Protein AF-0000000084925649 (afdb_homodimer)

Structure (mmCIF, N/CA/C/O backbone):
data_AF-0000000084925649-model_v1
#
loop_
_entity.id
_entity.type
_entity.pdbx_description
1 polymer 'Acyl-CoA--carboxylate coenzyme A transferase'
#
loop_
_atom_site.group_PDB
_atom_site.id
_atom_site.type_symbol
_atom_site.label_atom_id
_atom_site.label_alt_id
_atom_site.label_comp_id
_atom_site.label_asym_id
_atom_site.label_entity_id
_atom_site.label_seq_id
_atom_site.pdbx_PDB_ins_code
_atom_site.Cartn_x
_atom_site.Cartn_y
_atom_site.Cartn_z
_atom_site.occupancy
_atom_site.B_iso_or_equiv
_atom_site.auth_seq_id
_atom_site.auth_comp_id
_atom_site.auth_asym_id
_atom_site.auth_atom_id
_atom_site.pdbx_PDB_model_num
ATOM 1 N N . MET A 1 1 ? -32.688 14.906 29.156 1 37.97 1 MET A N 1
ATOM 2 C CA . MET A 1 1 ? -32.031 13.609 29.312 1 37.97 1 MET A CA 1
ATOM 3 C C . MET A 1 1 ? -30.938 13.422 28.25 1 37.97 1 MET A C 1
ATOM 5 O O . MET A 1 1 ? -31.203 13.617 27.062 1 37.97 1 MET A O 1
ATOM 9 N N . GLY A 1 2 ? -29.672 13.5 28.562 1 55.84 2 GLY A N 1
ATOM 10 C CA . GLY A 1 2 ? -28.562 13.578 27.625 1 55.84 2 GLY A CA 1
ATOM 11 C C . GLY A 1 2 ? -28.484 12.375 26.688 1 55.84 2 GLY A C 1
ATOM 12 O O . GLY A 1 2 ? -28.859 11.266 27.078 1 55.84 2 GLY A O 1
ATOM 13 N N . LYS A 1 3 ? -28.469 12.578 25.469 1 67.56 3 LYS A N 1
ATOM 14 C CA . LYS A 1 3 ? -28.406 11.531 24.453 1 67.56 3 LYS A CA 1
ATOM 15 C C . LYS A 1 3 ? -27.172 10.641 24.656 1 67.56 3 LYS A C 1
ATOM 17 O O . LYS A 1 3 ? -26.078 11.141 24.875 1 67.56 3 LYS A O 1
ATOM 22 N N . LYS A 1 4 ? -27.438 9.273 24.812 1 67.56 4 LYS A N 1
ATOM 23 C CA . LYS A 1 4 ? -26.359 8.305 24.969 1 67.56 4 LYS A CA 1
ATOM 24 C C . LYS A 1 4 ? -25.5 8.234 23.703 1 67.56 4 LYS A C 1
ATOM 26 O O . LYS A 1 4 ? -26.016 8.312 22.594 1 67.56 4 LYS A O 1
ATOM 31 N N . ILE A 1 5 ? -24.188 8.156 23.781 1 74.5 5 ILE A N 1
ATOM 32 C CA . ILE A 1 5 ? -23.266 8.016 22.672 1 74.5 5 ILE A CA 1
ATOM 33 C C . ILE A 1 5 ? -23.219 6.555 22.219 1 74.5 5 ILE A C 1
ATOM 35 O O . ILE A 1 5 ? -23.031 5.652 23.047 1 74.5 5 ILE A O 1
ATOM 39 N N . GLU A 1 6 ? -23.625 6.305 20.984 1 73.94 6 GLU A N 1
ATOM 40 C CA . GLU A 1 6 ? -23.609 4.945 20.453 1 73.94 6 GLU A CA 1
ATOM 41 C C . GLU A 1 6 ? -22.75 4.844 19.203 1 73.94 6 GLU A C 1
ATOM 43 O O . GLU A 1 6 ? -22.875 5.652 18.281 1 73.94 6 GLU A O 1
ATOM 48 N N . LEU A 1 7 ? -21.797 3.885 19.297 1 81.06 7 LEU A N 1
ATOM 49 C CA . LEU A 1 7 ? -21 3.584 18.094 1 81.06 7 LEU A CA 1
ATOM 50 C C . LEU A 1 7 ? -21.719 2.568 17.219 1 81.06 7 LEU A C 1
ATOM 52 O O . LEU A 1 7 ? -22.344 1.626 17.719 1 81.06 7 LEU A O 1
ATOM 56 N N . THR A 1 8 ? -21.766 2.807 15.977 1 86.88 8 THR A N 1
ATOM 57 C CA . THR A 1 8 ? -22.516 2.006 15.031 1 86.88 8 THR A CA 1
ATOM 58 C C . THR A 1 8 ? -21.922 0.609 14.891 1 86.88 8 THR A C 1
ATOM 60 O O . THR A 1 8 ? -20.703 0.462 14.742 1 86.88 8 THR A O 1
ATOM 63 N N . SER A 1 9 ? -22.812 -0.419 15.047 1 95.44 9 SER A N 1
ATOM 64 C CA . SER A 1 9 ? -22.438 -1.803 14.789 1 95.44 9 SER A CA 1
ATOM 65 C C . SER A 1 9 ? -22.766 -2.209 13.359 1 95.44 9 SER A C 1
ATOM 67 O O . SER A 1 9 ? -23.812 -1.841 12.828 1 95.44 9 SER A O 1
ATOM 69 N N . LYS A 1 10 ? -21.906 -2.984 12.773 1 97.56 10 LYS A N 1
ATOM 70 C CA . LYS A 1 10 ? -22.109 -3.445 11.398 1 97.56 10 LYS A CA 1
ATOM 71 C C . LYS A 1 10 ? -22.266 -4.965 11.352 1 97.56 10 LYS A C 1
ATOM 73 O O . LYS A 1 10 ? -22.109 -5.57 10.289 1 97.56 10 LYS A O 1
ATOM 78 N N . ILE A 1 11 ? -22.578 -5.566 12.438 1 98.44 11 ILE A N 1
ATOM 79 C CA . ILE A 1 11 ? -22.703 -7.016 12.531 1 98.44 11 ILE A CA 1
ATOM 80 C C . ILE A 1 11 ? -23.953 -7.477 11.797 1 98.44 11 ILE A C 1
ATOM 82 O O . ILE A 1 11 ? -25.031 -6.91 11.977 1 98.44 11 ILE A O 1
ATOM 86 N N . GLY A 1 12 ? -23.766 -8.398 10.945 1 98.38 12 GLY A N 1
ATOM 87 C CA . GLY A 1 12 ? -24.859 -9.109 10.297 1 98.38 12 GLY A CA 1
ATOM 88 C C . GLY A 1 12 ? -24.75 -10.617 10.406 1 98.38 12 GLY A C 1
ATOM 89 O O . GLY A 1 12 ? -23.938 -11.125 11.172 1 98.38 12 GLY A O 1
ATOM 90 N N . GLN A 1 13 ? -25.703 -11.258 9.688 1 98.19 13 GLN A N 1
ATOM 91 C CA . GLN A 1 13 ? -25.734 -12.711 9.562 1 98.19 13 GLN A CA 1
ATOM 92 C C . GLN A 1 13 ? -25.609 -13.141 8.102 1 98.19 13 GLN A C 1
ATOM 94 O O . GLN A 1 13 ? -25.781 -12.328 7.195 1 98.19 13 GLN A O 1
ATOM 99 N N . LEU A 1 14 ? -25.25 -14.414 7.953 1 98.44 14 LEU A N 1
ATOM 100 C CA . LEU A 1 14 ? -25.141 -14.93 6.594 1 98.44 14 LEU A CA 1
ATOM 101 C C . LEU A 1 14 ? -26.453 -14.727 5.828 1 98.44 14 LEU A C 1
ATOM 103 O O . LEU A 1 14 ? -26.422 -14.422 4.637 1 98.44 14 LEU A O 1
ATOM 107 N N . SER A 1 15 ? -27.516 -14.891 6.531 1 97.88 15 SER A N 1
ATOM 108 C CA . SER A 1 15 ? -28.828 -14.773 5.891 1 97.88 15 SER A CA 1
ATOM 109 C C . SER A 1 15 ? -29.062 -13.352 5.387 1 97.88 15 SER A C 1
ATOM 111 O O . SER A 1 15 ? -29.969 -13.117 4.59 1 97.88 15 SER A O 1
ATOM 113 N N . ASP A 1 16 ? -28.219 -12.367 5.816 1 98.44 16 ASP A N 1
ATOM 114 C CA . ASP A 1 16 ? -28.422 -10.961 5.488 1 98.44 16 ASP A CA 1
ATOM 115 C C . ASP A 1 16 ? -27.703 -10.594 4.191 1 98.44 16 ASP A C 1
ATOM 117 O O . ASP A 1 16 ? -27.797 -9.453 3.725 1 98.44 16 ASP A O 1
ATOM 121 N N . ILE A 1 17 ? -27 -11.484 3.539 1 98.5 17 ILE A N 1
ATOM 122 C CA . ILE A 1 17 ? -26.141 -11.133 2.414 1 98.5 17 ILE A CA 1
ATOM 123 C C . ILE A 1 17 ? -26.984 -10.594 1.266 1 98.5 17 ILE A C 1
ATOM 125 O O . ILE A 1 17 ? -26.5 -9.812 0.443 1 98.5 17 ILE A O 1
ATOM 129 N N . GLY A 1 18 ? -28.25 -10.961 1.184 1 97.81 18 GLY A N 1
ATOM 130 C CA . GLY A 1 18 ? -29.156 -10.508 0.146 1 97.81 18 GLY A CA 1
ATOM 131 C C . GLY A 1 18 ? -29.438 -9.016 0.197 1 97.81 18 GLY A C 1
ATOM 132 O O . GLY A 1 18 ? -29.953 -8.445 -0.764 1 97.81 18 GLY A O 1
ATOM 133 N N . ARG A 1 19 ? -29.094 -8.391 1.294 1 97.12 19 ARG A N 1
ATOM 134 C CA . ARG A 1 19 ? -29.203 -6.938 1.392 1 97.12 19 ARG A CA 1
ATOM 135 C C . ARG A 1 19 ? -28.328 -6.25 0.349 1 97.12 19 ARG A C 1
ATOM 137 O O . ARG A 1 19 ? -28.641 -5.148 -0.109 1 97.12 19 ARG A O 1
ATOM 144 N N . PHE A 1 20 ? -27.203 -6.914 0.01 1 98 20 PHE A N 1
ATOM 145 C CA . PHE A 1 20 ? -26.266 -6.301 -0.918 1 98 20 PHE A CA 1
ATOM 146 C C . PHE A 1 20 ? -26.125 -7.137 -2.184 1 98 20 PHE A C 1
ATOM 148 O O . PHE A 1 20 ? -25.938 -6.598 -3.275 1 98 20 PHE A O 1
ATOM 155 N N . ILE A 1 21 ? -26.156 -8.422 -2.055 1 98.75 21 ILE A N 1
ATOM 156 C CA . ILE A 1 21 ? -26.031 -9.305 -3.207 1 98.75 21 ILE A CA 1
ATOM 157 C C . ILE A 1 21 ? -27.422 -9.641 -3.758 1 98.75 21 ILE A C 1
ATOM 159 O O . ILE A 1 21 ? -28.078 -10.562 -3.27 1 98.75 21 ILE A O 1
ATOM 163 N N . THR A 1 22 ? -27.797 -8.984 -4.773 1 98.38 22 THR A N 1
ATOM 164 C CA . THR A 1 22 ? -29.062 -9.203 -5.445 1 98.38 22 THR A CA 1
ATOM 165 C C . THR A 1 22 ? -28.859 -9.812 -6.824 1 98.38 22 THR A C 1
ATOM 167 O O . THR A 1 22 ? -27.75 -9.773 -7.363 1 98.38 22 THR A O 1
ATOM 170 N N . PRO A 1 23 ? -29.906 -10.484 -7.391 1 98.12 23 PRO A N 1
ATOM 171 C CA . PRO A 1 23 ? -29.734 -10.977 -8.758 1 98.12 23 PRO A CA 1
ATOM 172 C C . PRO A 1 23 ? -29.25 -9.898 -9.727 1 98.12 23 PRO A C 1
ATOM 174 O O . PRO A 1 23 ? -29.766 -8.781 -9.719 1 98.12 23 PRO A O 1
ATOM 177 N N . GLY A 1 24 ? -28.203 -10.219 -10.406 1 98.06 24 GLY A N 1
ATOM 178 C CA . GLY A 1 24 ? -27.656 -9.281 -11.375 1 98.06 24 GLY A CA 1
ATOM 179 C C . GLY A 1 24 ? -26.484 -8.492 -10.836 1 98.06 24 GLY A C 1
ATOM 180 O O . GLY A 1 24 ? -25.781 -7.82 -11.594 1 98.06 24 GLY A O 1
ATOM 181 N N . ALA A 1 25 ? -26.219 -8.641 -9.594 1 98.69 25 ALA A N 1
ATOM 182 C CA . ALA A 1 25 ? -25.141 -7.875 -8.977 1 98.69 25 ALA A CA 1
ATOM 183 C C . ALA A 1 25 ? -23.781 -8.312 -9.508 1 98.69 25 ALA A C 1
ATOM 185 O O . ALA A 1 25 ? -23.578 -9.492 -9.812 1 98.69 25 ALA A O 1
ATOM 186 N N . PHE A 1 26 ? -22.859 -7.34 -9.672 1 98.81 26 PHE A N 1
ATOM 187 C CA . PHE A 1 26 ? -21.453 -7.609 -9.938 1 98.81 26 PHE A CA 1
ATOM 188 C C . PHE A 1 26 ? -20.688 -7.82 -8.633 1 98.81 26 PHE A C 1
ATOM 190 O O . PHE A 1 26 ? -20.422 -6.863 -7.898 1 98.81 26 PHE A O 1
ATOM 197 N N . VAL A 1 27 ? -20.281 -9.07 -8.344 1 98.88 27 VAL A N 1
ATOM 198 C CA . VAL A 1 27 ? -19.719 -9.422 -7.039 1 98.88 27 VAL A CA 1
ATOM 199 C C . VAL A 1 27 ? -18.281 -9.875 -7.207 1 98.88 27 VAL A C 1
ATOM 201 O O . VAL A 1 27 ? -17.984 -10.766 -8.008 1 98.88 27 VAL A O 1
ATOM 204 N N . ALA A 1 28 ? -17.391 -9.258 -6.48 1 98.75 28 ALA A N 1
ATOM 205 C CA . ALA A 1 28 ? -15.992 -9.68 -6.426 1 98.75 28 ALA A CA 1
ATOM 206 C C . ALA A 1 28 ? -15.727 -10.539 -5.191 1 98.75 28 ALA A C 1
ATOM 208 O O . ALA A 1 28 ? -16.078 -10.148 -4.07 1 98.75 28 ALA A O 1
ATOM 209 N N . PHE A 1 29 ? -15.172 -11.68 -5.391 1 98.31 29 PHE A N 1
ATOM 210 C CA . PHE A 1 29 ? -14.867 -12.586 -4.289 1 98.31 29 PHE A CA 1
ATOM 211 C C . PHE A 1 29 ? -13.367 -12.617 -4.012 1 98.31 29 PHE A C 1
ATOM 213 O O . PHE A 1 29 ? -12.57 -12.859 -4.922 1 98.31 29 PHE A O 1
ATOM 220 N N . GLY A 1 30 ? -13.031 -12.375 -2.725 1 96.56 30 GLY A N 1
ATOM 221 C CA . GLY A 1 30 ? -11.641 -12.297 -2.311 1 96.56 30 GLY A CA 1
ATOM 222 C C . GLY A 1 30 ? -10.992 -13.656 -2.135 1 96.56 30 GLY A C 1
ATOM 223 O O . GLY A 1 30 ? -11.594 -14.688 -2.461 1 96.56 30 GLY A O 1
ATOM 224 N N . GLY A 1 31 ? -9.758 -13.609 -1.646 1 93.31 31 GLY A N 1
ATOM 225 C CA . GLY A 1 31 ? -8.938 -14.805 -1.498 1 93.31 31 GLY A CA 1
ATOM 226 C C . GLY A 1 31 ? -8.117 -15.117 -2.734 1 93.31 31 GLY A C 1
ATOM 227 O O . GLY A 1 31 ? -8.078 -14.328 -3.678 1 93.31 31 GLY A O 1
ATOM 228 N N . GLY A 1 32 ? -7.43 -16.156 -2.6 1 87.06 32 GLY A N 1
ATOM 229 C CA . GLY A 1 32 ? -6.617 -16.656 -3.695 1 87.06 32 GLY A CA 1
ATOM 230 C C . GLY A 1 32 ? -6.285 -18.125 -3.562 1 87.06 32 GLY A C 1
ATOM 231 O O . GLY A 1 32 ? -6.062 -18.625 -2.457 1 87.06 32 GLY A O 1
ATOM 232 N N . TRP A 1 33 ? -6.355 -18.781 -4.633 1 85.19 33 TRP A N 1
ATOM 233 C CA . TRP A 1 33 ? -6.16 -20.234 -4.641 1 85.19 33 TRP A CA 1
ATOM 234 C C . TRP A 1 33 ? -7.094 -20.906 -3.643 1 85.19 33 TRP A C 1
ATOM 236 O O . TRP A 1 33 ? -8.32 -20.844 -3.777 1 85.19 33 TRP A O 1
ATOM 246 N N . SER A 1 34 ? -6.496 -21.5 -2.645 1 89.75 34 SER A N 1
ATOM 247 C CA . SER A 1 34 ? -7.32 -22.172 -1.649 1 89.75 34 SER A CA 1
ATOM 248 C C . SER A 1 34 ? -7.207 -21.5 -0.286 1 89.75 34 SER A C 1
ATOM 250 O O . SER A 1 34 ? -7.25 -22.172 0.749 1 89.75 34 SER A O 1
ATOM 252 N N . CYS A 1 35 ? -7.043 -20.156 -0.392 1 91.44 35 CYS A N 1
ATOM 253 C CA . CYS A 1 35 ? -6.859 -19.469 0.878 1 91.44 35 CYS A CA 1
ATOM 254 C C . CYS A 1 35 ? -7.832 -18.297 1.013 1 91.44 35 CYS A C 1
ATOM 256 O O . CYS A 1 35 ? -7.973 -17.484 0.094 1 91.44 35 CYS A O 1
ATOM 258 N N . ASN A 1 36 ? -8.484 -18.203 2.117 1 93.81 36 ASN A N 1
ATOM 259 C CA . ASN A 1 36 ? -9.328 -17.109 2.562 1 93.81 36 ASN A CA 1
ATOM 260 C C . ASN A 1 36 ? -10.477 -16.859 1.595 1 93.81 36 ASN A C 1
ATOM 262 O O . ASN A 1 36 ? -10.914 -15.711 1.423 1 93.81 36 ASN A O 1
ATOM 266 N N . LYS A 1 37 ? -10.867 -17.844 0.879 1 96.38 37 LYS A N 1
ATOM 267 C CA . LYS A 1 37 ? -12.078 -17.719 0.077 1 96.38 37 LYS A CA 1
ATOM 268 C C . LYS A 1 37 ? -13.32 -17.625 0.965 1 96.38 37 LYS A C 1
ATOM 270 O O . LYS A 1 37 ? -13.438 -18.344 1.956 1 96.38 37 LYS A O 1
ATOM 275 N N . PRO A 1 38 ? -14.172 -16.703 0.657 1 98.25 38 PRO A N 1
ATOM 276 C CA . PRO A 1 38 ? -15.367 -16.594 1.489 1 98.25 38 PRO A CA 1
ATOM 277 C C . PRO A 1 38 ? -16.406 -17.672 1.188 1 98.25 38 PRO A C 1
ATOM 279 O O . PRO A 1 38 ? -17.531 -17.359 0.806 1 98.25 38 PRO A O 1
ATOM 282 N N . MET A 1 39 ? -16.094 -18.859 1.499 1 98.56 39 MET A N 1
ATOM 283 C CA . MET A 1 39 ? -16.859 -20.016 1.079 1 98.56 39 MET A CA 1
ATOM 284 C C . MET A 1 39 ? -18.203 -20.078 1.798 1 98.56 39 MET A C 1
ATOM 286 O O . MET A 1 39 ? -19.188 -20.562 1.238 1 98.56 39 MET A O 1
ATOM 290 N N . ALA A 1 40 ? -18.281 -19.594 3.021 1 98.81 40 ALA A N 1
ATOM 291 C CA . ALA A 1 40 ? -19.562 -19.562 3.713 1 98.81 40 ALA A CA 1
ATOM 292 C C . ALA A 1 40 ? -20.578 -18.719 2.947 1 98.81 40 ALA A C 1
ATOM 294 O O . ALA A 1 40 ? -21.766 -19.062 2.873 1 98.81 40 ALA A O 1
ATOM 295 N N . VAL A 1 41 ? -20.125 -17.594 2.447 1 98.88 41 VAL A N 1
ATOM 296 C CA . VAL A 1 41 ? -21.016 -16.75 1.672 1 98.88 41 VAL A CA 1
ATOM 297 C C . VAL A 1 41 ? -21.391 -17.438 0.359 1 98.88 41 VAL A C 1
ATOM 299 O O . VAL A 1 41 ? -22.531 -17.344 -0.102 1 98.88 41 VAL A O 1
ATOM 302 N N . ILE A 1 42 ? -20.406 -18.125 -0.249 1 98.69 42 ILE A N 1
ATOM 303 C CA . ILE A 1 42 ? -20.672 -18.891 -1.467 1 98.69 42 ILE A CA 1
ATOM 304 C C . ILE A 1 42 ? -21.781 -19.906 -1.215 1 98.69 42 ILE A C 1
ATOM 306 O O . ILE A 1 42 ? -22.719 -20 -1.998 1 98.69 42 ILE A O 1
ATOM 310 N N . ARG A 1 43 ? -21.672 -20.609 -0.146 1 98.5 43 ARG A N 1
ATOM 311 C CA . ARG A 1 43 ? -22.688 -21.594 0.217 1 98.5 43 ARG A CA 1
ATOM 312 C C . ARG A 1 43 ? -24.031 -20.922 0.465 1 98.5 43 ARG A C 1
ATOM 314 O O . ARG A 1 43 ? -25.078 -21.438 0.062 1 98.5 43 ARG A O 1
ATOM 321 N N . GLU A 1 44 ? -23.969 -19.781 1.101 1 98.69 44 GLU A N 1
ATOM 322 C CA . GLU A 1 44 ? -25.219 -19.062 1.383 1 98.69 44 GLU A CA 1
ATOM 323 C C . GLU A 1 44 ? -25.875 -18.578 0.097 1 98.69 44 GLU A C 1
ATOM 325 O O . GLU A 1 44 ? -27.094 -18.578 -0.021 1 98.69 44 GLU A O 1
ATOM 330 N N . ILE A 1 45 ? -25.109 -18.078 -0.848 1 98.56 45 ILE A N 1
ATOM 331 C CA . ILE A 1 45 ? -25.625 -17.672 -2.146 1 98.56 45 ILE A CA 1
ATOM 332 C C . ILE A 1 45 ? -26.359 -18.844 -2.797 1 98.56 45 ILE A C 1
ATOM 334 O O . ILE A 1 45 ? -27.453 -18.688 -3.332 1 98.56 45 ILE A O 1
ATOM 338 N N . ALA A 1 46 ? -25.75 -20.047 -2.742 1 97.5 46 ALA A N 1
ATOM 339 C CA . ALA A 1 46 ? -26.359 -21.25 -3.293 1 97.5 46 ALA A CA 1
ATOM 340 C C . ALA A 1 46 ? -27.641 -21.609 -2.545 1 97.5 46 ALA A C 1
ATOM 342 O O . ALA A 1 46 ? -28.641 -21.969 -3.16 1 97.5 46 ALA A O 1
ATOM 343 N N . ARG A 1 47 ? -27.594 -21.516 -1.192 1 96.44 47 ARG A N 1
ATOM 344 C CA . ARG A 1 47 ? -28.75 -21.812 -0.363 1 96.44 47 ARG A CA 1
ATOM 345 C C . ARG A 1 47 ? -29.938 -20.938 -0.736 1 96.44 47 ARG A C 1
ATOM 347 O O . ARG A 1 47 ? -31.062 -21.406 -0.807 1 96.44 47 ARG A O 1
ATOM 354 N N . GLN A 1 48 ? -29.594 -19.672 -0.917 1 96.12 48 GLN A N 1
ATOM 355 C CA . GLN A 1 48 ? -30.656 -18.703 -1.206 1 96.12 48 GLN A CA 1
ATOM 356 C C . GLN A 1 48 ? -30.984 -18.688 -2.693 1 96.12 48 GLN A C 1
ATOM 358 O O . GLN A 1 48 ? -31.938 -18.016 -3.113 1 96.12 48 GLN A O 1
ATOM 363 N N . ASN A 1 49 ? -30.281 -19.422 -3.479 1 95.81 49 ASN A N 1
ATOM 364 C CA . ASN A 1 49 ? -30.469 -19.5 -4.922 1 95.81 49 ASN A CA 1
ATOM 365 C C . ASN A 1 49 ? -30.438 -18.125 -5.574 1 95.81 49 ASN A C 1
ATOM 367 O O . ASN A 1 49 ? -31.359 -17.766 -6.32 1 95.81 49 ASN A O 1
ATOM 371 N N . ILE A 1 50 ? -29.484 -17.266 -5.219 1 98.12 50 ILE A N 1
ATOM 372 C CA . ILE A 1 50 ? -29.297 -15.984 -5.875 1 98.12 50 ILE A CA 1
ATOM 373 C C . ILE A 1 50 ? -28.672 -16.188 -7.254 1 98.12 50 ILE A C 1
ATOM 375 O O . ILE A 1 50 ? -27.562 -16.734 -7.363 1 98.12 50 ILE A O 1
ATOM 379 N N . THR A 1 51 ? -29.312 -15.703 -8.359 1 97.75 51 THR A N 1
ATOM 380 C CA . THR A 1 51 ? -28.906 -16.062 -9.711 1 97.75 51 THR A CA 1
ATOM 381 C C . THR A 1 51 ? -28.578 -14.805 -10.523 1 97.75 51 THR A C 1
ATOM 383 O O . THR A 1 51 ? -28.688 -13.688 -10.023 1 97.75 51 THR A O 1
ATOM 386 N N . ASN A 1 52 ? -28.125 -15.016 -11.695 1 98.38 52 ASN A N 1
ATOM 387 C CA . ASN A 1 52 ? -27.812 -13.984 -12.68 1 98.38 52 ASN A CA 1
ATOM 388 C C . ASN A 1 52 ? -26.688 -13.07 -12.203 1 98.38 52 ASN A C 1
ATOM 390 O O . ASN A 1 52 ? -26.719 -11.859 -12.438 1 98.38 52 ASN A O 1
ATOM 394 N N . LEU A 1 53 ? -25.781 -13.664 -11.492 1 98.81 53 LEU A N 1
ATOM 395 C CA . LEU A 1 53 ? -24.688 -12.859 -10.938 1 98.81 53 LEU A CA 1
ATOM 396 C C . LEU A 1 53 ? -23.594 -12.656 -11.977 1 98.81 53 LEU A C 1
ATOM 398 O O . LEU A 1 53 ? -23.281 -13.562 -12.742 1 98.81 53 LEU A O 1
ATOM 402 N N . LYS A 1 54 ? -23.047 -11.453 -12.055 1 98.69 54 LYS A N 1
ATOM 403 C CA . LYS A 1 54 ? -21.703 -11.219 -12.578 1 98.69 54 LYS A CA 1
ATOM 404 C C . LYS A 1 54 ? -20.656 -11.375 -11.477 1 98.69 54 LYS A C 1
ATOM 406 O O . LYS A 1 54 ? -20.719 -10.695 -10.453 1 98.69 54 LYS A O 1
ATOM 411 N N . VAL A 1 55 ? -19.75 -12.273 -11.672 1 98.69 55 VAL A N 1
ATOM 412 C CA . VAL A 1 55 ? -18.812 -12.555 -10.586 1 98.69 55 VAL A CA 1
ATOM 413 C C . VAL A 1 55 ? -17.375 -12.352 -11.078 1 98.69 55 VAL A C 1
ATOM 415 O O . VAL A 1 55 ? -17.094 -12.492 -12.273 1 98.69 55 VAL A O 1
ATOM 418 N N . MET A 1 56 ? -16.547 -11.984 -10.109 1 98 56 MET A N 1
ATOM 419 C CA . MET A 1 56 ? -15.141 -11.758 -10.438 1 98 56 MET A CA 1
ATOM 420 C C . MET A 1 56 ? -14.227 -12.383 -9.391 1 98 56 MET A C 1
ATOM 422 O O . MET A 1 56 ? -14.539 -12.367 -8.203 1 98 56 MET A O 1
ATOM 426 N N . SER A 1 57 ? -13.156 -12.898 -9.82 1 94.25 57 SER A N 1
ATOM 427 C CA . SER A 1 57 ? -12.047 -13.367 -8.992 1 94.25 57 SER A CA 1
ATOM 428 C C . SER A 1 57 ? -10.711 -13.219 -9.711 1 94.25 57 SER A C 1
ATOM 430 O O . SER A 1 57 ? -10.633 -13.398 -10.93 1 94.25 57 SER A O 1
ATOM 432 N N . ILE A 1 58 ? -9.68 -12.867 -9 1 92.94 58 ILE A N 1
ATOM 433 C CA . ILE A 1 58 ? -8.375 -12.711 -9.641 1 92.94 58 ILE A CA 1
ATOM 434 C C . ILE A 1 58 ? -7.73 -14.078 -9.844 1 92.94 58 ILE A C 1
ATOM 436 O O . ILE A 1 58 ? -7.355 -14.445 -10.961 1 92.94 58 ILE A O 1
ATOM 440 N N . VAL A 1 59 ? -7.605 -14.766 -8.75 1 90.25 59 VAL A N 1
ATOM 441 C CA . VAL A 1 59 ? -7.18 -16.156 -8.789 1 90.25 59 VAL A CA 1
ATOM 442 C C . VAL A 1 59 ? -8.336 -17.062 -8.352 1 90.25 59 VAL A C 1
ATOM 444 O O . VAL A 1 59 ? -8.445 -17.422 -7.176 1 90.25 59 VAL A O 1
ATOM 447 N N . GLY A 1 60 ? -9.094 -17.484 -9.383 1 91.5 60 GLY A N 1
ATOM 448 C CA . GLY A 1 60 ? -10.32 -18.219 -9.094 1 91.5 60 GLY A CA 1
ATOM 449 C C . GLY A 1 60 ? -10.094 -19.703 -8.922 1 91.5 60 GLY A C 1
ATOM 450 O O . GLY A 1 60 ? -9.086 -20.25 -9.383 1 91.5 60 GLY A O 1
ATOM 451 N N . GLY A 1 61 ? -11.047 -20.297 -8.266 1 93.75 61 GLY A N 1
ATOM 452 C CA . GLY A 1 61 ? -11.023 -21.734 -8.039 1 93.75 61 GLY A CA 1
ATOM 453 C C . GLY A 1 61 ? -12.328 -22.266 -7.473 1 93.75 61 GLY A C 1
ATOM 454 O O . GLY A 1 61 ? -13.328 -22.359 -8.18 1 93.75 61 GLY A O 1
ATOM 455 N N . TRP A 1 62 ? -12.289 -22.469 -6.184 1 95.31 62 TRP A N 1
ATOM 456 C CA . TRP A 1 62 ? -13.359 -23.188 -5.52 1 95.31 62 TRP A CA 1
ATOM 457 C C . TRP A 1 62 ? -14.641 -22.359 -5.477 1 95.31 62 TRP A C 1
ATOM 459 O O . TRP A 1 62 ? -15.734 -22.891 -5.723 1 95.31 62 TRP A O 1
ATOM 469 N N . GLU A 1 63 ? -14.523 -21.109 -5.184 1 97.12 63 GLU A N 1
ATOM 470 C CA . GLU A 1 63 ? -15.695 -20.25 -5.109 1 97.12 63 GLU A CA 1
ATOM 471 C C . GLU A 1 63 ? -16.422 -20.188 -6.449 1 97.12 63 GLU A C 1
ATOM 473 O O . GLU A 1 63 ? -17.656 -20.234 -6.5 1 97.12 63 GLU A O 1
ATOM 478 N N . MET A 1 64 ? -15.672 -20.109 -7.52 1 97.31 64 MET A N 1
ATOM 479 C CA . MET A 1 64 ? -16.281 -20.047 -8.844 1 97.31 64 MET A CA 1
ATOM 480 C C . MET A 1 64 ? -16.859 -21.391 -9.25 1 97.31 64 MET A C 1
ATOM 482 O O . MET A 1 64 ? -17.938 -21.453 -9.852 1 97.31 64 MET A O 1
ATOM 486 N N . GLU A 1 65 ? -16.094 -22.422 -8.953 1 97 65 GLU A N 1
ATOM 487 C CA . GLU A 1 65 ? -16.562 -23.75 -9.312 1 97 65 GLU A CA 1
ATOM 488 C C . GLU A 1 65 ? -17.891 -24.062 -8.648 1 97 65 GLU A C 1
ATOM 490 O O . GLU A 1 65 ? -18.781 -24.641 -9.281 1 97 65 GLU A O 1
ATOM 495 N N . TRP A 1 66 ? -18.094 -23.703 -7.395 1 97.75 66 TRP A N 1
ATOM 496 C CA . TRP A 1 66 ? -19.328 -23.906 -6.672 1 97.75 66 TRP A CA 1
ATOM 497 C C . TRP A 1 66 ? -20.469 -23.078 -7.266 1 97.75 66 TRP A C 1
ATOM 499 O O . TRP A 1 66 ? -21.562 -23.562 -7.477 1 97.75 66 TRP A O 1
ATOM 509 N N . LEU A 1 67 ? -20.188 -21.812 -7.508 1 98.19 67 LEU A N 1
ATOM 510 C CA . LEU A 1 67 ? -21.219 -20.906 -8.016 1 98.19 67 LEU A CA 1
ATOM 511 C C . LEU A 1 67 ? -21.672 -21.328 -9.406 1 98.19 67 LEU A C 1
ATOM 513 O O . LEU A 1 67 ? -22.859 -21.266 -9.727 1 98.19 67 LEU A O 1
ATOM 517 N N . LEU A 1 68 ? -20.719 -21.703 -10.266 1 97.94 68 LEU A N 1
ATOM 518 C CA . LEU A 1 68 ? -21.047 -22.172 -11.609 1 97.94 68 LEU A CA 1
ATOM 519 C C . LEU A 1 68 ? -21.844 -23.469 -11.547 1 97.94 68 LEU A C 1
ATOM 521 O O . LEU A 1 68 ? -22.812 -23.641 -12.289 1 97.94 68 LEU A O 1
ATOM 525 N N . GLY A 1 69 ? -21.438 -24.375 -10.672 1 97.62 69 GLY A N 1
ATOM 526 C CA . GLY A 1 69 ? -22.156 -25.625 -10.5 1 97.62 69 GLY A CA 1
ATOM 527 C C . GLY A 1 69 ? -23.578 -25.438 -10.008 1 97.62 69 GLY A C 1
ATOM 528 O O . GLY A 1 69 ? -24.469 -26.188 -10.383 1 97.62 69 GLY A O 1
ATOM 529 N N . ALA A 1 70 ? -23.734 -24.453 -9.188 1 97.31 70 ALA A N 1
ATOM 530 C CA . ALA A 1 70 ? -25.047 -24.156 -8.617 1 97.31 70 ALA A CA 1
ATOM 531 C C . ALA A 1 70 ? -25.938 -23.406 -9.617 1 97.31 70 ALA A C 1
ATOM 533 O O . ALA A 1 70 ? -27.141 -23.25 -9.398 1 97.31 70 ALA A O 1
ATOM 534 N N . GLY A 1 71 ? -25.312 -22.922 -10.695 1 96.75 71 GLY A N 1
ATOM 535 C CA . GLY A 1 71 ? -26.062 -22.203 -11.703 1 96.75 71 GLY A CA 1
ATOM 536 C C . GLY A 1 71 ? -26.359 -20.766 -11.328 1 96.75 71 GLY A C 1
ATOM 537 O O . GLY A 1 71 ? -27.344 -20.188 -11.773 1 96.75 71 GLY A O 1
ATOM 538 N N . CYS A 1 72 ? -25.531 -20.141 -10.523 1 98.19 72 CYS A N 1
ATOM 539 C CA . CYS A 1 72 ? -25.797 -18.828 -9.969 1 98.19 72 CYS A CA 1
ATOM 540 C C . CYS A 1 72 ? -25.219 -17.734 -10.859 1 98.19 72 CYS A C 1
ATOM 542 O O . CYS A 1 72 ? -25.547 -16.547 -10.703 1 98.19 72 CYS A O 1
ATOM 544 N N . VAL A 1 73 ? -24.406 -18.047 -11.859 1 98.5 73 VAL A N 1
ATOM 545 C CA . VAL A 1 73 ? -23.562 -17.062 -12.547 1 98.5 73 VAL A CA 1
ATOM 546 C C . VAL A 1 73 ? -24.062 -16.875 -13.977 1 98.5 73 VAL A C 1
ATOM 548 O O . VAL A 1 73 ? -24.328 -17.844 -14.688 1 98.5 73 VAL A O 1
ATOM 551 N N . ASP A 1 74 ? -24.141 -15.641 -14.391 1 98.25 74 ASP A N 1
ATOM 552 C CA . ASP A 1 74 ? -24.469 -15.297 -15.773 1 98.25 74 ASP A CA 1
ATOM 553 C C . ASP A 1 74 ? -23.25 -14.727 -16.5 1 98.25 74 ASP A C 1
ATOM 555 O O . ASP A 1 74 ? -23.188 -14.781 -17.734 1 98.25 74 ASP A O 1
ATOM 559 N N . HIS A 1 75 ? -22.359 -14.125 -15.805 1 98.62 75 HIS A N 1
ATOM 560 C CA . HIS A 1 75 ? -21.172 -13.484 -16.359 1 98.62 75 HIS A CA 1
ATOM 561 C C . HIS A 1 75 ? -19.969 -13.688 -15.453 1 98.62 75 HIS A C 1
ATOM 563 O O . HIS A 1 75 ? -20 -13.32 -14.273 1 98.62 75 HIS A O 1
ATOM 569 N N . LEU A 1 76 ? -18.938 -14.32 -15.984 1 98 76 LEU A N 1
ATOM 570 C CA . LEU A 1 76 ? -17.703 -14.586 -15.242 1 98 76 LEU A CA 1
ATOM 571 C C . LEU A 1 76 ? -16.578 -13.688 -15.719 1 98 76 LEU A C 1
ATOM 573 O O . LEU A 1 76 ? -16.219 -13.703 -16.906 1 98 76 LEU A O 1
ATOM 577 N N . VAL A 1 77 ? -16.016 -12.875 -14.828 1 97.5 77 VAL A N 1
ATOM 578 C CA . VAL A 1 77 ? -14.828 -12.062 -15.047 1 97.5 77 VAL A CA 1
ATOM 579 C C . VAL A 1 77 ? -13.641 -12.672 -14.312 1 97.5 77 VAL A C 1
ATOM 581 O O . VAL A 1 77 ? -13.648 -12.781 -13.086 1 97.5 77 VAL A O 1
ATOM 584 N N . PHE A 1 78 ? -12.602 -13.07 -15.055 1 96.44 78 PHE A N 1
ATOM 585 C CA . PHE A 1 78 ? -11.555 -13.844 -14.406 1 96.44 78 PHE A CA 1
ATOM 586 C C . PHE A 1 78 ? -10.227 -13.68 -15.133 1 96.44 78 PHE A C 1
ATOM 588 O O . PHE A 1 78 ? -10.18 -13.141 -16.234 1 96.44 78 PHE A O 1
ATOM 595 N N . SER A 1 79 ? -9.156 -14.078 -14.43 1 95.25 79 SER A N 1
ATOM 596 C CA . SER A 1 79 ? -7.84 -14.133 -15.055 1 95.25 79 SER A CA 1
ATOM 597 C C . SER A 1 79 ? -7.352 -15.57 -15.188 1 95.25 79 SER A C 1
ATOM 599 O O . SER A 1 79 ? -6.5 -15.867 -16.031 1 95.25 79 SER A O 1
ATOM 601 N N . PHE A 1 80 ? -7.777 -16.312 -14.188 1 92.06 80 PHE A N 1
ATOM 602 C CA . PHE A 1 80 ? -7.305 -17.672 -14.031 1 92.06 80 PHE A CA 1
ATOM 603 C C . PHE A 1 80 ? -8.258 -18.484 -13.156 1 92.06 80 PHE A C 1
ATOM 605 O O . PHE A 1 80 ? -8.789 -17.969 -12.164 1 92.06 80 PHE A O 1
ATOM 612 N N . LEU A 1 81 ? -8.562 -19.75 -13.625 1 94.62 81 LEU A N 1
ATOM 613 C CA . LEU A 1 81 ? -9.328 -20.656 -12.773 1 94.62 81 LEU A CA 1
ATOM 614 C C . LEU A 1 81 ? -8.68 -22.031 -12.703 1 94.62 81 LEU A C 1
ATOM 616 O O . LEU A 1 81 ? -8.438 -22.656 -13.734 1 94.62 81 LEU A O 1
ATOM 620 N N . SER A 1 82 ? -8.414 -22.391 -11.516 1 91.69 82 SER A N 1
ATOM 621 C CA . SER A 1 82 ? -7.793 -23.688 -11.281 1 91.69 82 SER A CA 1
ATOM 622 C C . SER A 1 82 ? -8.094 -24.188 -9.867 1 91.69 82 SER A C 1
ATOM 624 O O . SER A 1 82 ? -8.289 -23.391 -8.945 1 91.69 82 SER A O 1
ATOM 626 N N . LEU A 1 83 ? -8.195 -25.516 -9.773 1 91.81 83 LEU A N 1
ATOM 627 C CA . LEU A 1 83 ? -8.289 -26.125 -8.453 1 91.81 83 LEU A CA 1
ATOM 628 C C . LEU A 1 83 ? -6.93 -26.656 -8.016 1 91.81 83 LEU A C 1
ATOM 630 O O . LEU A 1 83 ? -6.855 -27.641 -7.262 1 91.81 83 LEU A O 1
ATOM 634 N N . GLU A 1 84 ? -5.895 -26.047 -8.609 1 86.25 84 GLU A N 1
ATOM 635 C CA . GLU A 1 84 ? -4.5 -26.359 -8.297 1 86.25 84 GLU A CA 1
ATOM 636 C C . GLU A 1 84 ? -4.191 -27.828 -8.547 1 86.25 84 GLU A C 1
ATOM 638 O O . GLU A 1 84 ? -4.363 -28.328 -9.664 1 86.25 84 GLU A O 1
ATOM 643 N N . PHE A 1 85 ? -3.9 -28.641 -7.59 1 83.38 85 PHE A N 1
ATOM 644 C CA . PHE A 1 85 ? -3.439 -30 -7.836 1 83.38 85 PHE A CA 1
ATOM 645 C C . PHE A 1 85 ? -4.609 -30.906 -8.195 1 83.38 85 PHE A C 1
ATOM 647 O O . PHE A 1 85 ? -4.406 -32 -8.703 1 83.38 85 PHE A O 1
ATOM 654 N N . PHE A 1 86 ? -5.828 -30.359 -8.016 1 88.12 86 PHE A N 1
ATOM 655 C CA . PHE A 1 86 ? -6.984 -31.125 -8.445 1 88.12 86 PHE A CA 1
ATOM 656 C C . PHE A 1 86 ? -7.273 -30.891 -9.922 1 88.12 86 PHE A C 1
ATOM 658 O O . PHE A 1 86 ? -8.062 -31.625 -10.531 1 88.12 86 PHE A O 1
ATOM 665 N N . GLY A 1 87 ? -6.664 -29.891 -10.484 1 87.25 87 GLY A N 1
ATOM 666 C CA . GLY A 1 87 ? -6.746 -29.672 -11.922 1 87.25 87 GLY A CA 1
ATOM 667 C C . GLY A 1 87 ? -7.805 -28.656 -12.305 1 87.25 87 GLY A C 1
ATOM 668 O O . GLY A 1 87 ? -8.094 -27.734 -11.547 1 87.25 87 GLY A O 1
ATOM 669 N N . LEU A 1 88 ? -8.258 -28.766 -13.508 1 90.88 88 LEU A N 1
ATOM 670 C CA . LEU A 1 88 ? -9.188 -27.797 -14.109 1 90.88 88 LEU A CA 1
ATOM 671 C C . LEU A 1 88 ? -10.602 -28.016 -13.562 1 90.88 88 LEU A C 1
ATOM 673 O O . LEU A 1 88 ? -11.086 -29.141 -13.5 1 90.88 88 LEU A O 1
ATOM 677 N N . PRO A 1 89 ? -11.258 -26.922 -13.141 1 94.44 89 PRO A N 1
ATOM 678 C CA . PRO A 1 89 ? -12.633 -27.062 -12.664 1 94.44 89 PRO A CA 1
ATOM 679 C C . PRO A 1 89 ? -13.586 -27.531 -13.766 1 94.44 89 PRO A C 1
ATOM 681 O O . PRO A 1 89 ? -13.672 -26.891 -14.82 1 94.44 89 PRO A O 1
ATOM 684 N N . ALA A 1 90 ? -14.375 -28.547 -13.508 1 95.44 90 ALA A N 1
ATOM 685 C CA . ALA A 1 90 ? -15.211 -29.203 -14.516 1 95.44 90 ALA A CA 1
ATOM 686 C C . ALA A 1 90 ? -16.359 -28.281 -14.945 1 95.44 90 ALA A C 1
ATOM 688 O O . ALA A 1 90 ? -16.719 -28.266 -16.125 1 95.44 90 ALA A O 1
ATOM 689 N N . ASN A 1 91 ? -16.922 -27.609 -14.016 1 97.56 91 ASN A N 1
ATOM 690 C CA . ASN A 1 91 ? -18.047 -26.734 -14.367 1 97.56 91 ASN A CA 1
ATOM 691 C C . ASN A 1 91 ? -17.562 -25.5 -15.148 1 97.56 91 ASN A C 1
ATOM 693 O O . ASN A 1 91 ? -18.25 -25.031 -16.062 1 97.56 91 ASN A O 1
ATOM 697 N N . PHE A 1 92 ? -16.469 -25.016 -14.812 1 97.38 92 PHE A N 1
ATOM 698 C CA . PHE A 1 92 ? -15.883 -23.938 -15.594 1 97.38 92 PHE A CA 1
ATOM 699 C C . PHE A 1 92 ? -15.656 -24.359 -17.047 1 97.38 92 PHE A C 1
ATOM 701 O O . PHE A 1 92 ? -16.047 -23.656 -17.969 1 97.38 92 PHE A O 1
ATOM 708 N N . ARG A 1 93 ? -15 -25.484 -17.188 1 95.69 93 ARG A N 1
ATOM 709 C CA . ARG A 1 93 ? -14.758 -26 -18.531 1 95.69 93 ARG A CA 1
ATOM 710 C C . ARG A 1 93 ? -16.062 -26.125 -19.312 1 95.69 93 ARG A C 1
ATOM 712 O O . ARG A 1 93 ? -16.141 -25.719 -20.469 1 95.69 93 ARG A O 1
ATOM 719 N N . ARG A 1 94 ? -17.031 -26.688 -18.703 1 95.69 94 ARG A N 1
ATOM 720 C CA . ARG A 1 94 ? -18.328 -26.891 -19.344 1 95.69 94 ARG A CA 1
ATOM 721 C C . ARG A 1 94 ? -18.906 -25.578 -19.812 1 95.69 94 ARG A C 1
ATOM 723 O O . ARG A 1 94 ? -19.312 -25.453 -20.984 1 95.69 94 ARG A O 1
ATOM 730 N N . VAL A 1 95 ? -18.922 -24.594 -18.938 1 96 95 VAL A N 1
ATOM 731 C CA . VAL A 1 95 ? -19.609 -23.359 -19.281 1 96 95 VAL A CA 1
ATOM 732 C C . VAL A 1 95 ? -18.797 -22.594 -20.328 1 96 95 VAL A C 1
ATOM 734 O O . VAL A 1 95 ? -19.375 -21.906 -21.188 1 96 95 VAL A O 1
ATOM 737 N N . ALA A 1 96 ? -17.5 -22.672 -20.281 1 95.75 96 ALA A N 1
ATOM 738 C CA . ALA A 1 96 ? -16.641 -21.984 -21.234 1 95.75 96 ALA A CA 1
ATOM 739 C C . ALA A 1 96 ? -16.75 -22.625 -22.625 1 95.75 96 ALA A C 1
ATOM 741 O O . ALA A 1 96 ? -16.938 -21.922 -23.625 1 95.75 96 ALA A O 1
ATOM 742 N N . GLU A 1 97 ? -16.656 -23.906 -22.703 1 94.88 97 GLU A N 1
ATOM 743 C CA . GLU A 1 97 ? -16.609 -24.641 -23.969 1 94.88 97 GLU A CA 1
ATOM 744 C C . GLU A 1 97 ? -17.969 -24.625 -24.656 1 94.88 97 GLU A C 1
ATOM 746 O O . GLU A 1 97 ? -18.047 -24.609 -25.891 1 94.88 97 GLU A O 1
ATOM 751 N N . ARG A 1 98 ? -18.984 -24.562 -23.844 1 93.81 98 ARG A N 1
ATOM 752 C CA . ARG A 1 98 ? -20.328 -24.578 -24.406 1 93.81 98 ARG A CA 1
ATOM 753 C C . ARG A 1 98 ? -20.906 -23.172 -24.453 1 93.81 98 ARG A C 1
ATOM 755 O O . ARG A 1 98 ? -22.047 -22.984 -24.875 1 93.81 98 ARG A O 1
ATOM 762 N N . GLN A 1 99 ? -20.172 -22.219 -23.984 1 93.69 99 GLN A N 1
ATOM 763 C CA . GLN A 1 99 ? -20.562 -20.828 -24.016 1 93.69 99 GLN A CA 1
ATOM 764 C C . GLN A 1 99 ? -21.891 -20.609 -23.281 1 93.69 99 GLN A C 1
ATOM 766 O O . GLN A 1 99 ? -22.797 -19.969 -23.812 1 93.69 99 GLN A O 1
ATOM 771 N N . LEU A 1 100 ? -22 -21.172 -22.094 1 95.94 100 LEU A N 1
ATOM 772 C CA . LEU A 1 100 ? -23.234 -21.109 -21.328 1 95.94 100 LEU A CA 1
ATOM 773 C C . LEU A 1 100 ? -23.281 -19.844 -20.484 1 95.94 100 LEU A C 1
ATOM 775 O O . LEU A 1 100 ? -24.359 -19.438 -20.031 1 95.94 100 LEU A O 1
ATOM 779 N N . VAL A 1 101 ? -22.172 -19.234 -20.156 1 96.75 101 VAL A N 1
ATOM 780 C CA . VAL A 1 101 ? -22.016 -18 -19.391 1 96.75 101 VAL A CA 1
ATOM 781 C C . VAL A 1 101 ? -21.125 -17.031 -20.156 1 96.75 101 VAL A C 1
ATOM 783 O O . VAL A 1 101 ? -20.234 -17.453 -20.906 1 96.75 101 VAL A O 1
ATOM 786 N N . LYS A 1 102 ? -21.438 -15.734 -20.062 1 97 102 LYS A N 1
ATOM 787 C CA . LYS A 1 102 ? -20.531 -14.75 -20.641 1 97 102 LYS A CA 1
ATOM 788 C C . LYS A 1 102 ? -19.172 -14.773 -19.938 1 97 102 LYS A C 1
ATOM 790 O O . LYS A 1 102 ? -19.109 -14.836 -18.719 1 97 102 LYS A O 1
ATOM 795 N N . LEU A 1 103 ? -18.094 -14.781 -20.766 1 95.62 103 LEU A N 1
ATOM 796 C CA . LEU A 1 103 ? -16.75 -14.805 -20.203 1 95.62 103 LEU A CA 1
ATOM 797 C C . LEU A 1 103 ? -15.992 -13.523 -20.562 1 95.62 103 LEU A C 1
ATOM 799 O O . LEU A 1 103 ? -15.992 -13.102 -21.719 1 95.62 103 LEU A O 1
ATOM 803 N N . THR A 1 104 ? -15.477 -12.867 -19.578 1 96.44 104 THR A N 1
ATOM 804 C CA . THR A 1 104 ? -14.5 -11.797 -19.766 1 96.44 104 THR A CA 1
ATOM 805 C C . THR A 1 104 ? -13.18 -12.148 -19.094 1 96.44 104 THR A C 1
ATOM 807 O O . THR A 1 104 ? -13.078 -12.125 -17.859 1 96.44 104 THR A O 1
ATOM 810 N N . GLU A 1 105 ? -12.234 -12.469 -19.906 1 95.88 105 GLU A N 1
ATOM 811 C CA . GLU A 1 105 ? -10.906 -12.766 -19.375 1 95.88 105 GLU A CA 1
ATOM 812 C C . GLU A 1 105 ? -10.016 -11.531 -19.391 1 95.88 105 GLU A C 1
ATOM 814 O O . GLU A 1 105 ? -9.922 -10.836 -20.406 1 95.88 105 GLU A O 1
ATOM 819 N N . ILE A 1 106 ? -9.461 -11.211 -18.25 1 96.81 106 ILE A N 1
ATOM 820 C CA . ILE A 1 106 ? -8.531 -10.102 -18.062 1 96.81 106 ILE A CA 1
ATOM 821 C C . ILE A 1 106 ? -7.223 -10.625 -17.484 1 96.81 106 ILE A C 1
ATOM 823 O O . ILE A 1 106 ? -7.23 -11.492 -16.609 1 96.81 106 ILE A O 1
ATOM 827 N N . GLU A 1 107 ? -6.141 -10.164 -18.016 1 95.56 107 GLU A N 1
ATOM 828 C CA . GLU A 1 107 ? -4.863 -10.547 -17.422 1 95.56 107 GLU A CA 1
ATOM 829 C C . GLU A 1 107 ? -4.809 -10.156 -15.938 1 95.56 107 GLU A C 1
ATOM 831 O O . GLU A 1 107 ? -5.336 -9.109 -15.547 1 95.56 107 GLU A O 1
ATOM 836 N N . GLY A 1 108 ? -4.215 -11.008 -15.094 1 94.44 108 GLY A N 1
ATOM 837 C CA . GLY A 1 108 ? -4.297 -10.898 -13.648 1 94.44 108 GLY A CA 1
ATOM 838 C C . GLY A 1 108 ? -3.787 -9.57 -13.125 1 94.44 108 GLY A C 1
ATOM 839 O O . GLY A 1 108 ? -4.445 -8.93 -12.297 1 94.44 108 GLY A O 1
ATOM 840 N N . CYS A 1 109 ? -2.631 -9.141 -13.5 1 93.75 109 CYS A N 1
ATOM 841 C CA . CYS A 1 109 ? -2.068 -7.871 -13.047 1 93.75 109 CYS A CA 1
ATOM 842 C C . CYS A 1 109 ? -2.93 -6.699 -13.5 1 93.75 109 CYS A C 1
ATOM 844 O O . CYS A 1 109 ? -3.076 -5.715 -12.766 1 93.75 109 CYS A O 1
ATOM 846 N N . SER A 1 110 ? -3.469 -6.832 -14.68 1 95.94 110 SER A N 1
ATOM 847 C CA . SER A 1 110 ? -4.367 -5.805 -15.195 1 95.94 110 SER A CA 1
ATOM 848 C C . SER A 1 110 ? -5.613 -5.676 -14.328 1 95.94 110 SER A C 1
ATOM 850 O O . SER A 1 110 ? -6.086 -4.566 -14.07 1 95.94 110 SER A O 1
ATOM 852 N N . MET A 1 111 ? -6.129 -6.805 -13.969 1 96.5 111 MET A N 1
ATOM 853 C CA . MET A 1 111 ? -7.316 -6.797 -13.125 1 96.5 111 MET A CA 1
ATOM 854 C C . MET A 1 111 ? -7.047 -6.066 -11.812 1 96.5 111 MET A C 1
ATOM 856 O O . MET A 1 111 ? -7.875 -5.277 -11.359 1 96.5 111 MET A O 1
ATOM 860 N N . ILE A 1 112 ? -5.93 -6.344 -11.281 1 96 112 ILE A N 1
ATOM 861 C CA . ILE A 1 112 ? -5.535 -5.703 -10.031 1 96 112 ILE A CA 1
ATOM 862 C C . ILE A 1 112 ? -5.398 -4.195 -10.242 1 96 112 ILE A C 1
ATOM 864 O O . ILE A 1 112 ? -5.867 -3.4 -9.43 1 96 112 ILE A O 1
ATOM 868 N N . LYS A 1 113 ? -4.816 -3.814 -11.32 1 96.06 113 LYS A N 1
ATOM 869 C CA . LYS A 1 113 ? -4.637 -2.398 -11.617 1 96.06 113 LYS A CA 1
ATOM 870 C C . LYS A 1 113 ? -5.98 -1.712 -11.859 1 96.06 113 LYS A C 1
ATOM 872 O O . LYS A 1 113 ? -6.152 -0.538 -11.523 1 96.06 113 LYS A O 1
ATOM 877 N N . GLY A 1 114 ? -6.902 -2.42 -12.516 1 97.38 114 GLY A N 1
ATOM 878 C CA . GLY A 1 114 ? -8.234 -1.867 -12.68 1 97.38 114 GLY A CA 1
ATOM 879 C C . GLY A 1 114 ? -8.938 -1.597 -11.359 1 97.38 114 GLY A C 1
ATOM 880 O O . GLY A 1 114 ? -9.594 -0.568 -11.195 1 97.38 114 GLY A O 1
ATOM 881 N N . LEU A 1 115 ? -8.812 -2.541 -10.453 1 97.38 115 LEU A N 1
ATOM 882 C CA . LEU A 1 115 ? -9.359 -2.363 -9.117 1 97.38 115 LEU A CA 1
ATOM 883 C C . LEU A 1 115 ? -8.672 -1.212 -8.391 1 97.38 115 LEU A C 1
ATOM 885 O O . LEU A 1 115 ? -9.32 -0.437 -7.688 1 97.38 115 LEU A O 1
ATOM 889 N N . GLU A 1 116 ? -7.379 -1.118 -8.562 1 95 116 GLU A N 1
ATOM 890 C CA . GLU A 1 116 ? -6.625 -0.024 -7.961 1 95 116 GLU A CA 1
ATOM 891 C C . GLU A 1 116 ? -7.094 1.328 -8.484 1 95 116 GLU A C 1
ATOM 893 O O . GLU A 1 116 ? -7.238 2.283 -7.723 1 95 116 GLU A O 1
ATOM 898 N N . ALA A 1 117 ? -7.285 1.398 -9.805 1 95.56 117 ALA A N 1
ATOM 899 C CA . ALA A 1 117 ? -7.812 2.635 -10.383 1 95.56 117 ALA A CA 1
ATOM 900 C C . ALA A 1 117 ? -9.125 3.031 -9.719 1 95.56 117 ALA A C 1
ATOM 902 O O . ALA A 1 117 ? -9.312 4.188 -9.336 1 95.56 117 ALA A O 1
ATOM 903 N N . ALA A 1 118 ? -9.938 2.045 -9.531 1 95.06 118 ALA A N 1
ATOM 904 C CA . ALA A 1 118 ? -11.242 2.301 -8.914 1 95.06 118 ALA A CA 1
ATOM 905 C C . ALA A 1 118 ? -11.078 2.785 -7.477 1 95.06 118 ALA A C 1
ATOM 907 O O . ALA A 1 118 ? -11.719 3.756 -7.066 1 95.06 118 ALA A O 1
ATOM 908 N N . ARG A 1 119 ? -10.25 2.127 -6.742 1 92.44 119 ARG A N 1
ATOM 909 C CA . ARG A 1 119 ? -10.102 2.494 -5.34 1 92.44 119 ARG A CA 1
ATOM 910 C C . ARG A 1 119 ? -9.508 3.895 -5.199 1 92.44 119 ARG A C 1
ATOM 912 O O . ARG A 1 119 ? -9.773 4.59 -4.215 1 92.44 119 ARG A O 1
ATOM 919 N N . LEU A 1 120 ? -8.781 4.359 -6.195 1 90.44 120 LEU A N 1
ATOM 920 C CA . LEU A 1 120 ? -8.148 5.672 -6.156 1 90.44 120 LEU A CA 1
ATOM 921 C C . LEU A 1 120 ? -9.062 6.73 -6.762 1 90.44 120 LEU A C 1
ATOM 923 O O . LEU A 1 120 ? -8.695 7.906 -6.832 1 90.44 120 LEU A O 1
ATOM 927 N N . GLY A 1 121 ? -10.164 6.332 -7.238 1 89.12 121 GLY A N 1
ATOM 928 C CA . GLY A 1 121 ? -11.086 7.258 -7.879 1 89.12 121 GLY A CA 1
ATOM 929 C C . GLY A 1 121 ? -10.641 7.676 -9.266 1 89.12 121 GLY A C 1
ATOM 930 O O . GLY A 1 121 ? -10.992 8.758 -9.734 1 89.12 121 GLY A O 1
ATOM 931 N N . LEU A 1 122 ? -9.867 6.91 -9.922 1 93.38 122 LEU A N 1
ATOM 932 C CA . LEU A 1 122 ? -9.367 7.191 -11.266 1 93.38 122 LEU A CA 1
ATOM 933 C C . LEU A 1 122 ? -10.125 6.379 -12.312 1 93.38 122 LEU A C 1
ATOM 935 O O . LEU A 1 122 ? -10.578 5.27 -12.031 1 93.38 122 LEU A O 1
ATOM 939 N N . PRO A 1 123 ? -10.227 6.918 -13.5 1 95.25 123 PRO A N 1
ATOM 940 C CA . PRO A 1 123 ? -10.945 6.199 -14.547 1 95.25 123 PRO A CA 1
ATOM 941 C C . PRO A 1 123 ? -10.125 5.074 -15.164 1 95.25 123 PRO A C 1
ATOM 943 O O . PRO A 1 123 ? -10.672 4.199 -15.844 1 95.25 123 PRO A O 1
ATOM 946 N N . PHE A 1 124 ? -8.805 5.145 -14.984 1 97.12 124 PHE A N 1
ATOM 947 C CA . PHE A 1 124 ? -7.91 4.133 -15.547 1 97.12 124 PHE A CA 1
ATOM 948 C C . PHE A 1 124 ? -6.605 4.066 -14.766 1 97.12 124 PHE A C 1
ATOM 950 O O . PHE A 1 124 ? -6.324 4.938 -13.938 1 97.12 124 PHE A O 1
ATOM 957 N N . ALA A 1 125 ? -5.828 3.133 -14.984 1 96.31 125 ALA A N 1
ATOM 958 C CA . ALA A 1 125 ? -4.469 3.02 -14.461 1 96.31 125 ALA A CA 1
ATOM 959 C C . ALA A 1 125 ? -3.469 2.732 -15.578 1 96.31 125 ALA A C 1
ATOM 961 O O . ALA A 1 125 ? -3.672 1.819 -16.375 1 96.31 125 ALA A O 1
ATOM 962 N N . PRO A 1 126 ? -2.43 3.533 -15.625 1 96.12 126 PRO A N 1
ATOM 963 C CA . PRO A 1 126 ? -1.33 3.203 -16.531 1 96.12 126 PRO A CA 1
ATOM 964 C C . PRO A 1 126 ? -0.319 2.242 -15.914 1 96.12 126 PRO A C 1
ATOM 966 O O . PRO A 1 126 ? -0.058 2.312 -14.711 1 96.12 126 PRO A O 1
ATOM 969 N N . PHE A 1 127 ? 0.239 1.363 -16.672 1 92.44 127 PHE A N 1
ATOM 970 C CA . PHE A 1 127 ? 1.284 0.468 -16.188 1 92.44 127 PHE A CA 1
ATOM 971 C C . PHE A 1 127 ? 1.994 -0.214 -17.344 1 92.44 127 PHE A C 1
ATOM 973 O O . PHE A 1 127 ? 1.588 -0.065 -18.5 1 92.44 127 PHE A O 1
ATOM 980 N N . MET A 1 128 ? 3.102 -0.779 -17.047 1 89.06 128 MET A N 1
ATOM 981 C CA . MET A 1 128 ? 3.76 -1.637 -18.016 1 89.06 128 MET A CA 1
ATOM 982 C C . MET A 1 128 ? 3.039 -2.975 -18.141 1 89.06 128 MET A C 1
ATOM 984 O O . MET A 1 128 ? 3.322 -3.91 -17.391 1 89.06 128 MET A O 1
ATOM 988 N N . GLY A 1 129 ? 2.135 -2.947 -19.016 1 84.75 129 GLY A N 1
ATOM 989 C CA . GLY A 1 129 ? 1.23 -4.082 -19.125 1 84.75 129 GLY A CA 1
ATOM 990 C C . GLY A 1 129 ? 1.669 -5.098 -20.156 1 84.75 129 GLY A C 1
ATOM 991 O O . GLY A 1 129 ? 2.744 -4.969 -20.75 1 84.75 129 GLY A O 1
ATOM 992 N N . PRO A 1 130 ? 0.858 -6.188 -20.219 1 88.81 130 PRO A N 1
ATOM 993 C CA . PRO A 1 130 ? 1.14 -7.23 -21.203 1 88.81 130 PRO A CA 1
ATOM 994 C C . PRO A 1 130 ? 1.056 -6.723 -22.641 1 88.81 130 PRO A C 1
ATOM 996 O O . PRO A 1 130 ? 0.181 -5.914 -22.969 1 88.81 130 PRO A O 1
ATOM 999 N N . LYS A 1 131 ? 2.018 -7.188 -23.391 1 91.56 131 LYS A N 1
ATOM 1000 C CA . LYS A 1 131 ? 2.02 -6.922 -24.828 1 91.56 131 LYS A CA 1
ATOM 1001 C C . LYS A 1 131 ? 2.02 -8.219 -25.625 1 91.56 131 LYS A C 1
ATOM 1003 O O . LYS A 1 131 ? 2.67 -9.195 -25.234 1 91.56 131 LYS A O 1
ATOM 1008 N N . GLY A 1 132 ? 1.234 -8.203 -26.641 1 94.06 132 GLY A N 1
ATOM 1009 C CA . GLY A 1 132 ? 1.272 -9.312 -27.578 1 94.06 132 GLY A CA 1
ATOM 1010 C C . GLY A 1 132 ? 0.293 -10.422 -27.234 1 94.06 132 GLY A C 1
ATOM 1011 O O . GLY A 1 132 ? 0.025 -11.297 -28.047 1 94.06 132 GLY A O 1
ATOM 1012 N N . SER A 1 133 ? -0.31 -10.43 -26.047 1 95.88 133 SER A N 1
ATOM 1013 C CA . SER A 1 133 ? -1.216 -11.492 -25.609 1 95.88 133 SER A CA 1
ATOM 1014 C C . SER A 1 133 ? -2.576 -11.367 -26.281 1 95.88 133 SER A C 1
ATOM 1016 O O . SER A 1 133 ? -3.09 -10.258 -26.469 1 95.88 133 SER A O 1
ATOM 1018 N N . ASP A 1 134 ? -3.18 -12.453 -26.609 1 95.94 134 ASP A N 1
ATOM 1019 C CA . ASP A 1 134 ? -4.516 -12.484 -27.203 1 95.94 134 ASP A CA 1
ATOM 1020 C C . ASP A 1 134 ? -5.582 -12.133 -26.172 1 95.94 134 ASP A C 1
ATOM 1022 O O . ASP A 1 134 ? -6.672 -11.68 -26.516 1 95.94 134 ASP A O 1
ATOM 1026 N N . ILE A 1 135 ? -5.242 -12.312 -24.922 1 94.5 135 ILE A N 1
ATOM 1027 C CA . ILE A 1 135 ? -6.164 -11.938 -23.844 1 94.5 135 ILE A CA 1
ATOM 1028 C C . ILE A 1 135 ? -6.484 -10.453 -23.938 1 94.5 135 ILE A C 1
ATOM 1030 O O . ILE A 1 135 ? -7.645 -10.047 -23.828 1 94.5 135 ILE A O 1
ATOM 1034 N N . VAL A 1 136 ? -5.496 -9.695 -24.172 1 93.38 136 VAL A N 1
ATOM 1035 C CA . VAL A 1 136 ? -5.633 -8.242 -24.25 1 93.38 136 VAL A CA 1
ATOM 1036 C C . VAL A 1 136 ? -6.398 -7.867 -25.516 1 93.38 136 VAL A C 1
ATOM 1038 O O . VAL A 1 136 ? -7.293 -7.02 -25.469 1 93.38 136 VAL A O 1
ATOM 1041 N N . LYS A 1 137 ? -6.113 -8.539 -26.594 1 94.06 137 LYS A N 1
ATOM 1042 C CA . LYS A 1 137 ? -6.734 -8.258 -27.891 1 94.06 137 LYS A CA 1
ATOM 1043 C C . LYS A 1 137 ? -8.234 -8.539 -27.844 1 94.06 137 LYS A C 1
ATOM 1045 O O . LYS A 1 137 ? -9.008 -7.898 -28.562 1 94.06 137 LYS A O 1
ATOM 1050 N N . GLU A 1 138 ? -8.578 -9.414 -26.984 1 94.06 138 GLU A N 1
ATOM 1051 C CA . GLU A 1 138 ? -9.961 -9.859 -26.969 1 94.06 138 GLU A CA 1
ATOM 1052 C C . GLU A 1 138 ? -10.812 -8.977 -26.047 1 94.06 138 GLU A C 1
ATOM 1054 O O . GLU A 1 138 ? -12.031 -9.141 -25.969 1 94.06 138 GLU A O 1
ATOM 1059 N N . ALA A 1 139 ? -10.203 -8.062 -25.391 1 93.69 139 ALA A N 1
ATOM 1060 C CA . ALA A 1 139 ? -10.945 -7.148 -24.531 1 93.69 139 ALA A CA 1
ATOM 1061 C C . ALA A 1 139 ? -10.594 -5.695 -24.828 1 93.69 139 ALA A C 1
ATOM 1063 O O . ALA A 1 139 ? -10.227 -4.938 -23.922 1 93.69 139 ALA A O 1
ATOM 1064 N N . PRO A 1 140 ? -10.844 -5.227 -26.031 1 92.81 140 PRO A N 1
ATOM 1065 C CA . PRO A 1 140 ? -10.406 -3.887 -26.422 1 92.81 140 PRO A CA 1
ATOM 1066 C C . PRO A 1 140 ? -11.125 -2.777 -25.656 1 92.81 140 PRO A C 1
ATOM 1068 O O . PRO A 1 140 ? -10.633 -1.646 -25.609 1 92.81 140 PRO A O 1
ATOM 1071 N N . GLU A 1 141 ? -12.227 -3.072 -25.156 1 94.5 141 GLU A N 1
ATOM 1072 C CA . GLU A 1 141 ? -12.969 -2.076 -24.391 1 94.5 141 GLU A CA 1
ATOM 1073 C C . GLU A 1 141 ? -12.305 -1.821 -23.031 1 94.5 141 GLU A C 1
ATOM 1075 O O . GLU A 1 141 ? -12.508 -0.769 -22.422 1 94.5 141 GLU A O 1
ATOM 1080 N N . LEU A 1 142 ? -11.523 -2.779 -22.531 1 96.94 142 LEU A N 1
ATOM 1081 C CA . LEU A 1 142 ? -10.922 -2.686 -21.219 1 96.94 142 LEU A CA 1
ATOM 1082 C C . LEU A 1 142 ? -9.484 -2.199 -21.312 1 96.94 142 LEU A C 1
ATOM 1084 O O . LEU A 1 142 ? -8.906 -1.764 -20.312 1 96.94 142 LEU A O 1
ATOM 1088 N N . TYR A 1 143 ? -8.875 -2.342 -22.516 1 96.94 143 TYR A N 1
ATOM 1089 C CA . TYR A 1 143 ? -7.465 -2.016 -22.688 1 96.94 143 TYR A CA 1
ATOM 1090 C C . TYR A 1 143 ? -7.289 -0.906 -23.719 1 96.94 143 TYR A C 1
ATOM 1092 O O . TYR A 1 143 ? -7.879 -0.957 -24.812 1 96.94 143 TYR A O 1
ATOM 1100 N N . LYS A 1 144 ? -6.52 0.06 -23.344 1 97.12 144 LYS A N 1
ATOM 1101 C CA . LYS A 1 144 ? -6.023 1.091 -24.25 1 97.12 144 LYS A CA 1
ATOM 1102 C C . LYS A 1 144 ? -4.574 1.452 -23.938 1 97.12 144 LYS A C 1
ATOM 1104 O O . LYS A 1 144 ? -3.9 0.741 -23.188 1 97.12 144 LYS A O 1
ATOM 1109 N N . THR A 1 145 ? -4.062 2.373 -24.641 1 96.31 145 THR A N 1
ATOM 1110 C CA . THR A 1 145 ? -2.727 2.893 -24.359 1 96.31 145 THR A CA 1
ATOM 1111 C C . THR A 1 145 ? -2.789 4.367 -23.969 1 96.31 145 THR A C 1
ATOM 1113 O O . THR A 1 145 ? -3.781 5.047 -24.25 1 96.31 145 THR A O 1
ATOM 1116 N N . VAL A 1 146 ? -1.831 4.797 -23.266 1 97.06 146 VAL A N 1
ATOM 1117 C CA . VAL A 1 146 ? -1.676 6.195 -22.891 1 97.06 146 VAL A CA 1
ATOM 1118 C C . VAL A 1 146 ? -0.209 6.605 -23 1 97.06 146 VAL A C 1
ATOM 1120 O O . VAL A 1 146 ? 0.688 5.836 -22.656 1 97.06 146 VAL A O 1
ATOM 1123 N N . ALA A 1 147 ? 0.023 7.766 -23.578 1 96.56 147 ALA A N 1
ATOM 1124 C CA . ALA A 1 147 ? 1.387 8.258 -23.75 1 96.56 147 ALA A CA 1
ATOM 1125 C C . ALA A 1 147 ? 1.815 9.109 -22.547 1 96.56 147 ALA A C 1
ATOM 1127 O O . ALA A 1 147 ? 1.051 9.953 -22.078 1 96.56 147 ALA A O 1
ATOM 1128 N N . CYS A 1 148 ? 2.988 8.875 -22.109 1 96 148 CYS A N 1
ATOM 1129 C CA . CYS A 1 148 ? 3.559 9.75 -21.094 1 96 148 CYS A CA 1
ATOM 1130 C C . CYS A 1 148 ? 3.668 11.18 -21.594 1 96 148 CYS A C 1
ATOM 1132 O O . CYS A 1 148 ? 4.305 11.438 -22.625 1 96 148 CYS A O 1
ATOM 1134 N N . PRO A 1 149 ? 3.145 12.086 -20.859 1 96.69 149 PRO A N 1
ATOM 1135 C CA . PRO A 1 149 ? 3.186 13.469 -21.344 1 96.69 149 PRO A CA 1
ATOM 1136 C C . PRO A 1 149 ? 4.578 14.086 -21.25 1 96.69 149 PRO A C 1
ATOM 1138 O O . PRO A 1 149 ? 4.824 15.156 -21.797 1 96.69 149 PRO A O 1
ATOM 1141 N N . PHE A 1 150 ? 5.492 13.477 -20.562 1 96.62 150 PHE A N 1
ATOM 1142 C CA . PHE A 1 150 ? 6.836 14 -20.375 1 96.62 150 PHE A CA 1
ATOM 1143 C C . PHE A 1 150 ? 7.801 13.383 -21.391 1 96.62 150 PHE A C 1
ATOM 1145 O O . PHE A 1 150 ? 8.688 14.062 -21.906 1 96.62 150 PHE A O 1
ATOM 1152 N N . THR A 1 151 ? 7.617 12.062 -21.734 1 93.69 151 THR A N 1
ATOM 1153 C CA . THR A 1 151 ? 8.617 11.352 -22.516 1 93.69 151 THR A CA 1
ATOM 1154 C C . THR A 1 151 ? 8.023 10.852 -23.828 1 93.69 151 THR A C 1
ATOM 1156 O O . THR A 1 151 ? 8.758 10.484 -24.75 1 93.69 151 THR A O 1
ATOM 1159 N N . GLY A 1 152 ? 6.77 10.695 -23.844 1 95 152 GLY A N 1
ATOM 1160 C CA . GLY A 1 152 ? 6.125 10.125 -25.016 1 95 152 GLY A CA 1
ATOM 1161 C C . GLY A 1 152 ? 6.051 8.609 -24.969 1 95 152 GLY A C 1
ATOM 1162 O O . GLY A 1 152 ? 5.43 7.996 -25.844 1 95 152 GLY A O 1
ATOM 1163 N N . LYS A 1 153 ? 6.578 8.023 -23.984 1 92.81 153 LYS A N 1
ATOM 1164 C CA . LYS A 1 153 ? 6.531 6.57 -23.844 1 92.81 153 LYS A CA 1
ATOM 1165 C C . LYS A 1 153 ? 5.09 6.074 -23.766 1 92.81 153 LYS A C 1
ATOM 1167 O O . LYS A 1 153 ? 4.277 6.633 -23.031 1 92.81 153 LYS A O 1
ATOM 1172 N N . GLU A 1 154 ? 4.824 5.031 -24.531 1 93.94 154 GLU A N 1
ATOM 1173 C CA . GLU A 1 154 ? 3.488 4.449 -24.531 1 93.94 154 GLU A CA 1
ATOM 1174 C C . GLU A 1 154 ? 3.35 3.389 -23.438 1 93.94 154 GLU A C 1
ATOM 1176 O O . GLU A 1 154 ? 4.168 2.471 -23.344 1 93.94 154 GLU A O 1
ATOM 1181 N N . LEU A 1 155 ? 2.295 3.527 -22.625 1 94.56 155 LEU A N 1
ATOM 1182 C CA . LEU A 1 155 ? 1.978 2.572 -21.578 1 94.56 155 LEU A CA 1
ATOM 1183 C C . LEU A 1 155 ? 0.626 1.913 -21.828 1 94.56 155 LEU A C 1
ATOM 1185 O O . LEU A 1 155 ? -0.208 2.453 -22.547 1 94.56 155 LEU A O 1
ATOM 1189 N N . THR A 1 156 ? 0.433 0.734 -21.281 1 94.94 156 THR A N 1
ATOM 1190 C CA . THR A 1 156 ? -0.889 0.118 -21.234 1 94.94 156 THR A CA 1
ATOM 1191 C C . THR A 1 156 ? -1.796 0.855 -20.266 1 94.94 156 THR A C 1
ATOM 1193 O O . THR A 1 156 ? -1.339 1.327 -19.219 1 94.94 156 THR A O 1
ATOM 1196 N N . ALA A 1 157 ? -3.043 1.056 -20.641 1 97.38 157 ALA A N 1
ATOM 1197 C CA . ALA A 1 157 ? -4.07 1.604 -19.75 1 97.38 157 ALA A CA 1
ATOM 1198 C C . ALA A 1 157 ? -5.223 0.621 -19.578 1 97.38 157 ALA A C 1
ATOM 1200 O O . ALA A 1 157 ? -5.758 0.099 -20.562 1 97.38 157 ALA A O 1
ATOM 1201 N N . ILE A 1 158 ? -5.566 0.314 -18.375 1 97.88 158 ILE A N 1
ATOM 1202 C CA . ILE A 1 158 ? -6.719 -0.529 -18.078 1 97.88 158 ILE A CA 1
ATOM 1203 C C . ILE A 1 158 ? -7.832 0.314 -17.469 1 97.88 158 ILE A C 1
ATOM 1205 O O . ILE A 1 158 ? -7.562 1.207 -16.656 1 97.88 158 ILE A O 1
ATOM 1209 N N . GLN A 1 159 ? -9.016 0.088 -17.859 1 97.94 159 GLN A N 1
ATOM 1210 C CA . GLN A 1 159 ? -10.164 0.791 -17.312 1 97.94 159 GLN A CA 1
ATOM 1211 C C . GLN A 1 159 ? -10.391 0.424 -15.844 1 97.94 159 GLN A C 1
ATOM 1213 O O . GLN A 1 159 ? -10.133 -0.711 -15.438 1 97.94 159 GLN A O 1
ATOM 1218 N N . ALA A 1 160 ? -10.93 1.403 -15.055 1 97.06 160 ALA A N 1
ATOM 1219 C CA . ALA A 1 160 ? -11.289 1.133 -13.664 1 97.06 160 ALA A CA 1
ATOM 1220 C C . ALA A 1 160 ? -12.367 0.054 -13.578 1 97.06 160 ALA A C 1
ATOM 1222 O O . ALA A 1 160 ? -13.297 0.033 -14.383 1 97.06 160 ALA A O 1
ATOM 1223 N N . ILE A 1 161 ? -12.227 -0.853 -12.602 1 98.12 161 ILE A N 1
ATOM 1224 C CA . ILE A 1 161 ? -13.188 -1.927 -12.359 1 98.12 161 ILE A CA 1
ATOM 1225 C C . ILE A 1 161 ? -13.875 -1.709 -11.016 1 98.12 161 ILE A C 1
ATOM 1227 O O . ILE A 1 161 ? -13.227 -1.73 -9.969 1 98.12 161 ILE A O 1
ATOM 1231 N N . VAL A 1 162 ? -15.211 -1.512 -11.016 1 97.75 162 VAL A N 1
ATOM 1232 C CA . VAL A 1 162 ? -15.953 -1.188 -9.797 1 97.75 162 VAL A CA 1
ATOM 1233 C C . VAL A 1 162 ? -17.016 -2.258 -9.539 1 97.75 162 VAL A C 1
ATOM 1235 O O . VAL A 1 162 ? -18.125 -2.18 -10.07 1 97.75 162 VAL A O 1
ATOM 1238 N N . PRO A 1 163 ? -16.75 -3.205 -8.688 1 98.62 163 PRO A N 1
ATOM 1239 C CA . PRO A 1 163 ? -17.797 -4.152 -8.305 1 98.62 163 PRO A CA 1
ATOM 1240 C C . PRO A 1 163 ? -18.906 -3.5 -7.488 1 98.62 163 PRO A C 1
ATOM 1242 O O . PRO A 1 163 ? -18.672 -2.498 -6.809 1 98.62 163 PRO A O 1
ATOM 1245 N N . ASP A 1 164 ? -20.047 -4.113 -7.613 1 98.75 164 ASP A N 1
ATOM 1246 C CA . ASP A 1 164 ? -21.125 -3.686 -6.73 1 98.75 164 ASP A CA 1
ATOM 1247 C C . ASP A 1 164 ? -20.859 -4.113 -5.289 1 98.75 164 ASP A C 1
ATOM 1249 O O . ASP A 1 164 ? -21.141 -3.359 -4.352 1 98.75 164 ASP A O 1
ATOM 1253 N N . VAL A 1 165 ? -20.391 -5.324 -5.121 1 98.88 165 VAL A N 1
ATOM 1254 C CA . VAL A 1 165 ? -20.141 -5.891 -3.801 1 98.88 165 VAL A CA 1
ATOM 1255 C C . VAL A 1 165 ? -18.812 -6.648 -3.805 1 98.88 165 VAL A C 1
ATOM 1257 O O . VAL A 1 165 ? -18.5 -7.375 -4.758 1 98.88 165 VAL A O 1
ATOM 1260 N N . ALA A 1 166 ? -18.016 -6.391 -2.846 1 98.81 166 ALA A N 1
ATOM 1261 C CA . ALA A 1 166 ? -16.891 -7.262 -2.547 1 98.81 166 ALA A CA 1
ATOM 1262 C C . ALA A 1 166 ? -17.188 -8.156 -1.348 1 98.81 166 ALA A C 1
ATOM 1264 O O . ALA A 1 166 ? -17.781 -7.711 -0.363 1 98.81 166 ALA A O 1
ATOM 1265 N N . VAL A 1 167 ? -16.844 -9.398 -1.462 1 98.88 167 VAL A N 1
ATOM 1266 C CA . VAL A 1 167 ? -16.984 -10.359 -0.372 1 98.88 167 VAL A CA 1
ATOM 1267 C C . VAL A 1 167 ? -15.625 -10.961 -0.037 1 98.88 167 VAL A C 1
ATOM 1269 O O . VAL A 1 167 ? -14.992 -11.602 -0.884 1 98.88 167 VAL A O 1
ATOM 1272 N N . ILE A 1 168 ? -15.188 -10.758 1.215 1 98.38 168 ILE A N 1
ATOM 1273 C CA . ILE A 1 168 ? -13.883 -11.281 1.597 1 98.38 168 ILE A CA 1
ATOM 1274 C C . ILE A 1 168 ? -13.992 -12.039 2.92 1 98.38 168 ILE A C 1
ATOM 1276 O O . ILE A 1 168 ? -15.008 -11.93 3.615 1 98.38 168 ILE A O 1
ATOM 1280 N N . HIS A 1 169 ? -13.047 -12.836 3.211 1 98.5 169 HIS A N 1
ATOM 1281 C CA . HIS A 1 169 ? -12.906 -13.539 4.48 1 98.5 169 HIS A CA 1
ATOM 1282 C C . HIS A 1 169 ? -11.609 -13.156 5.184 1 98.5 169 HIS A C 1
ATOM 1284 O O . HIS A 1 169 ? -10.555 -13.086 4.551 1 98.5 169 HIS A O 1
ATOM 1290 N N . ALA A 1 170 ? -11.711 -12.828 6.438 1 98.06 170 ALA A N 1
ATOM 1291 C CA . ALA A 1 170 ? -10.539 -12.422 7.207 1 98.06 170 ALA A CA 1
ATOM 1292 C C . ALA A 1 170 ? -10.539 -13.07 8.594 1 98.06 170 ALA A C 1
ATOM 1294 O O . ALA A 1 170 ? -11.469 -13.797 8.938 1 98.06 170 ALA A O 1
ATOM 1295 N N . GLN A 1 171 ? -9.508 -12.867 9.352 1 97.62 171 GLN A N 1
ATOM 1296 C CA . GLN A 1 171 ? -9.336 -13.531 10.633 1 97.62 171 GLN A CA 1
ATOM 1297 C C . GLN A 1 171 ? -10.117 -12.82 11.734 1 97.62 171 GLN A C 1
ATOM 1299 O O . GLN A 1 171 ? -10.828 -13.453 12.516 1 97.62 171 GLN A O 1
ATOM 1304 N N . ARG A 1 172 ? -9.93 -11.477 11.75 1 98.19 172 ARG A N 1
ATOM 1305 C CA . ARG A 1 172 ? -10.461 -10.773 12.914 1 98.19 172 ARG A CA 1
ATOM 1306 C C . ARG A 1 172 ? -11.062 -9.43 12.523 1 98.19 172 ARG A C 1
ATOM 1308 O O . ARG A 1 172 ? -10.562 -8.766 11.617 1 98.19 172 ARG A O 1
ATOM 1315 N N . ALA A 1 173 ? -12.141 -9.031 13.211 1 98.69 173 ALA A N 1
ATOM 1316 C CA . ALA A 1 173 ? -12.711 -7.695 13.062 1 98.69 173 ALA A CA 1
ATOM 1317 C C . ALA A 1 173 ? -13.383 -7.242 14.359 1 98.69 173 ALA A C 1
ATOM 1319 O O . ALA A 1 173 ? -13.648 -8.055 15.242 1 98.69 173 ALA A O 1
ATOM 1320 N N . ASP A 1 174 ? -13.57 -6.004 14.562 1 98.12 174 ASP A N 1
ATOM 1321 C CA . ASP A 1 174 ? -14.492 -5.52 15.586 1 98.12 174 ASP A CA 1
ATOM 1322 C C . ASP A 1 174 ? -15.867 -5.234 14.992 1 98.12 174 ASP A C 1
ATOM 1324 O O . ASP A 1 174 ? -16.078 -5.391 13.789 1 98.12 174 ASP A O 1
ATOM 1328 N N . GLU A 1 175 ? -16.797 -4.879 15.82 1 97.44 175 GLU A N 1
ATOM 1329 C CA . GLU A 1 175 ? -18.188 -4.73 15.398 1 97.44 175 GLU A CA 1
ATOM 1330 C C . GLU A 1 175 ? -18.359 -3.516 14.492 1 97.44 175 GLU A C 1
ATOM 1332 O O . GLU A 1 175 ? -19.344 -3.41 13.773 1 97.44 175 GLU A O 1
ATOM 1337 N N . GLN A 1 176 ? -17.422 -2.572 14.547 1 96.62 176 GLN A N 1
ATOM 1338 C CA . GLN A 1 176 ? -17.547 -1.364 13.734 1 96.62 176 GLN A CA 1
ATOM 1339 C C . GLN A 1 176 ? -17.078 -1.609 12.305 1 96.62 176 GLN A C 1
ATOM 1341 O O . GLN A 1 176 ? -17.391 -0.828 11.398 1 96.62 176 GLN A O 1
ATOM 1346 N N . GLY A 1 177 ? -16.188 -2.602 12.125 1 97.81 177 GLY A N 1
ATOM 1347 C CA . GLY A 1 177 ? -15.789 -2.92 10.766 1 97.81 177 GLY A CA 1
ATOM 1348 C C . GLY A 1 177 ? -14.305 -2.73 10.523 1 97.81 177 GLY A C 1
ATOM 1349 O O . GLY A 1 177 ? -13.859 -2.648 9.375 1 97.81 177 GLY A O 1
ATOM 1350 N N . ASN A 1 178 ? -13.5 -2.572 11.625 1 98.25 178 ASN A N 1
ATOM 1351 C CA . ASN A 1 178 ? -12.055 -2.654 11.461 1 98.25 178 ASN A CA 1
ATOM 1352 C C . ASN A 1 178 ? -11.586 -4.102 11.336 1 98.25 178 ASN A C 1
ATOM 1354 O O . ASN A 1 178 ? -11.883 -4.93 12.203 1 98.25 178 ASN A O 1
ATOM 1358 N N . VAL A 1 179 ? -10.82 -4.379 10.266 1 98.56 179 VAL A N 1
ATOM 1359 C CA . VAL A 1 179 ? -10.531 -5.77 9.945 1 98.56 179 VAL A CA 1
ATOM 1360 C C . VAL A 1 179 ? -9.023 -6.012 10 1 98.56 179 VAL A C 1
ATOM 1362 O O . VAL A 1 179 ? -8.242 -5.242 9.438 1 98.56 179 VAL A O 1
ATOM 1365 N N . GLN A 1 180 ? -8.641 -7.098 10.703 1 97.81 180 GLN A N 1
ATOM 1366 C CA . GLN A 1 180 ? -7.238 -7.512 10.781 1 97.81 180 GLN A CA 1
ATOM 1367 C C . GLN A 1 180 ? -7 -8.797 9.992 1 97.81 180 GLN A C 1
ATOM 1369 O O . GLN A 1 180 ? -7.844 -9.695 10 1 97.81 180 GLN A O 1
ATOM 1374 N N . ILE A 1 181 ? -5.969 -8.82 9.297 1 95.5 181 ILE A N 1
ATOM 1375 C CA . ILE A 1 181 ? -5.535 -9.969 8.508 1 95.5 181 ILE A CA 1
ATOM 1376 C C . ILE A 1 181 ? -4.133 -10.391 8.938 1 95.5 181 ILE A C 1
ATOM 1378 O O . ILE A 1 181 ? -3.189 -9.594 8.859 1 95.5 181 ILE A O 1
ATOM 1382 N N . PHE A 1 182 ? -3.902 -11.602 9.312 1 91.75 182 PHE A N 1
ATOM 1383 C CA . PHE A 1 182 ? -2.633 -12.094 9.844 1 91.75 182 PHE A CA 1
ATOM 1384 C C . PHE A 1 182 ? -1.895 -12.914 8.789 1 91.75 182 PHE A C 1
ATOM 1386 O O . PHE A 1 182 ? -0.688 -13.141 8.906 1 91.75 182 PHE A O 1
ATOM 1393 N N . GLY A 1 183 ? -2.506 -13.289 7.785 1 87.44 183 GLY A N 1
ATOM 1394 C CA . GLY A 1 183 ? -1.912 -13.992 6.66 1 87.44 183 GLY A CA 1
ATOM 1395 C C . GLY A 1 183 ? -1.971 -13.211 5.363 1 87.44 183 GLY A C 1
ATOM 1396 O O . GLY A 1 183 ? -1.757 -11.992 5.359 1 87.44 183 GLY A O 1
ATOM 1397 N N . THR A 1 184 ? -2.238 -13.883 4.387 1 85.69 184 THR A N 1
ATOM 1398 C CA . THR A 1 184 ? -2.291 -13.242 3.076 1 85.69 184 THR A CA 1
ATOM 1399 C C . THR A 1 184 ? -3.572 -12.43 2.924 1 85.69 184 THR A C 1
ATOM 1401 O O . THR A 1 184 ? -4.637 -12.844 3.383 1 85.69 184 THR A O 1
ATOM 1404 N N . SER A 1 185 ? -3.4 -11.289 2.289 1 89.38 185 SER A N 1
ATOM 1405 C CA . SER A 1 185 ? -4.582 -10.492 1.975 1 89.38 185 SER A CA 1
ATOM 1406 C C . SER A 1 185 ? -4.938 -10.586 0.494 1 89.38 185 SER A C 1
ATOM 1408 O O . SER A 1 185 ? -5.922 -10 0.046 1 89.38 185 SER A O 1
ATOM 1410 N N . ALA A 1 186 ? -4.172 -11.305 -0.227 1 89.5 186 ALA A N 1
ATOM 1411 C CA . ALA A 1 186 ? -4.43 -11.5 -1.651 1 89.5 186 ALA A CA 1
ATOM 1412 C C . ALA A 1 186 ? -4.84 -10.188 -2.316 1 89.5 186 ALA A C 1
ATOM 1414 O O . ALA A 1 186 ? -4.145 -9.18 -2.188 1 89.5 186 ALA A O 1
ATOM 1415 N N . SER A 1 187 ? -5.93 -10.219 -3.029 1 90.69 187 SER A N 1
ATOM 1416 C CA . SER A 1 187 ? -6.434 -9.008 -3.68 1 90.69 187 SER A CA 1
ATOM 1417 C C . SER A 1 187 ? -7.582 -8.398 -2.887 1 90.69 187 SER A C 1
ATOM 1419 O O . SER A 1 187 ? -8.32 -7.555 -3.402 1 90.69 187 SER A O 1
ATOM 1421 N N . ASP A 1 188 ? -7.715 -8.797 -1.702 1 96.19 188 ASP A N 1
ATOM 1422 C CA . ASP A 1 188 ? -8.891 -8.469 -0.903 1 96.19 188 ASP A CA 1
ATOM 1423 C C . ASP A 1 188 ? -8.992 -6.965 -0.661 1 96.19 188 ASP A C 1
ATOM 1425 O O . ASP A 1 188 ? -10.086 -6.398 -0.705 1 96.19 188 ASP A O 1
ATOM 1429 N N . LEU A 1 189 ? -7.867 -6.355 -0.388 1 95.69 189 LEU A N 1
ATOM 1430 C CA . LEU A 1 189 ? -7.883 -4.941 -0.025 1 95.69 189 LEU A CA 1
ATOM 1431 C C . LEU A 1 189 ? -8.359 -4.086 -1.193 1 95.69 189 LEU A C 1
ATOM 1433 O O . LEU A 1 189 ? -9.219 -3.221 -1.023 1 95.69 189 LEU A O 1
ATOM 1437 N N . ASP A 1 190 ? -7.887 -4.355 -2.346 1 94.62 190 ASP A N 1
ATOM 1438 C CA . ASP A 1 190 ? -8.281 -3.596 -3.527 1 94.62 190 ASP A CA 1
ATOM 1439 C C . ASP A 1 190 ? -9.758 -3.83 -3.861 1 94.62 190 ASP A C 1
ATOM 1441 O O . ASP A 1 190 ? -10.469 -2.896 -4.23 1 94.62 190 ASP A O 1
ATOM 1445 N N . MET A 1 191 ? -10.164 -5.043 -3.711 1 97 191 MET A N 1
ATOM 1446 C CA . MET A 1 191 ? -11.57 -5.355 -3.98 1 97 191 MET A CA 1
ATOM 1447 C C . MET A 1 191 ? -12.484 -4.613 -3.016 1 97 191 MET A C 1
ATOM 1449 O O . MET A 1 191 ? -13.477 -4.004 -3.436 1 97 191 MET A O 1
ATOM 1453 N N . ALA A 1 192 ? -12.102 -4.711 -1.8 1 97.44 192 ALA A N 1
ATOM 1454 C CA . ALA A 1 192 ? -12.938 -4.105 -0.765 1 97.44 192 ALA A CA 1
ATOM 1455 C C . ALA A 1 192 ? -13.023 -2.592 -0.951 1 97.44 192 ALA A C 1
ATOM 1457 O O . ALA A 1 192 ? -14.102 -2.008 -0.815 1 97.44 192 ALA A O 1
ATOM 1458 N N . MET A 1 193 ? -11.953 -1.96 -1.266 1 95.12 193 MET A N 1
ATOM 1459 C CA . MET A 1 193 ? -11.898 -0.503 -1.346 1 95.12 193 MET A CA 1
ATOM 1460 C C . MET A 1 193 ? -12.453 -0.013 -2.682 1 95.12 193 MET A C 1
ATOM 1462 O O . MET A 1 193 ? -12.844 1.147 -2.807 1 95.12 193 MET A O 1
ATOM 1466 N N . ALA A 1 194 ? -12.477 -0.857 -3.686 1 96.38 194 ALA A N 1
ATOM 1467 C CA . ALA A 1 194 ? -12.977 -0.489 -5.008 1 96.38 194 ALA A CA 1
ATOM 1468 C C . ALA A 1 194 ? -14.492 -0.657 -5.094 1 96.38 194 ALA A C 1
ATOM 1470 O O . ALA A 1 194 ? -15.156 0.048 -5.855 1 96.38 194 ALA A O 1
ATOM 1471 N N . ALA A 1 195 ? -15.062 -1.594 -4.348 1 97.88 195 ALA A N 1
ATOM 1472 C CA . ALA A 1 195 ? -16.469 -1.966 -4.473 1 97.88 195 ALA A CA 1
ATOM 1473 C C . ALA A 1 195 ? -17.375 -0.917 -3.836 1 97.88 195 ALA A C 1
ATOM 1475 O O . ALA A 1 195 ? -16.953 -0.169 -2.955 1 97.88 195 ALA A O 1
ATOM 1476 N N . LYS A 1 196 ? -18.641 -0.926 -4.25 1 97.12 196 LYS A N 1
ATOM 1477 C CA . LYS A 1 196 ? -19.625 -0.034 -3.656 1 97.12 196 LYS A CA 1
ATOM 1478 C C . LYS A 1 196 ? -19.984 -0.471 -2.236 1 97.12 196 LYS A C 1
ATOM 1480 O O . LYS A 1 196 ? -20.203 0.368 -1.361 1 97.12 196 LYS A O 1
ATOM 1485 N N . LYS A 1 197 ? -20.062 -1.753 -2.035 1 98.44 197 LYS A N 1
ATOM 1486 C CA . LYS A 1 197 ? -20.312 -2.357 -0.73 1 98.44 197 LYS A CA 1
ATOM 1487 C C . LYS A 1 197 ? -19.344 -3.504 -0.458 1 98.44 197 LYS A C 1
ATOM 1489 O O . LYS A 1 197 ? -18.891 -4.18 -1.387 1 98.44 197 LYS A O 1
ATOM 1494 N N . THR A 1 198 ? -19.062 -3.723 0.816 1 98.69 198 THR A N 1
ATOM 1495 C CA . THR A 1 198 ? -18.141 -4.797 1.174 1 98.69 198 THR A CA 1
ATOM 1496 C C . THR A 1 198 ? -18.703 -5.625 2.328 1 98.69 198 THR A C 1
ATOM 1498 O O . THR A 1 198 ? -19.062 -5.078 3.373 1 98.69 198 THR A O 1
ATOM 1501 N N . ILE A 1 199 ? -18.797 -6.887 2.152 1 98.94 199 ILE A N 1
ATOM 1502 C CA . ILE A 1 199 ? -19.109 -7.871 3.182 1 98.94 199 ILE A CA 1
ATOM 1503 C C . ILE A 1 199 ? -17.828 -8.602 3.611 1 98.94 199 ILE A C 1
ATOM 1505 O O . ILE A 1 199 ? -17.078 -9.094 2.77 1 98.94 199 ILE A O 1
ATOM 1509 N N . VAL A 1 200 ? -17.609 -8.656 4.934 1 98.88 200 VAL A N 1
ATOM 1510 C CA . VAL A 1 200 ? -16.469 -9.398 5.438 1 98.88 200 VAL A CA 1
ATOM 1511 C C . VAL A 1 200 ? -16.938 -10.469 6.418 1 98.88 200 VAL A C 1
ATOM 1513 O O . VAL A 1 200 ? -17.594 -10.172 7.41 1 98.88 200 VAL A O 1
ATOM 1516 N N . THR A 1 201 ? -16.672 -11.711 6.113 1 98.88 201 THR A N 1
ATOM 1517 C CA . THR A 1 201 ? -16.797 -12.758 7.117 1 98.88 201 THR A CA 1
ATOM 1518 C C . THR A 1 201 ? -15.5 -12.914 7.902 1 98.88 201 THR A C 1
ATOM 1520 O O . THR A 1 201 ? -14.414 -12.789 7.34 1 98.88 201 THR A O 1
ATOM 1523 N N . VAL A 1 202 ? -15.648 -13.18 9.203 1 98.75 202 VAL A N 1
ATOM 1524 C CA . VAL A 1 202 ? -14.438 -13.258 10.016 1 98.75 202 VAL A CA 1
ATOM 1525 C C . VAL A 1 202 ? -14.516 -14.461 10.953 1 98.75 202 VAL A C 1
ATOM 1527 O O . VAL A 1 202 ? -15.609 -14.938 11.273 1 98.75 202 VAL A O 1
ATOM 1530 N N . GLU A 1 203 ? -13.352 -14.859 11.359 1 98.62 203 GLU A N 1
ATOM 1531 C CA . GLU A 1 203 ? -13.211 -15.961 12.305 1 98.62 203 GLU A CA 1
ATOM 1532 C C . GLU A 1 203 ? -13.547 -15.523 13.727 1 98.62 203 GLU A C 1
ATOM 1534 O O . GLU A 1 203 ? -14.062 -16.312 14.523 1 98.62 203 GLU A O 1
ATOM 1539 N N . GLU A 1 204 ? -13.148 -14.258 14.023 1 98.25 204 GLU A N 1
ATOM 1540 C CA . GLU A 1 204 ? -13.32 -13.719 15.367 1 98.25 204 GLU A CA 1
ATOM 1541 C C . GLU A 1 204 ? -13.844 -12.281 15.328 1 98.25 204 GLU A C 1
ATOM 1543 O O . GLU A 1 204 ? -13.422 -11.484 14.484 1 98.25 204 GLU A O 1
ATOM 1548 N N . ILE A 1 205 ? -14.711 -12.008 16.234 1 98.56 205 ILE A N 1
ATOM 1549 C CA . ILE A 1 205 ? -15.086 -10.625 16.547 1 98.56 205 ILE A CA 1
ATOM 1550 C C . ILE A 1 205 ? -14.477 -10.211 17.875 1 98.56 205 ILE A C 1
ATOM 1552 O O . ILE A 1 205 ? -14.672 -10.891 18.891 1 98.56 205 ILE A O 1
ATOM 1556 N N . VAL A 1 206 ? -13.742 -9.141 17.906 1 98.38 206 VAL A N 1
ATOM 1557 C CA . VAL A 1 206 ? -13.055 -8.703 19.109 1 98.38 206 VAL A CA 1
ATOM 1558 C C . VAL A 1 206 ? -13.422 -7.254 19.422 1 98.38 206 VAL A C 1
ATOM 1560 O O . VAL A 1 206 ? -14.102 -6.598 18.625 1 98.38 206 VAL A O 1
ATOM 1563 N N . SER A 1 207 ? -12.992 -6.77 20.609 1 97.44 207 SER A N 1
ATOM 1564 C CA . SER A 1 207 ? -13.297 -5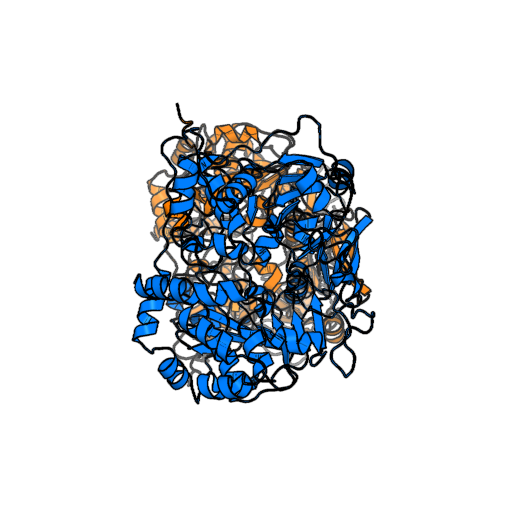.398 21.016 1 97.44 207 SER A CA 1
ATOM 1565 C C . SER A 1 207 ? -12.445 -4.395 20.234 1 97.44 207 SER A C 1
ATOM 1567 O O . SER A 1 207 ? -11.414 -4.758 19.672 1 97.44 207 SER A O 1
ATOM 1569 N N . GLY A 1 208 ? -12.922 -3.162 20.234 1 96.19 208 GLY A N 1
ATOM 1570 C CA . GLY A 1 208 ? -12.117 -2.096 19.641 1 96.19 208 GLY A CA 1
ATOM 1571 C C . GLY A 1 208 ? -10.75 -1.953 20.297 1 96.19 208 GLY A C 1
ATOM 1572 O O . GLY A 1 208 ? -9.781 -1.618 19.609 1 96.19 208 GLY A O 1
ATOM 1573 N N . ASP A 1 209 ? -10.648 -2.201 21.547 1 96.56 209 ASP A N 1
ATOM 1574 C CA . ASP A 1 209 ? -9.383 -2.105 22.266 1 96.56 209 ASP A CA 1
ATOM 1575 C C . ASP A 1 209 ? -8.406 -3.182 21.797 1 96.56 209 ASP A C 1
ATOM 1577 O O . ASP A 1 209 ? -7.199 -2.936 21.688 1 96.56 209 ASP A O 1
ATOM 1581 N N . GLN A 1 210 ? -8.914 -4.332 21.562 1 97.25 210 GLN A N 1
ATOM 1582 C CA . GLN A 1 210 ? -8.062 -5.406 21.062 1 97.25 210 GLN A CA 1
ATOM 1583 C C . GLN A 1 210 ? -7.527 -5.082 19.672 1 97.25 210 GLN A C 1
ATOM 1585 O O . GLN A 1 210 ? -6.379 -5.406 19.344 1 97.25 210 GLN A O 1
ATOM 1590 N N . ILE A 1 211 ? -8.414 -4.484 18.828 1 97.56 211 ILE A N 1
ATOM 1591 C CA . ILE A 1 211 ? -7.965 -4.031 17.531 1 97.56 211 ILE A CA 1
ATOM 1592 C C . ILE A 1 211 ? -6.805 -3.051 17.688 1 97.56 211 ILE A C 1
ATOM 1594 O O . ILE A 1 211 ? -5.773 -3.182 17.031 1 97.56 211 ILE A O 1
ATOM 1598 N N . ARG A 1 212 ? -6.926 -2.129 18.578 1 95.75 212 ARG A N 1
ATOM 1599 C CA . ARG A 1 212 ? -5.949 -1.061 18.766 1 95.75 212 ARG A CA 1
ATOM 1600 C C . ARG A 1 212 ? -4.664 -1.594 19.391 1 95.75 212 ARG A C 1
ATOM 1602 O O . ARG A 1 212 ? -3.586 -1.033 19.188 1 95.75 212 ARG A O 1
ATOM 1609 N N . ALA A 1 213 ? -4.758 -2.709 20.094 1 94.75 213 ALA A N 1
ATOM 1610 C CA . ALA A 1 213 ? -3.574 -3.342 20.656 1 94.75 213 ALA A CA 1
ATOM 1611 C C . ALA A 1 213 ? -2.732 -4.008 19.578 1 94.75 213 ALA A C 1
ATOM 1613 O O . ALA A 1 213 ? -1.518 -4.16 19.734 1 94.75 213 ALA A O 1
ATOM 1614 N N . ASP A 1 214 ? -3.354 -4.422 18.438 1 94.5 214 ASP A N 1
ATOM 1615 C CA . ASP A 1 214 ? -2.68 -5.086 17.328 1 94.5 214 ASP A CA 1
ATOM 1616 C C . ASP A 1 214 ? -2.85 -4.297 16.031 1 94.5 214 ASP A C 1
ATOM 1618 O O . ASP A 1 214 ? -3.148 -4.871 14.984 1 94.5 214 ASP A O 1
ATOM 1622 N N . LYS A 1 215 ? -2.65 -3.021 16.141 1 94.06 215 LYS A N 1
ATOM 1623 C CA . LYS A 1 215 ? -3.035 -2.107 15.078 1 94.06 215 LYS A CA 1
ATOM 1624 C C . LYS A 1 215 ? -2.195 -2.344 13.828 1 94.06 215 LYS A C 1
ATOM 1626 O O . LYS A 1 215 ? -2.607 -1.989 12.719 1 94.06 215 LYS A O 1
ATOM 1631 N N . THR A 1 216 ? -1.017 -2.986 13.922 1 92 216 THR A N 1
ATOM 1632 C CA . THR A 1 216 ? -0.176 -3.25 12.758 1 92 216 THR A CA 1
ATOM 1633 C C . THR A 1 216 ? -0.826 -4.285 11.844 1 92 216 THR A C 1
ATOM 1635 O O . THR A 1 216 ? -0.466 -4.398 10.672 1 92 216 THR A O 1
ATOM 1638 N N . ALA A 1 217 ? -1.855 -5.039 12.367 1 94.56 217 ALA A N 1
ATOM 1639 C CA . ALA A 1 217 ? -2.506 -6.094 11.594 1 94.56 217 ALA A CA 1
ATOM 1640 C C . ALA A 1 217 ? -3.783 -5.582 10.93 1 94.56 217 ALA A C 1
ATOM 1642 O O . ALA A 1 217 ? -4.395 -6.281 10.125 1 94.56 217 ALA A O 1
ATOM 1643 N N . THR A 1 218 ? -4.184 -4.348 11.281 1 96.69 218 THR A N 1
ATOM 1644 C CA . THR A 1 218 ? -5.41 -3.809 10.711 1 96.69 218 THR A CA 1
ATOM 1645 C C . THR A 1 218 ? -5.195 -3.393 9.258 1 96.69 218 THR A C 1
ATOM 1647 O O . THR A 1 218 ? -4.309 -2.586 8.961 1 96.69 218 THR A O 1
ATOM 1650 N N . LYS A 1 219 ? -6.051 -3.975 8.352 1 96.25 219 LYS A N 1
ATOM 1651 C CA . LYS A 1 219 ? -5.828 -3.727 6.93 1 96.25 219 LYS A CA 1
ATOM 1652 C C . LYS A 1 219 ? -7.02 -3.008 6.305 1 96.25 219 LYS A C 1
ATOM 1654 O O . LYS A 1 219 ? -6.887 -2.355 5.27 1 96.25 219 LYS A O 1
ATOM 1659 N N . LEU A 1 220 ? -8.156 -3.215 6.832 1 97.19 220 LEU A N 1
ATOM 1660 C CA . LEU A 1 220 ? -9.359 -2.518 6.402 1 97.19 220 LEU A CA 1
ATOM 1661 C C . LEU A 1 220 ? -10.008 -1.779 7.57 1 97.19 220 LEU A C 1
ATOM 1663 O O . LEU A 1 220 ? -9.93 -2.23 8.719 1 97.19 220 LEU A O 1
ATOM 1667 N N . PHE A 1 221 ? -10.648 -0.75 7.254 1 96.38 221 PHE A N 1
ATOM 1668 C CA . PHE A 1 221 ? -11.258 0.066 8.297 1 96.38 221 PHE A CA 1
ATOM 1669 C C . PHE A 1 221 ? -12.766 0.163 8.094 1 96.38 221 PHE A C 1
ATOM 1671 O O . PHE A 1 221 ? -13.281 -0.251 7.059 1 96.38 221 PHE A O 1
ATOM 1678 N N . ARG A 1 222 ? -13.406 0.636 9.102 1 95.81 222 ARG A N 1
ATOM 1679 C CA . ARG A 1 222 ? -14.867 0.641 9.102 1 95.81 222 ARG A CA 1
ATOM 1680 C C . ARG A 1 222 ? -15.414 1.436 7.918 1 95.81 222 ARG A C 1
ATOM 1682 O O . ARG A 1 222 ? -16.562 1.24 7.508 1 95.81 222 ARG A O 1
ATOM 1689 N N . THR A 1 223 ? -14.609 2.314 7.32 1 93.06 223 THR A N 1
ATOM 1690 C CA . THR A 1 223 ? -15.039 3.07 6.152 1 93.06 223 THR A CA 1
ATOM 1691 C C . THR A 1 223 ? -15.023 2.195 4.902 1 93.06 223 THR A C 1
ATOM 1693 O O . THR A 1 223 ? -15.625 2.545 3.883 1 93.06 223 THR A O 1
ATOM 1696 N N . ASP A 1 224 ? -14.367 1.037 4.934 1 95.31 224 ASP A N 1
ATOM 1697 C CA . ASP A 1 224 ? -14.234 0.127 3.799 1 95.31 224 ASP A CA 1
ATOM 1698 C C . ASP A 1 224 ? -15.242 -1.016 3.891 1 95.31 224 ASP A C 1
ATOM 1700 O O . ASP A 1 224 ? -15.398 -1.795 2.947 1 95.31 224 ASP A O 1
ATOM 1704 N N . VAL A 1 225 ? -15.914 -1.15 5.012 1 97.88 225 VAL A N 1
ATOM 1705 C CA . VAL A 1 225 ? -16.688 -2.346 5.312 1 97.88 225 VAL A CA 1
ATOM 1706 C C . VAL A 1 225 ? -18.141 -1.961 5.594 1 97.88 225 VAL A C 1
ATOM 1708 O O . VAL A 1 225 ? -18.406 -1.03 6.363 1 97.88 225 VAL A O 1
ATOM 1711 N N . ASP A 1 226 ? -19.062 -2.73 5.055 1 98.25 226 ASP A N 1
ATOM 1712 C CA . ASP A 1 226 ? -20.469 -2.414 5.234 1 98.25 226 ASP A CA 1
ATOM 1713 C C . ASP A 1 226 ? -21.172 -3.461 6.105 1 98.25 226 ASP A C 1
ATOM 1715 O O . ASP A 1 226 ? -22.188 -3.178 6.73 1 98.25 226 ASP A O 1
ATOM 1719 N N . MET A 1 227 ? -20.625 -4.625 6.133 1 98.75 227 MET A N 1
ATOM 1720 C CA . MET A 1 227 ? -21.188 -5.695 6.945 1 98.75 227 MET A CA 1
ATOM 1721 C C . MET A 1 227 ? -20.109 -6.66 7.41 1 98.75 227 MET A C 1
ATOM 1723 O O . MET A 1 227 ? -19.234 -7.055 6.621 1 98.75 227 MET A O 1
ATOM 1727 N N . VAL A 1 228 ? -20.125 -6.957 8.68 1 98.81 228 VAL A N 1
ATOM 1728 C CA . VAL A 1 228 ? -19.25 -7.953 9.281 1 98.81 228 VAL A CA 1
ATOM 1729 C C . VAL A 1 228 ? -20.062 -9.164 9.734 1 98.81 228 VAL A C 1
ATOM 1731 O O . VAL A 1 228 ? -21.031 -9.016 10.477 1 98.81 228 VAL A O 1
ATOM 1734 N N . ILE A 1 229 ? -19.656 -10.32 9.305 1 98.88 229 ILE A N 1
ATOM 1735 C CA . ILE A 1 229 ? -20.375 -11.539 9.688 1 98.88 229 ILE A CA 1
ATOM 1736 C C . ILE A 1 229 ? -19.422 -12.5 10.391 1 98.88 229 ILE A C 1
ATOM 1738 O O . ILE A 1 229 ? -18.359 -12.828 9.852 1 98.88 229 ILE A O 1
ATOM 1742 N N . HIS A 1 230 ? -19.781 -12.93 11.594 1 98.81 230 HIS A N 1
ATOM 1743 C CA . HIS A 1 230 ? -19 -13.906 12.352 1 98.81 230 HIS A CA 1
ATOM 1744 C C . HIS A 1 230 ? -19.266 -15.32 11.852 1 98.81 230 HIS A C 1
ATOM 1746 O O . HIS A 1 230 ? -20.328 -15.883 12.086 1 98.81 230 HIS A O 1
ATOM 1752 N N . VAL A 1 231 ? -18.25 -15.867 11.172 1 98.56 231 VAL A N 1
ATOM 1753 C CA . VAL A 1 231 ? -18.375 -17.219 10.656 1 98.56 231 VAL A CA 1
ATOM 1754 C C . VAL A 1 231 ? -17.078 -18 10.906 1 98.56 231 VAL A C 1
ATOM 1756 O O . VAL A 1 231 ? -16.297 -18.219 9.977 1 98.56 231 VAL A O 1
ATOM 1759 N N . PRO A 1 232 ? -16.891 -18.562 12.094 1 98.19 232 PRO A N 1
ATOM 1760 C CA . PRO A 1 232 ? -15.719 -19.406 12.305 1 98.19 232 PRO A CA 1
ATOM 1761 C C . PRO A 1 232 ? -15.609 -20.547 11.281 1 98.19 232 PRO A C 1
ATOM 1763 O O . PRO A 1 232 ? -16.609 -21.203 10.984 1 98.19 232 PRO A O 1
ATOM 1766 N N . PHE A 1 233 ? -14.43 -20.719 10.672 1 98.5 233 PHE A N 1
ATOM 1767 C CA . PHE A 1 233 ? -14.133 -21.688 9.625 1 98.5 233 PHE A CA 1
ATOM 1768 C C . PHE A 1 233 ? -14.93 -21.391 8.359 1 98.5 233 PHE A C 1
ATOM 1770 O O . PHE A 1 233 ? -15.289 -22.297 7.617 1 98.5 233 PHE A O 1
ATOM 1777 N N . GLY A 1 234 ? -15.133 -20.125 8.203 1 98.38 234 GLY A N 1
ATOM 1778 C CA . GLY A 1 234 ? -15.961 -19.703 7.086 1 98.38 234 GLY A CA 1
ATOM 1779 C C . GLY A 1 234 ? -15.281 -19.891 5.742 1 98.38 234 GLY A C 1
ATOM 1780 O O . GLY A 1 234 ? -15.945 -19.891 4.703 1 98.38 234 GLY A O 1
ATOM 1781 N N . ALA A 1 235 ? -14.031 -20.078 5.699 1 97.69 235 ALA A N 1
ATOM 1782 C CA . ALA A 1 235 ? -13.289 -20.266 4.453 1 97.69 235 ALA A CA 1
ATOM 1783 C C . ALA A 1 235 ? -13.281 -21.734 4.027 1 97.69 235 ALA A C 1
ATOM 1785 O O . ALA A 1 235 ? -12.922 -22.062 2.896 1 97.69 235 ALA A O 1
ATOM 1786 N N . SER A 1 236 ? -13.688 -22.594 4.824 1 97.62 236 SER A N 1
ATOM 1787 C CA . SER A 1 236 ? -13.656 -24.016 4.5 1 97.62 236 SER A CA 1
ATOM 1788 C C . SER A 1 236 ? -14.523 -24.312 3.281 1 97.62 236 SER A C 1
ATOM 1790 O O . SER A 1 236 ? -15.648 -23.828 3.17 1 97.62 236 SER A O 1
ATOM 1792 N N . PRO A 1 237 ? -14.008 -25.188 2.4 1 96.75 237 PRO A N 1
ATOM 1793 C CA . PRO A 1 237 ? -12.867 -26.078 2.611 1 96.75 237 PRO A CA 1
ATOM 1794 C C . PRO A 1 237 ? -11.531 -25.406 2.334 1 96.75 237 PRO A C 1
ATOM 1796 O O . PRO A 1 237 ? -10.477 -26.031 2.477 1 96.75 237 PRO A O 1
ATOM 1799 N N . CYS A 1 238 ? -11.438 -24.141 1.938 1 95.62 238 CYS A N 1
ATOM 1800 C CA . CYS A 1 238 ? -10.188 -23.406 1.776 1 95.62 238 CYS A CA 1
ATOM 1801 C C . CYS A 1 238 ? -9.578 -23.078 3.131 1 95.62 238 CYS A C 1
ATOM 1803 O O . CYS A 1 238 ? -10.188 -23.312 4.172 1 95.62 238 CYS A O 1
ATOM 1805 N N . SER A 1 239 ? -8.422 -22.609 3.098 1 95 239 SER A N 1
ATOM 1806 C CA . SER A 1 239 ? -7.707 -22.328 4.336 1 95 239 SER A CA 1
ATOM 1807 C C . SER A 1 239 ? -7.895 -20.875 4.758 1 95 239 SER A C 1
ATOM 1809 O O . SER A 1 239 ? -8.391 -20.062 3.98 1 95 239 SER A O 1
ATOM 1811 N N . SER A 1 240 ? -7.613 -20.594 5.973 1 95.62 240 SER A N 1
ATOM 1812 C CA . SER A 1 240 ? -7.414 -19.266 6.535 1 95.62 240 SER A CA 1
ATOM 1813 C C . SER A 1 240 ? -6.191 -19.219 7.445 1 95.62 240 SER A C 1
ATOM 1815 O O . SER A 1 240 ? -6.324 -19.234 8.672 1 95.62 240 SER A O 1
ATOM 1817 N N . ILE A 1 241 ? -5.062 -19.094 6.793 1 92.69 241 ILE A N 1
ATOM 1818 C CA . ILE A 1 241 ? -3.791 -19.172 7.504 1 92.69 241 ILE A CA 1
ATOM 1819 C C . ILE A 1 241 ? -3.531 -17.875 8.266 1 92.69 241 ILE A C 1
ATOM 1821 O O . ILE A 1 241 ? -3.736 -16.781 7.734 1 92.69 241 ILE A O 1
ATOM 1825 N N . PRO A 1 242 ? -3.146 -17.953 9.484 1 92.31 242 PRO A N 1
ATOM 1826 C CA . PRO A 1 242 ? -2.59 -19.125 10.164 1 92.31 242 PRO A CA 1
ATOM 1827 C C . PRO A 1 242 ? -3.623 -19.859 11.016 1 92.31 242 PRO A C 1
ATOM 1829 O O . PRO A 1 242 ? -3.262 -20.703 11.844 1 92.31 242 PRO A O 1
ATOM 1832 N N . TYR A 1 243 ? -4.891 -19.641 10.891 1 96.12 243 TYR A N 1
ATOM 1833 C CA . TYR A 1 243 ? -5.895 -20.188 11.797 1 96.12 243 TYR A CA 1
ATOM 1834 C C . TYR A 1 243 ? -6.148 -21.672 11.5 1 96.12 243 TYR A C 1
ATOM 1836 O O . TYR A 1 243 ? -6.23 -22.484 12.422 1 96.12 243 TYR A O 1
ATOM 1844 N N . TYR A 1 244 ? -6.344 -22 10.25 1 96.81 244 TYR A N 1
ATOM 1845 C CA . TYR A 1 244 ? -6.57 -23.391 9.875 1 96.81 244 TYR A CA 1
ATOM 1846 C C . TYR A 1 244 ? -6.199 -23.625 8.422 1 96.81 244 TYR A C 1
ATOM 1848 O O . TYR A 1 244 ? -6.207 -22.703 7.605 1 96.81 244 TYR A O 1
ATOM 1856 N N . SER A 1 245 ? -5.852 -24.891 8.078 1 95.06 245 SER A N 1
ATOM 1857 C CA . SER A 1 245 ? -5.449 -25.312 6.738 1 95.06 245 SER A CA 1
ATOM 1858 C C . SER A 1 245 ? -6.664 -25.641 5.875 1 95.06 245 SER A C 1
ATOM 1860 O O . SER A 1 245 ? -7.793 -25.672 6.371 1 95.06 245 SER A O 1
ATOM 1862 N N . ALA A 1 246 ? -6.426 -25.781 4.617 1 95.25 246 ALA A N 1
ATOM 1863 C CA . ALA A 1 246 ? -7.473 -26.266 3.715 1 95.25 246 ALA A CA 1
ATOM 1864 C C . ALA A 1 246 ? -7.879 -27.688 4.062 1 95.25 246 ALA A C 1
ATOM 1866 O O . ALA A 1 246 ? -7.051 -28.484 4.512 1 95.25 246 ALA A O 1
ATOM 1867 N N . HIS A 1 247 ? -9.141 -27.969 3.889 1 96.06 247 HIS A N 1
ATOM 1868 C CA . HIS A 1 247 ? -9.695 -29.297 4.105 1 96.06 247 HIS A CA 1
ATOM 1869 C C . HIS A 1 247 ? -9.57 -30.156 2.85 1 96.06 247 HIS A C 1
ATOM 1871 O O . HIS A 1 247 ? -10.562 -30.422 2.174 1 96.06 247 HIS A O 1
ATOM 1877 N N . LEU A 1 248 ? -8.391 -30.719 2.639 1 94.31 248 LEU A N 1
ATOM 1878 C CA . LEU A 1 248 ? -8.039 -31.359 1.372 1 94.31 248 LEU A CA 1
ATOM 1879 C C . LEU A 1 248 ? -8.875 -32.625 1.143 1 94.31 248 LEU A C 1
ATOM 1881 O O . LEU A 1 248 ? -9.211 -32.938 0.001 1 94.31 248 LEU A O 1
ATOM 1885 N N . LEU A 1 249 ? -9.219 -33.312 2.148 1 94.88 249 LEU A N 1
ATOM 1886 C CA . LEU A 1 249 ? -10.07 -34.5 1.985 1 94.88 249 LEU A CA 1
ATOM 1887 C C . LEU A 1 249 ? -11.461 -34.094 1.51 1 94.88 249 LEU A C 1
ATOM 1889 O O . LEU A 1 249 ? -12.039 -34.75 0.64 1 94.88 249 LEU A O 1
ATOM 1893 N N . GLN A 1 250 ? -11.961 -33.094 2.18 1 95.75 250 GLN A N 1
ATOM 1894 C CA . GLN A 1 250 ? -13.25 -32.594 1.714 1 95.75 250 GLN A CA 1
ATOM 1895 C C . GLN A 1 250 ? -13.156 -32.062 0.276 1 95.75 250 GLN A C 1
ATOM 1897 O O . GLN A 1 250 ? -14.07 -32.281 -0.523 1 95.75 250 GLN A O 1
ATOM 1902 N N . MET A 1 251 ? -12.141 -31.375 -0.073 1 95.31 251 MET A N 1
ATOM 1903 C CA . MET A 1 251 ? -11.93 -30.875 -1.429 1 95.31 251 MET A CA 1
ATOM 1904 C C . MET A 1 251 ? -11.906 -32.031 -2.434 1 95.31 251 MET A C 1
ATOM 1906 O O . MET A 1 251 ? -12.453 -31.906 -3.533 1 95.31 251 MET A O 1
ATOM 1910 N N . ASN A 1 252 ? -11.25 -33.062 -2.045 1 94.12 252 ASN A N 1
ATOM 1911 C CA . ASN A 1 252 ? -11.227 -34.25 -2.912 1 94.12 252 ASN A CA 1
ATOM 1912 C C . ASN A 1 252 ? -12.633 -34.781 -3.164 1 94.12 252 ASN A C 1
ATOM 1914 O O . ASN A 1 252 ? -12.961 -35.188 -4.281 1 94.12 252 ASN A O 1
ATOM 1918 N N . ARG A 1 253 ? -13.43 -34.812 -2.135 1 93.69 253 ARG A N 1
ATOM 1919 C CA . ARG A 1 253 ? -14.82 -35.219 -2.287 1 93.69 253 ARG A CA 1
ATOM 1920 C C . ARG A 1 253 ? -15.586 -34.25 -3.17 1 93.69 253 ARG A C 1
ATOM 1922 O O . ARG A 1 253 ? -16.391 -34.656 -4.012 1 93.69 253 ARG A O 1
ATOM 1929 N N . ASP A 1 254 ? -15.312 -33.031 -2.932 1 95.5 254 ASP A N 1
ATOM 1930 C CA . ASP A 1 254 ? -16 -31.969 -3.684 1 95.5 254 ASP A CA 1
ATOM 1931 C C . ASP A 1 254 ? -15.68 -32.062 -5.176 1 95.5 254 ASP A C 1
ATOM 1933 O O . ASP A 1 254 ? -16.562 -31.844 -6.02 1 95.5 254 ASP A O 1
ATOM 1937 N N . VAL A 1 255 ? -14.477 -32.344 -5.531 1 92.19 255 VAL A N 1
ATOM 1938 C CA . VAL A 1 255 ? -14.086 -32.438 -6.93 1 92.19 255 VAL A CA 1
ATOM 1939 C C . VAL A 1 255 ? -14.945 -33.5 -7.633 1 92.19 255 VAL A C 1
ATOM 1941 O O . VAL A 1 255 ? -15.383 -33.281 -8.766 1 92.19 255 VAL A O 1
ATOM 1944 N N . GLN A 1 256 ? -15.188 -34.531 -6.973 1 89.56 256 GLN A N 1
ATOM 1945 C CA . GLN A 1 256 ? -15.992 -35.625 -7.535 1 89.56 256 GLN A CA 1
ATOM 1946 C C . GLN A 1 256 ? -17.469 -35.219 -7.602 1 89.56 256 GLN A C 1
ATOM 1948 O O . GLN A 1 256 ? -18.141 -35.5 -8.594 1 89.56 256 GLN A O 1
ATOM 1953 N N . GLY A 1 257 ? -17.844 -34.625 -6.598 1 93.31 257 GLY A N 1
ATOM 1954 C CA . GLY A 1 257 ? -19.25 -34.25 -6.508 1 93.31 257 GLY A CA 1
ATOM 1955 C C . GLY A 1 257 ? -19.641 -33.125 -7.449 1 93.31 257 GLY A C 1
ATOM 1956 O O . GLY A 1 257 ? -20.812 -33.031 -7.844 1 93.31 257 GLY A O 1
ATOM 1957 N N . LEU A 1 258 ? -18.766 -32.312 -7.797 1 93.56 258 LEU A N 1
ATOM 1958 C CA . LEU A 1 258 ? -19.047 -31.141 -8.617 1 93.56 258 LEU A CA 1
ATOM 1959 C C . LEU A 1 258 ? -19 -31.484 -10.102 1 93.56 258 LEU A C 1
ATOM 1961 O O . LEU A 1 258 ? -18.906 -30.594 -10.945 1 93.56 258 LEU A O 1
ATOM 1965 N N . ASN A 1 259 ? -19.172 -32.656 -10.328 1 91.56 259 ASN A N 1
ATOM 1966 C CA . ASN A 1 259 ? -19.406 -33.094 -11.703 1 91.56 259 ASN A CA 1
ATOM 1967 C C . ASN A 1 259 ? -20.578 -32.375 -12.336 1 91.56 259 ASN A C 1
ATOM 1969 O O . ASN A 1 259 ? -21.625 -32.188 -11.703 1 91.56 259 ASN A O 1
ATOM 1973 N N . PRO A 1 260 ? -20.391 -31.938 -13.594 1 92.69 260 PRO A N 1
ATOM 1974 C CA . PRO A 1 260 ? -21.422 -31.094 -14.219 1 92.69 260 PRO A CA 1
ATOM 1975 C C . PRO A 1 260 ? -22.797 -31.766 -14.211 1 92.69 260 PRO A C 1
ATOM 1977 O O . PRO A 1 260 ? -23.812 -31.078 -14.156 1 92.69 260 PRO A O 1
ATOM 1980 N N . LYS A 1 261 ? -22.844 -33.031 -14.203 1 92.5 261 LYS A N 1
ATOM 1981 C CA . LYS A 1 261 ? -24.109 -33.75 -14.242 1 92.5 261 LYS A CA 1
ATOM 1982 C C . LYS A 1 261 ? -24.781 -33.781 -12.867 1 92.5 261 LYS A C 1
ATOM 1984 O O . LYS A 1 261 ? -26 -33.844 -12.766 1 92.5 261 LYS A O 1
ATOM 1989 N N . THR A 1 262 ? -24 -33.625 -11.82 1 92.94 262 THR A N 1
ATOM 1990 C CA . THR A 1 262 ? -24.531 -33.844 -10.484 1 92.94 262 THR A CA 1
ATOM 1991 C C . THR A 1 262 ? -24.281 -32.625 -9.594 1 92.94 262 THR A C 1
ATOM 1993 O O . THR A 1 262 ? -24.672 -32.625 -8.43 1 92.94 262 THR A O 1
ATOM 1996 N N . ALA A 1 263 ? -23.688 -31.641 -10.141 1 95.69 263 ALA A N 1
ATOM 1997 C CA . ALA A 1 263 ? -23.141 -30.547 -9.336 1 95.69 263 ALA A CA 1
ATOM 1998 C C . ALA A 1 263 ? -24.25 -29.859 -8.523 1 95.69 263 ALA A C 1
ATOM 2000 O O . ALA A 1 263 ? -24.078 -29.609 -7.324 1 95.69 263 ALA A O 1
ATOM 2001 N N . LYS A 1 264 ? -25.344 -29.578 -9.086 1 94.38 264 LYS A N 1
ATOM 2002 C CA . LYS A 1 264 ? -26.422 -28.859 -8.414 1 94.38 264 LYS A CA 1
ATOM 2003 C C . LYS A 1 264 ? -26.953 -29.656 -7.234 1 94.38 264 LYS A C 1
ATOM 2005 O O . LYS A 1 264 ? -27.156 -29.109 -6.145 1 94.38 264 LYS A O 1
ATOM 2010 N N . GLU A 1 265 ? -27.203 -30.953 -7.434 1 95.38 265 GLU A N 1
ATOM 2011 C CA . GLU A 1 265 ? -27.703 -31.828 -6.379 1 95.38 265 GLU A CA 1
ATOM 2012 C C . GLU A 1 265 ? -26.656 -32 -5.277 1 95.38 265 GLU A C 1
ATOM 2014 O O . GLU A 1 265 ? -27 -31.984 -4.09 1 95.38 265 GLU A O 1
ATOM 2019 N N . TYR A 1 266 ? -25.484 -32.188 -5.703 1 97 266 TYR A N 1
ATOM 2020 C CA . TYR A 1 266 ? -24.391 -32.344 -4.746 1 97 266 TYR A CA 1
ATOM 2021 C C . TYR A 1 266 ? -24.266 -31.125 -3.863 1 97 266 TYR A C 1
ATOM 2023 O O . TYR A 1 266 ? -24.109 -31.234 -2.645 1 97 266 TYR A O 1
ATOM 2031 N N . ILE A 1 267 ? -24.344 -29.938 -4.48 1 97.31 267 ILE A N 1
ATOM 2032 C CA . ILE A 1 267 ? -24.188 -28.688 -3.752 1 97.31 267 ILE A CA 1
ATOM 2033 C C . ILE A 1 267 ? -25.344 -28.516 -2.76 1 97.31 267 ILE A C 1
ATOM 2035 O O . ILE A 1 267 ? -25.109 -28.203 -1.589 1 97.31 267 ILE A O 1
ATOM 2039 N N . ALA A 1 268 ? -26.469 -28.781 -3.195 1 95.5 268 ALA A N 1
ATOM 2040 C CA . ALA A 1 268 ? -27.641 -28.672 -2.314 1 95.5 268 ALA A CA 1
ATOM 2041 C C . ALA A 1 268 ? -27.5 -29.609 -1.108 1 95.5 268 ALA A C 1
ATOM 2043 O O . ALA A 1 268 ? -27.781 -29.203 0.024 1 95.5 268 ALA A O 1
ATOM 2044 N N . ALA A 1 269 ? -27.047 -30.781 -1.366 1 95.75 269 ALA A N 1
ATOM 2045 C CA . ALA A 1 269 ? -26.891 -31.766 -0.306 1 95.75 269 ALA A CA 1
ATOM 2046 C C . ALA A 1 269 ? -25.766 -31.391 0.645 1 95.75 269 ALA A C 1
ATOM 2048 O O . ALA A 1 269 ? -25.859 -31.594 1.855 1 95.75 269 ALA A O 1
ATOM 2049 N N . THR A 1 270 ? -24.734 -30.891 0.109 1 96.06 270 THR A N 1
ATOM 2050 C CA . THR A 1 270 ? -23.531 -30.594 0.885 1 96.06 270 THR A CA 1
ATOM 2051 C C . THR A 1 270 ? -23.719 -29.328 1.719 1 96.06 270 THR A C 1
ATOM 2053 O O . THR A 1 270 ? -23.312 -29.266 2.881 1 96.06 270 THR A O 1
ATOM 2056 N N . VAL A 1 271 ? -24.312 -28.266 1.145 1 94.81 271 VAL A N 1
ATOM 2057 C CA . VAL A 1 271 ? -24.469 -26.969 1.797 1 94.81 271 VAL A CA 1
ATOM 2058 C C . VAL A 1 271 ? -25.469 -27.078 2.939 1 94.81 271 VAL A C 1
ATOM 2060 O O . VAL A 1 271 ? -25.297 -26.469 3.99 1 94.81 271 VAL A O 1
ATOM 2063 N N . GLY A 1 272 ? -26.516 -27.844 2.734 1 93.38 272 GLY A N 1
ATOM 2064 C CA . GLY A 1 272 ? -27.547 -28 3.748 1 93.38 272 GLY A CA 1
ATOM 2065 C C . GLY A 1 272 ? -28.281 -26.703 4.051 1 93.38 272 GLY A C 1
ATOM 2066 O O . GLY A 1 272 ? -28.25 -25.766 3.248 1 93.38 272 GLY A O 1
ATOM 2067 N N . LYS A 1 273 ? -28.875 -26.625 5.312 1 95 273 LYS A N 1
ATOM 2068 C CA . LYS A 1 273 ? -29.734 -25.5 5.66 1 95 273 LYS A CA 1
ATOM 2069 C C . LYS A 1 273 ? -28.922 -24.375 6.312 1 95 273 LYS A C 1
ATOM 2071 O O . LYS A 1 273 ? -29.375 -23.234 6.363 1 95 273 LYS A O 1
ATOM 2076 N N . ASN A 1 274 ? -27.844 -24.797 6.863 1 95.75 274 ASN A N 1
ATOM 2077 C CA . ASN A 1 274 ? -26.969 -23.844 7.551 1 95.75 274 ASN A CA 1
ATOM 2078 C C . ASN A 1 274 ? -25.547 -24.391 7.699 1 95.75 274 ASN A C 1
ATOM 2080 O O . ASN A 1 274 ? -25.25 -25.484 7.242 1 95.75 274 ASN A O 1
ATOM 2084 N N . GLU A 1 275 ? -24.672 -23.594 8.227 1 97.06 275 GLU A N 1
ATOM 2085 C CA . GLU A 1 275 ? -23.266 -23.953 8.344 1 97.06 275 GLU A CA 1
ATOM 2086 C C . GLU A 1 275 ? -23.078 -25.156 9.266 1 97.06 275 GLU A C 1
ATOM 2088 O O . GLU A 1 275 ? -22.172 -25.969 9.062 1 97.06 275 GLU A O 1
ATOM 2093 N N . ASP A 1 276 ? -23.953 -25.312 10.25 1 96.56 276 ASP A N 1
ATOM 2094 C CA . ASP A 1 276 ? -23.875 -26.484 11.125 1 96.56 276 ASP A CA 1
ATOM 2095 C C . ASP A 1 276 ? -24.078 -27.781 10.336 1 96.56 276 ASP A C 1
ATOM 2097 O O . ASP A 1 276 ? -23.375 -28.766 10.555 1 96.56 276 ASP A O 1
ATOM 2101 N N . GLU A 1 277 ? -25.031 -27.828 9.477 1 96.81 277 GLU A N 1
ATOM 2102 C CA . GLU A 1 277 ? -25.281 -29 8.656 1 96.81 277 GLU A CA 1
ATOM 2103 C C . GLU A 1 277 ? -24.125 -29.266 7.691 1 96.81 277 GLU A C 1
ATOM 2105 O O . GLU A 1 277 ? -23.766 -30.406 7.441 1 96.81 277 GLU A O 1
ATOM 2110 N N . TYR A 1 278 ? -23.594 -28.188 7.102 1 97.06 278 TYR A N 1
ATOM 2111 C CA . TYR A 1 278 ? -22.406 -28.344 6.266 1 97.06 278 TYR A CA 1
ATOM 2112 C C . TYR A 1 278 ? -21.297 -29.047 7.027 1 97.06 278 TYR A C 1
ATOM 2114 O O . TYR A 1 278 ? -20.719 -30.031 6.543 1 97.06 278 TYR A O 1
ATOM 2122 N N . TRP A 1 279 ? -21 -28.609 8.258 1 97.38 279 TRP A N 1
ATOM 2123 C CA . TRP A 1 279 ? -19.875 -29.141 9.016 1 97.38 279 TRP A CA 1
ATOM 2124 C C . TRP A 1 279 ? -20.156 -30.531 9.539 1 97.38 279 TRP A C 1
ATOM 2126 O O . TRP A 1 279 ? -19.25 -31.328 9.742 1 97.38 279 TRP A O 1
ATOM 2136 N N . ALA A 1 280 ? -21.438 -30.797 9.75 1 96.81 280 ALA A N 1
ATOM 2137 C CA . ALA A 1 280 ? -21.797 -32.156 10.117 1 96.81 280 ALA A CA 1
ATOM 2138 C C . ALA A 1 280 ? -21.344 -33.156 9.047 1 96.81 280 ALA A C 1
ATOM 2140 O O . ALA A 1 280 ? -20.953 -34.281 9.359 1 96.81 280 ALA A O 1
ATOM 2141 N N . LYS A 1 281 ? -21.297 -32.719 7.855 1 95.62 281 LYS A N 1
ATOM 2142 C CA . LYS A 1 281 ? -20.891 -33.562 6.734 1 95.62 281 LYS A CA 1
ATOM 2143 C C . LYS A 1 281 ? -19.391 -33.438 6.496 1 95.62 281 LYS A C 1
ATOM 2145 O O . LYS A 1 281 ? -18.766 -34.375 5.973 1 95.62 281 LYS A O 1
ATOM 2150 N N . ALA A 1 282 ? -18.781 -32.344 6.895 1 96.75 282 ALA A N 1
ATOM 2151 C CA . ALA A 1 282 ? -17.375 -32.094 6.621 1 96.75 282 ALA A CA 1
ATOM 2152 C C . ALA A 1 282 ? -16.5 -32.562 7.762 1 96.75 282 ALA A C 1
ATOM 2154 O O . ALA A 1 282 ? -15.297 -32.281 7.797 1 96.75 282 ALA A O 1
ATOM 2155 N N . GLY A 1 283 ? -17.031 -33.25 8.703 1 96.44 283 GLY A N 1
ATOM 2156 C CA . GLY A 1 283 ? -16.219 -33.906 9.727 1 96.44 283 GLY A CA 1
ATOM 2157 C C . GLY A 1 283 ? -16.328 -33.25 11.086 1 96.44 283 GLY A C 1
ATOM 2158 O O . GLY A 1 283 ? -15.75 -33.719 12.062 1 96.44 283 GLY A O 1
ATOM 2159 N N . GLY A 1 284 ? -17.062 -32.156 11.242 1 97.31 284 GLY A N 1
ATOM 2160 C CA . GLY A 1 284 ? -17.391 -31.531 12.516 1 97.31 284 GLY A CA 1
ATOM 2161 C C . GLY A 1 284 ? -16.188 -31.031 13.273 1 97.31 284 GLY A C 1
ATOM 2162 O O . GLY A 1 284 ? -15.211 -30.578 12.672 1 97.31 284 GLY A O 1
ATOM 2163 N N . ASP A 1 285 ? -16.281 -31.078 14.57 1 97.62 285 ASP A N 1
ATOM 2164 C CA . ASP A 1 285 ? -15.273 -30.5 15.453 1 97.62 285 ASP A CA 1
ATOM 2165 C C . ASP A 1 285 ? -13.953 -31.25 15.352 1 97.62 285 ASP A C 1
ATOM 2167 O O . ASP A 1 285 ? -12.883 -30.656 15.477 1 97.62 285 ASP A O 1
ATOM 2171 N N . ALA A 1 286 ? -14.102 -32.5 15.133 1 97.44 286 ALA A N 1
ATOM 2172 C CA . ALA A 1 286 ? -12.891 -33.312 15.008 1 97.44 286 ALA A CA 1
ATOM 2173 C C . ALA A 1 286 ? -12.062 -32.844 13.805 1 97.44 286 ALA A C 1
ATOM 2175 O O . ALA A 1 286 ? -10.836 -32.719 13.891 1 97.44 286 ALA A O 1
ATOM 2176 N N . ALA A 1 287 ? -12.711 -32.656 12.711 1 98.06 287 ALA A N 1
ATOM 2177 C CA . ALA A 1 287 ? -12.023 -32.188 11.516 1 98.06 287 ALA A CA 1
ATOM 2178 C C . ALA A 1 287 ? -11.453 -30.781 11.734 1 98.06 287 ALA A C 1
ATOM 2180 O O . ALA A 1 287 ? -10.328 -30.484 11.32 1 98.06 287 ALA A O 1
ATOM 2181 N N . LYS A 1 288 ? -12.203 -29.938 12.391 1 98.19 288 LYS A N 1
ATOM 2182 C CA . LYS A 1 288 ? -11.766 -28.562 12.664 1 98.19 288 LYS A CA 1
ATOM 2183 C C . LYS A 1 288 ? -10.461 -28.547 13.453 1 98.19 288 LYS A C 1
ATOM 2185 O O . LYS A 1 288 ? -9.539 -27.812 13.117 1 98.19 288 LYS A O 1
ATOM 2190 N N . LYS A 1 289 ? -10.383 -29.328 14.43 1 98.06 289 LYS A N 1
ATOM 2191 C CA . LYS A 1 289 ? -9.188 -29.422 15.258 1 98.06 289 LYS A CA 1
ATOM 2192 C C . LYS A 1 289 ? -7.977 -29.875 14.445 1 98.06 289 LYS A C 1
ATOM 2194 O O . LYS A 1 289 ? -6.867 -29.359 14.633 1 98.06 289 LYS A O 1
ATOM 2199 N N . LYS A 1 290 ? -8.195 -30.812 13.594 1 97.25 290 LYS A N 1
ATOM 2200 C CA . LYS A 1 290 ? -7.105 -31.312 12.758 1 97.25 290 LYS A CA 1
ATOM 2201 C C . LYS A 1 290 ? -6.633 -30.234 11.781 1 97.25 290 LYS A C 1
ATOM 2203 O O . LYS A 1 290 ? -5.434 -30.094 11.539 1 97.25 290 LYS A O 1
ATOM 2208 N N . LEU A 1 291 ? -7.551 -29.516 11.242 1 97.31 291 LEU A N 1
ATOM 2209 C CA . LEU A 1 291 ? -7.203 -28.438 10.312 1 97.31 291 LEU A CA 1
ATOM 2210 C C . LEU A 1 291 ? -6.363 -27.375 11.008 1 97.31 291 LEU A C 1
ATOM 2212 O O . LEU A 1 291 ? -5.434 -26.828 10.414 1 97.31 291 LEU A O 1
ATOM 2216 N N . GLN A 1 292 ? -6.676 -27.031 12.258 1 97.38 292 GLN A N 1
ATOM 2217 C CA . GLN A 1 292 ? -5.891 -26.078 13.039 1 97.38 292 GLN A CA 1
ATOM 2218 C C . GLN A 1 292 ? -4.488 -26.609 13.305 1 97.38 292 GLN A C 1
ATOM 2220 O O . GLN A 1 292 ? -3.512 -25.859 13.25 1 97.38 292 GLN A O 1
ATOM 2225 N N . SER A 1 293 ? -4.445 -27.891 13.539 1 96.62 293 SER A N 1
ATOM 2226 C CA . SER A 1 293 ? -3.152 -28.531 13.781 1 96.62 293 SER A CA 1
ATOM 2227 C C . SER A 1 293 ? -2.281 -28.5 12.531 1 96.62 293 SER A C 1
ATOM 2229 O O . SER A 1 293 ? -1.073 -28.281 12.617 1 96.62 293 SER A O 1
ATOM 2231 N N . LEU A 1 294 ? -2.893 -28.766 11.422 1 93.81 294 LEU A N 1
ATOM 2232 C CA . LEU A 1 294 ? -2.166 -28.75 10.156 1 93.81 294 LEU A CA 1
ATOM 2233 C C . LEU A 1 294 ? -1.617 -27.359 9.852 1 93.81 294 LEU A C 1
ATOM 2235 O O . LEU A 1 294 ? -0.519 -27.219 9.312 1 93.81 294 LEU A O 1
ATOM 2239 N N . ALA A 1 295 ? -2.332 -26.344 10.203 1 93.44 295 ALA A N 1
ATOM 2240 C CA . ALA A 1 295 ? -1.924 -24.969 9.93 1 93.44 295 ALA A CA 1
ATOM 2241 C C . ALA A 1 295 ? -0.723 -24.578 10.781 1 93.44 295 ALA A C 1
ATOM 2243 O O . ALA A 1 295 ? -0.046 -23.578 10.5 1 93.44 295 ALA A O 1
ATOM 2244 N N . ARG A 1 296 ? -0.391 -25.297 11.805 1 91.94 296 ARG A N 1
ATOM 2245 C CA . ARG A 1 296 ? 0.722 -25 12.695 1 91.94 296 ARG A CA 1
ATOM 2246 C C . ARG A 1 296 ? 2.01 -25.656 12.203 1 91.94 296 ARG A C 1
ATOM 2248 O O . ARG A 1 296 ? 3.094 -25.359 12.719 1 91.94 296 ARG A O 1
ATOM 2255 N N . GLN A 1 297 ? 1.868 -26.438 11.188 1 89.19 297 GLN A N 1
ATOM 2256 C CA . GLN A 1 297 ? 3.051 -27.094 10.633 1 89.19 297 GLN A CA 1
ATOM 2257 C C . GLN A 1 297 ? 3.805 -26.172 9.688 1 89.19 297 GLN A C 1
ATOM 2259 O O . GLN A 1 297 ? 3.545 -26.156 8.484 1 89.19 297 GLN A O 1
ATOM 2264 N N . THR A 1 298 ? 4.801 -25.516 10.211 1 91.75 298 THR A N 1
ATOM 2265 C CA . THR A 1 298 ? 5.586 -24.562 9.43 1 91.75 298 THR A CA 1
ATOM 2266 C C . THR A 1 298 ? 7.039 -25.016 9.32 1 91.75 298 THR A C 1
ATOM 2268 O O . THR A 1 298 ? 7.961 -24.219 9.508 1 91.75 298 THR A O 1
ATOM 2271 N N . THR A 1 299 ? 7.27 -26.141 8.906 1 92.38 299 THR A N 1
ATOM 2272 C CA . THR A 1 299 ? 8.586 -26.781 8.945 1 92.38 299 THR A CA 1
ATOM 2273 C C . THR A 1 299 ? 9.562 -26.062 8.031 1 92.38 299 THR A C 1
ATOM 2275 O O . THR A 1 299 ? 9.297 -25.906 6.832 1 92.38 299 THR A O 1
ATOM 2278 N N . ARG A 1 300 ? 10.68 -25.719 8.602 1 95.31 300 ARG A N 1
ATOM 2279 C CA . ARG A 1 300 ? 11.805 -25.125 7.883 1 95.31 300 ARG A CA 1
ATOM 2280 C C . ARG A 1 300 ? 12.805 -26.203 7.465 1 95.31 300 ARG A C 1
ATOM 2282 O O . ARG A 1 300 ? 13.055 -27.156 8.211 1 95.31 300 ARG A O 1
ATOM 2289 N N . VAL A 1 301 ? 13.328 -26.047 6.266 1 96.94 301 VAL A N 1
ATOM 2290 C CA . VAL A 1 301 ? 14.438 -26.891 5.859 1 96.94 301 VAL A CA 1
ATOM 2291 C C . VAL A 1 301 ? 15.758 -26.156 6.113 1 96.94 301 VAL A C 1
ATOM 2293 O O . VAL A 1 301 ? 16.016 -25.094 5.551 1 96.94 301 VAL A O 1
ATOM 2296 N N . GLU A 1 302 ? 16.594 -26.766 6.875 1 95.25 302 GLU A N 1
ATOM 2297 C CA . GLU A 1 302 ? 17.828 -26.094 7.297 1 95.25 302 GLU A CA 1
ATOM 2298 C C . GLU A 1 302 ? 18.906 -26.203 6.223 1 95.25 302 GLU A C 1
ATOM 2300 O O . GLU A 1 302 ? 19.031 -27.234 5.555 1 95.25 302 GLU A O 1
ATOM 2305 N N . TRP A 1 303 ? 19.641 -25.141 6.137 1 95.06 303 TRP A N 1
ATOM 2306 C CA . TRP A 1 303 ? 20.812 -25.172 5.258 1 95.06 303 TRP A CA 1
ATOM 2307 C C . TRP A 1 303 ? 21.797 -26.266 5.676 1 95.06 303 TRP A C 1
ATOM 2309 O O . TRP A 1 303 ? 21.984 -26.5 6.867 1 95.06 303 TRP A O 1
ATOM 2319 N N . PRO A 1 304 ? 22.375 -26.828 4.652 1 94.25 304 PRO A N 1
ATOM 2320 C CA . PRO A 1 304 ? 23.469 -27.734 5.02 1 94.25 304 PRO A CA 1
ATOM 2321 C C . PRO A 1 304 ? 24.719 -26.984 5.516 1 94.25 304 PRO A C 1
ATOM 2323 O O . PRO A 1 304 ? 24.922 -25.828 5.156 1 94.25 304 PRO A O 1
ATOM 2326 N N . GLN A 1 305 ? 25.5 -27.688 6.309 1 89.62 305 GLN A N 1
ATOM 2327 C CA . GLN A 1 305 ? 26.688 -27.078 6.875 1 89.62 305 GLN A CA 1
ATOM 2328 C C . GLN A 1 305 ? 27.703 -26.75 5.789 1 89.62 305 GLN A C 1
ATOM 2330 O O . GLN A 1 305 ? 28.391 -25.719 5.859 1 89.62 305 GLN A O 1
ATOM 2335 N N . LYS A 1 306 ? 27.781 -27.703 4.855 1 91.31 306 LYS A N 1
ATOM 2336 C CA . LYS A 1 306 ? 28.688 -27.547 3.719 1 91.31 306 LYS A CA 1
ATOM 2337 C C . LYS A 1 306 ? 28.078 -28.125 2.445 1 91.31 306 LYS A C 1
ATOM 2339 O O . LYS A 1 306 ? 27.281 -29.062 2.502 1 91.31 306 LYS A O 1
ATOM 2344 N N . LEU A 1 307 ? 28.516 -27.578 1.361 1 92.81 307 LEU A N 1
ATOM 2345 C CA . LEU A 1 307 ? 28.094 -28.125 0.077 1 92.81 307 LEU A CA 1
ATOM 2346 C C . LEU A 1 307 ? 29.078 -29.172 -0.415 1 92.81 307 LEU A C 1
ATOM 2348 O O . LEU A 1 307 ? 30.297 -28.969 -0.365 1 92.81 307 LEU A O 1
ATOM 2352 N N . VAL A 1 308 ? 28.5 -30.266 -0.818 1 91.69 308 VAL A N 1
ATOM 2353 C CA . VAL A 1 308 ? 29.297 -31.375 -1.343 1 91.69 308 VAL A CA 1
ATOM 2354 C C . VAL A 1 308 ? 28.922 -31.625 -2.799 1 91.69 308 VAL A C 1
ATOM 2356 O O . VAL A 1 308 ? 27.75 -31.562 -3.166 1 91.69 308 VAL A O 1
ATOM 2359 N N . ASN A 1 309 ? 29.953 -31.906 -3.656 1 90.25 309 ASN A N 1
ATOM 2360 C CA . ASN A 1 309 ? 29.719 -32 -5.09 1 90.25 309 ASN A CA 1
ATOM 2361 C C . ASN A 1 309 ? 29.781 -33.469 -5.562 1 90.25 309 ASN A C 1
ATOM 2363 O O . ASN A 1 309 ? 30.188 -33.719 -6.695 1 90.25 309 ASN A O 1
ATOM 2367 N N . ASP A 1 310 ? 29.375 -34.375 -4.723 1 94.38 310 ASP A N 1
ATOM 2368 C CA . ASP A 1 310 ? 29.312 -35.75 -5.145 1 94.38 310 ASP A CA 1
ATOM 2369 C C . ASP A 1 310 ? 28.094 -36 -6.035 1 94.38 310 ASP A C 1
ATOM 2371 O O . ASP A 1 310 ? 26.953 -36 -5.562 1 94.38 310 ASP A O 1
ATOM 2375 N N . LYS A 1 311 ? 28.391 -36.406 -7.246 1 94.94 311 LYS A N 1
ATOM 2376 C CA . LYS A 1 311 ? 27.312 -36.594 -8.219 1 94.94 311 LYS A CA 1
ATOM 2377 C C . LYS A 1 311 ? 26.516 -37.844 -7.91 1 94.94 311 LYS A C 1
ATOM 2379 O O . LYS A 1 311 ? 27.078 -38.875 -7.5 1 94.94 311 LYS A O 1
ATOM 2384 N N . ALA A 1 312 ? 25.266 -37.75 -8.109 1 95 312 ALA A N 1
ATOM 2385 C CA . ALA A 1 312 ? 24.406 -38.906 -7.965 1 95 312 ALA A CA 1
ATOM 2386 C C . ALA A 1 312 ? 24.531 -39.844 -9.18 1 95 312 ALA A C 1
ATOM 2388 O O . ALA A 1 312 ? 24.609 -39.375 -10.312 1 95 312 ALA A O 1
ATOM 2389 N N . GLU A 1 313 ? 24.562 -41.125 -8.914 1 92.88 313 GLU A N 1
ATOM 2390 C CA . GLU A 1 313 ? 24.641 -42.094 -10 1 92.88 313 GLU A CA 1
ATOM 2391 C C . GLU A 1 313 ? 23.25 -42.406 -10.562 1 92.88 313 GLU A C 1
ATOM 2393 O O . GLU A 1 313 ? 23.094 -42.562 -11.766 1 92.88 313 GLU A O 1
ATOM 2398 N N . GLU A 1 314 ? 22.344 -42.531 -9.68 1 95.12 314 GLU A N 1
ATOM 2399 C CA . GLU A 1 314 ? 20.953 -42.781 -10.047 1 95.12 314 GLU A CA 1
ATOM 2400 C C . GLU A 1 314 ? 20.047 -41.656 -9.531 1 95.12 314 GLU A C 1
ATOM 2402 O O . GLU A 1 314 ? 20.188 -41.219 -8.398 1 95.12 314 GLU A O 1
ATOM 2407 N N . TYR A 1 315 ? 19.172 -41.25 -10.422 1 96.06 315 TYR A N 1
ATOM 2408 C CA . TYR A 1 315 ? 18.219 -40.188 -10.07 1 96.06 315 TYR A CA 1
ATOM 2409 C C . TYR A 1 315 ? 17.031 -40.188 -11.023 1 96.06 315 TYR A C 1
ATOM 2411 O O . TYR A 1 315 ? 17.125 -40.719 -12.141 1 96.06 315 TYR A O 1
ATOM 2419 N N . GLU A 1 316 ? 15.891 -39.625 -10.531 1 95.19 316 GLU A N 1
ATOM 2420 C CA . GLU A 1 316 ? 14.688 -39.5 -11.344 1 95.19 316 GLU A CA 1
ATOM 2421 C C . GLU A 1 316 ? 14.773 -38.25 -12.242 1 95.19 316 GLU A C 1
ATOM 2423 O O . GLU A 1 316 ? 15.461 -37.281 -11.914 1 95.19 316 GLU A O 1
ATOM 2428 N N . VAL A 1 317 ? 14.031 -38.312 -13.344 1 96.19 317 VAL A N 1
ATOM 2429 C CA . VAL A 1 317 ? 13.961 -37.156 -14.25 1 96.19 317 VAL A CA 1
ATOM 2430 C C . VAL A 1 317 ? 13.43 -35.938 -13.5 1 96.19 317 VAL A C 1
ATOM 2432 O O . VAL A 1 317 ? 13.852 -34.812 -13.766 1 96.19 317 VAL A O 1
ATOM 2435 N N . ALA A 1 318 ? 12.516 -36.188 -12.555 1 96.88 318 ALA A N 1
ATOM 2436 C CA . ALA A 1 318 ? 11.984 -35.094 -11.75 1 96.88 318 ALA A CA 1
ATOM 2437 C C . ALA A 1 318 ? 13.094 -34.375 -10.984 1 96.88 318 ALA A C 1
ATOM 2439 O O . ALA A 1 318 ? 13.102 -33.156 -10.883 1 96.88 318 ALA A O 1
ATOM 2440 N N . ASP A 1 319 ? 14.031 -35.125 -10.477 1 97.75 319 ASP A N 1
ATOM 2441 C CA . ASP A 1 319 ? 15.148 -34.562 -9.742 1 97.75 319 ASP A CA 1
ATOM 2442 C C . ASP A 1 319 ? 16.078 -33.781 -10.68 1 97.75 319 ASP A C 1
ATOM 2444 O O . ASP A 1 319 ? 16.594 -32.719 -10.312 1 97.75 319 ASP A O 1
ATOM 2448 N N . GLN A 1 320 ? 16.281 -34.375 -11.852 1 97.75 320 GLN A N 1
ATOM 2449 C CA . GLN A 1 320 ? 17.078 -33.656 -12.852 1 97.75 320 GLN A CA 1
ATOM 2450 C C . GLN A 1 320 ? 16.453 -32.312 -13.211 1 97.75 320 GLN A C 1
ATOM 2452 O O . GLN A 1 320 ? 17.141 -31.312 -13.305 1 97.75 320 GLN A O 1
ATOM 2457 N N . MET A 1 321 ? 15.172 -32.312 -13.391 1 98.25 321 MET A N 1
ATOM 2458 C CA . MET A 1 321 ? 14.492 -31.062 -13.773 1 98.25 321 MET A CA 1
ATOM 2459 C C . MET A 1 321 ? 14.516 -30.047 -12.625 1 98.25 321 MET A C 1
ATOM 2461 O O . MET A 1 321 ? 14.711 -28.859 -12.852 1 98.25 321 MET A O 1
ATOM 2465 N N . VAL A 1 322 ? 14.289 -30.531 -11.391 1 98.31 322 VAL A N 1
ATOM 2466 C CA . VAL A 1 322 ? 14.344 -29.641 -10.227 1 98.31 322 VAL A CA 1
ATOM 2467 C C . VAL A 1 322 ? 15.727 -29 -10.141 1 98.31 322 VAL A C 1
ATOM 2469 O O . VAL A 1 322 ? 15.836 -27.781 -9.969 1 98.31 322 VAL A O 1
ATOM 2472 N N . THR A 1 323 ? 16.75 -29.781 -10.273 1 98.31 323 THR A N 1
ATOM 2473 C CA . THR A 1 323 ? 18.109 -29.281 -10.156 1 98.31 323 THR A CA 1
ATOM 2474 C C . THR A 1 323 ? 18.438 -28.344 -11.32 1 98.31 323 THR A C 1
ATOM 2476 O O . THR A 1 323 ? 19.109 -27.328 -11.133 1 98.31 323 THR A O 1
ATOM 2479 N N . SER A 1 324 ? 18.016 -28.703 -12.523 1 98.38 324 SER A N 1
ATOM 2480 C CA . SER A 1 324 ? 18.234 -27.844 -13.68 1 98.38 324 SER A CA 1
ATOM 2481 C C . SER A 1 324 ? 17.562 -26.484 -13.5 1 98.38 324 SER A C 1
ATOM 2483 O O . SER A 1 324 ? 18.125 -25.453 -13.836 1 98.38 324 SER A O 1
ATOM 2485 N N . LEU A 1 325 ? 16.344 -26.484 -13 1 98.12 325 LEU A N 1
ATOM 2486 C CA . LEU A 1 325 ? 15.633 -25.25 -12.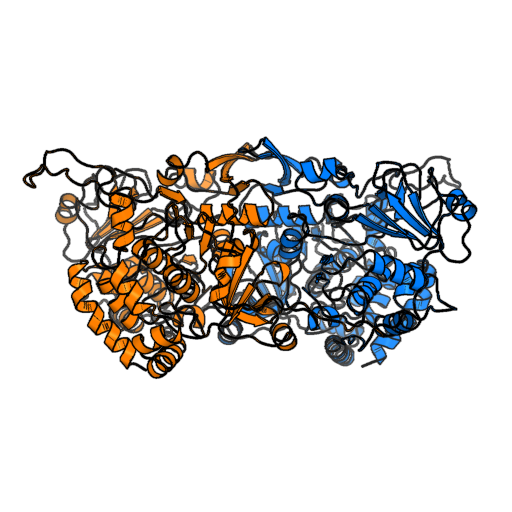727 1 98.12 325 LEU A CA 1
ATOM 2487 C C . LEU A 1 325 ? 16.344 -24.438 -11.648 1 98.12 325 LEU A C 1
ATOM 2489 O O . LEU A 1 325 ? 16.469 -23.219 -11.766 1 98.12 325 LEU A O 1
ATOM 2493 N N . ALA A 1 326 ? 16.734 -25.109 -10.617 1 98.38 326 ALA A N 1
ATOM 2494 C CA . ALA A 1 326 ? 17.438 -24.438 -9.531 1 98.38 326 ALA A CA 1
ATOM 2495 C C . ALA A 1 326 ? 18.688 -23.719 -10.039 1 98.38 326 ALA A C 1
ATOM 2497 O O . ALA A 1 326 ? 19.031 -22.625 -9.578 1 98.38 326 ALA A O 1
ATOM 2498 N N . ARG A 1 327 ? 19.312 -24.281 -10.969 1 97 327 ARG A N 1
ATOM 2499 C CA . ARG A 1 327 ? 20.578 -23.766 -11.477 1 97 327 ARG A CA 1
ATOM 2500 C C . ARG A 1 327 ? 20.359 -22.609 -12.438 1 97 327 ARG A C 1
ATOM 2502 O O . ARG A 1 327 ? 21.312 -21.953 -12.859 1 97 327 ARG A O 1
ATOM 2509 N N . THR A 1 328 ? 19.109 -22.344 -12.781 1 96.69 328 THR A N 1
ATOM 2510 C CA . THR A 1 328 ? 18.812 -21.141 -13.539 1 96.69 328 THR A CA 1
ATOM 2511 C C . THR A 1 328 ? 18.766 -19.922 -12.625 1 96.69 328 THR A C 1
ATOM 2513 O O . THR A 1 328 ? 18.734 -18.781 -13.094 1 96.69 328 THR A O 1
ATOM 2516 N N . ILE A 1 329 ? 18.797 -20.125 -11.352 1 97.19 329 ILE A N 1
ATOM 2517 C CA . ILE A 1 329 ? 18.656 -19.062 -10.359 1 97.19 329 ILE A CA 1
ATOM 2518 C C . ILE A 1 329 ? 20.047 -18.594 -9.914 1 97.19 329 ILE A C 1
ATOM 2520 O O . ILE A 1 329 ? 20.844 -19.406 -9.406 1 97.19 329 ILE A O 1
ATOM 2524 N N . ASP A 1 330 ? 20.344 -17.328 -10.094 1 96.12 330 ASP A N 1
ATOM 2525 C CA . ASP A 1 330 ? 21.578 -16.75 -9.594 1 96.12 330 ASP A CA 1
ATOM 2526 C C . ASP A 1 330 ? 21.422 -16.312 -8.141 1 96.12 330 ASP A C 1
ATOM 2528 O O . ASP A 1 330 ? 20.328 -15.977 -7.695 1 96.12 330 ASP A O 1
ATOM 2532 N N . ASP A 1 331 ? 22.547 -16.344 -7.438 1 96 331 ASP A N 1
ATOM 2533 C CA . ASP A 1 331 ? 22.5 -15.867 -6.055 1 96 331 ASP A CA 1
ATOM 2534 C C . ASP A 1 331 ? 22.109 -14.391 -5.992 1 96 331 ASP A C 1
ATOM 2536 O O . ASP A 1 331 ? 22.719 -13.547 -6.641 1 96 331 ASP A O 1
ATOM 2540 N N . GLY A 1 332 ? 21.016 -14.141 -5.32 1 93.94 332 GLY A N 1
ATOM 2541 C CA . GLY A 1 332 ? 20.5 -12.789 -5.219 1 93.94 332 GLY A CA 1
ATOM 2542 C C . GLY A 1 332 ? 19.25 -12.555 -6.055 1 93.94 332 GLY A C 1
ATOM 2543 O O . GLY A 1 332 ? 18.578 -11.539 -5.902 1 93.94 332 GLY A O 1
ATOM 2544 N N . ASP A 1 333 ? 18.859 -13.555 -6.891 1 95.62 333 ASP A N 1
ATOM 2545 C CA . ASP A 1 333 ? 17.672 -13.43 -7.73 1 95.62 333 ASP A CA 1
ATOM 2546 C C . ASP A 1 333 ? 16.406 -13.391 -6.883 1 95.62 333 ASP A C 1
ATOM 2548 O O . ASP A 1 333 ? 16.328 -14.031 -5.832 1 95.62 333 ASP A O 1
ATOM 2552 N N . THR A 1 334 ? 15.531 -12.664 -7.383 1 94.81 334 THR A N 1
ATOM 2553 C CA . THR A 1 334 ? 14.172 -12.766 -6.867 1 94.81 334 THR A CA 1
ATOM 2554 C C . THR A 1 334 ? 13.414 -13.883 -7.574 1 94.81 334 THR A C 1
ATOM 2556 O O . THR A 1 334 ? 13.375 -13.938 -8.805 1 94.81 334 THR A O 1
ATOM 2559 N N . THR A 1 335 ? 12.836 -14.734 -6.789 1 94.25 335 THR A N 1
ATOM 2560 C CA . THR A 1 335 ? 12.031 -15.828 -7.328 1 94.25 335 THR A CA 1
ATOM 2561 C C . THR A 1 335 ? 10.594 -15.734 -6.828 1 94.25 335 THR A C 1
ATOM 2563 O O . THR A 1 335 ? 10.352 -15.414 -5.66 1 94.25 335 THR A O 1
ATOM 2566 N N . VAL A 1 336 ? 9.68 -15.977 -7.703 1 91.06 336 VAL A N 1
ATOM 2567 C CA . VAL A 1 336 ? 8.266 -15.906 -7.34 1 91.06 336 VAL A CA 1
ATOM 2568 C C . VAL A 1 336 ? 7.605 -17.266 -7.57 1 91.06 336 VAL A C 1
ATOM 2570 O O . VAL A 1 336 ? 7.684 -17.828 -8.664 1 91.06 336 VAL A O 1
ATOM 2573 N N . LEU A 1 337 ? 6.977 -17.703 -6.516 1 87.38 337 LEU A N 1
ATOM 2574 C CA . LEU A 1 337 ? 6.25 -18.969 -6.602 1 87.38 337 LEU A CA 1
ATOM 2575 C C . LEU A 1 337 ? 4.891 -18.766 -7.262 1 87.38 337 LEU A C 1
ATOM 2577 O O . LEU A 1 337 ? 4.078 -17.969 -6.793 1 87.38 337 LEU A O 1
ATOM 2581 N N . GLY A 1 338 ? 4.648 -19.469 -8.305 1 80.75 338 GLY A N 1
ATOM 2582 C CA . GLY A 1 338 ? 3.383 -19.391 -9.016 1 80.75 338 GLY A CA 1
ATOM 2583 C C . GLY A 1 338 ? 2.389 -20.453 -8.586 1 80.75 338 GLY A C 1
ATOM 2584 O O . GLY A 1 338 ? 2.676 -21.25 -7.691 1 80.75 338 GLY A O 1
ATOM 2585 N N . SER A 1 339 ? 1.259 -20.406 -9.25 1 77.56 339 SER A N 1
ATOM 2586 C CA . SER A 1 339 ? 0.187 -21.344 -8.945 1 77.56 339 SER A CA 1
ATOM 2587 C C . SER A 1 339 ? 0.584 -22.781 -9.312 1 77.56 339 SER A C 1
ATOM 2589 O O . SER A 1 339 ? 0.852 -23.062 -10.484 1 77.56 339 SER A O 1
ATOM 2591 N N . PHE A 1 340 ? 0.585 -23.641 -8.359 1 77.44 340 PHE A N 1
ATOM 2592 C CA . PHE A 1 340 ? 0.825 -25.078 -8.414 1 77.44 340 PHE A CA 1
ATOM 2593 C C . PHE A 1 340 ? 1.937 -25.406 -9.406 1 77.44 340 PHE A C 1
ATOM 2595 O O . PHE A 1 340 ? 1.695 -26.047 -10.422 1 77.44 340 PHE A O 1
ATOM 2602 N N . THR A 1 341 ? 3.037 -25.125 -9.164 1 85.88 341 THR A N 1
ATOM 2603 C CA . THR A 1 341 ? 4.27 -25.406 -9.891 1 85.88 341 THR A CA 1
ATOM 2604 C C . THR A 1 341 ? 5.246 -26.188 -9.008 1 85.88 341 THR A C 1
ATOM 2606 O O . THR A 1 341 ? 6.281 -25.656 -8.602 1 85.88 341 THR A O 1
ATOM 2609 N N . PRO A 1 342 ? 4.938 -27.469 -8.875 1 90.62 342 PRO A N 1
ATOM 2610 C CA . PRO A 1 342 ? 5.691 -28.219 -7.879 1 90.62 342 PRO A CA 1
ATOM 2611 C C . PRO A 1 342 ? 7.18 -28.312 -8.211 1 90.62 342 PRO A C 1
ATOM 2613 O O . PRO A 1 342 ? 8.023 -28.25 -7.309 1 90.62 342 PRO A O 1
ATOM 2616 N N . LEU A 1 343 ? 7.539 -28.484 -9.453 1 95.12 343 LEU A N 1
ATOM 2617 C CA . LEU A 1 343 ? 8.953 -28.578 -9.805 1 95.12 343 LEU A CA 1
ATOM 2618 C C . LEU A 1 343 ? 9.664 -27.25 -9.523 1 95.12 343 LEU A C 1
ATOM 2620 O O . LEU A 1 343 ? 10.766 -27.25 -8.961 1 95.12 343 LEU A O 1
ATOM 2624 N N . ALA A 1 344 ? 9.047 -26.188 -9.938 1 94.12 344 ALA A N 1
ATOM 2625 C CA . ALA A 1 344 ? 9.633 -24.875 -9.672 1 94.12 344 ALA A CA 1
ATOM 2626 C C . ALA A 1 344 ? 9.727 -24.609 -8.18 1 94.12 344 ALA A C 1
ATOM 2628 O O . ALA A 1 344 ? 10.711 -24.047 -7.699 1 94.12 344 ALA A O 1
ATOM 2629 N N . TYR A 1 345 ? 8.688 -25.016 -7.559 1 92.19 345 TYR A N 1
ATOM 2630 C CA . TYR A 1 345 ? 8.625 -24.859 -6.113 1 92.19 345 TYR A CA 1
ATOM 2631 C C . TYR A 1 345 ? 9.805 -25.547 -5.434 1 92.19 345 TYR A C 1
ATOM 2633 O O . TYR A 1 345 ? 10.484 -24.953 -4.598 1 92.19 345 TYR A O 1
ATOM 2641 N N . ALA A 1 346 ? 10.016 -26.719 -5.766 1 96.19 346 ALA A N 1
ATOM 2642 C CA . ALA A 1 346 ? 11.148 -27.469 -5.238 1 96.19 346 ALA A CA 1
ATOM 2643 C C . ALA A 1 346 ? 12.469 -26.844 -5.645 1 96.19 346 ALA A C 1
ATOM 2645 O O . ALA A 1 346 ? 13.406 -26.781 -4.848 1 96.19 346 ALA A O 1
ATOM 2646 N N . ALA A 1 347 ? 12.516 -26.391 -6.793 1 97.56 347 ALA A N 1
ATOM 2647 C CA . ALA A 1 347 ? 13.742 -25.812 -7.34 1 97.56 347 ALA A CA 1
ATOM 2648 C C . ALA A 1 347 ? 14.148 -24.562 -6.582 1 97.56 347 ALA A C 1
ATOM 2650 O O . ALA A 1 347 ? 15.328 -24.344 -6.32 1 97.56 347 ALA A O 1
ATOM 2651 N N . TYR A 1 348 ? 13.211 -23.703 -6.305 1 96.31 348 TYR A N 1
ATOM 2652 C CA . TYR A 1 348 ? 13.523 -22.469 -5.605 1 96.31 348 TYR A CA 1
ATOM 2653 C C . TYR A 1 348 ? 14.07 -22.75 -4.211 1 96.31 348 TYR A C 1
ATOM 2655 O O . TYR A 1 348 ? 15.039 -22.125 -3.777 1 96.31 348 TYR A O 1
ATOM 2663 N N . ASN A 1 349 ? 13.414 -23.641 -3.543 1 96.75 349 ASN A N 1
ATOM 2664 C CA . ASN A 1 349 ? 13.922 -24.047 -2.236 1 96.75 349 ASN A CA 1
ATOM 2665 C C . ASN A 1 349 ? 15.32 -24.641 -2.338 1 96.75 349 ASN A C 1
ATOM 2667 O O . ASN A 1 349 ? 16.203 -24.328 -1.53 1 96.75 349 ASN A O 1
ATOM 2671 N N . LEU A 1 350 ? 15.508 -25.469 -3.314 1 98.25 350 LEU A N 1
ATOM 2672 C CA . LEU A 1 350 ? 16.812 -26.094 -3.49 1 98.25 350 LEU A CA 1
ATOM 2673 C C . LEU A 1 350 ? 17.891 -25.062 -3.771 1 98.25 350 LEU A C 1
ATOM 2675 O O . LEU A 1 350 ? 18.969 -25.125 -3.197 1 98.25 350 LEU A O 1
ATOM 2679 N N . ALA A 1 351 ? 17.609 -24.188 -4.707 1 97.75 351 ALA A N 1
ATOM 2680 C CA . ALA A 1 351 ? 18.562 -23.141 -5.031 1 97.75 351 ALA A CA 1
ATOM 2681 C C . ALA A 1 351 ? 18.969 -22.359 -3.783 1 97.75 351 ALA A C 1
ATOM 2683 O O . ALA A 1 351 ? 20.156 -22.078 -3.576 1 97.75 351 ALA A O 1
ATOM 2684 N N . LYS A 1 352 ? 18.047 -22.047 -3.018 1 96.69 352 LYS A N 1
ATOM 2685 C CA . LYS A 1 352 ? 18.297 -21.266 -1.812 1 96.69 352 LYS A CA 1
ATOM 2686 C C . LYS A 1 352 ? 19.125 -22.062 -0.804 1 96.69 352 LYS A C 1
ATOM 2688 O O . LYS A 1 352 ? 19.906 -21.484 -0.047 1 96.69 352 LYS A O 1
ATOM 2693 N N . LEU A 1 353 ? 18.969 -23.328 -0.744 1 97.44 353 LEU A N 1
ATOM 2694 C CA . LEU A 1 353 ? 19.703 -24.203 0.175 1 97.44 353 LEU A CA 1
ATOM 2695 C C . LEU A 1 353 ? 21.109 -24.469 -0.332 1 97.44 353 LEU A C 1
ATOM 2697 O O . LEU A 1 353 ? 21.969 -24.938 0.421 1 97.44 353 LEU A O 1
ATOM 2701 N N . THR A 1 354 ? 21.328 -24.156 -1.556 1 96.06 354 THR A N 1
ATOM 2702 C CA . THR A 1 354 ? 22.594 -24.578 -2.146 1 96.06 354 THR A CA 1
ATOM 2703 C C . THR A 1 354 ? 23.266 -23.406 -2.863 1 96.06 354 THR A C 1
ATOM 2705 O O . THR A 1 354 ? 23.875 -22.547 -2.225 1 96.06 354 THR A O 1
ATOM 2708 N N . THR A 1 355 ? 22.922 -23.203 -4.148 1 93.56 355 THR A N 1
ATOM 2709 C CA . THR A 1 355 ? 23.734 -22.359 -5.02 1 93.56 355 THR A CA 1
ATOM 2710 C C . THR A 1 355 ? 23.297 -20.906 -4.91 1 93.56 355 THR A C 1
ATOM 2712 O O . THR A 1 355 ? 24.031 -20 -5.32 1 93.56 355 THR A O 1
ATOM 2715 N N . ALA A 1 356 ? 22.172 -20.641 -4.449 1 96.38 356 ALA A N 1
ATOM 2716 C CA . ALA A 1 356 ? 21.672 -19.266 -4.387 1 96.38 356 ALA A CA 1
ATOM 2717 C C . ALA A 1 356 ? 21.094 -18.969 -3.01 1 96.38 356 ALA A C 1
ATOM 2719 O O . ALA A 1 356 ? 19.938 -18.562 -2.898 1 96.38 356 ALA A O 1
ATOM 2720 N N . PRO A 1 357 ? 21.859 -19.016 -2.014 1 95.25 357 PRO A N 1
ATOM 2721 C CA . PRO A 1 357 ? 21.359 -18.828 -0.652 1 95.25 357 PRO A CA 1
ATOM 2722 C C . PRO A 1 357 ? 20.781 -17.438 -0.416 1 95.25 357 PRO A C 1
ATOM 2724 O O . PRO A 1 357 ? 19.953 -17.25 0.481 1 95.25 357 PRO A O 1
ATOM 2727 N N . ASN A 1 358 ? 21.156 -16.453 -1.203 1 95.81 358 ASN A N 1
ATOM 2728 C CA . ASN A 1 358 ? 20.672 -15.086 -1.029 1 95.81 358 ASN A CA 1
ATOM 2729 C C . ASN A 1 358 ? 19.5 -14.789 -1.96 1 95.81 358 ASN A C 1
ATOM 2731 O O . ASN A 1 358 ? 19.109 -13.633 -2.123 1 95.81 358 ASN A O 1
ATOM 2735 N N . SER A 1 359 ? 18.984 -15.859 -2.57 1 96.19 359 SER A N 1
ATOM 2736 C CA . SER A 1 359 ? 17.797 -15.617 -3.389 1 96.19 359 SER A CA 1
ATOM 2737 C C . SER A 1 359 ? 16.625 -15.109 -2.543 1 96.19 359 SER A C 1
ATOM 2739 O O . SER A 1 359 ? 16.5 -15.484 -1.374 1 96.19 359 SER A O 1
ATOM 2741 N N . PHE A 1 360 ? 15.945 -14.164 -3.057 1 95.56 360 PHE A N 1
ATOM 2742 C CA . PHE A 1 360 ? 14.766 -13.555 -2.453 1 95.56 360 PHE A CA 1
ATOM 2743 C C . PHE A 1 360 ? 13.5 -14.281 -2.902 1 95.56 360 PHE A C 1
ATOM 2745 O O . PHE A 1 360 ? 12.922 -13.945 -3.939 1 95.56 360 PHE A O 1
ATOM 2752 N N . MET A 1 361 ? 13.016 -15.203 -2.08 1 94.81 361 MET A N 1
ATOM 2753 C CA . MET A 1 361 ? 11.898 -16.062 -2.477 1 94.81 361 MET A CA 1
ATOM 2754 C C . MET A 1 361 ? 10.57 -15.484 -2.006 1 94.81 361 MET A C 1
ATOM 2756 O O . MET A 1 361 ? 10.383 -15.25 -0.812 1 94.81 361 MET A O 1
ATOM 2760 N N . VAL A 1 362 ? 9.727 -15.344 -2.992 1 92.31 362 VAL A N 1
ATOM 2761 C CA . VAL A 1 362 ? 8.414 -14.773 -2.705 1 92.31 362 VAL A CA 1
ATOM 2762 C C . VAL A 1 362 ? 7.32 -15.766 -3.09 1 92.31 362 VAL A C 1
ATOM 2764 O O . VAL A 1 362 ? 7.273 -16.234 -4.227 1 92.31 362 VAL A O 1
ATOM 2767 N N . GLY A 1 363 ? 6.535 -16.031 -2.121 1 84.31 363 GLY A N 1
ATOM 2768 C CA . GLY A 1 363 ? 5.289 -16.734 -2.381 1 84.31 363 GLY A CA 1
ATOM 2769 C C . GLY A 1 363 ? 4.086 -15.805 -2.443 1 84.31 363 GLY A C 1
ATOM 2770 O O . GLY A 1 363 ? 4.219 -14.594 -2.26 1 84.31 363 GLY A O 1
ATOM 2771 N N . TYR A 1 364 ? 2.971 -16.141 -2.791 1 72.38 364 TYR A N 1
ATOM 2772 C CA . TYR A 1 364 ? 1.812 -15.266 -2.971 1 72.38 364 TYR A CA 1
ATOM 2773 C C . TYR A 1 364 ? 1.534 -14.461 -1.706 1 72.38 364 TYR A C 1
ATOM 2775 O O . TYR A 1 364 ? 1.146 -13.297 -1.778 1 72.38 364 TYR A O 1
ATOM 2783 N N . SER A 1 365 ? 1.876 -14.977 -0.654 1 74.62 365 SER A N 1
ATOM 2784 C CA . SER A 1 365 ? 1.604 -14.117 0.488 1 74.62 365 SER A CA 1
ATOM 2785 C C . SER A 1 365 ? 2.803 -14.039 1.426 1 74.62 365 SER A C 1
ATOM 2787 O O . SER A 1 365 ? 2.789 -13.289 2.404 1 74.62 365 SER A O 1
ATOM 2789 N N . GLY A 1 366 ? 3.789 -14.75 1.134 1 89.81 366 GLY A N 1
ATOM 2790 C CA . GLY A 1 366 ? 4.988 -14.727 1.953 1 89.81 366 GLY A CA 1
ATOM 2791 C C . GLY A 1 366 ? 6.188 -14.125 1.237 1 89.81 366 GLY A C 1
ATOM 2792 O O . GLY A 1 366 ? 6.457 -14.469 0.083 1 89.81 366 GLY A O 1
ATOM 2793 N N . VAL A 1 367 ? 6.852 -13.219 1.961 1 94.62 367 VAL A N 1
ATOM 2794 C CA . VAL A 1 367 ? 7.957 -12.5 1.341 1 94.62 367 VAL A CA 1
ATOM 2795 C C . VAL A 1 367 ? 9.273 -12.906 1.993 1 94.62 367 VAL A C 1
ATOM 2797 O O . VAL A 1 367 ? 9.383 -12.953 3.221 1 94.62 367 VAL A O 1
ATOM 2800 N N . ASP A 1 368 ? 10.234 -13.195 1.117 1 95.56 368 ASP A N 1
ATOM 2801 C CA . ASP A 1 368 ? 11.586 -13.539 1.545 1 95.56 368 ASP A CA 1
ATOM 2802 C C . ASP A 1 368 ? 11.578 -14.727 2.5 1 95.56 368 ASP A C 1
ATOM 2804 O O . ASP A 1 368 ? 12.102 -14.641 3.615 1 95.56 368 ASP A O 1
ATOM 2808 N N . ALA A 1 369 ? 11.078 -15.789 2.072 1 95.12 369 ALA A N 1
ATOM 2809 C CA . ALA A 1 369 ? 10.938 -17 2.883 1 95.12 369 ALA A CA 1
ATOM 2810 C C . ALA A 1 369 ? 12.273 -17.719 3.016 1 95.12 369 ALA A C 1
ATOM 2812 O O . ALA A 1 369 ? 13.039 -17.812 2.055 1 95.12 369 ALA A O 1
ATOM 2813 N N . TYR A 1 370 ? 12.516 -18.219 4.266 1 95.44 370 TYR A N 1
ATOM 2814 C CA . TYR A 1 370 ? 13.531 -19.25 4.41 1 95.44 370 TYR A CA 1
ATOM 2815 C C . TYR A 1 370 ? 13.078 -20.547 3.762 1 95.44 370 TYR A C 1
ATOM 2817 O O . TYR A 1 370 ? 11.883 -20.734 3.506 1 95.44 370 TYR A O 1
ATOM 2825 N N . PRO A 1 371 ? 14.039 -21.391 3.408 1 95.88 371 PRO A N 1
ATOM 2826 C CA . PRO A 1 371 ? 13.609 -22.672 2.812 1 95.88 371 PRO A CA 1
ATOM 2827 C C . PRO A 1 371 ? 12.664 -23.453 3.713 1 95.88 371 PRO A C 1
ATOM 2829 O O . PRO A 1 371 ? 12.836 -23.469 4.934 1 95.88 371 PRO A O 1
ATOM 2832 N N . PHE A 1 372 ? 11.711 -24.078 3.133 1 94.81 372 PHE A N 1
ATOM 2833 C CA . PHE A 1 372 ? 10.68 -24.781 3.891 1 94.81 372 PHE A CA 1
ATOM 2834 C C . PHE A 1 372 ? 10.203 -26.016 3.139 1 94.81 372 PHE A C 1
ATOM 2836 O O . PHE A 1 372 ? 10.523 -26.188 1.962 1 94.81 372 PHE A O 1
ATOM 2843 N N . GLN A 1 373 ? 9.539 -26.844 3.891 1 94.06 373 GLN A N 1
ATOM 2844 C CA . GLN A 1 373 ? 8.93 -28.031 3.305 1 94.06 373 GLN A CA 1
ATOM 2845 C C . GLN A 1 373 ? 7.691 -27.672 2.488 1 94.06 373 GLN A C 1
ATOM 2847 O O . GLN A 1 373 ? 6.781 -27.016 2.992 1 94.06 373 GLN A O 1
ATOM 2852 N N . MET A 1 374 ? 7.699 -28.125 1.242 1 89.25 374 MET A N 1
ATOM 2853 C CA . MET A 1 374 ? 6.625 -27.672 0.36 1 89.25 374 MET A CA 1
ATOM 2854 C C . MET A 1 374 ? 5.328 -28.422 0.665 1 89.25 374 MET A C 1
ATOM 2856 O O . MET A 1 374 ? 5.355 -29.562 1.106 1 89.25 374 MET A O 1
ATOM 2860 N N . GLY A 1 375 ? 4.262 -27.719 0.541 1 82.44 375 GLY A N 1
ATOM 2861 C CA . GLY A 1 375 ? 2.924 -28.281 0.598 1 82.44 375 GLY A CA 1
ATOM 2862 C C . GLY A 1 375 ? 2.205 -28.25 -0.737 1 82.44 375 GLY A C 1
ATOM 2863 O O . GLY A 1 375 ? 2.842 -28.266 -1.792 1 82.44 375 GLY A O 1
ATOM 2864 N N . PHE A 1 376 ? 0.924 -28.375 -0.642 1 76.75 376 PHE A N 1
ATOM 2865 C CA . PHE A 1 376 ? 0.129 -28.484 -1.859 1 76.75 376 PHE A CA 1
ATOM 2866 C C . PHE A 1 376 ? -0.175 -27.109 -2.439 1 76.75 376 PHE A C 1
ATOM 2868 O O . PHE A 1 376 ? -0.535 -26.984 -3.611 1 76.75 376 PHE A O 1
ATOM 2875 N N . HIS A 1 377 ? -0.033 -26.125 -1.49 1 73.25 377 HIS A N 1
ATOM 2876 C CA . HIS A 1 377 ? -0.358 -24.797 -1.978 1 73.25 377 HIS A CA 1
ATOM 2877 C C . HIS A 1 377 ? 0.69 -23.781 -1.541 1 73.25 377 HIS A C 1
ATOM 2879 O O . HIS A 1 377 ? 1.36 -23.969 -0.523 1 73.25 377 HIS A O 1
ATOM 2885 N N . THR A 1 378 ? 0.863 -22.75 -2.346 1 64.31 378 THR A N 1
ATOM 2886 C CA . THR A 1 378 ? 1.864 -21.719 -2.07 1 64.31 378 THR A CA 1
ATOM 2887 C C . THR A 1 378 ? 1.457 -20.875 -0.866 1 64.31 378 THR A C 1
ATOM 2889 O O . THR A 1 378 ? 2.309 -20.297 -0.191 1 64.31 378 THR A O 1
ATOM 2892 N N . SER A 1 379 ? 0.238 -20.672 -0.713 1 63.62 379 SER A N 1
ATOM 2893 C CA . SER A 1 379 ? -0.234 -19.859 0.409 1 63.62 379 SER A CA 1
ATOM 2894 C C . SER A 1 379 ? -0.439 -20.719 1.655 1 63.62 379 SER A C 1
ATOM 2896 O O . SER A 1 379 ? -1.441 -20.562 2.357 1 63.62 379 SER A O 1
ATOM 2898 N N . GLU A 1 380 ? 0.549 -21.516 1.919 1 77.75 380 GLU A N 1
ATOM 2899 C CA . GLU A 1 380 ? 0.391 -22.453 3.031 1 77.75 380 GLU A CA 1
ATOM 2900 C C . GLU A 1 380 ? 1.237 -22.031 4.23 1 77.75 380 GLU A C 1
ATOM 2902 O O . GLU A 1 380 ? 2 -21.062 4.148 1 77.75 380 GLU A O 1
ATOM 2907 N N . ALA A 1 381 ? 0.938 -22.75 5.234 1 85.94 381 ALA A N 1
ATOM 2908 C CA . ALA A 1 381 ? 1.424 -22.422 6.57 1 85.94 381 ALA A CA 1
ATOM 2909 C C . ALA A 1 381 ? 2.949 -22.375 6.605 1 85.94 381 ALA A C 1
ATOM 2911 O O . ALA A 1 381 ? 3.535 -21.469 7.195 1 85.94 381 ALA A O 1
ATOM 2912 N N . ALA A 1 382 ? 3.566 -23.203 5.855 1 90.19 382 ALA A N 1
ATOM 2913 C CA . ALA A 1 382 ? 5.023 -23.266 5.914 1 90.19 382 ALA A CA 1
ATOM 2914 C C . ALA A 1 382 ? 5.656 -22.062 5.215 1 90.19 382 ALA A C 1
ATOM 2916 O O . ALA A 1 382 ? 6.648 -21.516 5.695 1 90.19 382 ALA A O 1
ATOM 2917 N N . CYS A 1 383 ? 5.137 -21.734 4.07 1 90.75 383 CYS A N 1
ATOM 2918 C CA . CYS A 1 383 ? 5.656 -20.562 3.365 1 90.75 383 CYS A CA 1
ATOM 2919 C C . CYS A 1 383 ? 5.484 -19.297 4.199 1 90.75 383 CYS A C 1
ATOM 2921 O O . CYS A 1 383 ? 6.445 -18.562 4.43 1 90.75 383 CYS A O 1
ATOM 2923 N N . ILE A 1 384 ? 4.297 -19.078 4.664 1 91.44 384 ILE A N 1
ATOM 2924 C CA . ILE A 1 384 ? 3.996 -17.891 5.441 1 91.44 384 ILE A CA 1
ATOM 2925 C C . ILE A 1 384 ? 4.805 -17.891 6.734 1 91.44 384 ILE A C 1
ATOM 2927 O O . ILE A 1 384 ? 5.367 -16.859 7.125 1 91.44 384 ILE A O 1
ATOM 2931 N N . GLY A 1 385 ? 4.898 -19.031 7.336 1 92.5 385 GLY A N 1
ATOM 2932 C CA . GLY A 1 385 ? 5.582 -19.156 8.617 1 92.5 385 GLY A CA 1
ATOM 2933 C C . GLY A 1 385 ? 7.066 -18.844 8.531 1 92.5 385 GLY A C 1
ATOM 2934 O O . GLY A 1 385 ? 7.676 -18.422 9.508 1 92.5 385 GLY A O 1
ATOM 2935 N N . ASN A 1 386 ? 7.621 -18.969 7.387 1 94.94 386 ASN A N 1
ATOM 2936 C CA . ASN A 1 386 ? 9.062 -18.781 7.223 1 94.94 386 ASN A CA 1
ATOM 2937 C C . ASN A 1 386 ? 9.375 -17.5 6.469 1 94.94 386 ASN A C 1
ATOM 2939 O O . ASN A 1 386 ? 10.523 -17.266 6.086 1 94.94 386 ASN A O 1
ATOM 2943 N N . SER A 1 387 ? 8.422 -16.688 6.316 1 95.62 387 SER A N 1
ATOM 2944 C CA . SER A 1 387 ? 8.586 -15.453 5.547 1 95.62 387 SER A CA 1
ATOM 2945 C C . SER A 1 387 ? 8.906 -14.273 6.453 1 95.62 387 SER A C 1
ATOM 2947 O O . SER A 1 387 ? 8.438 -14.211 7.59 1 95.62 387 SER A O 1
ATOM 2949 N N . ALA A 1 388 ? 9.672 -13.336 5.914 1 96.75 388 ALA A N 1
ATOM 2950 C CA . ALA A 1 388 ? 10.07 -12.148 6.664 1 96.75 388 ALA A CA 1
ATOM 2951 C C . ALA A 1 388 ? 8.945 -11.125 6.715 1 96.75 388 ALA A C 1
ATOM 2953 O O . ALA A 1 388 ? 8.945 -10.234 7.566 1 96.75 388 ALA A O 1
ATOM 2954 N N . GLY A 1 389 ? 8.031 -11.289 5.82 1 95.5 389 GLY A N 1
ATOM 2955 C CA . GLY A 1 389 ? 6.914 -10.352 5.746 1 95.5 389 GLY A CA 1
ATOM 2956 C C . GLY A 1 389 ? 5.785 -10.844 4.859 1 95.5 389 GLY A C 1
ATOM 2957 O O . GLY A 1 389 ? 5.789 -11.992 4.414 1 95.5 389 GLY A O 1
ATOM 2958 N N . LEU A 1 390 ? 4.785 -9.938 4.711 1 93.19 390 LEU A N 1
ATOM 2959 C CA . LEU A 1 390 ? 3.584 -10.258 3.947 1 93.19 390 LEU A CA 1
ATOM 2960 C C . LEU A 1 390 ? 3.281 -9.164 2.932 1 93.19 390 LEU A C 1
ATOM 2962 O O . LEU A 1 390 ? 3.369 -7.973 3.248 1 93.19 390 LEU A O 1
ATOM 2966 N N . TRP A 1 391 ? 3 -9.57 1.711 1 92.06 391 TRP A N 1
ATOM 2967 C CA . TRP A 1 391 ? 2.516 -8.664 0.676 1 92.06 391 TRP A CA 1
ATOM 2968 C C . TRP A 1 391 ? 1.097 -9.031 0.254 1 92.06 391 TRP A C 1
ATOM 2970 O O . TRP A 1 391 ? 0.737 -10.211 0.213 1 92.06 391 TRP A O 1
ATOM 2980 N N . SER A 1 392 ? 0.319 -8 -0.008 1 91.69 392 SER A N 1
ATOM 2981 C CA . SER A 1 392 ? -0.846 -8.227 -0.856 1 91.69 392 SER A CA 1
ATOM 2982 C C . SER A 1 392 ? -0.433 -8.555 -2.287 1 91.69 392 SER A C 1
ATOM 2984 O O . SER A 1 392 ? 0.728 -8.375 -2.66 1 91.69 392 SER A O 1
ATOM 2986 N N . MET A 1 393 ? -1.344 -9.039 -3.084 1 90.88 393 MET A N 1
ATOM 2987 C CA . MET A 1 393 ? -1.035 -9.281 -4.488 1 90.88 393 MET A CA 1
ATOM 2988 C C . MET A 1 393 ? -0.637 -7.992 -5.195 1 90.88 393 MET A C 1
ATOM 2990 O O . MET A 1 393 ? 0.239 -8 -6.062 1 90.88 393 MET A O 1
ATOM 2994 N N . THR A 1 394 ? -1.256 -6.906 -4.816 1 91.25 394 THR A N 1
ATOM 2995 C CA . THR A 1 394 ? -0.922 -5.609 -5.398 1 91.25 394 THR A CA 1
ATOM 2996 C C . THR A 1 394 ? 0.518 -5.223 -5.07 1 91.25 394 THR A C 1
ATOM 2998 O O . THR A 1 394 ? 1.273 -4.816 -5.957 1 91.25 394 THR A O 1
ATOM 3001 N N . GLU A 1 395 ? 0.84 -5.383 -3.85 1 90.88 395 GLU A N 1
ATOM 3002 C CA . GLU A 1 395 ? 2.205 -5.055 -3.449 1 90.88 395 GLU A CA 1
ATOM 3003 C C . GLU A 1 395 ? 3.219 -5.945 -4.16 1 90.88 395 GLU A C 1
ATOM 3005 O O . GLU A 1 395 ? 4.297 -5.484 -4.543 1 90.88 395 GLU A O 1
ATOM 3010 N N . CYS A 1 396 ? 2.883 -7.164 -4.336 1 89.94 396 CYS A N 1
ATOM 3011 C CA . CYS A 1 396 ? 3.77 -8.109 -5.008 1 89.94 396 CYS A CA 1
ATOM 3012 C C . CYS A 1 396 ? 4.004 -7.699 -6.457 1 89.94 396 CYS A C 1
ATOM 3014 O O . CYS A 1 396 ? 5.152 -7.621 -6.906 1 89.94 396 CYS A O 1
ATOM 3016 N N . ILE A 1 397 ? 2.963 -7.418 -7.152 1 90.06 397 ILE A N 1
ATOM 3017 C CA . ILE A 1 397 ? 3.107 -7.121 -8.57 1 90.06 397 ILE A CA 1
ATOM 3018 C C . ILE A 1 397 ? 3.789 -5.766 -8.75 1 90.06 397 ILE A C 1
ATOM 3020 O O . ILE A 1 397 ? 4.555 -5.57 -9.695 1 90.06 397 ILE A O 1
ATOM 3024 N N . GLU A 1 398 ? 3.533 -4.895 -7.848 1 89.12 398 GLU A N 1
ATOM 3025 C CA . GLU A 1 398 ? 4.148 -3.572 -7.941 1 89.12 398 GLU A CA 1
ATOM 3026 C C . GLU A 1 398 ? 5.641 -3.635 -7.621 1 89.12 398 GLU A C 1
ATOM 3028 O O . GLU A 1 398 ? 6.438 -2.908 -8.219 1 89.12 398 GLU A O 1
ATOM 3033 N N . ALA A 1 399 ? 5.918 -4.477 -6.723 1 87.31 399 ALA A N 1
ATOM 3034 C CA . ALA A 1 399 ? 7.312 -4.582 -6.305 1 87.31 399 ALA A CA 1
ATOM 3035 C C . ALA A 1 399 ? 8.133 -5.367 -7.324 1 87.31 399 ALA A C 1
ATOM 3037 O O . ALA A 1 399 ? 9.305 -5.062 -7.551 1 87.31 399 ALA A O 1
ATOM 3038 N N . LEU A 1 400 ? 7.488 -6.309 -7.961 1 85.81 400 LEU A N 1
ATOM 3039 C CA . LEU A 1 400 ? 8.328 -7.266 -8.68 1 85.81 400 LEU A CA 1
ATOM 3040 C C . LEU A 1 400 ? 8.031 -7.234 -10.172 1 85.81 400 LEU A C 1
ATOM 3042 O O . LEU A 1 400 ? 8.922 -7.445 -10.992 1 85.81 400 LEU A O 1
ATOM 3046 N N . HIS A 1 401 ? 6.828 -6.984 -10.492 1 81.44 401 HIS A N 1
ATOM 3047 C CA . HIS A 1 401 ? 6.457 -7.176 -11.891 1 81.44 401 HIS A CA 1
ATOM 3048 C C . HIS A 1 401 ? 6.586 -5.875 -12.68 1 81.44 401 HIS A C 1
ATOM 3050 O O . HIS A 1 401 ? 7.23 -5.84 -13.727 1 81.44 401 HIS A O 1
ATOM 3056 N N . PHE A 1 402 ? 6.109 -4.836 -12.188 1 77.31 402 PHE A N 1
ATOM 3057 C CA . PHE A 1 402 ? 6.035 -3.617 -12.992 1 77.31 402 PHE A CA 1
ATOM 3058 C C . PHE A 1 402 ? 7.359 -2.857 -12.938 1 77.31 402 PHE A C 1
ATOM 3060 O O . PHE A 1 402 ? 7.66 -2.066 -13.836 1 77.31 402 PHE A O 1
ATOM 3067 N N . ARG A 1 403 ? 8.141 -3.072 -11.844 1 72.44 403 ARG A N 1
ATOM 3068 C CA . ARG A 1 403 ? 9.43 -2.396 -11.75 1 72.44 403 ARG A CA 1
ATOM 3069 C C . ARG A 1 403 ? 10.492 -3.129 -12.562 1 72.44 403 ARG A C 1
ATOM 3071 O O . ARG A 1 403 ? 11.555 -2.57 -12.859 1 72.44 403 ARG A O 1
ATOM 3078 N N . GLY A 1 404 ? 10.133 -4.309 -12.992 1 70.06 404 GLY A N 1
ATOM 3079 C CA . GLY A 1 404 ? 11.078 -5.137 -13.719 1 70.06 404 GLY A CA 1
ATOM 3080 C C . GLY A 1 404 ? 12.18 -5.699 -12.836 1 70.06 404 GLY A C 1
ATOM 3081 O O . GLY A 1 404 ? 13.289 -5.945 -13.305 1 70.06 404 GLY A O 1
ATOM 3082 N N . THR A 1 405 ? 11.891 -5.77 -11.555 1 75.12 405 THR A N 1
ATOM 3083 C CA . THR A 1 405 ? 12.914 -6.254 -10.633 1 75.12 405 THR A CA 1
ATOM 3084 C C . THR A 1 405 ? 12.758 -7.754 -10.391 1 75.12 405 THR A C 1
ATOM 3086 O O . THR A 1 405 ? 13.617 -8.383 -9.781 1 75.12 405 THR A O 1
ATOM 3089 N N . GLY A 1 406 ? 11.695 -8.312 -10.961 1 86.94 406 GLY A N 1
ATOM 3090 C CA . GLY A 1 406 ? 11.578 -9.758 -10.906 1 86.94 406 GLY A CA 1
ATOM 3091 C C . GLY A 1 406 ? 12.586 -10.477 -11.773 1 86.94 406 GLY A C 1
ATOM 3092 O O . GLY A 1 406 ? 12.883 -10.031 -12.883 1 86.94 406 GLY A O 1
ATOM 3093 N N . ASP A 1 407 ? 13.062 -11.594 -11.18 1 93.38 407 ASP A N 1
ATOM 3094 C CA . ASP A 1 407 ? 14.102 -12.297 -11.93 1 93.38 407 ASP A CA 1
ATOM 3095 C C . ASP A 1 407 ? 13.555 -13.594 -12.539 1 93.38 407 ASP A C 1
ATOM 3097 O O . ASP A 1 407 ? 13.688 -13.82 -13.742 1 93.38 407 ASP A O 1
ATOM 3101 N N . VAL A 1 408 ? 12.945 -14.383 -11.641 1 94.31 408 VAL A N 1
ATOM 3102 C CA . VAL A 1 408 ? 12.539 -15.688 -12.141 1 94.31 408 VAL A CA 1
ATOM 3103 C C . VAL A 1 408 ? 11.18 -16.062 -11.57 1 94.31 408 VAL A C 1
ATOM 3105 O O . VAL A 1 408 ? 10.984 -16.047 -10.352 1 94.31 408 VAL A O 1
ATOM 3108 N N . GLU A 1 409 ? 10.289 -16.406 -12.398 1 93.06 409 GLU A N 1
ATOM 3109 C CA . GLU A 1 409 ? 9.039 -17.109 -12.141 1 93.06 409 GLU A CA 1
ATOM 3110 C C . GLU A 1 409 ? 8.758 -18.156 -13.211 1 93.06 409 GLU A C 1
ATOM 3112 O O . GLU A 1 409 ? 8.234 -17.828 -14.281 1 93.06 409 GLU A O 1
ATOM 3117 N N . ALA A 1 410 ? 9.039 -19.328 -12.82 1 93.81 410 ALA A N 1
ATOM 3118 C CA . ALA A 1 410 ? 8.922 -20.391 -13.82 1 93.81 410 ALA A CA 1
ATOM 3119 C C . ALA A 1 410 ? 7.461 -20.734 -14.094 1 93.81 410 ALA A C 1
ATOM 3121 O O . ALA A 1 410 ? 6.668 -20.875 -13.164 1 93.81 410 ALA A O 1
ATOM 3122 N N . VAL A 1 411 ? 7.207 -20.859 -15.398 1 90.12 411 VAL A N 1
ATOM 3123 C CA . VAL A 1 411 ? 5.836 -21.125 -15.812 1 90.12 411 VAL A CA 1
ATOM 3124 C C . VAL A 1 411 ? 5.781 -22.469 -16.547 1 90.12 411 VAL A C 1
ATOM 3126 O O . VAL A 1 411 ? 6.75 -22.875 -17.203 1 90.12 411 VAL A O 1
ATOM 3129 N N . SER A 1 412 ? 4.719 -23.156 -16.281 1 88.69 412 SER A N 1
ATOM 3130 C CA . SER A 1 412 ? 4.387 -24.281 -17.141 1 88.69 412 SER A CA 1
ATOM 3131 C C . SER A 1 412 ? 3.242 -23.938 -18.094 1 88.69 412 SER A C 1
ATOM 3133 O O . SER A 1 412 ? 2.508 -22.984 -17.859 1 88.69 412 SER A O 1
ATOM 3135 N N . SER A 1 413 ? 3.189 -24.609 -19.219 1 92.5 413 SER A N 1
ATOM 3136 C CA . SER A 1 413 ? 2.193 -24.297 -20.25 1 92.5 413 SER A CA 1
ATOM 3137 C C . SER A 1 413 ? 1.778 -25.547 -21.016 1 92.5 413 SER A C 1
ATOM 3139 O O . SER A 1 413 ? 2.428 -26.594 -20.922 1 92.5 413 SER A O 1
ATOM 3141 N N . ALA A 1 414 ? 0.673 -25.422 -21.672 1 94.62 414 ALA A N 1
ATOM 3142 C CA . ALA A 1 414 ? 0.199 -26.516 -22.516 1 94.62 414 ALA A CA 1
ATOM 3143 C C . ALA A 1 414 ? 0.99 -26.578 -23.812 1 94.62 414 ALA A C 1
ATOM 3145 O O . ALA A 1 414 ? 1.252 -27.672 -24.328 1 94.62 414 ALA A O 1
ATOM 3146 N N . GLN A 1 415 ? 1.305 -25.438 -24.344 1 97.06 415 GLN A N 1
ATOM 3147 C CA . GLN A 1 415 ? 2.07 -25.375 -25.594 1 97.06 415 GLN A CA 1
ATOM 3148 C C . GLN A 1 415 ? 3.049 -24.203 -25.578 1 97.06 415 GLN A C 1
ATOM 3150 O O . GLN A 1 415 ? 2.84 -23.219 -24.875 1 97.06 415 GLN A O 1
ATOM 3155 N N . MET A 1 416 ? 4.082 -24.359 -26.328 1 97.81 416 MET A N 1
ATOM 3156 C CA . MET A 1 416 ? 5.023 -23.312 -26.672 1 97.81 416 MET A CA 1
ATOM 3157 C C . MET A 1 416 ? 5.426 -23.391 -28.141 1 97.81 416 MET A C 1
ATOM 3159 O O . MET A 1 416 ? 5.629 -24.484 -28.672 1 97.81 416 MET A O 1
ATOM 3163 N N . ASP A 1 417 ? 5.551 -22.266 -28.812 1 98.25 417 ASP A N 1
ATOM 3164 C CA . ASP A 1 417 ? 5.863 -22.328 -30.25 1 98.25 417 ASP A CA 1
ATOM 3165 C C . ASP A 1 417 ? 7.289 -21.859 -30.516 1 98.25 417 ASP A C 1
ATOM 3167 O O . ASP A 1 417 ? 8.062 -21.641 -29.578 1 98.25 417 ASP A O 1
ATOM 3171 N N . ALA A 1 418 ? 7.637 -21.734 -31.781 1 98.31 418 ALA A N 1
ATOM 3172 C CA . ALA A 1 418 ? 9 -21.469 -32.219 1 98.31 418 ALA A CA 1
ATOM 3173 C C . ALA A 1 418 ? 9.469 -20.094 -31.781 1 98.31 418 ALA A C 1
ATOM 3175 O O . ALA A 1 418 ? 10.672 -19.844 -31.656 1 98.31 418 ALA A O 1
ATOM 3176 N N . ASN A 1 419 ? 8.602 -19.203 -31.438 1 97.38 419 ASN A N 1
ATOM 3177 C CA . ASN A 1 419 ? 8.945 -17.859 -31.016 1 97.38 419 ASN A CA 1
ATOM 3178 C C . ASN A 1 419 ? 8.945 -17.719 -29.5 1 97.38 419 ASN A C 1
ATOM 3180 O O . ASN A 1 419 ? 9.18 -16.641 -28.969 1 97.38 419 ASN A O 1
ATOM 3184 N N . GLY A 1 420 ? 8.648 -18.781 -28.828 1 96.81 420 GLY A N 1
ATOM 3185 C CA . GLY A 1 420 ? 8.594 -18.766 -27.375 1 96.81 420 GLY A CA 1
ATOM 3186 C C . GLY A 1 420 ? 7.246 -18.328 -26.844 1 96.81 420 GLY A C 1
ATOM 3187 O O . GLY A 1 420 ? 7.109 -18.031 -25.656 1 96.81 420 GLY A O 1
ATOM 3188 N N . ASP A 1 421 ? 6.234 -18.172 -27.703 1 97.25 421 ASP A N 1
ATOM 3189 C CA . ASP A 1 421 ? 4.883 -17.844 -27.25 1 97.25 421 ASP A CA 1
ATOM 3190 C C . ASP A 1 421 ? 4.238 -19.047 -26.547 1 97.25 421 ASP A C 1
ATOM 3192 O O . ASP A 1 421 ? 4.383 -20.188 -26.984 1 97.25 421 ASP A O 1
ATOM 3196 N N . ILE A 1 422 ? 3.533 -18.781 -25.453 1 96.69 422 ILE A N 1
ATOM 3197 C CA . ILE A 1 422 ? 2.951 -19.875 -24.688 1 96.69 422 ILE A CA 1
ATOM 3198 C C . ILE A 1 422 ? 1.428 -19.812 -24.781 1 96.69 422 ILE A C 1
ATOM 3200 O O . ILE A 1 422 ? 0.854 -18.734 -24.938 1 96.69 422 ILE A O 1
ATOM 3204 N N . ASN A 1 423 ? 0.779 -20.984 -24.672 1 96.88 423 ASN A N 1
ATOM 3205 C CA . ASN A 1 423 ? -0.674 -21.109 -24.688 1 96.88 423 ASN A CA 1
ATOM 3206 C C . ASN A 1 423 ? -1.167 -21.969 -23.516 1 96.88 423 ASN A C 1
ATOM 3208 O O . ASN A 1 423 ? -0.887 -23.172 -23.469 1 96.88 423 ASN A O 1
ATOM 3212 N N . ILE A 1 424 ? -1.886 -21.391 -22.703 1 94.56 424 ILE A N 1
ATOM 3213 C CA . ILE A 1 424 ? -2.529 -22.094 -21.609 1 94.56 424 ILE A CA 1
ATOM 3214 C C . ILE A 1 424 ? -3.979 -21.625 -21.469 1 94.56 424 ILE A C 1
ATOM 3216 O O . ILE A 1 424 ? -4.523 -21.578 -20.359 1 94.56 424 ILE A O 1
ATOM 3220 N N . SER A 1 425 ? -4.551 -21.219 -22.578 1 95.75 425 SER A N 1
ATOM 3221 C CA . SER A 1 425 ? -5.898 -20.656 -22.562 1 95.75 425 SER A CA 1
ATOM 3222 C C . SER A 1 425 ? -6.871 -21.531 -23.344 1 95.75 425 SER A C 1
ATOM 3224 O O . SER A 1 425 ? -7.902 -21.953 -22.828 1 95.75 425 SER A O 1
ATOM 3226 N N . TRP A 1 426 ? -6.566 -21.766 -24.641 1 95.5 426 TRP A N 1
ATOM 3227 C CA . TRP A 1 426 ? -7.457 -22.516 -25.516 1 95.5 426 TRP A CA 1
ATOM 3228 C C . TRP A 1 426 ? -6.668 -23.453 -26.406 1 95.5 426 TRP A C 1
ATOM 3230 O O . TRP A 1 426 ? -5.68 -23.062 -27.031 1 95.5 426 TRP A O 1
ATOM 3240 N N . LEU A 1 427 ? -7.191 -24.719 -26.453 1 94.12 427 LEU A N 1
ATOM 3241 C CA . LEU A 1 427 ? -6.637 -25.656 -27.422 1 94.12 427 LEU A CA 1
ATOM 3242 C C . LEU A 1 427 ? -7.688 -26.047 -28.453 1 94.12 427 LEU A C 1
ATOM 3244 O O . LEU A 1 427 ? -8.859 -26.234 -28.125 1 94.12 427 LEU A O 1
ATOM 3248 N N . PRO A 1 428 ? -7.215 -26.203 -29.672 1 91.69 428 PRO A N 1
ATOM 3249 C CA . PRO A 1 428 ? -8.156 -26.656 -30.688 1 91.69 428 PRO A CA 1
ATOM 3250 C C . PRO A 1 428 ? -8.578 -28.109 -30.484 1 91.69 428 PRO A C 1
ATOM 3252 O O . PRO A 1 428 ? -7.766 -28.938 -30.078 1 91.69 428 PRO A O 1
ATOM 3255 N N . MET A 1 429 ? -9.797 -28.328 -30.797 1 90.38 429 MET A N 1
ATOM 3256 C CA . MET A 1 429 ? -10.312 -29.688 -30.75 1 90.38 429 MET A CA 1
ATOM 3257 C C . MET A 1 429 ? -11.008 -30.062 -32.062 1 90.38 429 MET A C 1
ATOM 3259 O O . MET A 1 429 ? -11.672 -29.219 -32.656 1 90.38 429 MET A O 1
ATOM 3263 N N . PRO A 1 430 ? -10.836 -31.328 -32.406 1 89.5 430 PRO A N 1
ATOM 3264 C CA . PRO A 1 430 ? -11.539 -31.766 -33.625 1 89.5 430 PRO A CA 1
ATOM 3265 C C . PRO A 1 430 ? -13.055 -31.688 -33.5 1 89.5 430 PRO A C 1
ATOM 3267 O O . PRO A 1 430 ? -13.594 -32 -32.438 1 89.5 430 PRO A O 1
ATOM 3270 N N . VAL A 1 431 ? -13.625 -31.25 -34.562 1 90.25 431 VAL A N 1
ATOM 3271 C CA . VAL A 1 431 ? -15.078 -31.281 -34.625 1 90.25 431 VAL A CA 1
ATOM 3272 C C . VAL A 1 431 ? -15.547 -32.688 -35 1 90.25 431 VAL A C 1
ATOM 3274 O O . VAL A 1 431 ? -15.055 -33.25 -35.969 1 90.25 431 VAL A O 1
ATOM 3277 N N . MET A 1 432 ? -16.391 -33.188 -34.188 1 88.56 432 MET A N 1
ATOM 3278 C CA . MET A 1 432 ? -16.891 -34.531 -34.438 1 88.56 432 MET A CA 1
ATOM 3279 C C . MET A 1 432 ? -18.234 -34.469 -35.156 1 88.56 432 MET A C 1
ATOM 3281 O O . MET A 1 432 ? -19.047 -33.594 -34.938 1 88.56 432 MET A O 1
ATOM 3285 N N . ASP A 1 433 ? -18.469 -35.406 -36.062 1 89.06 433 ASP A N 1
ATOM 3286 C CA . ASP A 1 433 ? -19.781 -35.5 -36.719 1 89.06 433 ASP A CA 1
ATOM 3287 C C . ASP A 1 433 ? -20.766 -36.281 -35.844 1 89.06 433 ASP A C 1
ATOM 3289 O O . ASP A 1 433 ? -20.453 -36.594 -34.688 1 89.06 433 ASP A O 1
ATOM 3293 N N . ALA A 1 434 ? -22.047 -36.375 -36.344 1 89.75 434 ALA A N 1
ATOM 3294 C CA . ALA A 1 434 ? -23.125 -37 -35.562 1 89.75 434 ALA A CA 1
ATOM 3295 C C . ALA A 1 434 ? -22.781 -38.406 -35.156 1 89.75 434 ALA A C 1
ATOM 3297 O O . ALA A 1 434 ? -23.312 -38.906 -34.156 1 89.75 434 ALA A O 1
ATOM 3298 N N . GLU A 1 435 ? -21.828 -39.062 -35.812 1 89.44 435 GLU A N 1
ATOM 3299 C CA . GLU A 1 435 ? -21.453 -40.438 -35.531 1 89.44 435 GLU A CA 1
ATOM 3300 C C . GLU A 1 435 ? -20.203 -40.5 -34.625 1 89.44 435 GLU A C 1
ATOM 3302 O O . GLU A 1 435 ? -19.734 -41.562 -34.281 1 89.44 435 GLU A O 1
ATOM 3307 N N . GLY A 1 436 ? -19.703 -39.312 -34.219 1 84 436 GLY A N 1
ATOM 3308 C CA . GLY A 1 436 ? -18.547 -39.25 -33.344 1 84 436 GLY A CA 1
ATOM 3309 C C . GLY A 1 436 ? -17.219 -39.312 -34.094 1 84 436 GLY A C 1
ATOM 3310 O O . GLY A 1 436 ? -16.188 -39.656 -33.531 1 84 436 GLY A O 1
ATOM 3311 N N . LYS A 1 437 ? -17.312 -39.188 -35.406 1 88.81 437 LYS A N 1
ATOM 3312 C CA . LYS A 1 437 ? -16.094 -39.219 -36.219 1 88.81 437 LYS A CA 1
ATOM 3313 C C . LYS A 1 437 ? -15.602 -37.812 -36.5 1 88.81 437 LYS A C 1
ATOM 3315 O O . LYS A 1 437 ? -16.406 -36.906 -36.75 1 88.81 437 LYS A O 1
ATOM 3320 N N . PRO A 1 438 ? -14.227 -37.656 -36.5 1 89.19 438 PRO A N 1
ATOM 3321 C CA . PRO A 1 438 ? -13.719 -36.344 -36.781 1 89.19 438 PRO A CA 1
ATOM 3322 C C . PRO A 1 438 ? -14.102 -35.875 -38.188 1 89.19 438 PRO A C 1
ATOM 3324 O O . PRO A 1 438 ? -14 -36.625 -39.156 1 89.19 438 PRO A O 1
ATOM 3327 N N . THR A 1 439 ? -14.57 -34.719 -38.375 1 92.12 439 THR A N 1
ATOM 3328 C CA . THR A 1 439 ? -15.008 -34.125 -39.656 1 92.12 439 THR A CA 1
ATOM 3329 C C . THR A 1 439 ? -13.812 -33.562 -40.406 1 92.12 439 THR A C 1
ATOM 3331 O O . THR A 1 439 ? -13.938 -33.219 -41.594 1 92.12 439 THR A O 1
ATOM 3334 N N . GLY A 1 440 ? -12.719 -33.469 -39.75 1 88.56 440 GLY A N 1
ATOM 3335 C CA . GLY A 1 440 ? -11.578 -32.781 -40.344 1 88.56 440 GLY A CA 1
ATOM 3336 C C . GLY A 1 440 ? -11.484 -31.312 -39.938 1 88.56 440 GLY A C 1
ATOM 3337 O O . GLY A 1 440 ? -10.438 -30.688 -40.094 1 88.56 440 GLY A O 1
ATOM 3338 N N . GLU A 1 441 ? -12.547 -30.766 -39.406 1 88.62 441 GLU A N 1
ATOM 3339 C CA . GLU A 1 441 ? -12.562 -29.391 -38.906 1 88.62 441 GLU A CA 1
ATOM 3340 C C . GLU A 1 441 ? -12.156 -29.328 -37.438 1 88.62 441 GLU A C 1
ATOM 3342 O O . GLU A 1 441 ? -12.234 -30.312 -36.719 1 88.62 441 GLU A O 1
ATOM 3347 N N . PHE A 1 442 ? -11.586 -28.172 -37.094 1 88.31 442 PHE A N 1
ATOM 3348 C CA . PHE A 1 442 ? -11.18 -27.969 -35.719 1 88.31 442 PHE A CA 1
ATOM 3349 C C . PHE A 1 442 ? -11.867 -26.734 -35.125 1 88.31 442 PHE A C 1
ATOM 3351 O O . PHE A 1 442 ? -12.023 -25.719 -35.812 1 88.31 442 PHE A O 1
ATOM 3358 N N . ASN A 1 443 ? -12.406 -26.969 -33.938 1 88.38 443 ASN A N 1
ATOM 3359 C CA . ASN A 1 443 ? -12.812 -25.828 -33.125 1 88.38 443 ASN A CA 1
ATOM 3360 C C . ASN A 1 443 ? -11.617 -25.219 -32.406 1 88.38 443 ASN A C 1
ATOM 3362 O O . ASN A 1 443 ? -11.031 -25.844 -31.516 1 88.38 443 ASN A O 1
ATOM 3366 N N . ALA A 1 444 ? -11.32 -23.984 -32.719 1 85 444 ALA A N 1
ATOM 3367 C CA . ALA A 1 444 ? -10.141 -23.312 -32.188 1 85 444 ALA A CA 1
ATOM 3368 C C . ALA A 1 444 ? -10.266 -23.109 -30.672 1 85 444 ALA A C 1
ATOM 3370 O O . ALA A 1 444 ? -9.266 -22.984 -29.969 1 85 444 ALA A O 1
ATOM 3371 N N . ARG A 1 445 ? -11.469 -23.109 -30.219 1 89.19 445 ARG A N 1
ATOM 3372 C CA . ARG A 1 445 ? -11.742 -22.969 -28.797 1 89.19 445 ARG A CA 1
ATOM 3373 C C . ARG A 1 445 ? -12.438 -24.203 -28.234 1 89.19 445 ARG A C 1
ATOM 3375 O O . ARG A 1 445 ? -13.484 -24.109 -27.594 1 89.19 445 ARG A O 1
ATOM 3382 N N . GLY A 1 446 ? -11.773 -25.281 -28.531 1 89.88 446 GLY A N 1
ATOM 3383 C CA . GLY A 1 446 ? -12.391 -26.562 -28.203 1 89.88 446 GLY A CA 1
ATOM 3384 C C . GLY A 1 446 ? -12.156 -26.984 -26.781 1 89.88 446 GLY A C 1
ATOM 3385 O O . GLY A 1 446 ? -13.039 -27.562 -26.141 1 89.88 446 GLY A O 1
ATOM 3386 N N . LEU A 1 447 ? -10.969 -26.75 -26.297 1 93.62 447 LEU A N 1
ATOM 3387 C CA . LEU A 1 447 ? -10.625 -27.109 -24.922 1 93.62 447 LEU A CA 1
ATOM 3388 C C . LEU A 1 447 ? -10.156 -25.891 -24.141 1 93.62 447 LEU A C 1
ATOM 3390 O O . LEU A 1 447 ? -9.156 -25.266 -24.5 1 93.62 447 LEU A O 1
ATOM 3394 N N . ARG A 1 448 ? -10.906 -25.594 -23.094 1 95.5 448 ARG A N 1
ATOM 3395 C CA . ARG A 1 448 ? -10.547 -24.453 -22.266 1 95.5 448 ARG A CA 1
ATOM 3396 C C . ARG A 1 448 ? -9.539 -24.859 -21.188 1 95.5 448 ARG A C 1
ATOM 3398 O O . ARG A 1 448 ? -9.75 -25.844 -20.484 1 95.5 448 ARG A O 1
ATOM 3405 N N . LEU A 1 449 ? -8.477 -24.141 -21.109 1 94.75 449 LEU A N 1
ATOM 3406 C CA . LEU A 1 449 ? -7.469 -24.312 -20.078 1 94.75 449 LEU A CA 1
ATOM 3407 C C . LEU A 1 449 ? -7.617 -23.25 -18.984 1 94.75 449 LEU A C 1
ATOM 3409 O O . LEU A 1 449 ? -8.562 -22.453 -19.016 1 94.75 449 LEU A O 1
ATOM 3413 N N . PRO A 1 450 ? -6.828 -23.234 -17.906 1 91.69 450 PRO A N 1
ATOM 3414 C CA . PRO A 1 450 ? -7.043 -22.359 -16.75 1 91.69 450 PRO A CA 1
ATOM 3415 C C . PRO A 1 450 ? -6.961 -20.875 -17.109 1 91.69 450 PRO A C 1
ATOM 3417 O O . PRO A 1 450 ? -7.633 -20.047 -16.484 1 91.69 450 PRO A O 1
ATOM 3420 N N . GLY A 1 451 ? -6.086 -20.516 -18.078 1 88.56 451 GLY A N 1
ATOM 3421 C CA . GLY A 1 451 ? -5.855 -19.125 -18.406 1 88.56 451 GLY A CA 1
ATOM 3422 C C . GLY A 1 451 ? -4.516 -18.609 -17.906 1 88.56 451 GLY A C 1
ATOM 3423 O O . GLY A 1 451 ? -3.752 -19.344 -17.281 1 88.56 451 GLY A O 1
ATOM 3424 N N . GLY A 1 452 ? -4.246 -17.391 -18.156 1 84.5 452 GLY A N 1
ATOM 3425 C CA . GLY A 1 452 ? -2.877 -16.906 -18.062 1 84.5 452 GLY A CA 1
ATOM 3426 C C . GLY A 1 452 ? -2.549 -16.281 -16.719 1 84.5 452 GLY A C 1
ATOM 3427 O O . GLY A 1 452 ? -1.378 -16.141 -16.359 1 84.5 452 GLY A O 1
ATOM 3428 N N . ALA A 1 453 ? -3.582 -15.883 -15.938 1 88.19 453 ALA A N 1
ATOM 3429 C CA . ALA A 1 453 ? -3.293 -15.133 -14.719 1 88.19 453 ALA A CA 1
ATOM 3430 C C . ALA A 1 453 ? -2.285 -14.016 -14.984 1 88.19 453 ALA A C 1
ATOM 3432 O O . ALA A 1 453 ? -2.502 -13.172 -15.859 1 88.19 453 ALA A O 1
ATOM 3433 N N . GLY A 1 454 ? -1.108 -14.102 -14.312 1 89.25 454 GLY A N 1
ATOM 3434 C CA . GLY A 1 454 ? -0.077 -13.094 -14.5 1 89.25 454 GLY A CA 1
ATOM 3435 C C . GLY A 1 454 ? 0.956 -13.477 -15.539 1 89.25 454 GLY A C 1
ATOM 3436 O O . GLY A 1 454 ? 1.877 -12.711 -15.828 1 89.25 454 GLY A O 1
ATOM 3437 N N . ALA A 1 455 ? 0.776 -14.547 -16.266 1 89.19 455 ALA A N 1
ATOM 3438 C CA . ALA A 1 455 ? 1.789 -15.094 -17.172 1 89.19 455 ALA A CA 1
ATOM 3439 C C . ALA A 1 455 ? 2.139 -14.102 -18.281 1 89.19 455 ALA A C 1
ATOM 3441 O O . ALA A 1 455 ? 3.305 -13.977 -18.656 1 89.19 455 ALA A O 1
ATOM 3442 N N . PRO A 1 456 ? 1.173 -13.422 -18.844 1 90.69 456 PRO A N 1
ATOM 3443 C CA . PRO A 1 456 ? 1.519 -12.484 -19.906 1 90.69 456 PRO A CA 1
ATOM 3444 C C . PRO A 1 456 ? 2.516 -11.422 -19.453 1 90.69 456 PRO A C 1
ATOM 3446 O O . PRO A 1 456 ? 3.395 -11.023 -20.234 1 90.69 456 PRO A O 1
ATOM 3449 N N . VAL A 1 457 ? 2.361 -10.984 -18.25 1 89.62 457 VAL A N 1
ATOM 3450 C CA . VAL A 1 457 ? 3.248 -9.945 -17.734 1 89.62 457 VAL A CA 1
ATOM 3451 C C . VAL A 1 457 ? 4.562 -10.578 -17.266 1 89.62 457 VAL A C 1
ATOM 3453 O O . VAL A 1 457 ? 5.641 -10.062 -17.578 1 89.62 457 VAL A O 1
ATOM 3456 N N . VAL A 1 458 ? 4.508 -11.664 -16.594 1 87.31 458 VAL A N 1
ATOM 3457 C CA . VAL A 1 458 ? 5.668 -12.344 -16.031 1 87.31 458 VAL A CA 1
ATOM 3458 C C . VAL A 1 458 ? 6.613 -12.773 -17.141 1 87.31 458 VAL A C 1
ATOM 3460 O O . VAL A 1 458 ? 7.816 -12.516 -17.078 1 87.31 458 VAL A O 1
ATOM 3463 N N . PHE A 1 459 ? 6.035 -13.406 -18.047 1 87.88 459 PHE A N 1
ATOM 3464 C CA . PHE A 1 459 ? 6.828 -13.93 -19.156 1 87.88 459 PHE A CA 1
ATOM 3465 C C . PHE A 1 459 ? 7.461 -12.797 -19.953 1 87.88 459 PHE A C 1
ATOM 3467 O O . PHE A 1 459 ? 8.57 -12.938 -20.469 1 87.88 459 PHE A O 1
ATOM 3474 N N . GLY A 1 460 ? 6.852 -11.719 -19.984 1 87.75 460 GLY A N 1
ATOM 3475 C CA . GLY A 1 460 ? 7.312 -10.594 -20.781 1 87.75 460 GLY A CA 1
ATOM 3476 C C . GLY A 1 460 ? 8.305 -9.711 -20.047 1 87.75 460 GLY A C 1
ATOM 3477 O O . GLY A 1 460 ? 9.211 -9.141 -20.656 1 87.75 460 GLY A O 1
ATOM 3478 N N . LEU A 1 461 ? 8.148 -9.625 -18.734 1 90.38 461 LEU A N 1
ATOM 3479 C CA . LEU A 1 461 ? 8.828 -8.516 -18.062 1 90.38 461 LEU A CA 1
ATOM 3480 C C . LEU A 1 461 ? 9.938 -9.023 -17.156 1 90.38 461 LEU A C 1
ATOM 3482 O O . LEU A 1 461 ? 10.883 -8.297 -16.844 1 90.38 461 LEU A O 1
ATOM 3486 N N . HIS A 1 462 ? 9.883 -10.227 -16.672 1 92.94 462 HIS A N 1
ATOM 3487 C CA . HIS A 1 462 ? 10.914 -10.734 -15.773 1 92.94 462 HIS A CA 1
ATOM 3488 C C . HIS A 1 462 ? 12.266 -10.812 -16.484 1 92.94 462 HIS A C 1
ATOM 3490 O O . HIS A 1 462 ? 12.312 -10.953 -17.719 1 92.94 462 HIS A O 1
ATOM 3496 N N . ARG A 1 463 ? 13.367 -10.727 -15.711 1 94.38 463 ARG A N 1
ATOM 3497 C CA . ARG A 1 463 ? 14.711 -10.766 -16.281 1 94.38 463 ARG A CA 1
ATOM 3498 C C . ARG A 1 463 ? 14.914 -12.039 -17.094 1 94.38 463 ARG A C 1
ATOM 3500 O O . ARG A 1 463 ? 15.312 -11.977 -18.266 1 94.38 463 ARG A O 1
ATOM 3507 N N . LYS A 1 464 ? 14.648 -13.141 -16.453 1 95 464 LYS A N 1
ATOM 3508 C CA . LYS A 1 464 ? 14.664 -14.43 -17.141 1 95 464 LYS A CA 1
ATOM 3509 C C . LYS A 1 464 ? 13.242 -14.969 -17.328 1 95 464 LYS A C 1
ATOM 3511 O O . LYS A 1 464 ? 12.469 -15.039 -16.375 1 95 464 LYS A O 1
ATOM 3516 N N . SER A 1 465 ? 12.953 -15.234 -18.578 1 94.25 465 SER A N 1
ATOM 3517 C CA . SER A 1 465 ? 11.727 -15.977 -18.828 1 94.25 465 SER A CA 1
ATOM 3518 C C . SER A 1 465 ? 11.969 -17.484 -18.781 1 94.25 465 SER A C 1
ATOM 3520 O O . SER A 1 465 ? 12.562 -18.047 -19.703 1 94.25 465 SER A O 1
ATOM 3522 N N . VAL A 1 466 ? 11.461 -18.094 -17.703 1 96.19 466 VAL A N 1
ATOM 3523 C CA . VAL A 1 466 ? 11.766 -19.5 -17.5 1 96.19 466 VAL A CA 1
ATOM 3524 C C . VAL A 1 466 ? 10.477 -20.328 -17.594 1 96.19 466 VAL A C 1
ATOM 3526 O O . VAL A 1 466 ? 9.477 -19.984 -16.953 1 96.19 466 VAL A O 1
ATOM 3529 N N . ALA A 1 467 ? 10.508 -21.328 -18.391 1 96.69 467 ALA A N 1
ATOM 3530 C CA . ALA A 1 467 ? 9.414 -22.281 -18.469 1 96.69 467 ALA A CA 1
ATOM 3531 C C . ALA A 1 467 ? 9.914 -23.719 -18.281 1 96.69 467 ALA A C 1
ATOM 3533 O O . ALA A 1 467 ? 11.109 -23.984 -18.422 1 96.69 467 ALA A O 1
ATOM 3534 N N . TYR A 1 468 ? 9.047 -24.609 -17.922 1 97 468 TYR A N 1
ATOM 3535 C CA . TYR A 1 468 ? 9.414 -26.016 -17.844 1 97 468 TYR A CA 1
ATOM 3536 C C . TYR A 1 468 ? 8.281 -26.906 -18.344 1 97 468 TYR A C 1
ATOM 3538 O O . TYR A 1 468 ? 7.109 -26.547 -18.234 1 97 468 TYR A O 1
ATOM 3546 N N . PHE A 1 469 ? 8.641 -28 -18.938 1 97.31 469 PHE A N 1
ATOM 3547 C CA . PHE A 1 469 ? 7.715 -28.969 -19.516 1 97.31 469 PHE A CA 1
ATOM 3548 C C . PHE A 1 469 ? 8.133 -30.391 -19.172 1 97.31 469 PHE A C 1
ATOM 3550 O O . PHE A 1 469 ? 9.062 -30.938 -19.766 1 97.31 469 PHE A O 1
ATOM 3557 N N . PRO A 1 470 ? 7.359 -31.031 -18.328 1 95.75 470 PRO A N 1
ATOM 3558 C CA . PRO A 1 470 ? 7.723 -32.375 -17.953 1 95.75 470 PRO A CA 1
ATOM 3559 C C . PRO A 1 470 ? 7.582 -33.375 -19.094 1 95.75 470 PRO A C 1
ATOM 3561 O O . PRO A 1 470 ? 8.102 -34.5 -19.016 1 95.75 470 PRO A O 1
ATOM 3564 N N . ASN A 1 471 ? 6.848 -33.031 -20.078 1 94.94 471 ASN A N 1
ATOM 3565 C CA . ASN A 1 471 ? 6.672 -33.875 -21.266 1 94.94 471 ASN A CA 1
ATOM 3566 C C . ASN A 1 471 ? 7.051 -33.125 -22.547 1 94.94 471 ASN A C 1
ATOM 3568 O O . ASN A 1 471 ? 6.223 -32.438 -23.125 1 94.94 471 ASN A O 1
ATOM 3572 N N . HIS A 1 472 ? 8.266 -33.438 -23.094 1 97.75 472 HIS A N 1
ATOM 3573 C CA . HIS A 1 472 ? 8.742 -32.844 -24.328 1 97.75 472 HIS A CA 1
ATOM 3574 C C . HIS A 1 472 ? 8.211 -33.594 -25.547 1 97.75 472 HIS A C 1
ATOM 3576 O O . HIS A 1 472 ? 8.594 -34.75 -25.797 1 97.75 472 HIS A O 1
ATOM 3582 N N . SER A 1 473 ? 7.297 -32.938 -26.25 1 97.69 473 SER A N 1
ATOM 3583 C CA . SER A 1 473 ? 6.691 -33.594 -27.406 1 97.69 473 SER A CA 1
ATOM 3584 C C . SER A 1 473 ? 6.297 -32.594 -28.469 1 97.69 473 SER A C 1
ATOM 3586 O O . SER A 1 473 ? 6.234 -31.391 -28.203 1 97.69 473 SER A O 1
ATOM 3588 N N . LYS A 1 474 ? 5.934 -33.062 -29.609 1 97.25 474 LYS A N 1
ATOM 3589 C CA . LYS A 1 474 ? 5.527 -32.219 -30.719 1 97.25 474 LYS A CA 1
ATOM 3590 C C . LYS A 1 474 ? 4.156 -31.594 -30.469 1 97.25 474 LYS A C 1
ATOM 3592 O O . LYS A 1 474 ? 3.814 -30.578 -31.047 1 97.25 474 LYS A O 1
ATOM 3597 N N . GLN A 1 475 ? 3.404 -32.25 -29.609 1 94.88 475 GLN A N 1
ATOM 3598 C CA . GLN A 1 475 ? 2.096 -31.688 -29.266 1 94.88 475 GLN A CA 1
ATOM 3599 C C . GLN A 1 475 ? 2.232 -30.469 -28.375 1 94.88 475 GLN A C 1
ATOM 3601 O O . GLN A 1 475 ? 1.35 -29.609 -28.344 1 94.88 475 GLN A O 1
ATOM 3606 N N . ILE A 1 476 ? 3.33 -30.422 -27.688 1 97.25 476 ILE A N 1
ATOM 3607 C CA . ILE A 1 476 ? 3.58 -29.328 -26.75 1 97.25 476 ILE A CA 1
ATOM 3608 C C . ILE A 1 476 ? 4.41 -28.234 -27.422 1 97.25 476 ILE A C 1
ATOM 3610 O O . ILE A 1 476 ? 4.07 -27.062 -27.359 1 97.25 476 ILE A O 1
ATOM 3614 N N . PHE A 1 477 ? 5.477 -28.672 -28.078 1 98.44 477 PHE A N 1
ATOM 3615 C CA . PHE A 1 477 ? 6.316 -27.734 -28.828 1 98.44 477 PHE A CA 1
ATOM 3616 C C . PHE A 1 477 ? 5.875 -27.672 -30.281 1 98.44 477 PHE A C 1
ATOM 3618 O O . PHE A 1 477 ? 6.406 -28.391 -31.125 1 98.44 477 PHE A O 1
ATOM 3625 N N . VAL A 1 478 ? 5.023 -26.719 -30.594 1 97.94 478 VAL A N 1
ATOM 3626 C CA . VAL A 1 478 ? 4.383 -26.609 -31.891 1 97.94 478 VAL A CA 1
ATOM 3627 C C . VAL A 1 478 ? 5.039 -25.5 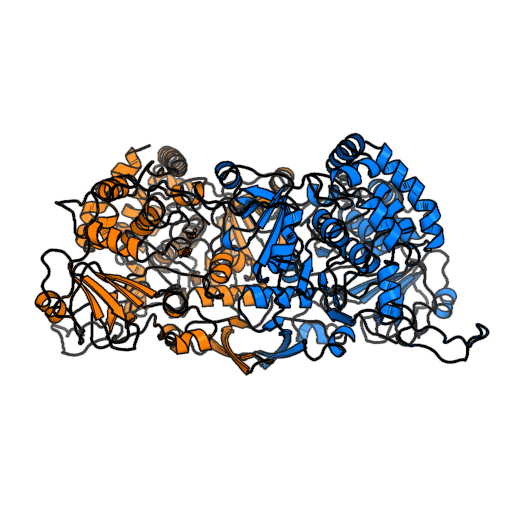-32.688 1 97.94 478 VAL A C 1
ATOM 3629 O O . VAL A 1 478 ? 5.668 -24.594 -32.125 1 97.94 478 VAL A O 1
ATOM 3632 N N . PRO A 1 479 ? 4.91 -25.562 -34 1 97.88 479 PRO A N 1
ATOM 3633 C CA . PRO A 1 479 ? 5.477 -24.469 -34.781 1 97.88 479 PRO A CA 1
ATOM 3634 C C . PRO A 1 479 ? 4.875 -23.109 -34.438 1 97.88 479 PRO A C 1
ATOM 3636 O O . PRO A 1 479 ? 5.598 -22.109 -34.344 1 97.88 479 PRO A O 1
ATOM 3639 N N . LYS A 1 480 ? 3.555 -23.141 -34.25 1 97.19 480 LYS A N 1
ATOM 3640 C CA . LYS A 1 480 ? 2.82 -21.922 -33.906 1 97.19 480 LYS A CA 1
ATOM 3641 C C . LYS A 1 480 ? 1.623 -22.25 -33.031 1 97.19 480 LYS A C 1
ATOM 3643 O O . LYS A 1 480 ? 0.849 -23.156 -33.312 1 97.19 480 LYS A O 1
ATOM 3648 N N . VAL A 1 481 ? 1.49 -21.562 -31.953 1 96.75 481 VAL A N 1
ATOM 3649 C CA . VAL A 1 481 ? 0.325 -21.734 -31.094 1 96.75 481 VAL A CA 1
ATOM 3650 C C . VAL A 1 481 ? -0.891 -21.062 -31.719 1 96.75 481 VAL A C 1
ATOM 3652 O O . VAL A 1 481 ? -0.755 -20.047 -32.406 1 96.75 481 VAL A O 1
ATOM 3655 N N . ASN A 1 482 ? -2.09 -21.562 -31.422 1 95.25 482 ASN A N 1
ATOM 3656 C CA . ASN A 1 482 ? -3.312 -20.969 -31.969 1 95.25 482 ASN A CA 1
ATOM 3657 C C . ASN A 1 482 ? -3.801 -19.797 -31.125 1 95.25 482 ASN A C 1
ATOM 3659 O O . ASN A 1 482 ? -4.633 -19.016 -31.562 1 95.25 482 ASN A O 1
ATOM 3663 N N . TYR A 1 483 ? -3.357 -19.734 -29.922 1 96.38 483 TYR A N 1
ATOM 3664 C CA . TYR A 1 483 ? -3.705 -18.688 -28.953 1 96.38 483 TYR A CA 1
ATOM 3665 C C . TYR A 1 483 ? -2.492 -18.281 -28.125 1 96.38 483 TYR A C 1
ATOM 3667 O O . TYR A 1 483 ? -1.859 -19.125 -27.5 1 96.38 483 TYR A O 1
ATOM 3675 N N . ILE A 1 484 ? -2.18 -17 -28.141 1 96.81 484 ILE A N 1
ATOM 3676 C CA . ILE A 1 484 ? -1.034 -16.516 -27.375 1 96.81 484 ILE A CA 1
ATOM 3677 C C . ILE A 1 484 ? -1.499 -16.031 -26 1 96.81 484 ILE A C 1
ATOM 3679 O O . ILE A 1 484 ? -2.035 -14.93 -25.875 1 96.81 484 ILE A O 1
ATOM 3683 N N . THR A 1 485 ? -1.221 -16.828 -25.047 1 96.38 485 THR A N 1
ATOM 3684 C CA . THR A 1 485 ? -1.492 -16.391 -23.688 1 96.38 485 THR A CA 1
ATOM 3685 C C . THR A 1 485 ? -0.419 -15.422 -23.203 1 96.38 485 THR A C 1
ATOM 3687 O O . THR A 1 485 ? -0.733 -14.359 -22.656 1 96.38 485 THR A O 1
ATOM 3690 N N . GLY A 1 486 ? 0.789 -15.797 -23.312 1 94.94 486 GLY A N 1
ATOM 3691 C CA . GLY A 1 486 ? 1.931 -14.977 -22.938 1 94.94 486 GLY A CA 1
ATOM 3692 C C . GLY A 1 486 ? 3.043 -14.992 -23.969 1 94.94 486 GLY A C 1
ATOM 3693 O O . GLY A 1 486 ? 3.234 -15.992 -24.672 1 94.94 486 GLY A O 1
ATOM 3694 N N . THR A 1 487 ? 3.762 -13.922 -24.062 1 94.62 487 THR A N 1
ATOM 3695 C CA . THR A 1 487 ? 4.883 -13.797 -24.984 1 94.62 487 THR A CA 1
ATOM 3696 C C . THR A 1 487 ? 5.91 -12.797 -24.469 1 94.62 487 THR A C 1
ATOM 3698 O O . THR A 1 487 ? 5.59 -11.945 -23.625 1 94.62 487 THR A O 1
ATOM 3701 N N . ARG A 1 488 ? 7.086 -13.031 -24.812 1 94.75 488 ARG A N 1
ATOM 3702 C CA . ARG A 1 488 ? 8.164 -12.086 -24.531 1 94.75 488 ARG A CA 1
ATOM 3703 C C . ARG A 1 488 ? 8.438 -11.188 -25.734 1 94.75 488 ARG A C 1
ATOM 3705 O O . ARG A 1 488 ? 9.328 -11.461 -26.531 1 94.75 488 ARG A O 1
ATOM 3712 N N . VAL A 1 489 ? 7.77 -10.062 -25.734 1 94.06 489 VAL A N 1
ATOM 3713 C CA . VAL A 1 489 ? 7.828 -9.172 -26.891 1 94.06 489 VAL A CA 1
ATOM 3714 C C . VAL A 1 489 ? 9.234 -8.586 -27.031 1 94.06 489 VAL A C 1
ATOM 3716 O O . VAL A 1 489 ? 9.789 -8.531 -28.125 1 94.06 489 VAL A O 1
ATOM 3719 N N . TYR A 1 490 ? 9.75 -8.094 -25.922 1 93.25 490 TYR A N 1
ATOM 3720 C CA . TYR A 1 490 ? 11.133 -7.637 -25.891 1 93.25 490 TYR A CA 1
ATOM 3721 C C . TYR A 1 490 ? 12.078 -8.773 -25.5 1 93.25 490 TYR A C 1
ATOM 3723 O O . TYR A 1 490 ? 12.195 -9.109 -24.312 1 93.25 490 TYR A O 1
ATOM 3731 N N . LEU A 1 491 ? 12.758 -9.273 -26.453 1 94.62 491 LEU A N 1
ATOM 3732 C CA . LEU A 1 491 ? 13.438 -10.547 -26.219 1 94.62 491 LEU A CA 1
ATOM 3733 C C . LEU A 1 491 ? 14.938 -10.328 -26.031 1 94.62 491 LEU A C 1
ATOM 3735 O O . LEU A 1 491 ? 15.516 -10.766 -25.031 1 94.62 491 LEU A O 1
ATOM 3739 N N . ASN A 1 492 ? 15.57 -9.672 -26.969 1 93.88 492 ASN A N 1
ATOM 3740 C CA . ASN A 1 492 ? 17.016 -9.562 -26.891 1 93.88 492 ASN A CA 1
ATOM 3741 C C . ASN A 1 492 ? 17.438 -8.414 -25.969 1 93.88 492 ASN A C 1
ATOM 3743 O O . ASN A 1 492 ? 16.609 -7.609 -25.547 1 93.88 492 ASN A O 1
ATOM 3747 N N . ASP A 1 493 ? 18.672 -8.375 -25.703 1 94 493 ASP A N 1
ATOM 3748 C CA . ASP A 1 493 ? 19.203 -7.449 -24.703 1 94 493 ASP A CA 1
ATOM 3749 C C . ASP A 1 493 ? 18.984 -5.996 -25.125 1 94 493 ASP A C 1
ATOM 3751 O O . ASP A 1 493 ? 18.625 -5.156 -24.297 1 94 493 ASP A O 1
ATOM 3755 N N . GLU A 1 494 ? 19.125 -5.711 -26.344 1 95.19 494 GLU A N 1
ATOM 3756 C CA . GLU A 1 494 ? 18.969 -4.348 -26.844 1 95.19 494 GLU A CA 1
ATOM 3757 C C . GLU A 1 494 ? 17.531 -3.873 -26.719 1 95.19 494 GLU A C 1
ATOM 3759 O O . GLU A 1 494 ? 17.281 -2.75 -26.281 1 95.19 494 GLU A O 1
ATOM 3764 N N . GLU A 1 495 ? 16.594 -4.73 -27.125 1 93.44 495 GLU A N 1
ATOM 3765 C CA . GLU A 1 495 ? 15.18 -4.414 -27.016 1 93.44 495 GLU A CA 1
ATOM 3766 C C . GLU A 1 495 ? 14.773 -4.16 -25.562 1 93.44 495 GLU A C 1
ATOM 3768 O O . GLU A 1 495 ? 14.031 -3.221 -25.281 1 93.44 495 GLU A O 1
ATOM 3773 N N . ARG A 1 496 ? 15.258 -4.977 -24.719 1 92.12 496 ARG A N 1
ATOM 3774 C CA . ARG A 1 496 ? 14.883 -4.895 -23.312 1 92.12 496 ARG A CA 1
ATOM 3775 C C . ARG A 1 496 ? 15.469 -3.641 -22.656 1 92.12 496 ARG A C 1
ATOM 3777 O O . ARG A 1 496 ? 14.758 -2.896 -21.984 1 92.12 496 ARG A O 1
ATOM 3784 N N . LEU A 1 497 ? 16.688 -3.361 -22.938 1 92.19 497 LEU A N 1
ATOM 3785 C CA . LEU A 1 497 ? 17.344 -2.176 -22.391 1 92.19 497 LEU A CA 1
ATOM 3786 C C . LEU A 1 497 ? 16.656 -0.904 -22.875 1 92.19 497 LEU A C 1
ATOM 3788 O O . LEU A 1 497 ? 16.531 0.065 -22.125 1 92.19 497 LEU A O 1
ATOM 3792 N N . ALA A 1 498 ? 16.188 -0.955 -24.078 1 90 498 ALA A N 1
ATOM 3793 C CA . ALA A 1 498 ? 15.5 0.202 -24.656 1 90 498 ALA A CA 1
ATOM 3794 C C . ALA A 1 498 ? 14.203 0.503 -23.891 1 90 498 ALA A C 1
ATOM 3796 O O . ALA A 1 498 ? 13.734 1.645 -23.891 1 90 498 ALA A O 1
ATOM 3797 N N . GLN A 1 499 ? 13.648 -0.51 -23.234 1 87 499 GLN A N 1
ATOM 3798 C CA . GLN A 1 499 ? 12.422 -0.335 -22.469 1 87 499 GLN A CA 1
ATOM 3799 C C . GLN A 1 499 ? 12.719 -0.146 -20.984 1 87 499 GLN A C 1
ATOM 3801 O O . GLN A 1 499 ? 11.797 -0.067 -20.172 1 87 499 GLN A O 1
ATOM 3806 N N . GLY A 1 500 ? 14.008 -0.158 -20.609 1 83.44 500 GLY A N 1
ATOM 3807 C CA . GLY A 1 500 ? 14.383 -0.045 -19.203 1 83.44 500 GLY A CA 1
ATOM 3808 C C . GLY A 1 500 ? 14.281 -1.357 -18.453 1 83.44 500 GLY A C 1
ATOM 3809 O O . GLY A 1 500 ? 14.234 -1.37 -17.219 1 83.44 500 GLY A O 1
ATOM 3810 N N . LEU A 1 501 ? 14.234 -2.484 -19.219 1 89.12 501 LEU A N 1
ATOM 3811 C CA . LEU A 1 501 ? 14.133 -3.805 -18.609 1 89.12 501 LEU A CA 1
ATOM 3812 C C . LEU A 1 501 ? 15.508 -4.457 -18.484 1 89.12 501 LEU A C 1
ATOM 3814 O O . LEU A 1 501 ? 16.422 -4.137 -19.25 1 89.12 501 LEU A O 1
ATOM 3818 N N . GLN A 1 502 ? 15.617 -5.359 -17.531 1 90.94 502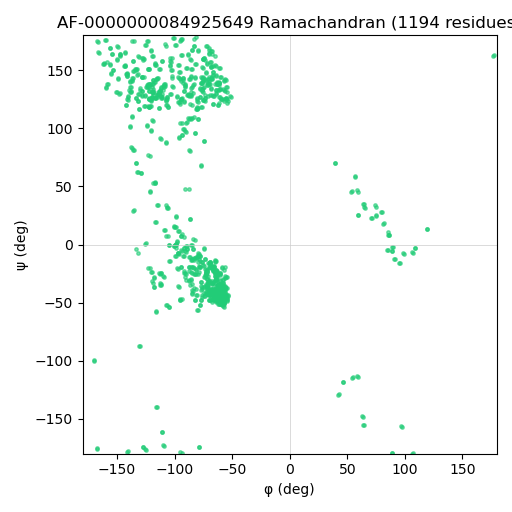 GLN A N 1
ATOM 3819 C CA . GLN A 1 502 ? 16.859 -6.109 -17.359 1 90.94 502 GLN A CA 1
ATOM 3820 C C . GLN A 1 502 ? 17.047 -7.121 -18.484 1 90.94 502 GLN A C 1
ATOM 3822 O O . GLN A 1 502 ? 16.109 -7.816 -18.875 1 90.94 502 GLN A O 1
ATOM 3827 N N . PRO A 1 503 ? 18.266 -7.172 -18.953 1 93 503 PRO A N 1
ATOM 3828 C CA . PRO A 1 503 ? 18.531 -8.211 -19.953 1 93 503 PRO A CA 1
ATOM 3829 C C . PRO A 1 503 ? 18.578 -9.609 -19.344 1 93 503 PRO A C 1
ATOM 3831 O O . PRO A 1 503 ? 19 -9.781 -18.203 1 93 503 PRO A O 1
ATOM 3834 N N . GLY A 1 504 ? 18.188 -10.625 -20.062 1 93.06 504 GLY A N 1
ATOM 3835 C CA . GLY A 1 504 ? 18.203 -12.023 -19.656 1 93.06 504 GLY A CA 1
ATOM 3836 C C . GLY A 1 504 ? 17.594 -12.953 -20.703 1 93.06 504 GLY A C 1
ATOM 3837 O O . GLY A 1 504 ? 16.875 -12.516 -21.594 1 93.06 504 GLY A O 1
ATOM 3838 N N . PRO A 1 505 ? 17.859 -14.188 -20.609 1 93.94 505 PRO A N 1
ATOM 3839 C CA . PRO A 1 505 ? 17.406 -15.156 -21.625 1 93.94 505 PRO A CA 1
ATOM 3840 C C . PRO A 1 505 ? 16.016 -15.711 -21.328 1 93.94 505 PRO A C 1
ATOM 3842 O O . PRO A 1 505 ? 15.492 -15.516 -20.219 1 93.94 505 PRO A O 1
ATOM 3845 N N . MET A 1 506 ? 15.5 -16.297 -22.391 1 96.5 506 MET A N 1
ATOM 3846 C CA . MET A 1 506 ? 14.438 -17.281 -22.188 1 96.5 506 MET A CA 1
ATOM 3847 C C . MET A 1 506 ? 15.016 -18.672 -22 1 96.5 506 MET A C 1
ATOM 3849 O O . MET A 1 506 ? 15.859 -19.109 -22.781 1 96.5 506 MET A O 1
ATOM 3853 N N . ILE A 1 507 ? 14.633 -19.328 -21 1 97.94 507 ILE A N 1
ATOM 3854 C CA . ILE A 1 507 ? 15.148 -20.656 -20.688 1 97.94 507 ILE A CA 1
ATOM 3855 C C . ILE A 1 507 ? 13.992 -21.656 -20.578 1 97.94 507 ILE A C 1
ATOM 3857 O O . ILE A 1 507 ? 12.961 -21.344 -19.969 1 97.94 507 ILE A O 1
ATOM 3861 N N . VAL A 1 508 ? 14.141 -22.781 -21.141 1 98.31 508 VAL A N 1
ATOM 3862 C CA . VAL A 1 508 ? 13.148 -23.844 -21.031 1 98.31 508 VAL A CA 1
ATOM 3863 C C . VAL A 1 508 ? 13.82 -25.125 -20.516 1 98.31 508 VAL A C 1
ATOM 3865 O O . VAL A 1 508 ? 14.828 -25.562 -21.078 1 98.31 508 VAL A O 1
ATOM 3868 N N . VAL A 1 509 ? 13.281 -25.672 -19.5 1 98.56 509 VAL A N 1
ATOM 3869 C CA . VAL A 1 509 ? 13.742 -26.953 -18.953 1 98.56 509 VAL A CA 1
ATOM 3870 C C . VAL A 1 509 ? 12.688 -28.031 -19.203 1 98.56 509 VAL A C 1
ATOM 3872 O O . VAL A 1 509 ? 11.523 -27.859 -18.828 1 98.56 509 VAL A O 1
ATOM 3875 N N . THR A 1 510 ? 13.07 -29.141 -19.828 1 98.44 510 THR A N 1
ATOM 3876 C CA . THR A 1 510 ? 12.148 -30.25 -20.094 1 98.44 510 THR A CA 1
ATOM 3877 C C . THR A 1 510 ? 12.695 -31.547 -19.531 1 98.44 510 THR A C 1
ATOM 3879 O O . THR A 1 510 ? 13.711 -31.562 -18.828 1 98.44 510 THR A O 1
ATOM 3882 N N . ASN A 1 511 ? 11.945 -32.656 -19.781 1 98 511 ASN A N 1
ATOM 3883 C CA . ASN A 1 511 ? 12.43 -33.969 -19.375 1 98 511 ASN A CA 1
ATOM 3884 C C . ASN A 1 511 ? 13.547 -34.469 -20.297 1 98 511 ASN A C 1
ATOM 3886 O O . ASN A 1 511 ? 14.203 -35.469 -20 1 98 511 ASN A O 1
ATOM 3890 N N . LEU A 1 512 ? 13.891 -33.719 -21.344 1 98.56 512 LEU A N 1
ATOM 3891 C CA . LEU A 1 512 ? 14.914 -34.188 -22.266 1 98.56 512 LEU A CA 1
ATOM 3892 C C . LEU A 1 512 ? 16.156 -33.312 -22.188 1 98.56 512 LEU A C 1
ATOM 3894 O O . LEU A 1 512 ? 17.281 -33.812 -22.359 1 98.56 512 LEU A O 1
ATOM 3898 N N . CYS A 1 513 ? 15.992 -32 -21.953 1 98.62 513 CYS A N 1
ATOM 3899 C CA . CYS A 1 513 ? 17.125 -31.094 -22.172 1 98.62 513 CYS A CA 1
ATOM 3900 C C . CYS A 1 513 ? 16.844 -29.734 -21.547 1 98.62 513 CYS A C 1
ATOM 3902 O O . CYS A 1 513 ? 15.812 -29.516 -20.922 1 98.62 513 CYS A O 1
ATOM 3904 N N . VAL A 1 514 ? 17.812 -28.875 -21.578 1 98.69 514 VAL A N 1
ATOM 3905 C CA . VAL A 1 514 ? 17.703 -27.438 -21.312 1 98.69 514 VAL A CA 1
ATOM 3906 C C . VAL A 1 514 ? 17.938 -26.656 -22.594 1 98.69 514 VAL A C 1
ATOM 3908 O O . VAL A 1 514 ? 18.922 -26.891 -23.312 1 98.69 514 VAL A O 1
ATOM 3911 N N . MET A 1 515 ? 17.078 -25.781 -22.906 1 98.06 515 MET A N 1
ATOM 3912 C CA . MET A 1 515 ? 17.266 -24.969 -24.109 1 98.06 515 MET A CA 1
ATOM 3913 C C . MET A 1 515 ? 17.141 -23.484 -23.781 1 98.06 515 MET A C 1
ATOM 3915 O O . MET A 1 515 ? 16.594 -23.109 -22.75 1 98.06 515 MET A O 1
ATOM 3919 N N . GLU A 1 516 ? 17.656 -22.656 -24.641 1 97.81 516 GLU A N 1
ATOM 3920 C CA . GLU A 1 516 ? 17.688 -21.203 -24.453 1 97.81 516 GLU A CA 1
ATOM 3921 C C . GLU A 1 516 ? 17.438 -20.469 -25.766 1 97.81 516 GLU A C 1
ATOM 3923 O O . GLU A 1 516 ? 17.75 -20.969 -26.828 1 97.81 516 GLU A O 1
ATOM 3928 N N . MET A 1 517 ? 16.812 -19.359 -25.625 1 97.31 517 MET A N 1
ATOM 3929 C CA . MET A 1 517 ? 16.594 -18.484 -26.766 1 97.31 517 MET A CA 1
ATOM 3930 C C . MET A 1 517 ? 16.984 -17.047 -26.422 1 97.31 517 MET A C 1
ATOM 3932 O O . MET A 1 517 ? 16.516 -16.5 -25.406 1 97.31 517 MET A O 1
ATOM 3936 N N . ARG A 1 518 ? 17.797 -16.391 -27.234 1 94.69 518 ARG A N 1
ATOM 3937 C CA . ARG A 1 518 ? 18.203 -14.992 -27.078 1 94.69 518 ARG A CA 1
ATOM 3938 C C . ARG A 1 518 ? 17.828 -14.172 -28.297 1 94.69 518 ARG A C 1
ATOM 3940 O O . ARG A 1 518 ? 17.797 -12.938 -28.25 1 94.69 518 ARG A O 1
ATOM 3947 N N . GLU A 1 519 ? 17.625 -14.898 -29.391 1 94.75 519 GLU A N 1
ATOM 3948 C CA . GLU A 1 519 ? 17.094 -14.336 -30.625 1 94.75 519 GLU A CA 1
ATOM 3949 C C . GLU A 1 519 ? 15.812 -15.055 -31.062 1 94.75 519 GLU A C 1
ATOM 3951 O O . GLU A 1 519 ? 15.734 -16.281 -31 1 94.75 519 GLU A O 1
ATOM 3956 N N . ARG A 1 520 ? 14.922 -14.305 -31.484 1 95.44 520 ARG A N 1
ATOM 3957 C CA . ARG A 1 520 ? 13.602 -14.852 -31.766 1 95.44 520 ARG A CA 1
ATOM 3958 C C . ARG A 1 520 ? 13.688 -16 -32.781 1 95.44 520 ARG A C 1
ATOM 3960 O O . ARG A 1 520 ? 14.273 -15.836 -33.844 1 95.44 520 ARG A O 1
ATOM 3967 N N . GLY A 1 521 ? 13.172 -17.031 -32.375 1 95.62 521 GLY A N 1
ATOM 3968 C CA . GLY A 1 521 ? 13.078 -18.188 -33.281 1 95.62 521 GLY A CA 1
ATOM 3969 C C . GLY A 1 521 ? 14.336 -19.047 -33.281 1 95.62 521 GLY A C 1
ATOM 3970 O O . GLY A 1 521 ? 14.367 -20.109 -33.875 1 95.62 521 GLY A O 1
ATOM 3971 N N . LYS A 1 522 ? 15.32 -18.609 -32.594 1 96.88 522 LYS A N 1
ATOM 3972 C CA . LYS A 1 522 ? 16.578 -19.359 -32.594 1 96.88 522 LYS A CA 1
ATOM 3973 C C . LYS A 1 522 ? 16.797 -20.062 -31.266 1 96.88 522 LYS A C 1
ATOM 3975 O O . LYS A 1 522 ? 17.562 -19.609 -30.422 1 96.88 522 LYS A O 1
ATOM 3980 N N . TRP A 1 523 ? 16.25 -21.25 -31.219 1 97.88 523 TRP A N 1
ATOM 3981 C CA . TRP A 1 523 ? 16.406 -22.062 -30.016 1 97.88 523 TRP A CA 1
ATOM 3982 C C . TRP A 1 523 ? 17.719 -22.828 -30.031 1 97.88 523 TRP A C 1
ATOM 3984 O O . TRP A 1 523 ? 18.047 -23.469 -31.047 1 97.88 523 TRP A O 1
ATOM 3994 N N . LYS A 1 524 ? 18.422 -22.734 -28.969 1 98 524 LYS A N 1
ATOM 3995 C CA . LYS A 1 524 ? 19.672 -23.484 -28.766 1 98 524 LYS A CA 1
ATOM 3996 C C . LYS A 1 524 ? 19.531 -24.5 -27.641 1 98 524 LYS A C 1
ATOM 3998 O O . LYS A 1 524 ? 19.062 -24.156 -26.547 1 98 524 LYS A O 1
ATOM 4003 N N . ILE A 1 525 ? 19.953 -25.75 -27.938 1 98.44 525 ILE A N 1
ATOM 4004 C CA . ILE A 1 525 ? 20.031 -26.734 -26.875 1 98.44 525 ILE A CA 1
ATOM 4005 C C . ILE A 1 525 ? 21.312 -26.547 -26.078 1 98.44 525 ILE A C 1
ATOM 4007 O O . ILE A 1 525 ? 22.406 -26.719 -26.625 1 98.44 525 ILE A O 1
ATOM 4011 N N . VAL A 1 526 ? 21.156 -26.219 -24.844 1 98 526 VAL A N 1
ATOM 4012 C CA . VAL A 1 526 ? 22.281 -25.922 -23.969 1 98 526 VAL A CA 1
ATOM 4013 C C . VAL A 1 526 ? 22.891 -27.219 -23.438 1 98 526 VAL A C 1
ATOM 4015 O O . VAL A 1 526 ? 24.109 -27.312 -23.266 1 98 526 VAL A O 1
ATOM 4018 N N . SER A 1 527 ? 22.031 -28.172 -23.141 1 98.44 527 SER A N 1
ATOM 4019 C CA . SER A 1 527 ? 22.484 -29.484 -22.656 1 98.44 527 SER A CA 1
ATOM 4020 C C . SER A 1 527 ? 21.391 -30.531 -22.828 1 98.44 527 SER A C 1
ATOM 4022 O O . SER A 1 527 ? 20.219 -30.203 -22.906 1 98.44 527 SER A O 1
ATOM 4024 N N . LEU A 1 528 ? 21.844 -31.766 -22.906 1 98.5 528 LEU A N 1
ATOM 4025 C CA . LEU A 1 528 ? 20.953 -32.938 -22.984 1 98.5 528 LEU A CA 1
ATOM 4026 C C . LEU A 1 528 ? 21.016 -33.75 -21.703 1 98.5 528 LEU A C 1
ATOM 4028 O O . LEU A 1 528 ? 22.094 -33.906 -21.125 1 98.5 528 LEU A O 1
ATOM 4032 N N . HIS A 1 529 ? 19.828 -34.156 -21.266 1 98.06 529 HIS A N 1
ATOM 4033 C CA . HIS A 1 529 ? 19.844 -34.969 -20.078 1 98.06 529 HIS A CA 1
ATOM 4034 C C . HIS A 1 529 ? 20.5 -36.344 -20.359 1 98.06 529 HIS A C 1
ATOM 4036 O O . HIS A 1 529 ? 20.672 -36.719 -21.516 1 98.06 529 HIS A O 1
ATOM 4042 N N . LYS A 1 530 ? 20.844 -37 -19.281 1 96.75 530 LYS A N 1
ATOM 4043 C CA . LYS A 1 530 ? 21.516 -38.312 -19.391 1 96.75 530 LYS A CA 1
ATOM 4044 C C . LYS A 1 530 ? 20.672 -39.281 -20.234 1 96.75 530 LYS A C 1
ATOM 4046 O O . LYS A 1 530 ? 19.484 -39.469 -19.969 1 96.75 530 LYS A O 1
ATOM 4051 N N . GLY A 1 531 ? 21.312 -39.812 -21.234 1 95.94 531 GLY A N 1
ATOM 4052 C CA . GLY A 1 531 ? 20.656 -40.844 -22.047 1 95.94 531 GLY A CA 1
ATOM 4053 C C . GLY A 1 531 ? 19.859 -40.25 -23.203 1 95.94 531 GLY A C 1
ATOM 4054 O O . GLY A 1 531 ? 19.344 -41 -24.047 1 95.94 531 GLY A O 1
ATOM 4055 N N . VAL A 1 532 ? 19.734 -39 -23.297 1 97.62 532 VAL A N 1
ATOM 4056 C CA . VAL A 1 532 ? 18.984 -38.375 -24.375 1 97.62 532 VAL A CA 1
ATOM 4057 C C . VAL A 1 532 ? 19.922 -38.062 -25.547 1 97.62 532 VAL A C 1
ATOM 4059 O O . VAL A 1 532 ? 21.047 -37.594 -25.344 1 97.62 532 VAL A O 1
ATOM 4062 N N . THR A 1 533 ? 19.469 -38.312 -26.766 1 97.12 533 THR A N 1
ATOM 4063 C CA . THR A 1 533 ? 20.25 -38 -27.969 1 97.12 533 THR A CA 1
ATOM 4064 C C . THR A 1 533 ? 19.703 -36.75 -28.656 1 97.12 533 THR A C 1
ATOM 4066 O O . THR A 1 533 ? 18.562 -36.375 -28.438 1 97.12 533 THR A O 1
ATOM 4069 N N . PRO A 1 534 ? 20.531 -36.156 -29.484 1 97.5 534 PRO A N 1
ATOM 4070 C CA . PRO A 1 534 ? 20.031 -35.031 -30.297 1 97.5 534 PRO A CA 1
ATOM 4071 C C . PRO A 1 534 ? 18.797 -35.406 -31.109 1 97.5 534 PRO A C 1
ATOM 4073 O O . PRO A 1 534 ? 17.891 -34.594 -31.266 1 97.5 534 PRO A O 1
ATOM 4076 N N . GLU A 1 535 ? 18.766 -36.594 -31.609 1 97.06 535 GLU A N 1
ATOM 4077 C CA . GLU A 1 535 ? 17.656 -37.062 -32.406 1 97.06 535 GLU A CA 1
ATOM 4078 C C . GLU A 1 535 ? 16.359 -37.094 -31.609 1 97.06 535 GLU A C 1
ATOM 4080 O O . GLU A 1 535 ? 15.281 -36.812 -32.125 1 97.06 535 GLU A O 1
ATOM 4085 N N . ASP A 1 536 ? 16.484 -37.5 -30.375 1 97.69 536 ASP A N 1
ATOM 4086 C CA . ASP A 1 536 ? 15.32 -37.5 -29.5 1 97.69 536 ASP A CA 1
ATOM 4087 C C . ASP A 1 536 ? 14.68 -36.125 -29.406 1 97.69 536 ASP A C 1
ATOM 4089 O O . ASP A 1 536 ? 13.453 -36 -29.484 1 97.69 536 ASP A O 1
ATOM 4093 N N . VAL A 1 537 ? 15.492 -35.094 -29.266 1 98.31 537 VAL A N 1
ATOM 4094 C CA . VAL A 1 537 ? 15 -33.75 -29.109 1 98.31 537 VAL A CA 1
ATOM 4095 C C . VAL A 1 537 ? 14.375 -33.281 -30.422 1 98.31 537 VAL A C 1
ATOM 4097 O O . VAL A 1 537 ? 13.266 -32.719 -30.422 1 98.31 537 VAL A O 1
ATOM 4100 N N . VAL A 1 538 ? 15.031 -33.469 -31.531 1 97.88 538 VAL A N 1
ATOM 4101 C CA . VAL A 1 538 ? 14.57 -33 -32.844 1 97.88 538 VAL A CA 1
ATOM 4102 C C . VAL A 1 538 ? 13.25 -33.688 -33.188 1 97.88 538 VAL A C 1
ATOM 4104 O O . VAL A 1 538 ? 12.32 -33.031 -33.688 1 97.88 538 VAL A O 1
ATOM 4107 N N . LYS A 1 539 ? 13.172 -34.969 -32.906 1 97.62 539 LYS A N 1
ATOM 4108 C CA . LYS A 1 539 ? 11.984 -35.75 -33.219 1 97.62 539 LYS A CA 1
ATOM 4109 C C . LYS A 1 539 ? 10.773 -35.25 -32.438 1 97.62 539 LYS A C 1
ATOM 4111 O O . LYS A 1 539 ? 9.633 -35.375 -32.906 1 97.62 539 LYS A O 1
ATOM 4116 N N . ASN A 1 540 ? 11.016 -34.688 -31.312 1 98.31 540 ASN A N 1
ATOM 4117 C CA . ASN A 1 540 ? 9.922 -34.344 -30.422 1 98.31 540 ASN A CA 1
ATOM 4118 C C . ASN A 1 540 ? 9.695 -32.844 -30.391 1 98.31 540 ASN A C 1
ATOM 4120 O O . ASN A 1 540 ? 8.969 -32.312 -29.531 1 98.31 540 ASN A O 1
ATOM 4124 N N . THR A 1 541 ? 10.367 -32.094 -31.234 1 98.56 541 THR A N 1
ATOM 4125 C CA . THR A 1 541 ? 10.203 -30.641 -31.312 1 98.56 541 THR A CA 1
ATOM 4126 C C . THR A 1 541 ? 9.594 -30.234 -32.656 1 98.56 541 THR A C 1
ATOM 4128 O O . THR A 1 541 ? 10.062 -30.656 -33.719 1 98.56 541 THR A O 1
ATOM 4131 N N . GLY A 1 542 ? 8.562 -29.438 -32.625 1 98.31 542 GLY A N 1
ATOM 4132 C CA . GLY A 1 542 ? 7.832 -29.078 -33.812 1 98.31 542 GLY A CA 1
ATOM 4133 C C . GLY A 1 542 ? 8.469 -27.938 -34.594 1 98.31 542 GLY A C 1
ATOM 4134 O O . GLY A 1 542 ? 7.902 -27.453 -35.562 1 98.31 542 GLY A O 1
ATOM 4135 N N . PHE A 1 543 ? 9.586 -27.406 -34.281 1 98.25 543 PHE A N 1
ATOM 4136 C CA . PHE A 1 543 ? 10.312 -26.344 -34.938 1 98.25 543 PHE A CA 1
ATOM 4137 C C . PHE A 1 543 ? 11.82 -26.594 -34.875 1 98.25 543 PHE A C 1
ATOM 4139 O O . PHE A 1 543 ? 12.281 -27.438 -34.125 1 98.25 543 PHE A O 1
ATOM 4146 N N . PRO A 1 544 ? 12.586 -25.906 -35.656 1 97.31 544 PRO A N 1
ATOM 4147 C CA . PRO A 1 544 ? 14.031 -26.141 -35.688 1 97.31 544 PRO A CA 1
ATOM 4148 C C . PRO A 1 544 ? 14.727 -25.719 -34.375 1 97.31 544 PRO A C 1
ATOM 4150 O O . PRO A 1 544 ? 14.367 -24.703 -33.781 1 97.31 544 PRO A O 1
ATOM 4153 N N . VAL A 1 545 ? 15.719 -26.531 -34 1 98.06 545 VAL A N 1
ATOM 4154 C CA . VAL A 1 545 ? 16.562 -26.203 -32.875 1 98.06 545 VAL A CA 1
ATOM 4155 C C . VAL A 1 545 ? 18.031 -26.391 -33.25 1 98.06 545 VAL A C 1
ATOM 4157 O O . VAL A 1 545 ? 18.359 -27.203 -34.125 1 98.06 545 VAL A O 1
ATOM 4160 N N . GLU A 1 546 ? 18.828 -25.562 -32.688 1 97.88 546 GLU A N 1
ATOM 4161 C CA . GLU A 1 546 ? 20.266 -25.672 -32.875 1 97.88 546 GLU A CA 1
ATOM 4162 C C . GLU A 1 546 ? 20.906 -26.531 -31.766 1 97.88 546 GLU A C 1
ATOM 4164 O O . GLU A 1 546 ? 20.766 -26.219 -30.594 1 97.88 546 GLU A O 1
ATOM 4169 N N . ILE A 1 547 ? 21.609 -27.578 -32.188 1 97.5 547 ILE A N 1
ATOM 4170 C CA . ILE A 1 547 ? 22.328 -28.438 -31.25 1 97.5 547 ILE A CA 1
ATOM 4171 C C . ILE A 1 547 ? 23.797 -28.547 -31.672 1 97.5 547 ILE A C 1
ATOM 4173 O O . ILE A 1 547 ? 24.109 -29.016 -32.75 1 97.5 547 ILE A O 1
ATOM 4177 N N . ALA A 1 548 ? 24.594 -28.109 -30.797 1 95.38 548 ALA A N 1
ATOM 4178 C CA . ALA A 1 548 ? 26.031 -28.203 -31.078 1 95.38 548 ALA A CA 1
ATOM 4179 C C . ALA A 1 548 ? 26.484 -29.672 -31.109 1 95.38 548 ALA A C 1
ATOM 4181 O O . ALA A 1 548 ? 25.953 -30.5 -30.375 1 95.38 548 ALA A O 1
ATOM 4182 N N . ALA A 1 549 ? 27.531 -29.906 -31.844 1 93.75 549 ALA A N 1
ATOM 4183 C CA . ALA A 1 549 ? 28.078 -31.25 -31.938 1 93.75 549 ALA A CA 1
ATOM 4184 C C . ALA A 1 549 ? 28.609 -31.734 -30.578 1 93.75 549 ALA A C 1
ATOM 4186 O O . ALA A 1 549 ? 28.531 -32.906 -30.25 1 93.75 549 ALA A O 1
ATOM 4187 N N . ASP A 1 550 ? 29.047 -30.812 -29.891 1 95.25 550 ASP A N 1
ATOM 4188 C CA . ASP A 1 550 ? 29.609 -31.141 -28.594 1 95.25 550 ASP A CA 1
ATOM 4189 C C . ASP A 1 550 ? 28.656 -30.734 -27.469 1 95.25 550 ASP A C 1
ATOM 4191 O O . ASP A 1 550 ? 29.109 -30.344 -26.375 1 95.25 550 ASP A O 1
ATOM 4195 N N . CYS A 1 551 ? 27.391 -30.797 -27.781 1 96.81 551 CYS A N 1
ATOM 4196 C CA . CYS A 1 551 ? 26.422 -30.453 -26.75 1 96.81 551 CYS A CA 1
ATOM 4197 C C . CYS A 1 551 ? 26.641 -31.266 -25.484 1 96.81 551 CYS A C 1
ATOM 4199 O O . CYS A 1 551 ? 26.672 -32.5 -25.547 1 96.81 551 CYS A O 1
ATOM 4201 N N . PRO A 1 552 ? 26.828 -30.641 -24.391 1 97.5 552 PRO A N 1
ATOM 4202 C CA . PRO A 1 552 ? 27.156 -31.375 -23.172 1 97.5 552 PRO A CA 1
ATOM 4203 C C . PRO A 1 552 ? 25.953 -32.125 -22.578 1 97.5 552 PRO A C 1
ATOM 4205 O O . PRO A 1 552 ? 24.812 -31.781 -22.891 1 97.5 552 PRO A O 1
ATOM 4208 N N . VAL A 1 553 ? 26.266 -33.125 -21.766 1 97.38 553 VAL A N 1
ATOM 4209 C CA . VAL A 1 553 ? 25.266 -33.75 -20.922 1 97.38 553 VAL A CA 1
ATOM 4210 C C . VAL A 1 553 ? 24.969 -32.875 -19.703 1 97.38 553 VAL A C 1
ATOM 4212 O O . VAL A 1 553 ? 25.891 -32.344 -19.078 1 97.38 553 VAL A O 1
ATOM 4215 N N . THR A 1 554 ? 23.703 -32.719 -19.422 1 97.81 554 THR A N 1
ATOM 4216 C CA . THR A 1 554 ? 23.312 -31.906 -18.281 1 97.81 554 THR A CA 1
ATOM 4217 C C . THR A 1 554 ? 23.938 -32.438 -17 1 97.81 554 THR A C 1
ATOM 4219 O O . THR A 1 554 ? 23.891 -33.656 -16.75 1 97.81 554 THR A O 1
ATOM 4222 N N . GLU A 1 555 ? 24.484 -31.578 -16.219 1 96.19 555 GLU A N 1
ATOM 4223 C CA . GLU A 1 555 ? 25.047 -32.031 -14.938 1 96.19 555 GLU A CA 1
ATOM 4224 C C . GLU A 1 555 ? 23.984 -32.688 -14.062 1 96.19 555 GLU A C 1
ATOM 4226 O O . GLU A 1 555 ? 22.922 -32.094 -13.812 1 96.19 555 GLU A O 1
ATOM 4231 N N . PRO A 1 556 ? 24.203 -33.875 -13.625 1 97 556 PRO A N 1
ATOM 4232 C CA . PRO A 1 556 ? 23.219 -34.531 -12.758 1 97 556 PRO A CA 1
ATOM 4233 C C . PRO A 1 556 ? 23.141 -33.906 -11.375 1 97 556 PRO A C 1
ATOM 4235 O O . PRO A 1 556 ? 24.031 -33.125 -10.984 1 97 556 PRO A O 1
ATOM 4238 N N . PRO A 1 557 ? 22.031 -34.219 -10.641 1 97.75 557 PRO A N 1
ATOM 4239 C CA . PRO A 1 557 ? 22.016 -33.812 -9.234 1 97.75 557 PRO A CA 1
ATOM 4240 C C . PRO A 1 557 ? 23.141 -34.438 -8.422 1 97.75 557 PRO A C 1
ATOM 4242 O O . PRO A 1 557 ? 23.625 -35.531 -8.758 1 97.75 557 PRO A O 1
ATOM 4245 N N . THR A 1 558 ? 23.562 -33.75 -7.391 1 97.25 558 THR A N 1
ATOM 4246 C CA . THR A 1 558 ? 24.453 -34.375 -6.41 1 97.25 558 THR A CA 1
ATOM 4247 C C . THR A 1 558 ? 23.672 -35.25 -5.434 1 97.25 558 THR A C 1
ATOM 4249 O O . THR A 1 558 ? 22.453 -35.125 -5.344 1 97.25 558 THR A O 1
ATOM 4252 N N . LYS A 1 559 ? 24.391 -36.031 -4.703 1 97.38 559 LYS A N 1
ATOM 4253 C CA . LYS A 1 559 ? 23.75 -36.844 -3.654 1 97.38 559 LYS A CA 1
ATOM 4254 C C . LYS A 1 559 ? 23.125 -35.938 -2.596 1 97.38 559 LYS A C 1
ATOM 4256 O O . LYS A 1 559 ? 22.031 -36.25 -2.098 1 97.38 559 LYS A O 1
ATOM 4261 N N . GLN A 1 560 ? 23.812 -34.875 -2.297 1 96.94 560 GLN A N 1
ATOM 4262 C CA . GLN A 1 560 ? 23.297 -33.938 -1.316 1 96.94 560 GLN A CA 1
ATOM 4263 C C . GLN A 1 560 ? 22.031 -33.25 -1.826 1 96.94 560 GLN A C 1
ATOM 4265 O O . GLN A 1 560 ? 21.078 -33.062 -1.068 1 96.94 560 GLN A O 1
ATOM 4270 N N . GLU A 1 561 ? 22.031 -32.844 -3.061 1 97.94 561 GLU A N 1
ATOM 4271 C CA . GLU A 1 561 ? 20.844 -32.25 -3.641 1 97.94 561 GLU A CA 1
ATOM 4272 C C . GLU A 1 561 ? 19.656 -33.188 -3.609 1 97.94 561 GLU A C 1
ATOM 4274 O O . GLU A 1 561 ? 18.516 -32.781 -3.338 1 97.94 561 GLU A O 1
ATOM 4279 N N . GLN A 1 562 ? 19.875 -34.406 -3.852 1 97.5 562 GLN A N 1
ATOM 4280 C CA . GLN A 1 562 ? 18.812 -35.406 -3.775 1 97.5 562 GLN A CA 1
ATOM 4281 C C . GLN A 1 562 ? 18.25 -35.5 -2.361 1 97.5 562 GLN A C 1
ATOM 4283 O O . GLN A 1 562 ? 17.031 -35.594 -2.182 1 97.5 562 GLN A O 1
ATOM 4288 N N . GLU A 1 563 ? 19.156 -35.5 -1.443 1 97.12 563 GLU A N 1
ATOM 4289 C CA . GLU A 1 563 ? 18.719 -35.531 -0.049 1 97.12 563 GLU A CA 1
ATOM 4290 C C . GLU A 1 563 ? 17.891 -34.281 0.296 1 97.12 563 GLU A C 1
ATOM 4292 O O . GLU A 1 563 ? 16.859 -34.406 0.958 1 97.12 563 GLU A O 1
ATOM 4297 N N . LEU A 1 564 ? 18.344 -33.188 -0.105 1 98 564 LEU A N 1
ATOM 4298 C CA . LEU A 1 564 ? 17.641 -31.938 0.16 1 98 564 LEU A CA 1
ATOM 4299 C C . LEU A 1 564 ? 16.266 -31.938 -0.517 1 98 564 LEU A C 1
ATOM 4301 O O . LEU A 1 564 ? 15.289 -31.469 0.064 1 98 564 LEU A O 1
ATOM 4305 N N . ILE A 1 565 ? 16.188 -32.406 -1.748 1 98.25 565 ILE A N 1
ATOM 4306 C CA . ILE A 1 565 ? 14.906 -32.5 -2.439 1 98.25 565 ILE A CA 1
ATOM 4307 C C . ILE A 1 565 ? 13.945 -33.375 -1.616 1 98.25 565 ILE A C 1
ATOM 4309 O O . ILE A 1 565 ? 12.766 -33.031 -1.501 1 98.25 565 ILE A O 1
ATOM 4313 N N . GLY A 1 566 ? 14.469 -34.438 -1.045 1 97.19 566 GLY A N 1
ATOM 4314 C CA . GLY A 1 566 ? 13.664 -35.281 -0.176 1 97.19 566 GLY A CA 1
ATOM 4315 C C . GLY A 1 566 ? 13.133 -34.531 1.043 1 97.19 566 GLY A C 1
ATOM 4316 O O . GLY A 1 566 ? 12.023 -34.812 1.498 1 97.19 566 GLY A O 1
ATOM 4317 N N . LYS A 1 567 ? 13.93 -33.656 1.582 1 97.38 567 LYS A N 1
ATOM 4318 C CA . LYS A 1 567 ? 13.508 -32.844 2.736 1 97.38 567 LYS A CA 1
ATOM 4319 C C . LYS A 1 567 ? 12.508 -31.766 2.328 1 97.38 567 LYS A C 1
ATOM 4321 O O . LYS A 1 567 ? 11.578 -31.469 3.078 1 97.38 567 LYS A O 1
ATOM 4326 N N . ILE A 1 568 ? 12.688 -31.219 1.17 1 97.06 568 ILE A N 1
ATOM 4327 C CA . ILE A 1 568 ? 11.82 -30.188 0.637 1 97.06 568 ILE A CA 1
ATOM 4328 C C . ILE A 1 568 ? 10.453 -30.781 0.303 1 97.06 568 ILE A C 1
ATOM 4330 O O . ILE A 1 568 ? 9.414 -30.172 0.583 1 97.06 568 ILE A O 1
ATOM 4334 N N . ASP A 1 569 ? 10.461 -31.922 -0.243 1 95.44 569 ASP A N 1
ATOM 4335 C CA . ASP A 1 569 ? 9.25 -32.562 -0.756 1 95.44 569 ASP A CA 1
ATOM 4336 C C . ASP A 1 569 ? 9.172 -34.031 -0.315 1 95.44 569 ASP A C 1
ATOM 4338 O O . ASP A 1 569 ? 9.18 -34.938 -1.149 1 95.44 569 ASP A O 1
ATOM 4342 N N . PRO A 1 570 ? 8.938 -34.219 0.942 1 92.88 570 PRO A N 1
ATOM 4343 C CA . PRO A 1 570 ? 8.93 -35.594 1.451 1 92.88 570 PRO A CA 1
ATOM 4344 C C . PRO A 1 570 ? 7.77 -36.406 0.897 1 92.88 570 PRO A C 1
ATOM 4346 O O . PRO A 1 570 ? 7.832 -37.625 0.896 1 92.88 570 PRO A O 1
ATOM 4349 N N . LYS A 1 571 ? 6.773 -35.844 0.388 1 89.25 571 LYS A N 1
ATOM 4350 C CA . LYS A 1 571 ? 5.602 -36.562 -0.082 1 89.25 571 LYS A CA 1
ATOM 4351 C C . LYS A 1 571 ? 5.672 -36.812 -1.587 1 89.25 571 LYS A C 1
ATOM 4353 O O . LYS A 1 571 ? 4.797 -37.469 -2.156 1 89.25 571 LYS A O 1
ATOM 4358 N N . GLY A 1 572 ? 6.609 -36.281 -2.252 1 91 572 GLY A N 1
ATOM 4359 C CA . GLY A 1 572 ? 6.824 -36.5 -3.674 1 91 572 GLY A CA 1
ATOM 4360 C C . GLY A 1 572 ? 5.816 -35.75 -4.547 1 91 572 GLY A C 1
ATOM 4361 O O . GLY A 1 572 ? 5.43 -36.25 -5.605 1 91 572 GLY A O 1
ATOM 4362 N N . ILE A 1 573 ? 5.398 -34.656 -4.109 1 89.94 573 ILE A N 1
ATOM 4363 C CA . ILE A 1 573 ? 4.402 -33.875 -4.824 1 89.94 573 ILE A CA 1
ATOM 4364 C C . ILE A 1 573 ? 4.957 -33.438 -6.184 1 89.94 573 ILE A C 1
ATOM 4366 O O . ILE A 1 573 ? 4.203 -33.312 -7.152 1 89.94 573 ILE A O 1
ATOM 4370 N N . ARG A 1 574 ? 6.223 -33.312 -6.367 1 92.44 574 ARG A N 1
ATOM 4371 C CA . ARG A 1 574 ? 6.859 -32.906 -7.609 1 92.44 574 ARG A CA 1
ATOM 4372 C C . ARG A 1 574 ? 6.547 -33.875 -8.742 1 92.44 574 ARG A C 1
ATOM 4374 O O . ARG A 1 574 ? 6.531 -33.5 -9.914 1 92.44 574 ARG A O 1
ATOM 4381 N N . ARG A 1 575 ? 6.23 -35.094 -8.391 1 91.75 575 ARG A N 1
ATOM 4382 C CA . ARG A 1 575 ? 5.984 -36.125 -9.383 1 91.75 575 ARG A CA 1
ATOM 4383 C C . ARG A 1 575 ? 4.629 -35.938 -10.055 1 91.75 575 ARG A C 1
ATOM 4385 O O . ARG A 1 575 ? 4.375 -36.5 -11.125 1 91.75 575 ARG A O 1
ATOM 4392 N N . LEU A 1 576 ? 3.809 -35.156 -9.383 1 88.31 576 LEU A N 1
ATOM 4393 C CA . LEU A 1 576 ? 2.471 -34.938 -9.914 1 88.31 576 LEU A CA 1
ATOM 4394 C C . LEU A 1 576 ? 2.535 -34.219 -11.266 1 88.31 576 LEU A C 1
ATOM 4396 O O . LEU A 1 576 ? 1.636 -34.375 -12.094 1 88.31 576 LEU A O 1
ATOM 4400 N N . ASP A 1 577 ? 3.6 -33.531 -11.555 1 89.69 577 ASP A N 1
ATOM 4401 C CA . ASP A 1 577 ? 3.766 -32.812 -12.812 1 89.69 577 ASP A CA 1
ATOM 4402 C C . ASP A 1 577 ? 3.889 -33.781 -13.984 1 89.69 577 ASP A C 1
ATOM 4404 O O . ASP A 1 577 ? 3.646 -33.406 -15.133 1 89.69 577 ASP A O 1
ATOM 4408 N N . PHE A 1 578 ? 4.23 -35 -13.68 1 92.25 578 PHE A N 1
ATOM 4409 C CA . PHE A 1 578 ? 4.488 -36 -14.727 1 92.25 578 PHE A CA 1
ATOM 4410 C C . PHE A 1 578 ? 3.275 -36.875 -14.938 1 92.25 578 PHE A C 1
ATOM 4412 O O . PHE A 1 578 ? 3.285 -37.75 -15.805 1 92.25 578 PHE A O 1
ATOM 4419 N N . MET A 1 579 ? 2.248 -36.656 -14.156 1 88.25 579 MET A N 1
ATOM 4420 C CA . MET A 1 579 ? 1.09 -37.562 -14.188 1 88.25 579 MET A CA 1
ATOM 4421 C C . MET A 1 579 ? -0.054 -36.938 -14.984 1 88.25 579 MET A C 1
ATOM 4423 O O . MET A 1 579 ? -0.263 -35.719 -14.922 1 88.25 579 MET A O 1
ATOM 4427 N N . SER A 1 580 ? -0.745 -37.812 -15.664 1 84.44 580 SER A N 1
ATOM 4428 C CA . SER A 1 580 ? -1.997 -37.406 -16.281 1 84.44 580 SER A CA 1
ATOM 4429 C C . SER A 1 580 ? -3.07 -37.156 -15.227 1 84.44 580 SER A C 1
ATOM 4431 O O . SER A 1 580 ? -2.9 -37.5 -14.062 1 84.44 580 SER A O 1
ATOM 4433 N N . GLY A 1 581 ? -4.105 -36.562 -15.695 1 81.06 581 GLY A N 1
ATOM 4434 C CA . GLY A 1 581 ? -5.219 -36.344 -14.789 1 81.06 581 GLY A CA 1
ATOM 4435 C C . GLY A 1 581 ? -5.738 -37.594 -14.156 1 81.06 581 GLY A C 1
ATOM 4436 O O . GLY A 1 581 ? -6.016 -37.656 -12.953 1 81.06 581 GLY A O 1
ATOM 4437 N N . LYS A 1 582 ? -5.797 -38.625 -14.891 1 84.06 582 LYS A N 1
ATOM 4438 C CA . LYS A 1 582 ? -6.289 -39.938 -14.422 1 84.06 582 LYS A CA 1
ATOM 4439 C C . LYS A 1 582 ? -5.336 -40.531 -13.398 1 84.06 582 LYS A C 1
ATOM 4441 O O . LYS A 1 582 ? -5.773 -41.094 -12.398 1 84.06 582 LYS A O 1
ATOM 4446 N N . GLU A 1 583 ? -4.105 -40.406 -13.688 1 87.5 583 GLU A N 1
ATOM 4447 C CA . GLU A 1 583 ? -3.1 -40.938 -12.773 1 87.5 583 GLU A CA 1
ATOM 4448 C C . GLU A 1 583 ? -3.113 -40.188 -11.438 1 87.5 583 GLU A C 1
ATOM 4450 O O . GLU A 1 583 ? -3.002 -40.812 -10.383 1 87.5 583 GLU A O 1
ATOM 4455 N N . ARG A 1 584 ? -3.258 -38.938 -11.492 1 86.81 584 ARG A N 1
ATOM 4456 C CA . ARG A 1 584 ? -3.318 -38.125 -10.281 1 86.81 584 ARG A CA 1
ATOM 4457 C C . ARG A 1 584 ? -4.516 -38.531 -9.422 1 86.81 584 ARG A C 1
ATOM 4459 O O . ARG A 1 584 ? -4.414 -38.594 -8.195 1 86.81 584 ARG A O 1
ATOM 4466 N N . ALA A 1 585 ? -5.602 -38.75 -10.102 1 84.19 585 ALA A N 1
ATOM 4467 C CA . ALA A 1 585 ? -6.836 -39.062 -9.391 1 84.19 585 ALA A CA 1
ATOM 4468 C C . ALA A 1 585 ? -6.672 -40.344 -8.562 1 84.19 585 ALA A C 1
ATOM 4470 O O . ALA A 1 585 ? -7.297 -40.469 -7.508 1 84.19 585 ALA A O 1
ATOM 4471 N N . VAL A 1 586 ? -5.793 -41.125 -8.984 1 86.94 586 VAL A N 1
ATOM 4472 C CA . VAL A 1 586 ? -5.57 -42.406 -8.305 1 86.94 586 VAL A CA 1
ATOM 4473 C C . VAL A 1 586 ? -4.59 -42.219 -7.148 1 86.94 586 VAL A C 1
ATOM 4475 O O . VAL A 1 586 ? -4.746 -42.812 -6.082 1 86.94 586 VAL A O 1
ATOM 4478 N N . LYS A 1 587 ? -3.682 -41.375 -7.32 1 87.94 587 LYS A N 1
ATOM 4479 C CA . LYS A 1 587 ? -2.584 -41.25 -6.367 1 87.94 587 LYS A CA 1
ATOM 4480 C C . LYS A 1 587 ? -2.912 -40.25 -5.281 1 87.94 587 LYS A C 1
ATOM 4482 O O . LYS A 1 587 ? -2.459 -40.375 -4.141 1 87.94 587 LYS A O 1
ATOM 4487 N N . LEU A 1 588 ? -3.662 -39.281 -5.551 1 89.25 588 LEU A N 1
ATOM 4488 C CA . LEU A 1 588 ? -3.883 -38.125 -4.691 1 89.25 588 LEU A CA 1
ATOM 4489 C C . LEU A 1 588 ? -4.578 -38.531 -3.396 1 89.25 588 LEU A C 1
ATOM 4491 O O . LEU A 1 588 ? -4.199 -38.094 -2.312 1 89.25 588 LEU A O 1
ATOM 4495 N N . PRO A 1 589 ? -5.566 -39.438 -3.441 1 90.62 589 PRO A N 1
ATOM 4496 C CA . PRO A 1 589 ? -6.266 -39.781 -2.199 1 90.62 589 PRO A CA 1
ATOM 4497 C C . PRO A 1 589 ? -5.328 -40.312 -1.127 1 90.62 589 PRO A C 1
ATOM 4499 O O . PRO A 1 589 ? -5.465 -39.969 0.051 1 90.62 589 PRO A O 1
ATOM 4502 N N . ASP A 1 590 ? -4.398 -41.062 -1.557 1 90.56 590 ASP A N 1
ATOM 4503 C CA . ASP A 1 590 ? -3.453 -41.625 -0.602 1 90.56 590 ASP A CA 1
ATOM 4504 C C . ASP A 1 590 ? -2.562 -40.531 0.002 1 90.56 590 ASP A C 1
ATOM 4506 O O . ASP A 1 590 ? -2.307 -40.531 1.208 1 90.56 590 ASP A O 1
ATOM 4510 N N . ILE A 1 591 ? -2.121 -39.719 -0.771 1 89.75 591 ILE A N 1
ATOM 4511 C CA . ILE A 1 591 ? -1.255 -38.625 -0.322 1 89.75 591 ILE A CA 1
ATOM 4512 C C . ILE A 1 591 ? -2.021 -37.719 0.636 1 89.75 591 ILE A C 1
ATOM 4514 O O . ILE A 1 591 ? -1.484 -37.281 1.663 1 89.75 591 ILE A O 1
ATOM 4518 N N . LEU A 1 592 ? -3.254 -37.438 0.339 1 93 592 LEU A N 1
ATOM 4519 C CA . LEU A 1 592 ? -4.09 -36.562 1.149 1 93 592 LEU A CA 1
ATOM 4520 C C . LEU A 1 592 ? -4.402 -37.219 2.498 1 93 592 LEU A C 1
ATOM 4522 O O . LEU A 1 592 ? -4.406 -36.531 3.525 1 93 592 LEU A O 1
ATOM 4526 N N . GLN A 1 593 ? -4.641 -38.469 2.418 1 93.69 593 GLN A N 1
ATOM 4527 C CA . GLN A 1 593 ? -4.918 -39.188 3.66 1 93.69 593 GLN A CA 1
ATOM 4528 C C . GLN A 1 593 ? -3.693 -39.188 4.57 1 93.69 593 GLN A C 1
ATOM 4530 O O . GLN A 1 593 ? -3.818 -39.062 5.789 1 93.69 593 GLN A O 1
ATOM 4535 N N . GLU A 1 594 ? -2.594 -39.375 3.977 1 91.38 594 GLU A N 1
ATOM 4536 C CA . GLU A 1 594 ? -1.354 -39.344 4.746 1 91.38 594 GLU A CA 1
ATOM 4537 C C . GLU A 1 594 ? -1.159 -38 5.441 1 91.38 594 GLU A C 1
ATOM 4539 O O . GLU A 1 594 ? -0.75 -37.969 6.605 1 91.38 594 GLU A O 1
ATOM 4544 N N . GLU A 1 595 ? -1.359 -37 4.738 1 89.81 595 GLU A N 1
ATOM 4545 C CA . GLU A 1 595 ? -1.26 -35.656 5.324 1 89.81 595 GLU A CA 1
ATOM 4546 C C . GLU A 1 595 ? -2.26 -35.5 6.461 1 89.81 595 GLU A C 1
ATOM 4548 O O . GLU A 1 595 ? -1.922 -34.938 7.512 1 89.81 595 GLU A O 1
ATOM 4553 N N . TRP A 1 596 ? -3.465 -35.875 6.227 1 93.75 596 TRP A N 1
ATOM 4554 C CA . TRP A 1 596 ? -4.531 -35.781 7.215 1 93.75 596 TRP A CA 1
ATOM 4555 C C . TRP A 1 596 ? -4.16 -36.531 8.492 1 93.75 596 TRP A C 1
ATOM 4557 O O . TRP A 1 596 ? -4.402 -36.031 9.602 1 93.75 596 TRP A O 1
ATOM 4567 N N . ASP A 1 597 ? -3.486 -37.625 8.344 1 94.31 597 ASP A N 1
ATOM 4568 C CA . ASP A 1 597 ? -3.178 -38.5 9.469 1 94.31 597 ASP A CA 1
ATOM 4569 C C . ASP A 1 597 ? -1.917 -38.031 10.195 1 94.31 597 ASP A C 1
ATOM 4571 O O . ASP A 1 597 ? -1.587 -38.562 11.266 1 94.31 597 ASP A O 1
ATOM 4575 N N . SER A 1 598 ? -1.226 -37.156 9.594 1 90.06 598 SER A N 1
ATOM 4576 C CA . SER A 1 598 ? 0.03 -36.719 10.18 1 90.06 598 SER A CA 1
ATOM 4577 C C . SER A 1 598 ? -0.217 -35.906 11.453 1 90.06 598 SER A C 1
ATOM 4579 O O . SER A 1 598 ? 0.711 -35.656 12.227 1 90.06 598 SER A O 1
ATOM 4581 N N . VAL A 1 599 ? -1.332 -35.469 11.711 1 92.12 599 VAL A N 1
ATOM 4582 C CA . VAL A 1 599 ? -1.672 -34.688 12.906 1 92.12 599 VAL A CA 1
ATOM 4583 C C . VAL A 1 599 ? -2.805 -35.406 13.656 1 92.12 599 VAL A C 1
ATOM 4585 O O . VAL A 1 599 ? -3.604 -36.125 13.062 1 92.12 599 VAL A O 1
ATOM 4588 N N . MET B 1 1 ? 36.219 -29.406 -0.124 1 37.72 1 MET B N 1
ATOM 4589 C CA . MET B 1 1 ? 35.781 -28.719 1.085 1 37.72 1 MET B CA 1
ATOM 4590 C C . MET B 1 1 ? 34.531 -27.875 0.807 1 37.72 1 MET B C 1
ATOM 4592 O O . MET B 1 1 ? 34.531 -27.078 -0.13 1 37.72 1 MET B O 1
ATOM 4596 N N . GLY B 1 2 ? 33.375 -28.266 1.211 1 54.88 2 GLY B N 1
ATOM 4597 C CA . GLY B 1 2 ? 32.094 -27.688 0.811 1 54.88 2 GLY B CA 1
ATOM 4598 C C . GLY B 1 2 ? 31.953 -26.234 1.199 1 54.88 2 GLY B C 1
ATOM 4599 O O . GLY B 1 2 ? 32.469 -25.797 2.223 1 54.88 2 GLY B O 1
ATOM 4600 N N . LYS B 1 3 ? 31.734 -25.359 0.302 1 67.44 3 LYS B N 1
ATOM 4601 C CA . LYS B 1 3 ? 31.578 -23.938 0.514 1 67.44 3 LYS B CA 1
ATOM 4602 C C . LYS B 1 3 ? 30.484 -23.641 1.544 1 67.44 3 LYS B C 1
ATOM 4604 O O . LYS B 1 3 ? 29.406 -24.234 1.488 1 67.44 3 LYS B O 1
ATOM 4609 N N . LYS B 1 4 ? 30.875 -22.922 2.643 1 67 4 LYS B N 1
ATOM 4610 C CA . LYS B 1 4 ? 29.938 -22.516 3.684 1 67 4 LYS B CA 1
ATOM 4611 C C . LYS B 1 4 ? 28.875 -21.578 3.127 1 67 4 LYS B C 1
ATOM 4613 O O . LYS B 1 4 ? 29.172 -20.719 2.289 1 67 4 LYS B O 1
ATOM 4618 N N . ILE B 1 5 ? 27.578 -21.672 3.479 1 73.62 5 ILE B N 1
ATOM 4619 C CA . ILE B 1 5 ? 26.484 -20.812 3.086 1 73.62 5 ILE B CA 1
ATOM 4620 C C . ILE B 1 5 ? 26.484 -19.547 3.949 1 73.62 5 ILE B C 1
ATOM 4622 O O . ILE B 1 5 ? 26.547 -19.625 5.176 1 73.62 5 ILE B O 1
ATOM 4626 N N . GLU B 1 6 ? 26.688 -18.406 3.305 1 72.62 6 GLU B N 1
ATOM 4627 C CA . GLU B 1 6 ? 26.703 -17.141 4.035 1 72.62 6 GLU B CA 1
ATOM 4628 C C . GLU B 1 6 ? 25.625 -16.188 3.508 1 72.62 6 GLU B C 1
ATOM 4630 O O . GLU B 1 6 ? 25.516 -15.977 2.297 1 72.62 6 GLU B O 1
ATOM 4635 N N . LEU B 1 7 ? 24.781 -15.734 4.469 1 80.69 7 LEU B N 1
ATOM 4636 C CA . LEU B 1 7 ? 23.812 -14.695 4.113 1 80.69 7 LEU B CA 1
ATOM 4637 C C . LEU B 1 7 ? 24.453 -13.312 4.223 1 80.69 7 LEU B C 1
ATOM 4639 O O . LEU B 1 7 ? 25.219 -13.047 5.148 1 80.69 7 LEU B O 1
ATOM 4643 N N . THR B 1 8 ? 24.234 -12.5 3.289 1 86.75 8 THR B N 1
ATOM 4644 C CA . THR B 1 8 ? 24.891 -11.195 3.18 1 86.75 8 THR B CA 1
ATOM 4645 C C . THR B 1 8 ? 24.406 -10.258 4.277 1 86.75 8 THR B C 1
ATOM 4647 O O . THR B 1 8 ? 23.203 -10.133 4.508 1 86.75 8 THR B O 1
ATOM 4650 N N . SER B 1 9 ? 25.406 -9.664 5.004 1 95.44 9 SER B N 1
ATOM 4651 C CA . SER B 1 9 ? 25.094 -8.625 5.98 1 95.44 9 SER B CA 1
ATOM 4652 C C . SER B 1 9 ? 25.188 -7.238 5.355 1 95.44 9 SER B C 1
ATOM 4654 O O . SER B 1 9 ? 26.094 -6.973 4.551 1 95.44 9 SER B O 1
ATOM 4656 N N . LYS B 1 10 ? 24.312 -6.375 5.77 1 97.56 10 LYS B N 1
ATOM 4657 C CA . LYS B 1 10 ? 24.281 -5.008 5.25 1 97.56 10 LYS B CA 1
ATOM 4658 C C . LYS B 1 10 ? 24.562 -3.994 6.355 1 97.56 10 LYS B C 1
ATOM 4660 O O . LYS B 1 10 ? 24.281 -2.807 6.203 1 97.56 10 LYS B O 1
ATOM 4665 N N . ILE B 1 11 ? 25.156 -4.426 7.43 1 98.44 11 ILE B N 1
ATOM 4666 C CA . ILE B 1 11 ? 25.406 -3.566 8.578 1 98.44 11 ILE B CA 1
ATOM 4667 C C . ILE B 1 11 ? 26.547 -2.594 8.25 1 98.44 11 ILE B C 1
ATOM 4669 O O . ILE B 1 11 ? 27.578 -2.996 7.727 1 98.44 11 ILE B O 1
ATOM 4673 N N . GLY B 1 12 ? 26.281 -1.366 8.477 1 98.38 12 GLY B N 1
ATOM 4674 C CA . GLY B 1 12 ? 27.281 -0.326 8.422 1 98.38 12 GLY B CA 1
ATOM 4675 C C . GLY B 1 12 ? 27.328 0.536 9.672 1 98.38 12 GLY B C 1
ATOM 4676 O O . GLY B 1 12 ? 26.719 0.193 10.688 1 98.38 12 GLY B O 1
ATOM 4677 N N . GLN B 1 13 ? 28.188 1.57 9.547 1 98.19 13 GLN B N 1
ATOM 4678 C CA . GLN B 1 13 ? 28.328 2.588 10.586 1 98.19 13 GLN B CA 1
ATOM 4679 C C . GLN B 1 13 ? 27.953 3.969 10.055 1 98.19 13 GLN B C 1
ATOM 4681 O O . GLN B 1 13 ? 27.891 4.172 8.836 1 98.19 13 GLN B O 1
ATOM 4686 N N . LEU B 1 14 ? 27.703 4.852 11 1 98.44 14 LEU B N 1
ATOM 4687 C CA . LEU B 1 14 ? 27.391 6.215 10.594 1 98.44 14 LEU B CA 1
ATOM 4688 C C . LEU B 1 14 ? 28.5 6.801 9.727 1 98.44 14 LEU B C 1
ATOM 4690 O O . LEU B 1 14 ? 28.219 7.523 8.766 1 98.44 14 LEU B O 1
ATOM 4694 N N . SER B 1 15 ? 29.688 6.457 10.086 1 97.88 15 SER B N 1
ATOM 4695 C CA . SER B 1 15 ? 30.844 6.992 9.352 1 97.88 15 SER B CA 1
ATOM 4696 C C . SER B 1 15 ? 30.844 6.504 7.91 1 97.88 15 SER B C 1
ATOM 4698 O O . SER B 1 15 ? 31.562 7.051 7.07 1 97.88 15 SER B O 1
ATOM 4700 N N . ASP B 1 16 ? 30.016 5.473 7.582 1 98.44 16 ASP B N 1
ATOM 4701 C CA . ASP B 1 16 ? 30.016 4.855 6.258 1 98.44 16 ASP B CA 1
ATOM 4702 C C . ASP B 1 16 ? 29.047 5.555 5.316 1 98.44 16 ASP B C 1
ATOM 4704 O O . ASP B 1 16 ? 28.953 5.203 4.141 1 98.44 16 ASP B O 1
ATOM 4708 N N . ILE B 1 17 ? 28.312 6.562 5.734 1 98.5 17 ILE B N 1
ATOM 4709 C CA . ILE B 1 17 ? 27.219 7.133 4.941 1 98.5 17 ILE B CA 1
ATOM 4710 C C . ILE B 1 17 ? 27.797 7.75 3.664 1 98.5 17 ILE B C 1
ATOM 4712 O O . ILE B 1 17 ? 27.094 7.848 2.652 1 98.5 17 ILE B O 1
ATOM 4716 N N . GLY B 1 18 ? 29.047 8.156 3.67 1 97.81 18 GLY B N 1
ATOM 4717 C CA . GLY B 1 18 ? 29.703 8.75 2.521 1 97.81 18 GLY B CA 1
ATOM 4718 C C . GLY B 1 18 ? 29.844 7.797 1.351 1 97.81 18 GLY B C 1
ATOM 4719 O O . GLY B 1 18 ? 30.125 8.219 0.226 1 97.81 18 GLY B O 1
ATOM 4720 N N . ARG B 1 19 ? 29.656 6.523 1.593 1 97.12 19 ARG B N 1
ATOM 4721 C CA . ARG B 1 19 ? 29.656 5.543 0.512 1 97.12 19 ARG B CA 1
ATOM 4722 C C . ARG B 1 19 ? 28.547 5.836 -0.49 1 97.12 19 ARG B C 1
ATOM 4724 O O . ARG B 1 19 ? 28.672 5.52 -1.675 1 97.12 19 ARG B O 1
ATOM 4731 N N . PHE B 1 20 ? 27.453 6.418 0.029 1 98.06 20 PHE B N 1
ATOM 4732 C CA . PHE B 1 20 ? 26.297 6.664 -0.832 1 98.06 20 PHE B CA 1
ATOM 4733 C C . PHE B 1 20 ? 26 8.156 -0.935 1 98.06 20 PHE B C 1
ATOM 4735 O O . PHE B 1 20 ? 25.562 8.633 -1.981 1 98.06 20 PHE B O 1
ATOM 4742 N N . ILE B 1 21 ? 26.188 8.867 0.127 1 98.75 21 ILE B N 1
ATOM 4743 C CA . ILE B 1 21 ? 25.922 10.305 0.13 1 98.75 21 ILE B CA 1
ATOM 4744 C C . ILE B 1 21 ? 27.188 11.062 -0.203 1 98.75 21 ILE B C 1
ATOM 4746 O O . ILE B 1 21 ? 28.016 11.32 0.677 1 98.75 21 ILE B O 1
ATOM 4750 N N . THR B 1 22 ? 27.312 11.469 -1.405 1 98.38 22 THR B N 1
ATOM 4751 C CA . THR B 1 22 ? 28.453 12.234 -1.887 1 98.38 22 THR B CA 1
ATOM 4752 C C . THR B 1 22 ? 28.047 13.664 -2.221 1 98.38 22 THR B C 1
ATOM 4754 O O . THR B 1 22 ? 26.859 13.953 -2.377 1 98.38 22 THR B O 1
ATOM 4757 N N . PRO B 1 23 ? 29.016 14.617 -2.242 1 98.12 23 PRO B N 1
ATOM 4758 C CA . PRO B 1 23 ? 28.641 15.969 -2.668 1 98.12 23 PRO B CA 1
ATOM 4759 C C . PRO B 1 23 ? 27.891 15.984 -3.998 1 98.12 23 PRO B C 1
ATOM 4761 O O . PRO B 1 23 ? 28.312 15.32 -4.953 1 98.12 23 PRO B O 1
ATOM 4764 N N . GLY B 1 24 ? 26.781 16.609 -3.975 1 98 24 GLY B N 1
ATOM 4765 C CA . GLY B 1 24 ? 25.969 16.703 -5.188 1 98 24 GLY B CA 1
ATOM 4766 C C . GLY B 1 24 ? 24.844 15.695 -5.238 1 98 24 GLY B C 1
ATOM 4767 O O . GLY B 1 24 ? 23.953 15.789 -6.086 1 98 24 GLY B O 1
ATOM 4768 N N . ALA B 1 25 ? 24.844 14.812 -4.32 1 98.62 25 ALA B N 1
ATOM 4769 C CA . ALA B 1 25 ? 23.828 13.758 -4.328 1 98.62 25 ALA B CA 1
ATOM 4770 C C . ALA B 1 25 ? 22.438 14.32 -4.059 1 98.62 25 ALA B C 1
ATOM 4772 O O . ALA B 1 25 ? 22.297 15.289 -3.305 1 98.62 25 ALA B O 1
ATOM 4773 N N . PHE B 1 26 ? 21.422 13.742 -4.738 1 98.81 26 PHE B N 1
ATOM 4774 C CA . PHE B 1 26 ? 20.031 13.992 -4.43 1 98.81 26 PHE B CA 1
ATOM 4775 C C . PHE B 1 26 ? 19.547 13.047 -3.33 1 98.81 26 PHE B C 1
ATOM 4777 O O . PHE B 1 26 ? 19.344 11.859 -3.57 1 98.81 26 PHE B O 1
ATOM 4784 N N . VAL B 1 27 ? 19.312 13.586 -2.109 1 98.88 27 VAL B N 1
ATOM 4785 C CA . VAL B 1 27 ? 19.031 12.75 -0.942 1 98.88 27 VAL B CA 1
ATOM 4786 C C . VAL B 1 27 ? 17.625 13.039 -0.424 1 98.88 27 VAL B C 1
ATOM 4788 O O . VAL B 1 27 ? 17.266 14.195 -0.167 1 98.88 27 VAL B O 1
ATOM 4791 N N . ALA B 1 28 ? 16.828 12 -0.296 1 98.75 28 ALA B N 1
ATOM 4792 C CA . ALA B 1 28 ? 15.516 12.102 0.329 1 98.75 28 ALA B CA 1
ATOM 4793 C C . ALA B 1 28 ? 15.562 11.672 1.791 1 98.75 28 ALA B C 1
ATOM 4795 O O . ALA B 1 28 ? 16.078 10.594 2.109 1 98.75 28 ALA B O 1
ATOM 4796 N N . PHE B 1 29 ? 15.078 12.5 2.652 1 98.31 29 PHE B N 1
ATOM 4797 C CA . PHE B 1 29 ? 15.07 12.195 4.078 1 98.31 29 PHE B CA 1
ATOM 4798 C C . PHE B 1 29 ? 13.656 11.867 4.547 1 98.31 29 PHE B C 1
ATOM 4800 O O . PHE B 1 29 ? 12.727 12.648 4.34 1 98.31 29 PHE B O 1
ATOM 4807 N N . GLY B 1 30 ? 13.547 10.688 5.203 1 96.56 30 GLY B N 1
ATOM 4808 C CA . GLY B 1 30 ? 12.258 10.195 5.66 1 96.56 30 GLY B CA 1
ATOM 4809 C C . GLY B 1 30 ? 11.781 10.859 6.938 1 96.56 30 GLY B C 1
ATOM 4810 O O . GLY B 1 30 ? 12.398 11.812 7.41 1 96.56 30 GLY B O 1
ATOM 4811 N N . GLY B 1 31 ? 10.656 10.336 7.434 1 93.31 31 GLY B N 1
ATOM 4812 C CA . GLY B 1 31 ? 9.992 10.898 8.594 1 93.31 31 GLY B CA 1
ATOM 4813 C C . GLY B 1 31 ? 8.977 11.977 8.234 1 93.31 31 GLY B C 1
ATOM 4814 O O . GLY B 1 31 ? 8.688 12.195 7.059 1 93.31 31 GLY B O 1
ATOM 4815 N N . GLY B 1 32 ? 8.414 12.469 9.242 1 87.12 32 GLY B N 1
ATOM 4816 C CA . GLY B 1 32 ? 7.453 13.555 9.117 1 87.12 32 GLY B CA 1
ATOM 4817 C C . GLY B 1 32 ? 7.281 14.352 10.391 1 87.12 32 GLY B C 1
ATOM 4818 O O . GLY B 1 32 ? 7.316 13.789 11.492 1 87.12 32 GLY B O 1
ATOM 4819 N N . TRP B 1 33 ? 7.219 15.594 10.219 1 85.25 33 TRP B N 1
ATOM 4820 C CA . TRP B 1 33 ? 7.152 16.5 11.367 1 85.25 33 TRP B CA 1
ATOM 4821 C C . TRP B 1 33 ? 8.312 16.25 12.328 1 85.25 33 TRP B C 1
ATOM 4823 O O . TRP B 1 33 ? 9.477 16.422 11.961 1 85.25 33 TRP B O 1
ATOM 4833 N N . SER B 1 34 ? 7.98 15.789 13.508 1 89.56 34 SER B N 1
ATOM 4834 C CA . SER B 1 34 ? 9.039 15.531 14.477 1 89.56 34 SER B CA 1
ATOM 4835 C C . SER B 1 34 ? 9.125 14.039 14.812 1 89.56 34 SER B C 1
ATOM 4837 O O . SER B 1 34 ? 9.43 13.672 15.953 1 89.56 34 SER B O 1
ATOM 4839 N N . CYS B 1 35 ? 8.828 13.258 13.742 1 91.5 35 CYS B N 1
ATOM 4840 C CA . CYS B 1 35 ? 8.828 11.828 14.023 1 91.5 35 CYS B CA 1
ATOM 4841 C C . CYS B 1 35 ? 9.695 11.078 13.023 1 91.5 35 CYS B C 1
ATOM 4843 O O . CYS B 1 35 ? 9.586 11.289 11.812 1 91.5 35 CYS B O 1
ATOM 4845 N N . ASN B 1 36 ? 10.531 10.219 13.5 1 93.88 36 ASN B N 1
ATOM 4846 C CA . ASN B 1 36 ? 11.344 9.258 12.766 1 93.88 36 ASN B CA 1
ATOM 4847 C C . ASN B 1 36 ? 12.266 9.953 11.773 1 93.88 36 ASN B C 1
ATOM 4849 O O . ASN B 1 36 ? 12.57 9.406 10.711 1 93.88 36 ASN B O 1
ATOM 4853 N N . LYS B 1 37 ? 12.602 11.164 12.031 1 96.38 37 LYS B N 1
ATOM 4854 C CA . LYS B 1 37 ? 13.625 11.812 11.211 1 96.38 37 LYS B CA 1
ATOM 4855 C C . LYS B 1 37 ? 14.992 11.18 11.445 1 96.38 37 LYS B C 1
ATOM 4857 O O . LYS B 1 37 ? 15.359 10.883 12.586 1 96.38 37 LYS B O 1
ATOM 4862 N N . PRO B 1 38 ? 15.688 10.922 10.398 1 98.25 38 PRO B N 1
ATOM 4863 C CA . PRO B 1 38 ? 17.016 10.312 10.586 1 98.25 38 PRO B CA 1
ATOM 4864 C C . PRO B 1 38 ? 18.062 11.32 11.047 1 98.25 38 PRO B C 1
ATOM 4866 O O . PRO B 1 38 ? 19.062 11.523 10.359 1 98.25 38 PRO B O 1
ATOM 4869 N N . MET B 1 39 ? 17.906 11.797 12.203 1 98.56 39 MET B N 1
ATOM 4870 C CA . MET B 1 39 ? 18.688 12.93 12.711 1 98.56 39 MET B CA 1
ATOM 4871 C C . MET B 1 39 ? 20.141 12.531 12.945 1 98.56 39 MET B C 1
ATOM 4873 O O . MET B 1 39 ? 21.047 13.352 12.789 1 98.56 39 MET B O 1
ATOM 4877 N N . ALA B 1 40 ? 20.406 11.289 13.289 1 98.81 40 ALA B N 1
ATOM 4878 C CA . ALA B 1 40 ? 21.797 10.852 13.445 1 98.81 40 ALA B CA 1
ATOM 4879 C C . ALA B 1 40 ? 22.578 11.008 12.141 1 98.81 40 ALA B C 1
ATOM 4881 O O . ALA B 1 40 ? 23.75 11.391 12.148 1 98.81 40 ALA B O 1
ATOM 4882 N N . VAL B 1 41 ? 21.938 10.648 11.062 1 98.88 41 VAL B N 1
ATOM 4883 C CA . VAL B 1 41 ? 22.594 10.789 9.766 1 98.88 41 VAL B CA 1
ATOM 4884 C C . VAL B 1 41 ? 22.75 12.266 9.43 1 98.88 41 VAL B C 1
ATOM 4886 O O . VAL B 1 41 ? 23.781 12.672 8.867 1 98.88 41 VAL B O 1
ATOM 4889 N N . ILE B 1 42 ? 21.75 13.086 9.773 1 98.69 42 ILE B N 1
ATOM 4890 C CA . ILE B 1 42 ? 21.844 14.523 9.57 1 98.69 42 ILE B CA 1
ATOM 4891 C C . ILE B 1 42 ? 23.062 15.07 10.297 1 98.69 42 ILE B C 1
ATOM 4893 O O . ILE B 1 42 ? 23.844 15.828 9.719 1 98.69 42 ILE B O 1
ATOM 4897 N N . ARG B 1 43 ? 23.219 14.688 11.516 1 98.5 43 ARG B N 1
ATOM 4898 C CA . ARG B 1 43 ? 24.375 15.117 12.305 1 98.5 43 ARG B CA 1
ATOM 4899 C C . ARG B 1 43 ? 25.672 14.625 11.68 1 98.5 43 ARG B C 1
ATOM 4901 O O . ARG B 1 43 ? 26.672 15.352 11.641 1 98.5 43 ARG B O 1
ATOM 4908 N N . GLU B 1 44 ? 25.625 13.398 11.195 1 98.69 44 GLU B N 1
ATOM 4909 C CA . GLU B 1 44 ? 26.844 12.844 10.594 1 98.69 44 GLU B CA 1
ATOM 4910 C C . GLU B 1 44 ? 27.203 13.586 9.305 1 98.69 44 GLU B C 1
ATOM 4912 O O . GLU B 1 44 ? 28.375 13.789 9.008 1 98.69 44 GLU B O 1
ATOM 4917 N N . ILE B 1 45 ? 26.219 13.93 8.484 1 98.56 45 ILE B N 1
ATOM 4918 C CA . ILE B 1 45 ? 26.453 14.727 7.285 1 98.56 45 ILE B CA 1
ATOM 4919 C C . ILE B 1 45 ? 27.156 16.031 7.66 1 98.56 45 ILE B C 1
ATOM 4921 O O . ILE B 1 45 ? 28.125 16.438 7.004 1 98.56 45 ILE B O 1
ATOM 4925 N N . ALA B 1 46 ? 26.672 16.688 8.727 1 97.44 46 ALA B N 1
ATOM 4926 C CA . ALA B 1 46 ? 27.281 17.938 9.211 1 97.44 46 ALA B CA 1
ATOM 4927 C C . ALA B 1 46 ? 28.703 17.703 9.703 1 97.44 46 ALA B C 1
ATOM 4929 O O . ALA B 1 46 ? 29.609 18.484 9.414 1 97.44 46 ALA B O 1
ATOM 4930 N N . ARG B 1 47 ? 28.891 16.578 10.445 1 96.44 47 ARG B N 1
ATOM 4931 C CA . ARG B 1 47 ? 30.219 16.25 10.969 1 96.44 47 ARG B CA 1
ATOM 4932 C C . ARG B 1 47 ? 31.234 16.078 9.844 1 96.44 47 ARG B C 1
ATOM 4934 O O . ARG B 1 47 ? 32.375 16.531 9.961 1 96.44 47 ARG B O 1
ATOM 4941 N N . GLN B 1 48 ? 30.75 15.391 8.836 1 96.06 48 GLN B N 1
ATOM 4942 C CA . GLN B 1 48 ? 31.641 15.102 7.719 1 96.06 48 GLN B CA 1
ATOM 4943 C C . GLN B 1 48 ? 31.688 16.266 6.734 1 96.06 48 GLN B C 1
ATOM 4945 O O . GLN B 1 48 ? 32.469 16.25 5.781 1 96.06 48 GLN B O 1
ATOM 4950 N N . ASN B 1 49 ? 30.922 17.266 6.941 1 95.69 49 ASN B N 1
ATOM 4951 C CA . ASN B 1 49 ? 30.844 18.453 6.094 1 95.69 49 ASN B CA 1
ATOM 4952 C C . ASN B 1 49 ? 30.578 18.078 4.641 1 95.69 49 ASN B C 1
ATOM 4954 O O . ASN B 1 49 ? 31.297 18.5 3.736 1 95.69 49 ASN B O 1
ATOM 4958 N N . ILE B 1 50 ? 29.625 17.188 4.398 1 98.06 50 ILE B N 1
ATOM 4959 C CA . ILE B 1 50 ? 29.203 16.859 3.037 1 98.06 50 ILE B CA 1
ATOM 4960 C C . ILE B 1 50 ? 28.344 18 2.479 1 98.06 50 ILE B C 1
ATOM 4962 O O . ILE B 1 50 ? 27.297 18.328 3.037 1 98.06 50 ILE B O 1
ATOM 4966 N N . THR B 1 51 ? 28.719 18.594 1.295 1 97.75 51 THR B N 1
ATOM 4967 C CA . THR B 1 51 ? 28.094 19.828 0.823 1 97.75 51 THR B CA 1
ATOM 4968 C C . THR B 1 51 ? 27.516 19.625 -0.577 1 97.75 51 THR B C 1
ATOM 4970 O O . THR B 1 51 ? 27.609 18.547 -1.154 1 97.75 51 THR B O 1
ATOM 4973 N N . ASN B 1 52 ? 26.859 20.625 -1.033 1 98.31 52 ASN B N 1
ATOM 4974 C CA . ASN B 1 52 ? 26.281 20.703 -2.371 1 98.31 52 ASN B CA 1
ATOM 4975 C C . ASN B 1 52 ? 25.188 19.656 -2.572 1 98.31 52 ASN B C 1
ATOM 4977 O O . ASN B 1 52 ? 25.078 19.062 -3.652 1 98.31 52 ASN B O 1
ATOM 4981 N N . LEU B 1 53 ? 24.484 19.406 -1.517 1 98.81 53 LEU B N 1
ATOM 4982 C CA . LEU B 1 53 ? 23.453 18.375 -1.596 1 98.81 53 LEU B CA 1
ATOM 4983 C C . LEU B 1 53 ? 22.156 18.938 -2.174 1 98.81 53 LEU B C 1
ATOM 4985 O O . LEU B 1 53 ? 21.797 20.078 -1.884 1 98.81 53 LEU B O 1
ATOM 4989 N N . LYS B 1 54 ? 21.516 18.203 -3.053 1 98.75 54 LYS B N 1
ATOM 4990 C CA . LYS B 1 54 ? 20.094 18.328 -3.305 1 98.75 54 LYS B CA 1
ATOM 4991 C C . LYS B 1 54 ? 19.281 17.5 -2.326 1 98.75 54 LYS B C 1
ATOM 4993 O O . LYS B 1 54 ? 19.469 16.281 -2.229 1 98.75 54 LYS B O 1
ATOM 4998 N N . VAL B 1 55 ? 18.438 18.125 -1.578 1 98.69 55 VAL B N 1
ATOM 4999 C CA . VAL B 1 55 ? 17.734 17.391 -0.526 1 98.69 55 VAL B CA 1
ATOM 5000 C C . VAL B 1 55 ? 16.234 17.5 -0.717 1 98.69 55 VAL B C 1
ATOM 5002 O O . VAL B 1 55 ? 15.75 18.484 -1.29 1 98.69 55 VAL B O 1
ATOM 5005 N N . MET B 1 56 ? 15.562 16.453 -0.25 1 98 56 MET B N 1
ATOM 5006 C CA . MET B 1 56 ? 14.109 16.438 -0.365 1 98 56 MET B CA 1
ATOM 5007 C C . MET B 1 56 ? 13.469 15.938 0.928 1 98 56 MET B C 1
ATOM 5009 O O . MET B 1 56 ? 14 15.039 1.587 1 98 56 MET B O 1
ATOM 5013 N N . SER B 1 57 ? 12.383 16.5 1.263 1 94.25 57 SER B N 1
ATOM 5014 C CA . SER B 1 57 ? 11.5 16.062 2.338 1 94.25 57 SER B CA 1
ATOM 5015 C C . SER B 1 57 ? 10.047 16.391 2.035 1 94.25 57 SER B C 1
ATOM 5017 O O . SER B 1 57 ? 9.758 17.438 1.435 1 94.25 57 SER B O 1
ATOM 5019 N N . ILE B 1 58 ? 9.133 15.547 2.404 1 92.88 58 ILE B N 1
ATOM 5020 C CA . ILE B 1 58 ? 7.723 15.82 2.139 1 92.88 58 ILE B CA 1
ATOM 5021 C C . ILE B 1 58 ? 7.176 16.781 3.193 1 92.88 58 ILE B C 1
ATOM 5023 O O . ILE B 1 58 ? 6.625 17.828 2.861 1 92.88 58 ILE B O 1
ATOM 5027 N N . VAL B 1 59 ? 7.324 16.359 4.398 1 90.25 59 VAL B N 1
ATOM 5028 C CA . VAL B 1 59 ? 7.023 17.219 5.535 1 90.25 59 VAL B CA 1
ATOM 5029 C C . VAL B 1 59 ? 8.312 17.562 6.277 1 90.25 59 VAL B C 1
ATOM 5031 O O . VAL B 1 59 ? 8.664 16.906 7.258 1 90.25 59 VAL B O 1
ATOM 5034 N N . GLY B 1 60 ? 8.906 18.688 5.832 1 91.56 60 GLY B N 1
ATOM 5035 C CA . GLY B 1 60 ? 10.227 19.047 6.34 1 91.56 60 GLY B CA 1
ATOM 5036 C C . GLY B 1 60 ? 10.172 19.828 7.633 1 91.56 60 GLY B C 1
ATOM 5037 O O . GLY B 1 60 ? 9.148 20.438 7.957 1 91.56 60 GLY B O 1
ATOM 5038 N N . GLY B 1 61 ? 11.273 19.781 8.305 1 93.75 61 GLY B N 1
ATOM 5039 C CA . GLY B 1 61 ? 11.422 20.516 9.555 1 93.75 61 GLY B CA 1
ATOM 5040 C C . GLY B 1 61 ? 12.844 20.531 10.078 1 93.75 61 GLY B C 1
ATOM 5041 O O . GLY B 1 61 ? 13.703 21.219 9.523 1 93.75 61 GLY B O 1
ATOM 5042 N N . TRP B 1 62 ? 13.07 19.656 11.016 1 95.31 62 TRP B N 1
ATOM 5043 C CA . TRP B 1 62 ? 14.312 19.703 11.789 1 95.31 62 TRP B CA 1
ATOM 5044 C C . TRP B 1 62 ? 15.5 19.25 10.93 1 95.31 62 TRP B C 1
ATOM 5046 O O . TRP B 1 62 ? 16.562 19.875 10.984 1 95.31 62 TRP B O 1
ATOM 5056 N N . GLU B 1 63 ? 15.328 18.219 10.164 1 97.12 63 GLU B N 1
ATOM 5057 C CA . GLU B 1 63 ? 16.406 17.734 9.32 1 97.12 63 GLU B CA 1
ATOM 5058 C C . GLU B 1 63 ? 16.859 18.781 8.32 1 97.12 63 GLU B C 1
ATOM 5060 O O . GLU B 1 63 ? 18.062 18.969 8.094 1 97.12 63 GLU B O 1
ATOM 5065 N N . MET B 1 64 ? 15.93 19.5 7.758 1 97.38 64 MET B N 1
ATOM 5066 C CA . MET B 1 64 ? 16.266 20.531 6.777 1 97.38 64 MET B CA 1
ATOM 5067 C C . MET B 1 64 ? 16.875 21.75 7.461 1 97.38 64 MET B C 1
ATOM 5069 O O . MET B 1 64 ? 17.828 22.344 6.941 1 97.38 64 MET B O 1
ATOM 5073 N N . GLU B 1 65 ? 16.281 22.094 8.578 1 97 65 GLU B N 1
ATOM 5074 C CA . GLU B 1 65 ? 16.781 23.266 9.305 1 97 65 GLU B CA 1
ATOM 5075 C C . GLU B 1 65 ? 18.25 23.062 9.695 1 97 65 GLU B C 1
ATOM 5077 O O . GLU B 1 65 ? 19.047 24 9.586 1 97 65 GLU B O 1
ATOM 5082 N N . TRP B 1 66 ? 18.625 21.891 10.141 1 97.75 66 TRP B N 1
ATOM 5083 C CA . TRP B 1 66 ? 20 21.578 10.516 1 97.75 66 TRP B CA 1
ATOM 5084 C C . TRP B 1 66 ? 20.922 21.609 9.297 1 97.75 66 TRP B C 1
ATOM 5086 O O . TRP B 1 66 ? 22.016 22.172 9.344 1 97.75 66 TRP B O 1
ATOM 5096 N N . LEU B 1 67 ? 20.5 20.969 8.219 1 98.19 67 LEU B N 1
ATOM 5097 C CA . LEU B 1 67 ? 21.328 20.891 7.023 1 98.19 67 LEU B CA 1
ATOM 5098 C C . LEU B 1 67 ? 21.547 22.266 6.41 1 98.19 67 LEU B C 1
ATOM 5100 O O . LEU B 1 67 ? 22.641 22.578 5.953 1 98.19 67 LEU B O 1
ATOM 5104 N N . LEU B 1 68 ? 20.484 23.078 6.359 1 97.94 68 LEU B N 1
ATOM 5105 C CA . LEU B 1 68 ? 20.609 24.438 5.844 1 97.94 68 LEU B CA 1
ATOM 5106 C C . LEU B 1 68 ? 21.516 25.281 6.734 1 97.94 68 LEU B C 1
ATOM 5108 O O . LEU B 1 68 ? 22.328 26.047 6.238 1 97.94 68 LEU B O 1
ATOM 5112 N N . GLY B 1 69 ? 21.359 25.141 8.047 1 97.62 69 GLY B N 1
ATOM 5113 C CA . GLY B 1 69 ? 22.203 25.859 8.984 1 97.62 69 GLY B CA 1
ATOM 5114 C C . GLY B 1 69 ? 23.672 25.484 8.867 1 97.62 69 GLY B C 1
ATOM 5115 O O . GLY B 1 69 ? 24.547 26.344 9.062 1 97.62 69 GLY B O 1
ATOM 5116 N N . ALA B 1 70 ? 23.891 24.25 8.562 1 97.31 70 ALA B N 1
ATOM 5117 C CA . ALA B 1 70 ? 25.25 23.75 8.445 1 97.31 70 ALA B CA 1
ATOM 5118 C C . ALA B 1 70 ? 25.859 24.109 7.094 1 97.31 70 ALA B C 1
ATOM 5120 O O . ALA B 1 70 ? 27.062 23.969 6.883 1 97.31 70 ALA B O 1
ATOM 5121 N N . GLY B 1 71 ? 25.016 24.578 6.188 1 96.75 71 GLY B N 1
ATOM 5122 C CA . GLY B 1 71 ? 25.5 24.984 4.875 1 96.75 71 GLY B CA 1
ATOM 5123 C C . GLY B 1 71 ? 25.719 23.797 3.943 1 96.75 71 GLY B C 1
ATOM 5124 O O . GLY B 1 71 ? 26.562 23.875 3.041 1 96.75 71 GLY B O 1
ATOM 5125 N N . CYS B 1 72 ? 25 22.719 4.105 1 98.19 72 CYS B N 1
ATOM 5126 C CA . CYS B 1 72 ? 25.25 21.484 3.375 1 98.19 72 CYS B CA 1
ATOM 5127 C C . CYS B 1 72 ? 24.422 21.422 2.1 1 98.19 72 CYS B C 1
ATOM 5129 O O . CYS B 1 72 ? 24.672 20.594 1.227 1 98.19 72 CYS B O 1
ATOM 5131 N N . VAL B 1 73 ? 23.469 22.328 1.882 1 98.5 73 VAL B N 1
ATOM 5132 C CA . VAL B 1 73 ? 22.438 22.172 0.865 1 98.5 73 VAL B CA 1
ATOM 5133 C C . VAL B 1 73 ? 22.625 23.188 -0.247 1 98.5 73 VAL B C 1
ATOM 5135 O O . VAL B 1 73 ? 22.844 24.375 0.024 1 98.5 73 VAL B O 1
ATOM 5138 N N . ASP B 1 74 ? 22.516 22.734 -1.464 1 98.25 74 ASP B N 1
ATOM 5139 C CA . ASP B 1 74 ? 22.547 23.625 -2.627 1 98.25 74 ASP B CA 1
ATOM 5140 C C . ASP B 1 74 ? 21.188 23.719 -3.289 1 98.25 74 ASP B C 1
ATOM 5142 O O . ASP B 1 74 ? 20.891 24.688 -3.992 1 98.25 74 ASP B O 1
ATOM 5146 N N . HIS B 1 75 ? 20.391 22.719 -3.16 1 98.62 75 HIS B N 1
ATOM 5147 C CA . HIS B 1 75 ? 19.062 22.625 -3.768 1 98.62 75 HIS B CA 1
ATOM 5148 C C . HIS B 1 75 ? 18.062 21.953 -2.828 1 98.62 75 HIS B C 1
ATOM 5150 O O . HIS B 1 75 ? 18.281 20.812 -2.398 1 98.62 75 HIS B O 1
ATOM 5156 N N . LEU B 1 76 ? 17 22.672 -2.48 1 98 76 LEU B N 1
ATOM 5157 C CA . LEU B 1 76 ? 15.969 22.156 -1.591 1 98 76 LEU B CA 1
ATOM 5158 C C . LEU B 1 76 ? 14.695 21.859 -2.363 1 98 76 LEU B C 1
ATOM 5160 O O . LEU B 1 76 ? 14.125 22.734 -3 1 98 76 LEU B O 1
ATOM 5164 N N . VAL B 1 77 ? 14.25 20.609 -2.342 1 97.44 77 VAL B N 1
ATOM 5165 C CA . VAL B 1 77 ? 12.969 20.156 -2.885 1 97.44 77 VAL B CA 1
ATOM 5166 C C . VAL B 1 77 ? 12 19.859 -1.744 1 97.44 77 VAL B C 1
ATOM 5168 O O . VAL B 1 77 ? 12.25 18.984 -0.914 1 97.44 77 VAL B O 1
ATOM 5171 N N . PHE B 1 78 ? 10.883 20.594 -1.691 1 96.44 78 PHE B N 1
ATOM 5172 C CA . PHE B 1 78 ? 10.047 20.484 -0.5 1 96.44 78 PHE B CA 1
ATOM 5173 C C . PHE B 1 78 ? 8.594 20.828 -0.823 1 96.44 78 PHE B C 1
ATOM 5175 O O . PHE B 1 78 ? 8.297 21.328 -1.905 1 96.44 78 PHE B O 1
ATOM 5182 N N . SER B 1 79 ? 7.719 20.438 0.112 1 95.25 79 SER B N 1
ATOM 5183 C CA . SER B 1 79 ? 6.32 20.828 0.02 1 95.25 79 SER B CA 1
ATOM 5184 C C . SER B 1 79 ? 5.945 21.797 1.136 1 95.25 79 SER B C 1
ATOM 5186 O O . SER B 1 79 ? 4.977 22.562 1.014 1 95.25 79 SER B O 1
ATOM 5188 N N . PHE B 1 80 ? 6.613 21.531 2.232 1 92 80 PHE B N 1
ATOM 5189 C CA . PHE B 1 80 ? 6.305 22.234 3.475 1 92 80 PHE B CA 1
ATOM 5190 C C . PHE B 1 80 ? 7.477 22.156 4.445 1 92 80 PHE B C 1
ATOM 5192 O O . PHE B 1 80 ? 8.133 21.109 4.555 1 92 80 PHE B O 1
ATOM 5199 N N . LEU B 1 81 ? 7.797 23.344 5.078 1 94.62 81 LEU B N 1
ATOM 5200 C CA . LEU B 1 81 ? 8.789 23.312 6.145 1 94.62 81 LEU B CA 1
ATOM 5201 C C . LEU B 1 81 ? 8.289 24.062 7.371 1 94.62 81 LEU B C 1
ATOM 5203 O O . LEU B 1 81 ? 7.914 25.234 7.277 1 94.62 81 LEU B O 1
ATOM 5207 N N . SER B 1 82 ? 8.281 23.359 8.43 1 91.62 82 SER B N 1
ATOM 5208 C CA . SER B 1 82 ? 7.836 23.938 9.695 1 91.62 82 SER B CA 1
ATOM 5209 C C . SER B 1 82 ? 8.438 23.203 10.883 1 91.62 82 SER B C 1
ATOM 5211 O O . SER B 1 82 ? 8.734 22.016 10.797 1 91.62 82 SER B O 1
ATOM 5213 N N . LEU B 1 83 ? 8.68 23.984 11.93 1 91.69 83 LEU B N 1
ATOM 5214 C CA . LEU B 1 83 ? 9.07 23.359 13.195 1 91.69 83 LEU B CA 1
ATOM 5215 C C . LEU B 1 83 ? 7.871 23.234 14.125 1 91.69 83 LEU B C 1
ATOM 5217 O O . LEU B 1 83 ? 8.023 23.266 15.352 1 91.69 83 LEU B O 1
ATOM 5221 N N . GLU B 1 84 ? 6.688 23.219 13.492 1 86.12 84 GLU B N 1
ATOM 5222 C CA . GLU B 1 84 ? 5.41 23.047 14.18 1 86.12 84 GLU B CA 1
ATOM 5223 C C . GLU B 1 84 ? 5.191 24.141 15.219 1 86.12 84 GLU B C 1
ATOM 5225 O O . GLU B 1 84 ? 5.203 25.328 14.891 1 86.12 84 GLU B O 1
ATOM 5230 N N . PHE B 1 85 ? 5.148 23.891 16.469 1 83.19 85 PHE B N 1
ATOM 5231 C CA . PHE B 1 85 ? 4.773 24.906 17.453 1 83.19 85 PHE B CA 1
ATOM 5232 C C . PHE B 1 85 ? 5.93 25.859 17.719 1 83.19 85 PHE B C 1
ATOM 5234 O O . PHE B 1 85 ? 5.734 26.922 18.297 1 83.19 85 PHE B O 1
ATOM 5241 N N . PHE B 1 86 ? 7.109 25.469 17.188 1 88.06 86 PHE B N 1
ATOM 5242 C CA . PHE B 1 86 ? 8.227 26.406 17.297 1 88.06 86 PHE B CA 1
ATOM 5243 C C . PHE B 1 86 ? 8.219 27.422 16.172 1 88.06 86 PHE B C 1
ATOM 5245 O O . PHE B 1 86 ? 8.938 28.422 16.203 1 88.06 86 PHE B O 1
ATOM 5252 N N . GLY B 1 87 ? 7.426 27.156 15.164 1 87.12 87 GLY B N 1
ATOM 5253 C CA . GLY B 1 87 ? 7.219 28.141 14.109 1 87.12 87 GLY B CA 1
ATOM 5254 C C . GLY B 1 87 ? 8.086 27.891 12.891 1 87.12 87 GLY B C 1
ATOM 5255 O O . GLY B 1 87 ? 8.43 26.75 12.586 1 87.12 87 GLY B O 1
ATOM 5256 N N . LEU B 1 88 ? 8.32 28.922 12.141 1 90.88 88 LEU B N 1
ATOM 5257 C CA . LEU B 1 88 ? 9.031 28.859 10.875 1 90.88 88 LEU B CA 1
ATOM 5258 C C . LEU B 1 88 ? 10.531 28.688 11.094 1 90.88 88 LEU B C 1
ATOM 5260 O O . LEU B 1 88 ? 11.117 29.406 11.922 1 90.88 88 LEU B O 1
ATOM 5264 N N . PRO B 1 89 ? 11.156 27.734 10.398 1 94.38 89 PRO B N 1
ATOM 5265 C CA . PRO B 1 89 ? 12.609 27.594 10.539 1 94.38 89 PRO B CA 1
ATOM 5266 C C . PRO B 1 89 ? 13.383 28.812 10.047 1 94.38 89 PRO B C 1
ATOM 5268 O O . PRO B 1 89 ? 13.211 29.219 8.891 1 94.38 89 PRO B O 1
ATOM 5271 N N . ALA B 1 90 ? 14.289 29.328 10.844 1 95.44 90 ALA B N 1
ATOM 5272 C CA . ALA B 1 90 ? 14.977 30.594 10.578 1 95.44 90 ALA B CA 1
ATOM 5273 C C . ALA B 1 90 ? 15.93 30.453 9.398 1 95.44 90 ALA B C 1
ATOM 5275 O O . ALA B 1 90 ? 16.078 31.375 8.586 1 95.44 90 ALA B O 1
ATOM 5276 N N . ASN B 1 91 ? 16.609 29.359 9.328 1 97.56 91 ASN B N 1
ATOM 5277 C CA . ASN B 1 91 ? 17.547 29.172 8.234 1 97.56 91 ASN B CA 1
ATOM 5278 C C . ASN B 1 91 ? 16.828 28.953 6.902 1 97.56 91 ASN B C 1
ATOM 5280 O O . ASN B 1 91 ? 17.297 29.422 5.859 1 97.56 91 ASN B O 1
ATOM 5284 N N . PHE B 1 92 ? 15.773 28.297 6.93 1 97.38 92 PHE B N 1
ATOM 5285 C CA . PHE B 1 92 ? 14.953 28.172 5.73 1 97.38 92 PHE B CA 1
ATOM 5286 C C . PHE B 1 92 ? 14.5 29.531 5.223 1 97.38 92 PHE B C 1
ATOM 5288 O O . PHE B 1 92 ? 14.641 29.828 4.035 1 97.38 92 PHE B O 1
ATOM 5295 N N . ARG B 1 93 ? 13.93 30.281 6.117 1 95.69 93 ARG B N 1
ATOM 5296 C CA . ARG B 1 93 ? 13.484 31.625 5.738 1 95.69 93 ARG B CA 1
ATOM 5297 C C . ARG B 1 93 ? 14.633 32.438 5.117 1 95.69 93 ARG B C 1
ATOM 5299 O O . ARG B 1 93 ? 14.453 33.062 4.082 1 95.69 93 ARG B O 1
ATOM 5306 N N . ARG B 1 94 ? 15.742 32.375 5.746 1 95.69 94 ARG B N 1
ATOM 5307 C CA . ARG B 1 94 ? 16.906 33.125 5.27 1 95.69 94 ARG B CA 1
ATOM 5308 C C . ARG B 1 94 ? 17.281 32.719 3.85 1 95.69 94 ARG B C 1
ATOM 5310 O O . ARG B 1 94 ? 17.438 33.562 2.971 1 95.69 94 ARG B O 1
ATOM 5317 N N . VAL B 1 95 ? 17.359 31.422 3.631 1 96 95 VAL B N 1
ATOM 5318 C CA . VAL B 1 95 ? 17.859 30.953 2.338 1 96 95 VAL B CA 1
ATOM 5319 C C . VAL B 1 95 ? 16.797 31.219 1.263 1 96 95 VAL B C 1
ATOM 5321 O O . VAL B 1 95 ? 17.141 31.5 0.109 1 96 95 VAL B O 1
ATOM 5324 N N . ALA B 1 96 ? 15.539 31.109 1.599 1 95.75 96 ALA B N 1
ATOM 5325 C CA . ALA B 1 96 ? 14.461 31.328 0.646 1 95.75 96 ALA B CA 1
ATOM 5326 C C . ALA B 1 96 ? 14.359 32.812 0.272 1 95.75 96 ALA B C 1
ATOM 5328 O O . ALA B 1 96 ? 14.312 33.156 -0.911 1 95.75 96 ALA B O 1
ATOM 5329 N N . GLU B 1 97 ? 14.367 33.688 1.233 1 94.88 97 GLU B N 1
ATOM 5330 C CA . GLU B 1 97 ? 14.156 35.094 1.031 1 94.88 97 GLU B CA 1
ATOM 5331 C C . GLU B 1 97 ? 15.359 35.75 0.352 1 94.88 97 GLU B C 1
ATOM 5333 O O . GLU B 1 97 ? 15.203 36.688 -0.424 1 94.88 97 GLU B O 1
ATOM 5338 N N . ARG B 1 98 ? 16.484 35.188 0.614 1 93.88 98 ARG B N 1
ATOM 5339 C CA . ARG B 1 98 ? 17.703 35.75 0.035 1 93.88 98 ARG B CA 1
ATOM 5340 C C . ARG B 1 98 ? 18.141 34.938 -1.191 1 93.88 98 ARG B C 1
ATOM 5342 O O . ARG B 1 98 ? 19.172 35.25 -1.805 1 93.88 98 ARG B O 1
ATOM 5349 N N . GLN B 1 99 ? 17.422 33.906 -1.498 1 93.81 99 GLN B N 1
ATOM 5350 C CA . GLN B 1 99 ? 17.688 33.094 -2.676 1 93.81 99 GLN B CA 1
ATOM 5351 C C . GLN B 1 99 ? 19.094 32.5 -2.643 1 93.81 99 GLN B C 1
ATOM 5353 O O . GLN B 1 99 ? 19.828 32.594 -3.627 1 93.81 99 GLN B O 1
ATOM 5358 N N . LEU B 1 100 ? 19.469 31.969 -1.507 1 95.94 100 LEU B N 1
ATOM 5359 C CA . LEU B 1 100 ? 20.812 31.453 -1.305 1 95.94 100 LEU B CA 1
ATOM 5360 C C . LEU B 1 100 ? 20.922 30 -1.781 1 95.94 100 LEU B C 1
ATOM 5362 O O . LEU B 1 100 ? 22.016 29.5 -2.021 1 95.94 100 LEU B O 1
ATOM 5366 N N . VAL B 1 101 ? 19.828 29.281 -1.835 1 96.75 101 VAL B N 1
ATOM 5367 C CA . VAL B 1 101 ? 19.703 27.891 -2.287 1 96.75 101 VAL B CA 1
ATOM 5368 C C . VAL B 1 101 ? 18.609 27.797 -3.338 1 96.75 101 VAL B C 1
ATOM 5370 O O . VAL B 1 101 ? 17.641 28.547 -3.305 1 96.75 101 VAL B O 1
ATOM 5373 N N . LYS B 1 102 ? 18.828 26.922 -4.344 1 97 102 LYS B N 1
ATOM 5374 C CA . LYS B 1 102 ? 17.734 26.672 -5.285 1 97 102 LYS B CA 1
ATOM 5375 C C . LYS B 1 102 ? 16.547 26.031 -4.59 1 97 102 LYS B C 1
ATOM 5377 O O . LYS B 1 102 ? 16.719 25.109 -3.787 1 97 102 LYS B O 1
ATOM 5382 N N . LEU B 1 103 ? 15.336 26.578 -4.875 1 95.62 103 LEU B N 1
ATOM 5383 C CA . LEU B 1 103 ? 14.117 26.031 -4.27 1 95.62 103 LEU B CA 1
ATOM 5384 C C . LEU B 1 103 ? 13.203 25.438 -5.328 1 95.62 103 LEU B C 1
ATOM 5386 O O . LEU B 1 103 ? 12.953 26.047 -6.363 1 95.62 103 LEU B O 1
ATOM 5390 N N . THR B 1 104 ? 12.812 24.219 -5.129 1 96.44 104 THR B N 1
ATOM 5391 C CA . THR B 1 104 ? 11.734 23.594 -5.883 1 96.44 104 THR B CA 1
ATOM 5392 C C . THR B 1 104 ? 10.602 23.172 -4.953 1 96.44 104 THR B C 1
ATOM 5394 O O . THR B 1 104 ? 10.734 22.203 -4.203 1 96.44 104 THR B O 1
ATOM 5397 N N . GLU B 1 105 ? 9.555 23.906 -5.031 1 95.81 105 GLU B N 1
ATOM 5398 C CA . GLU B 1 105 ? 8.383 23.562 -4.23 1 95.81 105 GLU B CA 1
ATOM 5399 C C . GLU B 1 105 ? 7.398 22.719 -5.027 1 95.81 105 GLU B C 1
ATOM 5401 O O . GLU B 1 105 ? 7.059 23.047 -6.164 1 95.81 105 GLU B O 1
ATOM 5406 N N . ILE B 1 106 ? 7.051 21.594 -4.492 1 96.75 106 ILE B N 1
ATOM 5407 C CA . ILE B 1 106 ? 6.082 20.656 -5.055 1 96.75 106 ILE B CA 1
ATOM 5408 C C . ILE B 1 106 ? 4.957 20.422 -4.051 1 96.75 106 ILE B C 1
ATOM 5410 O O . ILE B 1 106 ? 5.203 20.297 -2.848 1 96.75 106 ILE B O 1
ATOM 5414 N N . GLU B 1 107 ? 3.754 20.438 -4.52 1 95.56 107 GLU B N 1
ATOM 5415 C CA . GLU B 1 107 ? 2.65 20.109 -3.627 1 95.56 107 GLU B CA 1
ATOM 5416 C C . GLU B 1 107 ? 2.838 18.719 -3.018 1 95.56 107 GLU B C 1
ATOM 5418 O O . GLU B 1 107 ? 3.334 17.812 -3.682 1 95.56 107 GLU B O 1
ATOM 5423 N N . GLY B 1 108 ? 2.492 18.562 -1.732 1 94.44 108 GLY B N 1
ATOM 5424 C CA . GLY B 1 108 ? 2.832 17.375 -0.952 1 94.44 108 GLY B CA 1
ATOM 5425 C C . GLY B 1 108 ? 2.314 16.094 -1.561 1 94.44 108 GLY B C 1
ATOM 5426 O O . GLY B 1 108 ? 3.057 15.109 -1.681 1 94.44 108 GLY B O 1
ATOM 5427 N N . CYS B 1 109 ? 1.072 16 -1.901 1 93.69 109 CYS B N 1
ATOM 5428 C CA . CYS B 1 109 ? 0.494 14.797 -2.494 1 93.69 109 CYS B CA 1
ATOM 5429 C C . CYS B 1 109 ? 1.146 14.484 -3.836 1 93.69 109 CYS B C 1
ATOM 5431 O O . CYS B 1 109 ? 1.339 13.32 -4.18 1 93.69 109 CYS B O 1
ATOM 5433 N N . SER B 1 110 ? 1.464 15.539 -4.555 1 96 110 SER B N 1
ATOM 5434 C CA . SER B 1 110 ? 2.152 15.367 -5.828 1 96 110 SER B CA 1
ATOM 5435 C C . SER B 1 110 ? 3.525 14.734 -5.633 1 96 110 SER B C 1
ATOM 5437 O O . SER B 1 110 ? 3.936 13.875 -6.418 1 96 110 SER B O 1
ATOM 5439 N N . MET B 1 111 ? 4.199 15.211 -4.652 1 96.5 111 MET B N 1
ATOM 5440 C CA . MET B 1 111 ? 5.523 14.664 -4.363 1 96.5 111 MET B CA 1
ATOM 5441 C C . MET B 1 111 ? 5.441 13.172 -4.078 1 96.5 111 MET B C 1
ATOM 5443 O O . MET B 1 111 ? 6.27 12.398 -4.559 1 96.5 111 MET B O 1
ATOM 5447 N N . ILE B 1 112 ? 4.473 12.828 -3.33 1 95.94 112 ILE B N 1
ATOM 5448 C CA . ILE B 1 112 ? 4.266 11.422 -2.99 1 95.94 112 ILE B CA 1
ATOM 5449 C C . ILE B 1 112 ? 3.955 10.625 -4.254 1 95.94 112 ILE B C 1
ATOM 5451 O O . ILE B 1 112 ? 4.492 9.539 -4.457 1 95.94 112 ILE B O 1
ATOM 5455 N N . LYS B 1 113 ? 3.148 11.164 -5.086 1 96.06 113 LYS B N 1
ATOM 5456 C CA . LYS B 1 113 ? 2.789 10.484 -6.328 1 96.06 113 LYS B CA 1
ATOM 5457 C C . LYS B 1 113 ? 3.998 10.352 -7.254 1 96.06 113 LYS B C 1
ATOM 5459 O O . LYS B 1 113 ? 4.121 9.367 -7.984 1 96.06 113 LYS B O 1
ATOM 5464 N N . GLY B 1 114 ? 4.836 11.391 -7.281 1 97.38 114 GLY B N 1
ATOM 5465 C CA . GLY B 1 114 ? 6.062 11.281 -8.055 1 97.38 114 GLY B CA 1
ATOM 5466 C C . GLY B 1 114 ? 6.969 10.156 -7.59 1 97.38 114 GLY B C 1
ATOM 5467 O O . GLY B 1 114 ? 7.551 9.445 -8.406 1 97.38 114 GLY B O 1
ATOM 5468 N N . LEU B 1 115 ? 7.102 10.047 -6.285 1 97.38 115 LEU B N 1
ATOM 5469 C CA . LEU B 1 115 ? 7.875 8.953 -5.711 1 97.38 115 LEU B CA 1
ATOM 5470 C C . LEU B 1 115 ? 7.23 7.609 -6.023 1 97.38 115 LEU B C 1
ATOM 5472 O O . LEU B 1 115 ? 7.93 6.633 -6.312 1 97.38 115 LEU B O 1
ATOM 5476 N N . GLU B 1 116 ? 5.93 7.559 -5.961 1 95 116 GLU B N 1
ATOM 5477 C CA . GLU B 1 116 ? 5.207 6.336 -6.293 1 95 116 GLU B CA 1
ATOM 5478 C C . GLU B 1 116 ? 5.449 5.926 -7.742 1 95 116 GLU B C 1
ATOM 5480 O O . GLU B 1 116 ? 5.648 4.746 -8.039 1 95 116 GLU B O 1
ATOM 5485 N N . ALA B 1 117 ? 5.379 6.922 -8.641 1 95.56 117 ALA B N 1
ATOM 5486 C CA . ALA B 1 117 ? 5.672 6.629 -10.039 1 95.56 117 ALA B CA 1
ATOM 5487 C C . ALA B 1 117 ? 7.047 5.988 -10.188 1 95.56 117 ALA B C 1
ATOM 5489 O O . ALA B 1 117 ? 7.195 4.977 -10.875 1 95.56 117 ALA B O 1
ATOM 5490 N N . ALA B 1 118 ? 7.969 6.539 -9.469 1 95.06 118 ALA B N 1
ATOM 5491 C CA . ALA B 1 118 ? 9.336 6.016 -9.531 1 95.06 118 ALA B CA 1
ATOM 5492 C C . ALA B 1 118 ? 9.398 4.59 -8.992 1 95.06 118 ALA B C 1
ATOM 5494 O O . ALA B 1 118 ? 10.016 3.719 -9.609 1 95.06 118 ALA B O 1
ATOM 5495 N N . ARG B 1 119 ? 8.789 4.367 -7.883 1 92.5 119 ARG B N 1
ATOM 5496 C CA . ARG B 1 119 ? 8.875 3.041 -7.277 1 92.5 119 ARG B CA 1
ATOM 5497 C C . ARG B 1 119 ? 8.195 1.995 -8.156 1 92.5 119 ARG B C 1
ATOM 5499 O O . ARG B 1 119 ? 8.57 0.82 -8.133 1 92.5 119 ARG B O 1
ATOM 5506 N N . LEU B 1 120 ? 7.25 2.398 -8.992 1 90.38 120 LEU B N 1
ATOM 5507 C CA . LEU B 1 120 ? 6.523 1.479 -9.859 1 90.38 120 LEU B CA 1
ATOM 5508 C C . LEU B 1 120 ? 7.211 1.353 -11.211 1 90.38 120 LEU B C 1
ATOM 5510 O O . LEU B 1 120 ? 6.734 0.625 -12.086 1 90.38 120 LEU B O 1
ATOM 5514 N N . GLY B 1 121 ? 8.227 2.072 -11.398 1 89.06 121 GLY B N 1
ATOM 5515 C CA . GLY B 1 121 ? 8.93 2.064 -12.672 1 89.06 121 GLY B CA 1
ATOM 5516 C C . GLY B 1 121 ? 8.195 2.824 -13.766 1 89.06 121 GLY B C 1
ATOM 5517 O O . GLY B 1 121 ? 8.359 2.527 -14.945 1 89.06 121 GLY B O 1
ATOM 5518 N N . LEU B 1 122 ? 7.387 3.75 -13.438 1 93.38 122 LEU B N 1
ATOM 5519 C CA . LEU B 1 122 ? 6.621 4.559 -14.383 1 93.38 122 LEU B CA 1
ATOM 5520 C C . LEU B 1 122 ? 7.238 5.945 -14.531 1 93.38 122 LEU B C 1
ATOM 5522 O O . LEU B 1 122 ? 7.832 6.473 -13.586 1 93.38 122 LEU B O 1
ATOM 5526 N N . PRO B 1 123 ? 7.078 6.531 -15.688 1 95.25 123 PRO B N 1
ATOM 5527 C CA . PRO B 1 123 ? 7.652 7.859 -15.914 1 95.25 123 PRO B CA 1
ATOM 5528 C C . PRO B 1 123 ? 6.828 8.969 -15.266 1 95.25 123 PRO B C 1
ATOM 5530 O O . PRO B 1 123 ? 7.316 10.094 -15.117 1 95.25 123 PRO B O 1
ATOM 5533 N N . PHE B 1 124 ? 5.559 8.672 -14.961 1 97.12 124 PHE B N 1
ATOM 5534 C CA . PHE B 1 124 ? 4.672 9.664 -14.367 1 97.12 124 PHE B CA 1
ATOM 5535 C C . PHE B 1 124 ? 3.547 8.992 -13.586 1 97.12 124 PHE B C 1
ATOM 5537 O O . PHE B 1 124 ? 3.35 7.777 -13.695 1 97.12 124 PHE B O 1
ATOM 5544 N N . ALA B 1 125 ? 2.83 9.68 -12.852 1 96.31 125 ALA B N 1
ATOM 5545 C CA . ALA B 1 125 ? 1.611 9.227 -12.188 1 96.31 125 ALA B CA 1
ATOM 5546 C C . ALA B 1 125 ? 0.449 10.172 -12.469 1 96.31 125 ALA B C 1
ATOM 5548 O O . ALA B 1 125 ? 0.578 11.391 -12.297 1 96.31 125 ALA B O 1
ATOM 5549 N N . PRO B 1 126 ? -0.648 9.617 -12.914 1 96.12 126 PRO B N 1
ATOM 5550 C CA . PRO B 1 126 ? -1.865 10.422 -13.008 1 96.12 126 PRO B CA 1
ATOM 5551 C C . PRO B 1 126 ? -2.656 10.461 -11.703 1 96.12 126 PRO B C 1
ATOM 5553 O O . PRO B 1 126 ? -2.691 9.469 -10.977 1 96.12 126 PRO B O 1
ATOM 5556 N N . PHE B 1 127 ? -3.27 11.547 -11.391 1 92.56 127 PHE B N 1
ATOM 5557 C CA . PHE B 1 127 ? -4.125 11.648 -10.219 1 92.56 127 PHE B CA 1
ATOM 5558 C C . PHE B 1 127 ? -4.977 12.906 -10.273 1 92.56 127 PHE B C 1
ATOM 5560 O O . PHE B 1 127 ? -4.805 13.734 -11.164 1 92.56 127 PHE B O 1
ATOM 5567 N N . MET B 1 128 ? -5.957 12.93 -9.445 1 89.25 128 MET B N 1
ATOM 5568 C CA . MET B 1 128 ? -6.711 14.172 -9.266 1 89.25 128 MET B CA 1
ATOM 5569 C C . MET B 1 128 ? -5.91 15.18 -8.445 1 89.25 128 MET B C 1
ATOM 5571 O O . MET B 1 128 ? -5.984 15.18 -7.215 1 89.25 128 MET B O 1
ATOM 5575 N N . GLY B 1 129 ? -5.176 15.898 -9.156 1 85.06 129 GLY B N 1
ATOM 5576 C CA . GLY B 1 129 ? -4.211 16.781 -8.516 1 85.06 129 GLY B CA 1
ATOM 5577 C C . GLY B 1 129 ? -4.746 18.188 -8.289 1 85.06 129 GLY B C 1
ATOM 5578 O O . GLY B 1 129 ? -5.922 18.453 -8.547 1 85.06 129 GLY B O 1
ATOM 5579 N N . PRO B 1 130 ? -3.869 18.984 -7.629 1 88.81 130 PRO B N 1
ATOM 5580 C CA . PRO B 1 130 ? -4.242 20.375 -7.371 1 88.81 130 PRO B CA 1
ATOM 5581 C C . PRO B 1 130 ? -4.465 21.172 -8.656 1 88.81 130 PRO B C 1
ATOM 5583 O O . PRO B 1 130 ? -3.734 21 -9.633 1 88.81 130 PRO B O 1
ATOM 5586 N N . LYS B 1 131 ? -5.512 21.969 -8.586 1 91.56 131 LYS B N 1
ATOM 5587 C CA . LYS B 1 131 ? -5.801 22.906 -9.664 1 91.56 131 LYS B CA 1
ATOM 5588 C C . LYS B 1 131 ? -5.832 24.344 -9.156 1 91.56 131 LYS B C 1
ATOM 5590 O O . LYS B 1 131 ? -6.309 24.594 -8.047 1 91.56 131 LYS B O 1
ATOM 5595 N N . GLY B 1 132 ? -5.258 25.172 -9.93 1 94.12 132 GLY B N 1
ATOM 5596 C CA . GLY B 1 132 ? -5.371 26.594 -9.641 1 94.12 132 GLY B CA 1
ATOM 5597 C C . GLY B 1 132 ? -4.25 27.109 -8.758 1 94.12 132 GLY B C 1
ATOM 5598 O O . GLY B 1 132 ? -4.059 28.328 -8.641 1 94.12 132 GLY B O 1
ATOM 5599 N N . SER B 1 133 ? -3.443 26.266 -8.133 1 95.94 133 SER B N 1
ATOM 5600 C CA . SER B 1 133 ? -2.379 26.688 -7.223 1 95.94 133 SER B CA 1
ATOM 5601 C C . SER B 1 133 ? -1.187 27.25 -7.984 1 95.94 133 SER B C 1
ATOM 5603 O O . SER B 1 133 ? -0.819 26.734 -9.047 1 95.94 133 SER B O 1
ATOM 5605 N N . ASP B 1 134 ? -0.562 28.25 -7.461 1 95.94 134 ASP B N 1
ATOM 5606 C CA . ASP B 1 134 ? 0.636 28.844 -8.047 1 95.94 134 ASP B CA 1
ATOM 5607 C C . ASP B 1 134 ? 1.843 27.922 -7.883 1 95.94 134 ASP B C 1
ATOM 5609 O O . ASP B 1 134 ? 2.803 28 -8.648 1 95.94 134 ASP B O 1
ATOM 5613 N N . ILE B 1 135 ? 1.764 27.031 -6.922 1 94.56 135 ILE B N 1
ATOM 5614 C CA . ILE B 1 135 ? 2.832 26.062 -6.73 1 94.56 135 ILE B CA 1
ATOM 5615 C C . ILE B 1 135 ? 2.992 25.219 -7.988 1 94.56 135 ILE B C 1
ATOM 5617 O O . ILE B 1 135 ? 4.113 24.984 -8.453 1 94.56 135 ILE B O 1
ATOM 5621 N N . VAL B 1 136 ? 1.92 24.812 -8.523 1 93.38 136 VAL B N 1
ATOM 5622 C CA . VAL B 1 136 ? 1.905 23.969 -9.711 1 93.38 136 VAL B CA 1
ATOM 5623 C C . VAL B 1 136 ? 2.381 24.781 -10.922 1 93.38 136 VAL B C 1
ATOM 5625 O O . VAL B 1 136 ? 3.182 24.297 -11.719 1 93.38 136 VAL B O 1
ATOM 5628 N N . LYS B 1 137 ? 1.961 26.016 -11.016 1 94.06 137 LYS B N 1
ATOM 5629 C CA . LYS B 1 137 ? 2.301 26.891 -12.133 1 94.06 137 LYS B CA 1
ATOM 5630 C C . LYS B 1 137 ? 3.799 27.172 -12.172 1 94.06 137 LYS B C 1
ATOM 5632 O O . LYS B 1 137 ? 4.367 27.391 -13.25 1 94.06 137 LYS B O 1
ATOM 5637 N N . GLU B 1 138 ? 4.375 27.094 -11.047 1 94.06 138 GLU B N 1
ATOM 5638 C CA . GLU B 1 138 ? 5.777 27.484 -10.945 1 94.06 138 GLU B CA 1
ATOM 5639 C C . GLU B 1 138 ? 6.699 26.297 -11.227 1 94.06 138 GLU B C 1
ATOM 5641 O O . GLU B 1 138 ? 7.918 26.469 -11.297 1 94.06 138 GLU B O 1
ATOM 5646 N N . ALA B 1 139 ? 6.148 25.156 -11.422 1 93.62 139 ALA B N 1
ATOM 5647 C CA . ALA B 1 139 ? 6.957 23.984 -11.734 1 93.62 139 ALA B CA 1
ATOM 5648 C C . ALA B 1 139 ? 6.426 23.266 -12.969 1 93.62 139 ALA B C 1
ATOM 5650 O O . ALA B 1 139 ? 6.168 22.062 -12.938 1 93.62 139 ALA B O 1
ATOM 5651 N N . PRO B 1 140 ? 6.406 23.922 -14.102 1 92.69 140 PRO B N 1
ATOM 5652 C CA . PRO B 1 140 ? 5.789 23.344 -15.305 1 92.69 140 PRO B CA 1
ATOM 5653 C C . PRO B 1 140 ? 6.535 22.109 -15.82 1 92.69 140 PRO B C 1
ATOM 5655 O O . PRO B 1 140 ? 5.977 21.312 -16.578 1 92.69 140 PRO B O 1
ATOM 5658 N N . GLU B 1 141 ? 7.738 22.016 -15.484 1 94.44 141 GLU B N 1
ATOM 5659 C CA . GLU B 1 141 ? 8.516 20.859 -15.922 1 94.44 141 GLU B CA 1
ATOM 5660 C C . GLU B 1 141 ? 8.094 19.594 -15.164 1 94.44 141 GLU B C 1
ATOM 5662 O O . GLU B 1 141 ? 8.32 18.484 -15.641 1 94.44 141 GLU B O 1
ATOM 5667 N N . LEU B 1 142 ? 7.516 19.75 -13.984 1 96.88 142 LEU B N 1
ATOM 5668 C CA . LEU B 1 142 ? 7.164 18.625 -13.133 1 96.88 142 LEU B CA 1
ATOM 5669 C C . LEU B 1 142 ? 5.695 18.25 -13.297 1 96.88 142 LEU B C 1
ATOM 5671 O O . LEU B 1 142 ? 5.277 17.156 -12.914 1 96.88 142 LEU B O 1
ATOM 5675 N N . TYR B 1 143 ? 4.887 19.219 -13.805 1 96.94 143 TYR B N 1
ATOM 5676 C CA . TYR B 1 143 ? 3.445 19.016 -13.906 1 96.94 143 TYR B CA 1
ATOM 5677 C C . TYR B 1 143 ? 2.982 19.094 -15.359 1 96.94 143 TYR B C 1
ATOM 5679 O O . TYR B 1 143 ? 3.365 20.016 -16.094 1 96.94 143 TYR B O 1
ATOM 5687 N N . LYS B 1 144 ? 2.211 18.125 -15.727 1 97.12 144 LYS B N 1
ATOM 5688 C CA . LYS B 1 144 ? 1.469 18.125 -16.984 1 97.12 144 LYS B CA 1
ATOM 5689 C C . LYS B 1 144 ? 0.078 17.516 -16.797 1 97.12 144 LYS B C 1
ATOM 5691 O O . LYS B 1 144 ? -0.378 17.328 -15.672 1 97.12 144 LYS B O 1
ATOM 5696 N N . THR B 1 145 ? -0.642 17.438 -17.844 1 96.31 145 THR B N 1
ATOM 5697 C CA . THR B 1 145 ? -1.941 16.766 -17.828 1 96.31 145 THR B CA 1
ATOM 5698 C C . THR B 1 145 ? -1.934 15.547 -18.734 1 96.31 145 THR B C 1
ATOM 5700 O O . THR B 1 145 ? -1.076 15.422 -19.609 1 96.31 145 THR B O 1
ATOM 5703 N N . VAL B 1 146 ? -2.777 14.633 -18.438 1 97.06 146 VAL B N 1
ATOM 5704 C CA . VAL B 1 146 ? -2.982 13.438 -19.266 1 97.06 146 VAL B CA 1
ATOM 5705 C C . VAL B 1 146 ? -4.477 13.141 -19.375 1 97.06 146 VAL B C 1
ATOM 5707 O O . VAL B 1 146 ? -5.219 13.266 -18.406 1 97.06 146 VAL B O 1
ATOM 5710 N N . ALA B 1 147 ? -4.91 12.828 -20.594 1 96.56 147 ALA B N 1
ATOM 5711 C CA . ALA B 1 147 ? -6.32 12.531 -20.812 1 96.56 147 ALA B CA 1
ATOM 5712 C C . ALA B 1 147 ? -6.594 11.031 -20.656 1 96.56 147 ALA B C 1
ATOM 5714 O O . ALA B 1 147 ? -5.828 10.203 -21.156 1 96.56 147 ALA B O 1
ATOM 5715 N N . CYS B 1 148 ? -7.645 10.742 -20 1 96.06 148 CYS B N 1
ATOM 5716 C CA . CYS B 1 148 ? -8.094 9.352 -19.938 1 96.06 148 CYS B CA 1
ATOM 5717 C C . CYS B 1 148 ? -8.422 8.82 -21.328 1 96.06 148 CYS B C 1
ATOM 5719 O O . CYS B 1 148 ? -9.25 9.391 -22.031 1 96.06 148 CYS B O 1
ATOM 5721 N N . PRO B 1 149 ? -7.844 7.727 -21.656 1 96.75 149 PRO B N 1
ATOM 5722 C CA . PRO B 1 149 ? -8.094 7.223 -23.016 1 96.75 149 PRO B CA 1
ATOM 5723 C C . PRO B 1 149 ? -9.5 6.633 -23.172 1 96.75 149 PRO B C 1
ATOM 5725 O O . PRO B 1 149 ? -9.938 6.367 -24.297 1 96.75 149 PRO B O 1
ATOM 5728 N N . PHE B 1 150 ? -10.203 6.41 -22.125 1 96.69 150 PHE B N 1
ATOM 5729 C CA . PHE B 1 150 ? -11.539 5.816 -22.172 1 96.69 150 PHE B CA 1
ATOM 5730 C C . PHE B 1 150 ? -12.617 6.895 -22.125 1 96.69 150 PHE B C 1
ATOM 5732 O O . PHE B 1 150 ? -13.633 6.785 -22.812 1 96.69 150 PHE B O 1
ATOM 5739 N N . THR B 1 151 ? -12.383 8.008 -21.359 1 93.81 151 THR B N 1
ATOM 5740 C CA . THR B 1 151 ? -13.445 8.969 -21.109 1 93.81 151 THR B CA 1
ATOM 5741 C C . THR B 1 151 ? -13.062 10.352 -21.625 1 93.81 151 THR B C 1
ATOM 5743 O O . THR B 1 151 ? -13.922 11.227 -21.766 1 93.81 151 THR B O 1
ATOM 5746 N N . GLY B 1 152 ? -11.82 10.578 -21.734 1 95.06 152 GLY B N 1
ATOM 5747 C CA . GLY B 1 152 ? -11.352 11.898 -22.141 1 95.06 152 GLY B CA 1
ATOM 5748 C C . GLY B 1 152 ? -11.133 12.836 -20.969 1 95.06 152 GLY B C 1
ATOM 5749 O O . GLY B 1 152 ? -10.633 13.945 -21.141 1 95.06 152 GLY B O 1
ATOM 5750 N N . LYS B 1 153 ? -11.422 12.391 -19.797 1 92.81 153 LYS B N 1
ATOM 5751 C CA . LYS B 1 153 ? -11.219 13.219 -18.609 1 92.81 153 LYS B CA 1
ATOM 5752 C C . LYS B 1 153 ? -9.75 13.594 -18.453 1 92.81 153 LYS B C 1
ATOM 5754 O O . LYS B 1 153 ? -8.867 12.734 -18.562 1 92.81 153 LYS B O 1
ATOM 5759 N N . GLU B 1 154 ? -9.539 14.867 -18.172 1 93.94 154 GLU B N 1
ATOM 5760 C CA . GLU B 1 154 ? -8.18 15.352 -17.969 1 93.94 154 GLU B CA 1
ATOM 5761 C C . GLU B 1 154 ? -7.746 15.188 -16.516 1 93.94 154 GLU B C 1
ATOM 5763 O O . GLU B 1 154 ? -8.445 15.633 -15.602 1 93.94 154 GLU B O 1
ATOM 5768 N N . LEU B 1 155 ? -6.578 14.57 -16.312 1 94.56 155 LEU B N 1
ATOM 5769 C CA . LEU B 1 155 ? -5.984 14.391 -14.992 1 94.56 155 LEU B CA 1
ATOM 5770 C C . LEU B 1 155 ? -4.648 15.117 -14.891 1 94.56 155 LEU B C 1
ATOM 5772 O O . LEU B 1 155 ? -4.02 15.414 -15.906 1 94.56 155 LEU B O 1
ATOM 5776 N N . THR B 1 156 ? -4.262 15.484 -13.695 1 94.88 156 THR B N 1
ATOM 5777 C CA . THR B 1 156 ? -2.904 15.953 -13.438 1 94.88 156 THR B CA 1
ATOM 5778 C C . THR B 1 156 ? -1.897 14.812 -13.578 1 94.88 156 THR B C 1
ATOM 5780 O O . THR B 1 156 ? -2.191 13.672 -13.211 1 94.88 156 THR B O 1
ATOM 5783 N N . ALA B 1 157 ? -0.771 15.086 -14.195 1 97.38 157 ALA B N 1
ATOM 5784 C CA . ALA B 1 157 ? 0.351 14.148 -14.273 1 97.38 157 ALA B CA 1
ATOM 5785 C C . ALA B 1 157 ? 1.6 14.742 -13.625 1 97.38 157 ALA B C 1
ATOM 5787 O O . ALA B 1 157 ? 1.986 15.875 -13.922 1 97.38 157 ALA B O 1
ATOM 5788 N N . ILE B 1 158 ? 2.188 14.047 -12.711 1 97.88 158 ILE B N 1
ATOM 5789 C CA . ILE B 1 158 ? 3.447 14.461 -12.102 1 97.88 158 ILE B CA 1
ATOM 5790 C C . ILE B 1 158 ? 4.574 13.547 -12.578 1 97.88 158 ILE B C 1
ATOM 5792 O O . ILE B 1 158 ? 4.383 12.344 -12.719 1 97.88 158 ILE B O 1
ATOM 5796 N N . GLN B 1 159 ? 5.676 14.109 -12.867 1 97.94 159 GLN B N 1
ATOM 5797 C CA . GLN B 1 159 ? 6.844 13.344 -13.289 1 97.94 159 GLN B CA 1
ATOM 5798 C C . GLN B 1 159 ? 7.367 12.469 -12.156 1 97.94 159 GLN B C 1
ATOM 5800 O O . GLN B 1 159 ? 7.293 12.852 -10.984 1 97.94 159 GLN B O 1
ATOM 5805 N N . ALA B 1 160 ? 7.957 11.281 -12.523 1 97.06 160 ALA B N 1
ATOM 5806 C CA . ALA B 1 160 ? 8.594 10.422 -11.531 1 97.06 160 ALA B CA 1
ATOM 5807 C C . ALA B 1 160 ? 9.758 11.133 -10.852 1 97.06 160 ALA B C 1
ATOM 5809 O O . ALA B 1 160 ? 10.523 11.852 -11.5 1 97.06 160 ALA B O 1
ATOM 5810 N N . ILE B 1 161 ? 9.891 10.945 -9.531 1 98.12 161 ILE B N 1
ATOM 5811 C CA . ILE B 1 161 ? 10.961 11.523 -8.742 1 98.12 161 ILE B CA 1
ATOM 5812 C C . ILE B 1 161 ? 11.875 10.414 -8.219 1 98.12 161 ILE B C 1
ATOM 5814 O O . ILE B 1 161 ? 11.438 9.562 -7.441 1 98.12 161 ILE B O 1
ATOM 5818 N N . VAL B 1 162 ? 13.156 10.406 -8.609 1 97.69 162 VAL B N 1
ATOM 5819 C CA . VAL B 1 162 ? 14.086 9.336 -8.266 1 97.69 162 VAL B CA 1
ATOM 5820 C C . VAL B 1 162 ? 15.266 9.906 -7.48 1 97.69 162 VAL B C 1
ATOM 5822 O O . VAL B 1 162 ? 16.25 10.359 -8.07 1 97.69 162 VAL B O 1
ATOM 5825 N N . PRO B 1 163 ? 15.25 9.82 -6.18 1 98.62 163 PRO B N 1
ATOM 5826 C CA . PRO B 1 163 ? 16.438 10.227 -5.418 1 98.62 163 PRO B CA 1
ATOM 5827 C C . PRO B 1 163 ? 17.625 9.281 -5.629 1 98.62 163 PRO B C 1
ATOM 5829 O O . PRO B 1 163 ? 17.422 8.102 -5.938 1 98.62 163 PRO B O 1
ATOM 5832 N N . ASP B 1 164 ? 18.766 9.867 -5.445 1 98.75 164 ASP B N 1
ATOM 5833 C CA . ASP B 1 164 ? 19.953 9.016 -5.438 1 98.75 164 ASP B CA 1
ATOM 5834 C C . ASP B 1 164 ? 20 8.156 -4.18 1 98.75 164 ASP B C 1
ATOM 5836 O O . ASP B 1 164 ? 20.375 6.98 -4.242 1 98.75 164 ASP B O 1
ATOM 5840 N N . VAL B 1 165 ? 19.672 8.75 -3.051 1 98.88 165 VAL B N 1
ATOM 5841 C CA . VAL B 1 165 ? 19.734 8.062 -1.764 1 98.88 165 VAL B CA 1
ATOM 5842 C C . VAL B 1 165 ? 18.5 8.43 -0.934 1 98.88 165 VAL B C 1
ATOM 5844 O O . VAL B 1 165 ? 18.094 9.586 -0.9 1 98.88 165 VAL B O 1
ATOM 5847 N N . ALA B 1 166 ? 17.875 7.449 -0.401 1 98.81 166 ALA B N 1
ATOM 5848 C CA . ALA B 1 166 ? 16.906 7.668 0.663 1 98.81 166 ALA B CA 1
ATOM 5849 C C . ALA B 1 166 ? 17.5 7.336 2.029 1 98.81 166 ALA B C 1
ATOM 5851 O O . ALA B 1 166 ? 18.219 6.352 2.174 1 98.81 166 ALA B O 1
ATOM 5852 N N . VAL B 1 167 ? 17.266 8.18 2.979 1 98.88 167 VAL B N 1
ATOM 5853 C CA . VAL B 1 167 ?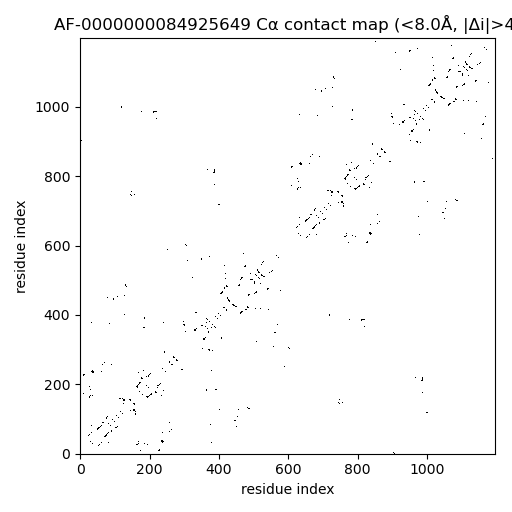 17.688 7.961 4.359 1 98.88 167 VAL B CA 1
ATOM 5854 C C . VAL B 1 167 ? 16.469 7.957 5.281 1 98.88 167 VAL B C 1
ATOM 5856 O O . VAL B 1 167 ? 15.75 8.953 5.371 1 98.88 167 VAL B O 1
ATOM 5859 N N . ILE B 1 168 ? 16.25 6.816 5.969 1 98.38 168 ILE B N 1
ATOM 5860 C CA . ILE B 1 168 ? 15.094 6.738 6.852 1 98.38 168 ILE B CA 1
ATOM 5861 C C . ILE B 1 168 ? 15.523 6.203 8.219 1 98.38 168 ILE B C 1
ATOM 5863 O O . ILE B 1 168 ? 16.641 5.691 8.367 1 98.38 168 ILE B O 1
ATOM 5867 N N . HIS B 1 169 ? 14.727 6.41 9.188 1 98.5 169 HIS B N 1
ATOM 5868 C CA . HIS B 1 169 ? 14.891 5.863 10.531 1 98.5 169 HIS B CA 1
ATOM 5869 C C . HIS B 1 169 ? 13.719 4.965 10.914 1 98.5 169 HIS B C 1
ATOM 5871 O O . HIS B 1 169 ? 12.562 5.32 10.688 1 98.5 169 HIS B O 1
ATOM 5877 N N . ALA B 1 170 ? 14.016 3.793 11.391 1 98.06 170 ALA B N 1
ATOM 5878 C CA . ALA B 1 170 ? 12.984 2.836 11.766 1 98.06 170 ALA B CA 1
ATOM 5879 C C . ALA B 1 170 ? 13.297 2.18 13.102 1 98.06 170 ALA B C 1
ATOM 5881 O O . ALA B 1 170 ? 14.344 2.455 13.703 1 98.06 170 ALA B O 1
ATOM 5882 N N . GLN B 1 171 ? 12.414 1.379 13.602 1 97.62 171 GLN B N 1
ATOM 5883 C CA . GLN B 1 171 ? 12.555 0.799 14.938 1 97.62 171 GLN B CA 1
ATOM 5884 C C . GLN B 1 171 ? 13.453 -0.43 14.906 1 97.62 171 GLN B C 1
ATOM 5886 O O . GLN B 1 171 ? 14.352 -0.566 15.734 1 97.62 171 GLN B O 1
ATOM 5891 N N . ARG B 1 172 ? 13.156 -1.315 13.922 1 98.19 172 ARG B N 1
ATOM 5892 C CA . ARG B 1 172 ? 13.828 -2.607 14 1 98.19 172 ARG B CA 1
ATOM 5893 C C . ARG B 1 172 ? 14.227 -3.1 12.609 1 98.19 172 ARG B C 1
ATOM 5895 O O . ARG B 1 172 ? 13.508 -2.869 11.641 1 98.19 172 ARG B O 1
ATOM 5902 N N . ALA B 1 173 ? 15.367 -3.787 12.516 1 98.69 173 ALA B N 1
ATOM 5903 C CA . ALA B 1 173 ? 15.789 -4.465 11.297 1 98.69 173 ALA B CA 1
ATOM 5904 C C . ALA B 1 173 ? 16.641 -5.691 11.609 1 98.69 173 ALA B C 1
ATOM 5906 O O . ALA B 1 173 ? 17.141 -5.832 12.727 1 98.69 173 ALA B O 1
ATOM 5907 N N . ASP B 1 174 ? 16.766 -6.602 10.75 1 98.12 174 ASP B N 1
ATOM 5908 C CA . ASP B 1 174 ? 17.812 -7.613 10.82 1 98.12 174 ASP B CA 1
ATOM 5909 C C . ASP B 1 174 ? 19.016 -7.207 9.984 1 98.12 174 ASP B C 1
ATOM 5911 O O . ASP B 1 174 ? 19.016 -6.156 9.336 1 98.12 174 ASP B O 1
ATOM 5915 N N . GLU B 1 175 ? 20.047 -7.988 10.047 1 97.38 175 GLU B N 1
ATOM 5916 C CA . GLU B 1 175 ? 21.312 -7.629 9.422 1 97.38 175 GLU B CA 1
ATOM 5917 C C . GLU B 1 175 ? 21.219 -7.68 7.898 1 97.38 175 GLU B C 1
ATOM 5919 O O . GLU B 1 175 ? 22.047 -7.102 7.191 1 97.38 175 GLU B O 1
ATOM 5924 N N . GLN B 1 176 ? 20.219 -8.391 7.375 1 96.56 176 GLN B N 1
ATOM 5925 C CA . GLN B 1 176 ? 20.094 -8.516 5.926 1 96.56 176 GLN B CA 1
ATOM 5926 C C . GLN B 1 176 ? 19.391 -7.301 5.328 1 96.56 176 GLN B C 1
ATOM 5928 O O . GLN B 1 176 ? 19.453 -7.074 4.121 1 96.56 176 GLN B O 1
ATOM 5933 N N . GLY B 1 177 ? 18.562 -6.617 6.152 1 97.81 177 GLY B N 1
ATOM 5934 C CA . GLY B 1 177 ? 17.938 -5.406 5.645 1 97.81 177 GLY B CA 1
ATOM 5935 C C . GLY B 1 177 ? 16.422 -5.477 5.625 1 97.81 177 GLY B C 1
ATOM 5936 O O . GLY B 1 177 ? 15.766 -4.688 4.945 1 97.81 177 GLY B O 1
ATOM 5937 N N . ASN B 1 178 ? 15.828 -6.5 6.32 1 98.25 178 ASN B N 1
ATOM 5938 C CA . ASN B 1 178 ? 14.391 -6.457 6.555 1 98.25 178 ASN B CA 1
ATOM 5939 C C . ASN B 1 178 ? 14.031 -5.496 7.684 1 98.25 178 ASN B C 1
ATOM 5941 O O . ASN B 1 178 ? 14.555 -5.617 8.797 1 98.25 178 ASN B O 1
ATOM 5945 N N . VAL B 1 179 ? 13.117 -4.566 7.387 1 98.56 179 VAL B N 1
ATOM 5946 C CA . VAL B 1 179 ? 12.898 -3.463 8.32 1 98.56 179 VAL B CA 1
ATOM 5947 C C . VAL B 1 179 ? 11.453 -3.49 8.82 1 98.56 179 VAL B C 1
ATOM 5949 O O . VAL B 1 179 ? 10.516 -3.611 8.023 1 98.56 179 VAL B O 1
ATOM 5952 N N . GLN B 1 180 ? 11.297 -3.385 10.156 1 97.81 180 GLN B N 1
ATOM 5953 C CA . GLN B 1 180 ? 9.984 -3.309 10.789 1 97.81 180 GLN B CA 1
ATOM 5954 C C . GLN B 1 180 ? 9.719 -1.91 11.336 1 97.81 180 GLN B C 1
ATOM 5956 O O . GLN B 1 180 ? 10.617 -1.267 11.875 1 97.81 180 GLN B O 1
ATOM 5961 N N . ILE B 1 181 ? 8.586 -1.453 11.117 1 95.44 181 ILE B N 1
ATOM 5962 C CA . ILE B 1 181 ? 8.117 -0.158 11.602 1 95.44 181 ILE B CA 1
ATOM 5963 C C . ILE B 1 181 ? 6.859 -0.345 12.445 1 95.44 181 ILE B C 1
ATOM 5965 O O . ILE B 1 181 ? 5.852 -0.868 11.961 1 95.44 181 ILE B O 1
ATOM 5969 N N . PHE B 1 182 ? 6.809 0.118 13.656 1 91.69 182 PHE B N 1
ATOM 5970 C CA . PHE B 1 182 ? 5.707 -0.095 14.586 1 91.69 182 PHE B CA 1
ATOM 5971 C C . PHE B 1 182 ? 4.855 1.163 14.719 1 91.69 182 PHE B C 1
ATOM 5973 O O . PHE B 1 182 ? 3.717 1.103 15.18 1 91.69 182 PHE B O 1
ATOM 5980 N N . GLY B 1 183 ? 5.289 2.229 14.297 1 87.31 183 GLY B N 1
ATOM 5981 C CA . GLY B 1 183 ? 4.559 3.486 14.258 1 87.31 183 GLY B CA 1
ATOM 5982 C C . GLY B 1 183 ? 4.309 3.992 12.852 1 87.31 183 GLY B C 1
ATOM 5983 O O . GLY B 1 183 ? 3.994 3.209 11.953 1 87.31 183 GLY B O 1
ATOM 5984 N N . THR B 1 184 ? 4.445 5.199 12.727 1 85.56 184 THR B N 1
ATOM 5985 C CA . THR B 1 184 ? 4.199 5.809 11.422 1 85.56 184 THR B CA 1
ATOM 5986 C C . THR B 1 184 ? 5.355 5.52 10.469 1 85.56 184 THR B C 1
ATOM 5988 O O . THR B 1 184 ? 6.52 5.516 10.867 1 85.56 184 THR B O 1
ATOM 5991 N N . SER B 1 185 ? 4.973 5.273 9.227 1 89.25 185 SER B N 1
ATOM 5992 C CA . SER B 1 185 ? 6 5.121 8.195 1 89.25 185 SER B CA 1
ATOM 5993 C C . SER B 1 185 ? 6.074 6.352 7.301 1 89.25 185 SER B C 1
ATOM 5995 O O . SER B 1 185 ? 6.902 6.41 6.391 1 89.25 185 SER B O 1
ATOM 5997 N N . ALA B 1 186 ? 5.258 7.289 7.562 1 89.44 186 ALA B N 1
ATOM 5998 C CA . ALA B 1 186 ? 5.262 8.531 6.789 1 89.44 186 ALA B CA 1
ATOM 5999 C C . ALA B 1 186 ? 5.426 8.25 5.297 1 89.44 186 ALA B C 1
ATOM 6001 O O . ALA B 1 186 ? 4.688 7.445 4.727 1 89.44 186 ALA B O 1
ATOM 6002 N N . SER B 1 187 ? 6.355 8.914 4.684 1 90.56 187 SER B N 1
ATOM 6003 C CA . SER B 1 187 ? 6.625 8.703 3.266 1 90.56 187 SER B CA 1
ATOM 6004 C C . SER B 1 187 ? 7.844 7.805 3.064 1 90.56 187 SER B C 1
ATOM 6006 O O . SER B 1 187 ? 8.398 7.738 1.967 1 90.56 187 SER B O 1
ATOM 6008 N N . ASP B 1 188 ? 8.234 7.156 4.07 1 96.25 188 ASP B N 1
ATOM 6009 C CA . ASP B 1 188 ? 9.508 6.441 4.09 1 96.25 188 ASP B CA 1
ATOM 6010 C C . ASP B 1 188 ? 9.516 5.312 3.062 1 96.25 188 ASP B C 1
ATOM 6012 O O . ASP B 1 188 ? 10.531 5.082 2.396 1 96.25 188 ASP B O 1
ATOM 6016 N N . LEU B 1 189 ? 8.414 4.621 2.961 1 95.62 189 LEU B N 1
ATOM 6017 C CA . LEU B 1 189 ? 8.367 3.449 2.092 1 95.62 189 LEU B CA 1
ATOM 6018 C C . LEU B 1 189 ? 8.539 3.85 0.631 1 95.62 189 LEU B C 1
ATOM 6020 O O . LEU B 1 189 ? 9.336 3.248 -0.093 1 95.62 189 LEU B O 1
ATOM 6024 N N . ASP B 1 190 ? 7.891 4.867 0.223 1 94.56 190 ASP B N 1
ATOM 6025 C CA . ASP B 1 190 ? 7.992 5.332 -1.155 1 94.56 190 ASP B CA 1
ATOM 6026 C C . ASP B 1 190 ? 9.391 5.871 -1.452 1 94.56 190 ASP B C 1
ATOM 6028 O O . ASP B 1 190 ? 9.938 5.633 -2.531 1 94.56 190 ASP B O 1
ATOM 6032 N N . MET B 1 191 ? 9.922 6.562 -0.5 1 97.06 191 MET B N 1
ATOM 6033 C CA . MET B 1 191 ? 11.273 7.094 -0.686 1 97.06 191 MET B CA 1
ATOM 6034 C C . MET B 1 191 ? 12.289 5.965 -0.839 1 97.06 191 MET B C 1
ATOM 6036 O O . MET B 1 191 ? 13.117 5.992 -1.745 1 97.06 191 MET B O 1
ATOM 6040 N N . ALA B 1 192 ? 12.156 5.047 0.052 1 97.44 192 ALA B N 1
ATOM 6041 C CA . ALA B 1 192 ? 13.109 3.941 0.059 1 97.44 192 ALA B CA 1
ATOM 6042 C C . ALA B 1 192 ? 13.023 3.137 -1.234 1 97.44 192 ALA B C 1
ATOM 6044 O O . ALA B 1 192 ? 14.055 2.754 -1.802 1 97.44 192 ALA B O 1
ATOM 6045 N N . MET B 1 193 ? 11.859 2.889 -1.716 1 95.12 193 MET B N 1
ATOM 6046 C CA . MET B 1 193 ? 11.664 2.025 -2.877 1 95.12 193 MET B CA 1
ATOM 6047 C C . MET B 1 193 ? 11.906 2.793 -4.172 1 95.12 193 MET B C 1
ATOM 6049 O O . MET B 1 193 ? 12.172 2.191 -5.215 1 95.12 193 MET B O 1
ATOM 6053 N N . ALA B 1 194 ? 11.82 4.102 -4.141 1 96.31 194 ALA B N 1
ATOM 6054 C CA . ALA B 1 194 ? 12.023 4.934 -5.324 1 96.31 194 ALA B CA 1
ATOM 6055 C C . ALA B 1 194 ? 13.508 5.238 -5.527 1 96.31 194 ALA B C 1
ATOM 6057 O O . ALA B 1 194 ? 13.953 5.441 -6.66 1 96.31 194 ALA B O 1
ATOM 6058 N N . ALA B 1 195 ? 14.289 5.312 -4.461 1 97.88 195 ALA B N 1
ATOM 6059 C CA . ALA B 1 195 ? 15.68 5.773 -4.512 1 97.88 195 ALA B CA 1
ATOM 6060 C C . ALA B 1 195 ? 16.594 4.699 -5.102 1 97.88 195 ALA B C 1
ATOM 6062 O O . ALA B 1 195 ? 16.266 3.51 -5.059 1 97.88 195 ALA B O 1
ATOM 6063 N N . LYS B 1 196 ? 17.734 5.141 -5.578 1 97.12 196 LYS B N 1
ATOM 6064 C CA . LYS B 1 196 ? 18.734 4.207 -6.09 1 97.12 196 LYS B CA 1
ATOM 6065 C C . LYS B 1 196 ? 19.391 3.422 -4.953 1 97.12 196 LYS B C 1
ATOM 6067 O O . LYS B 1 196 ? 19.688 2.236 -5.105 1 97.12 196 LYS B O 1
ATOM 6072 N N . LYS B 1 197 ? 19.625 4.086 -3.857 1 98.44 197 LYS B N 1
ATOM 6073 C CA . LYS B 1 197 ? 20.156 3.486 -2.645 1 98.44 197 LYS B CA 1
ATOM 6074 C C . LYS B 1 197 ? 19.375 3.914 -1.414 1 98.44 197 LYS B C 1
ATOM 6076 O O . LYS B 1 197 ? 18.812 5.016 -1.377 1 98.44 197 LYS B O 1
ATOM 6081 N N . THR B 1 198 ? 19.359 3.039 -0.413 1 98.69 198 THR B N 1
ATOM 6082 C CA . THR B 1 198 ? 18.609 3.359 0.804 1 98.69 198 THR B CA 1
ATOM 6083 C C . THR B 1 198 ? 19.453 3.045 2.043 1 98.69 198 THR B C 1
ATOM 6085 O O . THR B 1 198 ? 19.953 1.929 2.191 1 98.69 198 THR B O 1
ATOM 6088 N N . ILE B 1 199 ? 19.609 3.994 2.891 1 98.94 199 ILE B N 1
ATOM 6089 C CA . ILE B 1 199 ? 20.203 3.85 4.215 1 98.94 199 ILE B CA 1
ATOM 6090 C C . ILE B 1 199 ? 19.109 3.863 5.277 1 98.94 199 ILE B C 1
ATOM 6092 O O . ILE B 1 199 ? 18.25 4.754 5.285 1 98.94 199 ILE B O 1
ATOM 6096 N N . VAL B 1 200 ? 19.141 2.848 6.168 1 98.88 200 VAL B N 1
ATOM 6097 C CA . VAL B 1 200 ? 18.172 2.824 7.262 1 98.88 200 VAL B CA 1
ATOM 6098 C C . VAL B 1 200 ? 18.906 2.793 8.602 1 98.88 200 VAL B C 1
ATOM 6100 O O . VAL B 1 200 ? 19.719 1.897 8.852 1 98.88 200 VAL B O 1
ATOM 6103 N N . THR B 1 201 ? 18.719 3.797 9.414 1 98.88 201 THR B N 1
ATOM 6104 C CA . THR B 1 201 ? 19.125 3.697 10.812 1 98.88 201 THR B CA 1
ATOM 6105 C C . THR B 1 201 ? 18.016 3.072 11.648 1 98.88 201 THR B C 1
ATOM 6107 O O . THR B 1 201 ? 16.828 3.326 11.414 1 98.88 201 THR B O 1
ATOM 6110 N N . VAL B 1 202 ? 18.406 2.24 12.625 1 98.75 202 VAL B N 1
ATOM 6111 C CA . VAL B 1 202 ? 17.391 1.55 13.398 1 98.75 202 VAL B CA 1
ATOM 6112 C C . VAL B 1 202 ? 17.75 1.599 14.883 1 98.75 202 VAL B C 1
ATOM 6114 O O . VAL B 1 202 ? 18.906 1.756 15.242 1 98.75 202 VAL B O 1
ATOM 6117 N N . GLU B 1 203 ? 16.719 1.43 15.656 1 98.62 203 GLU B N 1
ATOM 6118 C CA . GLU B 1 203 ? 16.859 1.387 17.109 1 98.62 203 GLU B CA 1
ATOM 6119 C C . GLU B 1 203 ? 17.406 0.042 17.578 1 98.62 203 GLU B C 1
ATOM 6121 O O . GLU B 1 203 ? 18.141 -0.028 18.562 1 98.62 203 GLU B O 1
ATOM 6126 N N . GLU B 1 204 ? 16.969 -1.021 16.859 1 98.25 204 GLU B N 1
ATOM 6127 C CA . GLU B 1 204 ? 17.344 -2.383 17.234 1 98.25 204 GLU B CA 1
ATOM 6128 C C . GLU B 1 204 ? 17.719 -3.209 16 1 98.25 204 GLU B C 1
ATOM 6130 O O . GLU B 1 204 ? 17.094 -3.096 14.953 1 98.25 204 GLU B O 1
ATOM 6135 N N . ILE B 1 205 ? 18.719 -4.012 16.188 1 98.56 205 ILE B N 1
ATOM 6136 C CA . ILE B 1 205 ? 19.016 -5.082 15.242 1 98.56 205 ILE B CA 1
ATOM 6137 C C . ILE B 1 205 ? 18.641 -6.43 15.852 1 98.56 205 ILE B C 1
ATOM 6139 O O . ILE B 1 205 ? 19.078 -6.77 16.953 1 98.56 205 ILE B O 1
ATOM 6143 N N . VAL B 1 206 ? 17.828 -7.176 15.18 1 98.38 206 VAL B N 1
ATOM 6144 C CA . VAL B 1 206 ? 17.344 -8.453 15.703 1 98.38 206 VAL B CA 1
ATOM 6145 C C . VAL B 1 206 ? 17.641 -9.562 14.703 1 98.38 206 VAL B C 1
ATOM 6147 O O . VAL B 1 206 ? 18.094 -9.305 13.586 1 98.38 206 VAL B O 1
ATOM 6150 N N . SER B 1 207 ? 17.406 -10.828 15.133 1 97.44 207 SER B N 1
ATOM 6151 C CA . SER B 1 207 ? 17.656 -11.977 14.266 1 97.44 207 SER B CA 1
ATOM 6152 C C . SER B 1 207 ? 16.578 -12.086 13.18 1 97.44 207 SER B C 1
ATOM 6154 O O . SER B 1 207 ? 15.5 -11.516 13.305 1 97.44 207 SER B O 1
ATOM 6156 N N . GLY B 1 208 ? 16.938 -12.82 12.141 1 96.19 208 GLY B N 1
ATOM 6157 C CA . GLY B 1 208 ? 15.953 -13.109 11.109 1 96.19 208 GLY B CA 1
ATOM 6158 C C . GLY B 1 208 ? 14.727 -13.82 11.641 1 96.19 208 GLY B C 1
ATOM 6159 O O . GLY B 1 208 ? 13.617 -13.602 11.156 1 96.19 208 GLY B O 1
ATOM 6160 N N . ASP B 1 209 ? 14.875 -14.641 12.617 1 96.56 209 ASP B N 1
ATOM 6161 C CA . ASP B 1 209 ? 13.766 -15.367 13.219 1 96.56 209 ASP B CA 1
ATOM 6162 C C . ASP B 1 209 ? 12.812 -14.422 13.945 1 96.56 209 ASP B C 1
ATOM 6164 O O . ASP B 1 209 ? 11.594 -14.609 13.922 1 96.56 209 ASP B O 1
ATOM 6168 N N . GLN B 1 210 ? 13.375 -13.469 14.594 1 97.25 210 GLN B N 1
ATOM 6169 C CA . GLN B 1 210 ? 12.539 -12.484 15.273 1 97.25 210 GLN B CA 1
ATOM 6170 C C . GLN B 1 210 ? 11.727 -11.664 14.281 1 97.25 210 GLN B C 1
ATOM 6172 O O . GLN B 1 210 ? 10.578 -11.312 14.547 1 97.25 210 GLN B O 1
ATOM 6177 N N . ILE B 1 211 ? 12.383 -11.32 13.148 1 97.56 211 ILE B N 1
ATOM 6178 C CA . ILE B 1 211 ? 11.648 -10.641 12.086 1 97.56 211 ILE B CA 1
ATOM 6179 C C . ILE B 1 211 ? 10.461 -11.484 11.648 1 97.56 211 ILE B C 1
ATOM 6181 O O . ILE B 1 211 ? 9.336 -10.984 11.531 1 97.56 211 ILE B O 1
ATOM 6185 N N . ARG B 1 212 ? 10.672 -12.742 11.469 1 95.75 212 ARG B N 1
ATOM 6186 C CA . ARG B 1 212 ? 9.648 -13.648 10.938 1 95.75 212 ARG B CA 1
ATOM 6187 C C . ARG B 1 212 ? 8.555 -13.906 11.969 1 95.75 212 ARG B C 1
ATOM 6189 O O . ARG B 1 212 ? 7.414 -14.195 11.609 1 95.75 212 ARG B O 1
ATOM 6196 N N . ALA B 1 213 ? 8.883 -13.734 13.234 1 94.81 213 ALA B N 1
ATOM 6197 C CA . ALA B 1 213 ? 7.887 -13.883 14.289 1 94.81 213 ALA B CA 1
ATOM 6198 C C . ALA B 1 213 ? 6.922 -12.695 14.297 1 94.81 213 ALA B C 1
ATOM 6200 O O . ALA B 1 213 ? 5.773 -12.828 14.742 1 94.81 213 ALA B O 1
ATOM 6201 N N . ASP B 1 214 ? 7.348 -11.5 13.805 1 94.5 214 ASP B N 1
ATOM 6202 C CA . ASP B 1 214 ? 6.539 -10.289 13.766 1 94.5 214 ASP B CA 1
ATOM 6203 C C . ASP B 1 214 ? 6.391 -9.773 12.336 1 94.5 214 ASP B C 1
ATOM 6205 O O . ASP B 1 214 ? 6.531 -8.57 12.086 1 94.5 214 ASP B O 1
ATOM 6209 N N . LYS B 1 215 ? 6.105 -10.688 11.461 1 94.06 215 LYS B N 1
ATOM 6210 C CA . LYS B 1 215 ? 6.199 -10.406 10.031 1 94.06 215 LYS B CA 1
ATOM 6211 C C . LYS B 1 215 ? 5.16 -9.375 9.609 1 94.06 215 LYS B C 1
ATOM 6213 O O . LYS B 1 215 ? 5.32 -8.703 8.586 1 94.06 215 LYS B O 1
ATOM 6218 N N . THR B 1 216 ? 4.082 -9.141 10.383 1 92 216 THR B N 1
ATOM 6219 C CA . THR B 1 216 ? 3.064 -8.156 10.039 1 92 216 THR B CA 1
ATOM 6220 C C . THR B 1 216 ? 3.621 -6.738 10.156 1 92 216 THR B C 1
ATOM 6222 O O . THR B 1 216 ? 3.059 -5.797 9.594 1 92 216 THR B O 1
ATOM 6225 N N . ALA B 1 217 ? 4.801 -6.57 10.859 1 94.56 217 ALA B N 1
ATOM 6226 C CA . ALA B 1 217 ? 5.387 -5.25 11.078 1 94.56 217 ALA B CA 1
ATOM 6227 C C . ALA B 1 217 ? 6.469 -4.953 10.039 1 94.56 217 ALA B C 1
ATOM 6229 O O . ALA B 1 217 ? 6.973 -3.828 9.969 1 94.56 217 ALA B O 1
ATOM 6230 N N . THR B 1 218 ? 6.809 -5.965 9.227 1 96.69 218 THR B N 1
ATOM 6231 C CA . THR B 1 218 ? 7.855 -5.754 8.234 1 96.69 218 THR B CA 1
ATOM 6232 C C . THR B 1 218 ? 7.332 -4.922 7.066 1 96.69 218 THR B C 1
ATOM 6234 O O . THR B 1 218 ? 6.344 -5.289 6.43 1 96.69 218 THR B O 1
ATOM 6237 N N . LYS B 1 219 ? 8.055 -3.781 6.805 1 96.25 219 LYS B N 1
ATOM 6238 C CA . LYS B 1 219 ? 7.547 -2.867 5.785 1 96.25 219 LYS B CA 1
ATOM 6239 C C . LYS B 1 219 ? 8.531 -2.73 4.629 1 96.25 219 LYS B C 1
ATOM 6241 O O . LYS B 1 219 ? 8.141 -2.355 3.52 1 96.25 219 LYS B O 1
ATOM 6246 N N . LEU B 1 220 ? 9.758 -2.902 4.898 1 97.12 220 LEU B N 1
ATOM 6247 C CA . LEU B 1 220 ? 10.797 -2.904 3.871 1 97.12 220 LEU B CA 1
ATOM 6248 C C . LEU B 1 220 ? 11.578 -4.211 3.893 1 97.12 220 LEU B C 1
ATOM 6250 O O . LEU B 1 220 ? 11.75 -4.82 4.953 1 97.12 220 LEU B O 1
ATOM 6254 N N . PHE B 1 221 ? 12.055 -4.559 2.793 1 96.31 221 PHE B N 1
ATOM 6255 C CA . PHE B 1 221 ? 12.773 -5.824 2.684 1 96.31 221 PHE B CA 1
ATOM 6256 C C . PHE B 1 221 ? 14.203 -5.594 2.205 1 96.31 221 PHE B C 1
ATOM 6258 O O . PHE B 1 221 ? 14.555 -4.484 1.794 1 96.31 221 PHE B O 1
ATOM 6265 N N . ARG B 1 222 ? 14.984 -6.609 2.332 1 95.81 222 ARG B N 1
ATOM 6266 C CA . ARG B 1 222 ? 16.422 -6.48 2.057 1 95.81 222 ARG B CA 1
ATOM 6267 C C . ARG B 1 222 ? 16.656 -6.02 0.623 1 95.81 222 ARG B C 1
ATOM 6269 O O . ARG B 1 222 ? 17.719 -5.477 0.31 1 95.81 222 ARG B O 1
ATOM 6276 N N . THR B 1 223 ? 15.672 -6.184 -0.264 1 93.06 223 THR B N 1
ATOM 6277 C CA . THR B 1 223 ? 15.812 -5.727 -1.642 1 93.06 223 THR B CA 1
ATOM 6278 C C . THR B 1 223 ? 15.641 -4.211 -1.729 1 93.06 223 THR B C 1
ATOM 6280 O O . THR B 1 223 ? 16 -3.596 -2.732 1 93.06 223 THR B O 1
ATOM 6283 N N . ASP B 1 224 ? 15.109 -3.562 -0.693 1 95.25 224 ASP B N 1
ATOM 6284 C CA . ASP B 1 224 ? 14.844 -2.127 -0.66 1 95.25 224 ASP B CA 1
ATOM 6285 C C . ASP B 1 224 ? 15.945 -1.384 0.093 1 95.25 224 ASP B C 1
ATOM 6287 O O . ASP B 1 224 ? 15.977 -0.152 0.096 1 95.25 224 ASP B O 1
ATOM 6291 N N . VAL B 1 225 ? 16.828 -2.107 0.749 1 97.88 225 VAL B N 1
ATOM 6292 C CA . VAL B 1 225 ? 17.75 -1.509 1.707 1 97.88 225 VAL B CA 1
ATOM 6293 C C . VAL B 1 225 ? 19.188 -1.84 1.315 1 97.88 225 VAL B C 1
ATOM 6295 O O . VAL B 1 225 ? 19.5 -2.994 1.019 1 97.88 225 VAL B O 1
ATOM 6298 N N . ASP B 1 226 ? 20.062 -0.849 1.407 1 98.19 226 ASP B N 1
ATOM 6299 C CA . ASP B 1 226 ? 21.453 -1.062 1.01 1 98.19 226 ASP B CA 1
ATOM 6300 C C . ASP B 1 226 ? 22.375 -1.009 2.219 1 98.19 226 ASP B C 1
ATOM 6302 O O . ASP B 1 226 ? 23.469 -1.574 2.189 1 98.19 226 ASP B O 1
ATOM 6306 N N . MET B 1 227 ? 21.953 -0.338 3.236 1 98.75 227 MET B N 1
ATOM 6307 C CA . MET B 1 227 ? 22.766 -0.237 4.453 1 98.75 227 MET B CA 1
ATOM 6308 C C . MET B 1 227 ? 21.875 -0.082 5.68 1 98.75 227 MET B C 1
ATOM 6310 O O . MET B 1 227 ? 20.922 0.697 5.668 1 98.75 227 MET B O 1
ATOM 6314 N N . VAL B 1 228 ? 22.156 -0.875 6.672 1 98.81 228 VAL B N 1
ATOM 6315 C CA . VAL B 1 228 ? 21.484 -0.785 7.969 1 98.81 228 VAL B CA 1
ATOM 6316 C C . VAL B 1 228 ? 22.484 -0.3 9.023 1 98.81 228 VAL B C 1
ATOM 6318 O O . VAL B 1 228 ? 23.562 -0.875 9.18 1 98.81 228 VAL B O 1
ATOM 6321 N N . ILE B 1 229 ? 22.109 0.733 9.734 1 98.88 229 ILE B N 1
ATOM 6322 C CA . ILE B 1 229 ? 23 1.268 10.773 1 98.88 229 ILE B CA 1
ATOM 6323 C C . ILE B 1 229 ? 22.266 1.248 12.117 1 98.88 229 ILE B C 1
ATOM 6325 O O . ILE B 1 229 ? 21.156 1.774 12.242 1 98.88 229 ILE B O 1
ATOM 6329 N N . HIS B 1 230 ? 22.891 0.623 13.117 1 98.81 230 HIS B N 1
ATOM 6330 C CA . HIS B 1 230 ? 22.359 0.586 14.469 1 98.81 230 HIS B CA 1
ATOM 6331 C C . HIS B 1 230 ? 22.641 1.89 15.211 1 98.81 230 HIS B C 1
ATOM 6333 O O . HIS B 1 230 ? 23.781 2.166 15.578 1 98.81 230 HIS B O 1
ATOM 6339 N N . VAL B 1 231 ? 21.562 2.664 15.406 1 98.56 231 VAL B N 1
ATOM 6340 C CA . VAL B 1 231 ? 21.719 3.932 16.109 1 98.56 231 VAL B CA 1
ATOM 6341 C C . VAL B 1 231 ? 20.562 4.109 17.094 1 98.56 231 VAL B C 1
ATOM 6343 O O . VAL B 1 231 ? 19.641 4.895 16.859 1 98.56 231 VAL B O 1
ATOM 6346 N N . PRO B 1 232 ? 20.656 3.533 18.312 1 98.19 232 PRO B N 1
ATOM 6347 C CA . PRO B 1 232 ? 19.609 3.799 19.297 1 98.19 232 PRO B CA 1
ATOM 6348 C C . PRO B 1 232 ? 19.422 5.289 19.562 1 98.19 232 PRO B C 1
ATOM 6350 O O . PRO B 1 232 ? 20.391 6.027 19.719 1 98.19 232 PRO B O 1
ATOM 6353 N N . PHE B 1 233 ? 18.172 5.77 19.547 1 98.5 233 PHE B N 1
ATOM 6354 C CA . PHE B 1 233 ? 17.766 7.16 19.719 1 98.5 233 PHE B CA 1
ATOM 6355 C C . PHE B 1 233 ? 18.281 8.016 18.562 1 98.5 233 PHE B C 1
ATOM 6357 O O . PHE B 1 233 ? 18.578 9.203 18.75 1 98.5 233 PHE B O 1
ATOM 6364 N N . GLY B 1 234 ? 18.344 7.355 17.469 1 98.38 234 GLY B N 1
ATOM 6365 C CA . GLY B 1 234 ? 18.906 8.023 16.297 1 98.38 234 GLY B CA 1
ATOM 6366 C C . GLY B 1 234 ? 18.016 9.117 15.75 1 98.38 234 GLY B C 1
ATOM 6367 O O . GLY B 1 234 ? 18.469 9.984 15 1 98.38 234 GLY B O 1
ATOM 6368 N N . ALA B 1 235 ? 16.797 9.156 16.109 1 97.69 235 ALA B N 1
ATOM 6369 C CA . ALA B 1 235 ? 15.852 10.164 15.625 1 97.69 235 ALA B CA 1
ATOM 6370 C C . ALA B 1 235 ? 15.898 11.414 16.5 1 97.69 235 ALA B C 1
ATOM 6372 O O . ALA B 1 235 ? 15.359 12.461 16.125 1 97.69 235 ALA B O 1
ATOM 6373 N N . SER B 1 236 ? 16.516 11.391 17.562 1 97.62 236 SER B N 1
ATOM 6374 C CA . SER B 1 236 ? 16.562 12.531 18.469 1 97.62 236 SER B CA 1
ATOM 6375 C C . SER B 1 236 ? 17.203 13.742 17.797 1 97.62 236 SER B C 1
ATOM 6377 O O . SER B 1 236 ? 18.234 13.617 17.141 1 97.62 236 SER B O 1
ATOM 6379 N N . PRO B 1 237 ? 16.609 14.914 18.016 1 96.69 237 PRO B N 1
ATOM 6380 C CA . PRO B 1 237 ? 15.609 15.227 19.047 1 96.69 237 PRO B CA 1
ATOM 6381 C C . PRO B 1 237 ? 14.188 14.891 18.609 1 96.69 237 PRO B C 1
ATOM 6383 O O . PRO B 1 237 ? 13.242 15.086 19.375 1 96.69 237 PRO B O 1
ATOM 6386 N N . CYS B 1 238 ? 13.922 14.391 17.422 1 95.62 238 CYS B N 1
ATOM 6387 C CA . CYS B 1 238 ? 12.602 13.938 16.984 1 95.62 238 CYS B CA 1
ATOM 6388 C C . CYS B 1 238 ? 12.227 12.625 17.672 1 95.62 238 CYS B C 1
ATOM 6390 O O . CYS B 1 238 ? 13.039 12.039 18.391 1 95.62 238 CYS B O 1
ATOM 6392 N N . SER B 1 239 ? 11.055 12.25 17.5 1 95 239 SER B N 1
ATOM 6393 C CA . SER B 1 239 ? 10.562 11.055 18.172 1 95 239 SER B CA 1
ATOM 6394 C C . SER B 1 239 ? 10.695 9.828 17.266 1 95 239 SER B C 1
ATOM 6396 O O . SER B 1 239 ? 10.969 9.953 16.078 1 95 239 SER B O 1
ATOM 6398 N N . SER B 1 240 ? 10.609 8.68 17.859 1 95.62 240 SER B N 1
ATOM 6399 C CA . SER B 1 240 ? 10.398 7.391 17.219 1 95.62 240 SER B CA 1
ATOM 6400 C C . SER B 1 240 ? 9.367 6.559 17.969 1 95.62 240 SER B C 1
ATOM 6402 O O . SER B 1 240 ? 9.727 5.645 18.719 1 95.62 240 SER B O 1
ATOM 6404 N N . ILE B 1 241 ? 8.141 6.883 17.672 1 92.69 241 ILE B N 1
ATOM 6405 C CA . ILE B 1 241 ? 7.031 6.281 18.406 1 92.69 241 ILE B CA 1
ATOM 6406 C C . ILE B 1 241 ? 6.809 4.848 17.922 1 92.69 241 ILE B C 1
ATOM 6408 O O . ILE B 1 241 ? 6.805 4.586 16.719 1 92.69 241 ILE B O 1
ATOM 6412 N N . PRO B 1 242 ? 6.656 3.922 18.812 1 92.31 242 PRO B N 1
ATOM 6413 C CA . PRO B 1 242 ? 6.344 4.094 20.234 1 92.31 242 PRO B CA 1
ATOM 6414 C C . PRO B 1 242 ? 7.582 3.998 21.125 1 92.31 242 PRO B C 1
ATOM 6416 O O . PRO B 1 242 ? 7.457 3.865 22.344 1 92.31 242 PRO B O 1
ATOM 6419 N N . TYR B 1 243 ? 8.781 4.07 20.641 1 96.12 243 TYR B N 1
ATOM 6420 C CA . TYR B 1 243 ? 9.977 3.811 21.438 1 96.12 243 TYR B CA 1
ATOM 6421 C C . TYR B 1 243 ? 10.305 4.992 22.344 1 96.12 243 TYR B C 1
ATOM 6423 O O . TYR B 1 243 ? 10.633 4.812 23.516 1 96.12 243 TYR B O 1
ATOM 6431 N N . TYR B 1 244 ? 10.297 6.184 21.781 1 96.75 244 TYR B N 1
ATOM 6432 C CA . TYR B 1 244 ? 10.57 7.367 22.594 1 96.75 244 TYR B CA 1
ATOM 6433 C C . TYR B 1 244 ? 9.953 8.609 21.953 1 96.75 244 TYR B C 1
ATOM 6435 O O . TYR B 1 244 ? 9.734 8.648 20.75 1 96.75 244 TYR B O 1
ATOM 6443 N N . SER B 1 245 ? 9.664 9.633 22.781 1 95.06 245 SER B N 1
ATOM 6444 C CA . SER B 1 245 ? 9.062 10.891 22.359 1 95.06 245 SER B CA 1
ATOM 6445 C C . SER B 1 245 ? 10.117 11.875 21.859 1 95.06 245 SER B C 1
ATOM 6447 O O . SER B 1 245 ? 11.312 11.617 21.984 1 95.06 245 SER B O 1
ATOM 6449 N N . ALA B 1 246 ? 9.656 12.914 21.234 1 95.19 246 ALA B N 1
ATOM 6450 C CA . ALA B 1 246 ? 10.555 14 20.859 1 95.19 246 ALA B CA 1
ATOM 6451 C C . ALA B 1 246 ? 11.141 14.672 22.109 1 95.19 246 ALA B C 1
ATOM 6453 O O . ALA B 1 246 ? 10.484 14.758 23.141 1 95.19 246 ALA B O 1
ATOM 6454 N N . HIS B 1 247 ? 12.367 15.102 21.969 1 96 247 HIS B N 1
ATOM 6455 C CA . HIS B 1 247 ? 13.062 15.828 23.031 1 96 247 HIS B CA 1
ATOM 6456 C C . HIS B 1 247 ? 12.781 17.328 22.953 1 96 247 HIS B C 1
ATOM 6458 O O . HIS B 1 247 ? 13.648 18.109 22.562 1 96 247 HIS B O 1
ATOM 6464 N N . LEU B 1 248 ? 11.641 17.734 23.484 1 94.25 248 LEU B N 1
ATOM 6465 C CA . LEU B 1 248 ? 11.125 19.094 23.266 1 94.25 248 LEU B CA 1
ATOM 6466 C C . LEU B 1 248 ? 12.016 20.125 23.938 1 94.25 248 LEU B C 1
ATOM 6468 O O . LEU B 1 248 ? 12.156 21.25 23.422 1 94.25 248 LEU B O 1
ATOM 6472 N N . LEU B 1 249 ? 12.594 19.828 25.031 1 94.88 249 LEU B N 1
ATOM 6473 C CA . LEU B 1 249 ? 13.5 20.781 25.672 1 94.88 249 LEU B CA 1
ATOM 6474 C C . LEU B 1 249 ? 14.742 21.016 24.812 1 94.88 249 LEU B C 1
ATOM 6476 O O . LEU B 1 249 ? 15.203 22.141 24.688 1 94.88 249 LEU B O 1
ATOM 6480 N N . GLN B 1 250 ? 15.258 19.906 24.344 1 95.69 250 GLN B N 1
ATOM 6481 C CA . GLN B 1 250 ? 16.391 20.062 23.438 1 95.69 250 GLN B CA 1
ATOM 6482 C C . GLN B 1 250 ? 15.984 20.844 22.188 1 95.69 250 GLN B C 1
ATOM 6484 O O . GLN B 1 250 ? 16.75 21.672 21.703 1 95.69 250 GLN B O 1
ATOM 6489 N N . MET B 1 251 ? 14.859 20.578 21.625 1 95.25 251 MET B N 1
ATOM 6490 C CA . MET B 1 251 ? 14.359 21.281 20.453 1 95.25 251 MET B CA 1
ATOM 6491 C C . MET B 1 251 ? 14.25 22.781 20.734 1 95.25 251 MET B C 1
ATOM 6493 O O . MET B 1 251 ? 14.57 23.594 19.859 1 95.25 251 MET B O 1
ATOM 6497 N N . ASN B 1 252 ? 13.773 23.078 21.891 1 94.06 252 ASN B N 1
ATOM 6498 C CA . ASN B 1 252 ? 13.695 24.484 22.281 1 94.06 252 ASN B CA 1
ATOM 6499 C C . ASN B 1 252 ? 15.07 25.141 22.281 1 94.06 252 ASN B C 1
ATOM 6501 O O . ASN B 1 252 ? 15.219 26.297 21.844 1 94.06 252 ASN B O 1
ATOM 6505 N N . ARG B 1 253 ? 16.047 24.453 22.781 1 93.69 253 ARG B N 1
ATOM 6506 C CA . ARG B 1 253 ? 17.422 24.938 22.75 1 93.69 253 ARG B CA 1
ATOM 6507 C C . ARG B 1 253 ? 17.906 25.078 21.312 1 93.69 253 ARG B C 1
ATOM 6509 O O . ARG B 1 253 ? 18.578 26.047 20.969 1 93.69 253 ARG B O 1
ATOM 6516 N N . ASP B 1 254 ? 17.578 24.094 20.562 1 95.44 254 ASP B N 1
ATOM 6517 C CA . ASP B 1 254 ? 18.016 24.078 19.172 1 95.44 254 ASP B CA 1
ATOM 6518 C C . ASP B 1 254 ? 17.438 25.25 18.391 1 95.44 254 ASP B C 1
ATOM 6520 O O . ASP B 1 254 ? 18.109 25.844 17.547 1 95.44 254 ASP B O 1
ATOM 6524 N N . VAL B 1 255 ? 16.219 25.594 18.609 1 92.19 255 VAL B N 1
ATOM 6525 C CA . VAL B 1 255 ? 15.578 26.703 17.906 1 92.19 255 VAL B CA 1
ATOM 6526 C C . VAL B 1 255 ? 16.375 27.984 18.125 1 92.19 255 VAL B C 1
ATOM 6528 O O . VAL B 1 255 ? 16.594 28.75 17.188 1 92.19 255 VAL B O 1
ATOM 6531 N N . GLN B 1 256 ? 16.844 28.156 19.297 1 89.5 256 GLN B N 1
ATOM 6532 C CA . GLN B 1 256 ? 17.625 29.344 19.625 1 89.5 256 GLN B CA 1
ATOM 6533 C C . GLN B 1 256 ? 19.016 29.281 19 1 89.5 256 GLN B C 1
ATOM 6535 O O . GLN B 1 256 ? 19.516 30.281 18.484 1 89.5 256 GLN B O 1
ATOM 6540 N N . GLY B 1 257 ? 19.516 28.156 19.078 1 93.25 257 GLY B N 1
ATOM 6541 C CA . GLY B 1 257 ? 20.875 27.984 18.594 1 93.25 257 GLY B CA 1
ATOM 6542 C C . GLY B 1 257 ? 20.984 28.031 17.078 1 93.25 257 GLY B C 1
ATOM 6543 O O . GLY B 1 257 ? 22.031 28.375 16.531 1 93.25 257 GLY B O 1
ATOM 6544 N N . LEU B 1 258 ? 19.984 27.703 16.406 1 93.56 258 LEU B N 1
ATOM 6545 C CA . LEU B 1 258 ? 20 27.609 14.945 1 93.56 258 LEU B CA 1
ATOM 6546 C C . LEU B 1 258 ? 19.703 28.969 14.312 1 93.56 258 LEU B C 1
ATOM 6548 O O . LEU B 1 258 ? 19.359 29.047 13.133 1 93.56 258 LEU B O 1
ATOM 6552 N N . ASN B 1 259 ? 19.938 29.906 15.055 1 91.69 259 ASN B N 1
ATOM 6553 C CA . ASN B 1 259 ? 19.953 31.266 14.508 1 91.69 259 ASN B CA 1
ATOM 6554 C C . ASN B 1 259 ? 20.906 31.391 13.336 1 91.69 259 ASN B C 1
ATOM 6556 O O . ASN B 1 259 ? 22.031 30.875 13.391 1 91.69 259 ASN B O 1
ATOM 6560 N N . PRO B 1 260 ? 20.438 32.062 12.273 1 92.75 260 PRO B N 1
ATOM 6561 C CA . PRO B 1 260 ? 21.266 32.125 11.062 1 92.75 260 PRO B CA 1
ATOM 6562 C C . PRO B 1 260 ? 22.672 32.656 11.328 1 92.75 260 PRO B C 1
ATOM 6564 O O . PRO B 1 260 ? 23.625 32.25 10.641 1 92.75 260 PRO B O 1
ATOM 6567 N N . LYS B 1 261 ? 22.844 33.438 12.289 1 92.62 261 LYS B N 1
ATOM 6568 C CA . LYS B 1 261 ? 24.141 34.062 12.594 1 92.62 261 LYS B CA 1
ATOM 6569 C C . LYS B 1 261 ? 25.031 33.062 13.328 1 92.62 261 LYS B C 1
ATOM 6571 O O . LYS B 1 261 ? 26.266 33.156 13.227 1 92.62 261 LYS B O 1
ATOM 6576 N N . THR B 1 262 ? 24.453 32.094 14.008 1 93 262 THR B N 1
ATOM 6577 C CA . THR B 1 262 ? 25.25 31.25 14.891 1 93 262 THR B CA 1
ATOM 6578 C C . THR B 1 262 ? 25.062 29.781 14.531 1 93 262 THR B C 1
ATOM 6580 O O . THR B 1 262 ? 25.672 28.906 15.148 1 93 262 THR B O 1
ATOM 6583 N N . ALA B 1 263 ? 24.297 29.516 13.539 1 95.69 263 ALA B N 1
ATOM 6584 C CA . ALA B 1 263 ? 23.828 28.156 13.281 1 95.69 263 ALA B CA 1
ATOM 6585 C C . ALA B 1 263 ? 25 27.203 13.055 1 95.69 263 ALA B C 1
ATOM 6587 O O . ALA B 1 263 ? 25.047 26.109 13.625 1 95.69 263 ALA B O 1
ATOM 6588 N N . LYS B 1 264 ? 25.922 27.562 12.281 1 94.38 264 LYS B N 1
ATOM 6589 C CA . LYS B 1 264 ? 27.047 26.688 11.945 1 94.38 264 LYS B CA 1
ATOM 6590 C C . LYS B 1 264 ? 27.859 26.328 13.188 1 94.38 264 LYS B C 1
ATOM 6592 O O . LYS B 1 264 ? 28.219 25.172 13.391 1 94.38 264 LYS B O 1
ATOM 6597 N N . GLU B 1 265 ? 28.188 27.328 14.008 1 95.31 265 GLU B N 1
ATOM 6598 C CA . GLU B 1 265 ? 28.938 27.109 15.242 1 95.31 265 GLU B CA 1
ATOM 6599 C C . GLU B 1 265 ? 28.141 26.281 16.234 1 95.31 265 GLU B C 1
ATOM 6601 O O . GLU B 1 265 ? 28.688 25.375 16.891 1 95.31 265 GLU B O 1
ATOM 6606 N N . TYR B 1 266 ? 26.938 26.609 16.344 1 96.94 266 TYR B N 1
ATOM 6607 C CA . TYR B 1 266 ? 26.062 25.875 17.25 1 96.94 266 TYR B CA 1
ATOM 6608 C C . TYR B 1 266 ? 25.984 24.406 16.859 1 96.94 266 TYR B C 1
ATOM 6610 O O . TYR B 1 266 ? 26.078 23.531 17.734 1 96.94 266 TYR B O 1
ATOM 6618 N N . ILE B 1 267 ? 25.844 24.141 15.555 1 97.31 267 ILE B N 1
ATOM 6619 C CA . ILE B 1 267 ? 25.719 22.766 15.062 1 97.31 267 ILE B CA 1
ATOM 6620 C C . ILE B 1 267 ? 27.016 22 15.328 1 97.31 267 ILE B C 1
ATOM 6622 O O . ILE B 1 267 ? 26.984 20.891 15.844 1 97.31 267 ILE B O 1
ATOM 6626 N N . ALA B 1 268 ? 28.062 22.625 15.055 1 95.5 268 ALA B N 1
ATOM 6627 C CA . ALA B 1 268 ? 29.359 21.969 15.297 1 95.5 268 ALA B CA 1
ATOM 6628 C C . ALA B 1 268 ? 29.531 21.625 16.766 1 95.5 268 ALA B C 1
ATOM 6630 O O . ALA B 1 268 ? 29.984 20.531 17.109 1 95.5 268 ALA B O 1
ATOM 6631 N N . ALA B 1 269 ? 29.141 22.531 17.609 1 95.75 269 ALA B N 1
ATOM 6632 C CA . ALA B 1 269 ? 29.281 22.328 19.047 1 95.75 269 ALA B CA 1
ATOM 6633 C C . ALA B 1 269 ? 28.312 21.25 19.547 1 95.75 269 ALA B C 1
ATOM 6635 O O . ALA B 1 269 ? 28.656 20.453 20.422 1 95.75 269 ALA B O 1
ATOM 6636 N N . THR B 1 270 ? 27.172 21.25 19.016 1 95.94 270 THR B N 1
ATOM 6637 C CA . THR B 1 270 ? 26.109 20.359 19.484 1 95.94 270 THR B CA 1
ATOM 6638 C C . THR B 1 270 ? 26.359 18.938 18.984 1 95.94 270 THR B C 1
ATOM 6640 O O . THR B 1 270 ? 26.172 17.969 19.719 1 95.94 270 THR B O 1
ATOM 6643 N N . VAL B 1 271 ? 26.719 18.75 17.703 1 94.75 271 VAL B N 1
ATOM 6644 C CA . VAL B 1 271 ? 26.891 17.453 17.078 1 94.75 271 VAL B CA 1
ATOM 6645 C C . VAL B 1 271 ? 28.094 16.734 17.672 1 94.75 271 VAL B C 1
ATOM 6647 O O . VAL B 1 271 ? 28.062 15.516 17.875 1 94.75 271 VAL B O 1
ATOM 6650 N N . GLY B 1 272 ? 29.141 17.469 17.938 1 93.38 272 GLY B N 1
ATOM 6651 C CA . GLY B 1 272 ? 30.344 16.875 18.484 1 93.38 272 GLY B CA 1
ATOM 6652 C C . GLY B 1 272 ? 31.016 15.883 17.531 1 93.38 272 GLY B C 1
ATOM 6653 O O . GLY B 1 272 ? 30.766 15.922 16.328 1 93.38 272 GLY B O 1
ATOM 6654 N N . LYS B 1 273 ? 31.812 14.922 18.141 1 94.94 273 LYS B N 1
ATOM 6655 C CA . LYS B 1 273 ? 32.625 14.016 17.328 1 94.94 273 LYS B CA 1
ATOM 6656 C C . LYS B 1 273 ? 31.859 12.734 17.016 1 94.94 273 LYS B C 1
ATOM 6658 O O . LYS B 1 273 ? 32.219 12.008 16.078 1 94.94 273 LYS B O 1
ATOM 6663 N N . ASN B 1 274 ? 30.922 12.484 17.859 1 95.75 274 ASN B N 1
ATOM 6664 C CA . ASN B 1 274 ? 30.125 11.273 17.719 1 95.75 274 ASN B CA 1
ATOM 6665 C C . ASN B 1 274 ? 28.812 11.375 18.484 1 95.75 274 ASN B C 1
ATOM 6667 O O . ASN B 1 274 ? 28.531 12.398 19.109 1 95.75 274 ASN B O 1
ATOM 6671 N N . GLU B 1 275 ? 27.984 10.383 18.359 1 97.06 275 GLU B N 1
ATOM 6672 C CA . GLU B 1 275 ? 26.656 10.398 18.969 1 97.06 275 GLU B CA 1
ATOM 6673 C C . GLU B 1 275 ? 26.75 10.438 20.484 1 97.06 275 GLU B C 1
ATOM 6675 O O . GLU B 1 275 ? 25.891 11.023 21.156 1 97.06 275 GLU B O 1
ATOM 6680 N N . ASP B 1 276 ? 27.812 9.859 21.062 1 96.56 276 ASP B N 1
ATOM 6681 C CA . ASP B 1 276 ? 28 9.922 22.5 1 96.56 276 ASP B CA 1
ATOM 6682 C C . ASP B 1 276 ? 28.156 11.359 22.984 1 96.56 276 ASP B C 1
ATOM 6684 O O . ASP B 1 276 ? 27.609 11.75 24 1 96.56 276 ASP B O 1
ATOM 6688 N N . GLU B 1 277 ? 28.938 12.133 22.312 1 96.75 277 GLU B N 1
ATOM 6689 C CA . GLU B 1 277 ? 29.125 13.539 22.672 1 96.75 277 GLU B CA 1
ATOM 6690 C C . GLU B 1 277 ? 27.844 14.336 22.484 1 96.75 277 GLU B C 1
ATOM 6692 O O . GLU B 1 277 ? 27.547 15.234 23.281 1 96.75 277 GLU B O 1
ATOM 6697 N N . TYR B 1 278 ? 27.125 14.07 21.406 1 97.06 278 TYR B N 1
ATOM 6698 C CA . TYR B 1 278 ? 25.812 14.703 21.25 1 97.06 278 TYR B CA 1
ATOM 6699 C C . TYR B 1 278 ? 24.922 14.453 22.453 1 97.06 278 TYR B C 1
ATOM 6701 O O . TYR B 1 278 ? 24.359 15.391 23.016 1 97.06 278 TYR B O 1
ATOM 6709 N N . TRP B 1 279 ? 24.844 13.211 22.922 1 97.31 279 TRP B N 1
ATOM 6710 C CA . TRP B 1 279 ? 23.922 12.852 24 1 97.31 279 TRP B CA 1
ATOM 6711 C C . TRP B 1 279 ? 24.422 13.359 25.344 1 97.31 279 TRP B C 1
ATOM 6713 O O . TRP B 1 279 ? 23.641 13.633 26.25 1 97.31 279 TRP B O 1
ATOM 6723 N N . ALA B 1 280 ? 25.75 13.477 25.438 1 96.81 280 ALA B N 1
ATOM 6724 C CA . ALA B 1 280 ? 26.281 14.094 26.641 1 96.81 280 ALA B CA 1
ATOM 6725 C C . ALA B 1 280 ? 25.719 15.5 26.844 1 96.81 280 ALA B C 1
ATOM 6727 O O . ALA B 1 280 ? 25.5 15.938 27.969 1 96.81 280 ALA B O 1
ATOM 6728 N N . LYS B 1 281 ? 25.422 16.125 25.781 1 95.62 281 LYS B N 1
ATOM 6729 C CA . LYS B 1 281 ? 24.875 17.484 25.812 1 95.62 281 LYS B CA 1
ATOM 6730 C C . LYS B 1 281 ? 23.359 17.469 25.875 1 95.62 281 LYS B C 1
ATOM 6732 O O . LYS B 1 281 ? 22.734 18.406 26.391 1 95.62 281 LYS B O 1
ATOM 6737 N N . ALA B 1 282 ? 22.75 16.422 25.391 1 96.69 282 ALA B N 1
ATOM 6738 C CA . ALA B 1 282 ? 21.297 16.328 25.281 1 96.69 282 ALA B CA 1
ATOM 6739 C C . ALA B 1 282 ? 20.688 15.688 26.516 1 96.69 282 ALA B C 1
ATOM 6741 O O . ALA B 1 282 ? 19.5 15.367 26.547 1 96.69 282 ALA B O 1
ATOM 6742 N N . GLY B 1 283 ? 21.453 15.445 27.516 1 96.44 283 GLY B N 1
ATOM 6743 C CA . GLY B 1 283 ? 20.906 14.992 28.797 1 96.44 283 GLY B CA 1
ATOM 6744 C C . GLY B 1 283 ? 21.219 13.539 29.094 1 96.44 283 GLY B C 1
ATOM 6745 O O . GLY B 1 283 ? 20.875 13.039 30.172 1 96.44 283 GLY B O 1
ATOM 6746 N N . GLY B 1 284 ? 21.859 12.789 28.219 1 97.31 284 GLY B N 1
ATOM 6747 C CA . GLY B 1 284 ? 22.375 11.453 28.453 1 97.31 284 GLY B CA 1
ATOM 6748 C C . GLY B 1 284 ? 21.281 10.438 28.75 1 97.31 284 GLY B C 1
ATOM 6749 O O . GLY B 1 284 ? 20.188 10.531 28.203 1 97.31 284 GLY B O 1
ATOM 6750 N N . ASP B 1 285 ? 21.641 9.484 29.547 1 97.56 285 ASP B N 1
ATOM 6751 C CA . ASP B 1 285 ? 20.766 8.352 29.828 1 97.56 285 ASP B CA 1
ATOM 6752 C C . ASP B 1 285 ? 19.516 8.781 30.609 1 97.56 285 ASP B C 1
ATOM 6754 O O . ASP B 1 285 ? 18.438 8.211 30.422 1 97.56 285 ASP B O 1
ATOM 6758 N N . ALA B 1 286 ? 19.734 9.766 31.406 1 97.44 286 ALA B N 1
ATOM 6759 C CA . ALA B 1 286 ? 18.594 10.258 32.156 1 97.44 286 ALA B CA 1
ATOM 6760 C C . ALA B 1 286 ? 17.516 10.828 31.25 1 97.44 286 ALA B C 1
ATOM 6762 O O . ALA B 1 286 ? 16.328 10.562 31.438 1 97.44 286 ALA B O 1
ATOM 6763 N N . ALA B 1 287 ? 17.938 11.594 30.297 1 98.06 287 ALA B N 1
ATOM 6764 C CA . ALA B 1 287 ? 16.984 12.148 29.328 1 98.06 287 ALA B CA 1
ATOM 6765 C C . ALA B 1 287 ? 16.359 11.039 28.5 1 98.06 287 ALA B C 1
ATOM 6767 O O . ALA B 1 287 ? 15.148 11.07 28.219 1 98.06 287 ALA B O 1
ATOM 6768 N N . LYS B 1 288 ? 17.125 10.07 28.094 1 98.19 288 LYS B N 1
ATOM 6769 C CA . LYS B 1 288 ? 16.641 8.961 27.297 1 98.19 288 LYS B CA 1
ATOM 6770 C C . LYS B 1 288 ? 15.508 8.227 28.016 1 98.19 288 LYS B C 1
ATOM 6772 O O . LYS B 1 288 ? 14.469 7.922 27.406 1 98.19 288 LYS B O 1
ATOM 6777 N N . LYS B 1 289 ? 15.68 7.965 29.234 1 98.06 289 LYS B N 1
ATOM 6778 C CA . LYS B 1 289 ? 14.672 7.266 30.016 1 98.06 289 LYS B CA 1
ATOM 6779 C C . LYS B 1 289 ? 13.383 8.07 30.094 1 98.06 289 LYS B C 1
ATOM 6781 O O . LYS B 1 289 ? 12.289 7.508 30.031 1 98.06 289 LYS B O 1
ATOM 6786 N N . LYS B 1 290 ? 13.523 9.344 30.266 1 97.19 290 LYS B N 1
ATOM 6787 C CA . LYS B 1 290 ? 12.344 10.203 30.344 1 97.19 290 LYS B CA 1
ATOM 6788 C C . LYS B 1 290 ? 11.609 10.227 29 1 97.19 290 LYS B C 1
ATOM 6790 O O . LYS B 1 290 ? 10.375 10.219 28.969 1 97.19 290 LYS B O 1
ATOM 6795 N N . LEU B 1 291 ? 12.328 10.266 27.938 1 97.19 291 LEU B N 1
ATOM 6796 C CA . LEU B 1 291 ? 11.719 10.273 26.625 1 97.19 291 LEU B CA 1
ATOM 6797 C C . LEU B 1 291 ? 10.938 8.984 26.375 1 97.19 291 LEU B C 1
ATOM 6799 O O . LEU B 1 291 ? 9.867 9.016 25.766 1 97.19 291 LEU B O 1
ATOM 6803 N N . GLN B 1 292 ? 11.453 7.84 26.812 1 97.38 292 GLN B N 1
ATOM 6804 C CA . GLN B 1 292 ? 10.75 6.566 26.719 1 97.38 292 GLN B CA 1
ATOM 6805 C C . GLN B 1 292 ? 9.469 6.574 27.547 1 97.38 292 GLN B C 1
ATOM 6807 O O . GLN B 1 292 ? 8.438 6.055 27.109 1 97.38 292 GLN B O 1
ATOM 6812 N N . SER B 1 293 ? 9.586 7.203 28.688 1 96.62 293 SER B N 1
ATOM 6813 C CA . SER B 1 293 ? 8.422 7.293 29.562 1 96.62 293 SER B CA 1
ATOM 6814 C C . SER B 1 293 ? 7.336 8.172 28.953 1 96.62 293 SER B C 1
ATOM 6816 O O . SER B 1 293 ? 6.145 7.859 29.047 1 96.62 293 SER B O 1
ATOM 6818 N N . LEU B 1 294 ? 7.742 9.242 28.344 1 93.81 294 LEU B N 1
ATOM 6819 C CA . LEU B 1 294 ? 6.797 10.141 27.703 1 93.81 294 LEU B CA 1
ATOM 6820 C C . LEU B 1 294 ? 6.078 9.445 26.547 1 93.81 294 LEU B C 1
ATOM 6822 O O . LEU B 1 294 ? 4.891 9.68 26.328 1 93.81 294 LEU B O 1
ATOM 6826 N N . ALA B 1 295 ? 6.75 8.602 25.844 1 93.44 295 ALA B N 1
ATOM 6827 C CA . ALA B 1 295 ? 6.18 7.902 24.703 1 93.44 295 ALA B CA 1
ATOM 6828 C C . ALA B 1 295 ? 5.125 6.891 25.141 1 93.44 295 ALA B C 1
ATOM 6830 O O . ALA B 1 295 ? 4.32 6.426 24.344 1 93.44 295 ALA B O 1
ATOM 6831 N N . ARG B 1 296 ? 5.055 6.539 26.391 1 92.06 296 ARG B N 1
ATOM 6832 C CA . ARG B 1 296 ? 4.105 5.566 26.906 1 92.06 296 ARG B CA 1
ATOM 6833 C C . ARG B 1 296 ? 2.812 6.242 27.359 1 92.06 296 ARG B C 1
ATOM 6835 O O . ARG B 1 296 ? 1.82 5.57 27.641 1 92.06 296 ARG B O 1
ATOM 6842 N N . GLN B 1 297 ? 2.84 7.547 27.312 1 89.25 297 GLN B N 1
ATOM 6843 C CA . GLN B 1 297 ? 1.641 8.281 27.703 1 89.25 297 GLN B CA 1
ATOM 6844 C C . GLN B 1 297 ? 0.641 8.352 26.562 1 89.25 297 GLN B C 1
ATOM 6846 O O . GLN B 1 297 ? 0.661 9.297 25.766 1 89.25 297 GLN B O 1
ATOM 6851 N N . THR B 1 298 ? -0.302 7.445 26.562 1 91.94 298 THR B N 1
ATOM 6852 C CA . THR B 1 298 ? -1.303 7.363 25.5 1 91.94 298 THR B CA 1
ATOM 6853 C C . THR B 1 298 ? -2.703 7.602 26.062 1 91.94 298 THR B C 1
ATOM 6855 O O . THR B 1 298 ? -3.643 6.879 25.719 1 91.94 298 THR B O 1
ATOM 6858 N N . THR B 1 299 ? -2.9 8.602 26.719 1 92.44 299 THR B N 1
ATOM 6859 C CA . THR B 1 299 ? -4.121 8.852 27.484 1 92.44 299 THR B CA 1
ATOM 6860 C C . THR B 1 299 ? -5.316 9.016 26.547 1 92.44 299 THR B C 1
ATOM 6862 O O . THR B 1 299 ? -5.297 9.859 25.641 1 92.44 299 THR B O 1
ATOM 6865 N N . ARG B 1 300 ? -6.332 8.25 26.828 1 95.31 300 ARG B N 1
ATOM 6866 C CA . ARG B 1 300 ? -7.625 8.328 26.156 1 95.31 300 ARG B CA 1
ATOM 6867 C C . ARG B 1 300 ? -8.586 9.242 26.906 1 95.31 300 ARG B C 1
ATOM 6869 O O . ARG B 1 300 ? -8.609 9.234 28.141 1 95.31 300 ARG B O 1
ATOM 6876 N N . VAL B 1 301 ? -9.32 10.023 26.156 1 96.94 301 VAL B N 1
ATOM 6877 C CA . VAL B 1 301 ? -10.414 10.773 26.766 1 96.94 301 VAL B CA 1
ATOM 6878 C C . VAL B 1 301 ? -11.719 10.008 26.609 1 96.94 301 VAL B C 1
ATOM 6880 O O . VAL B 1 301 ? -12.164 9.742 25.484 1 96.94 301 VAL B O 1
ATOM 6883 N N . GLU B 1 302 ? -12.352 9.719 27.672 1 95.38 302 GLU B N 1
ATOM 6884 C CA . GLU B 1 302 ? -13.531 8.867 27.656 1 95.38 302 GLU B CA 1
ATOM 6885 C C . GLU B 1 302 ? -14.781 9.664 27.281 1 95.38 302 GLU B C 1
ATOM 6887 O O . GLU B 1 302 ? -14.938 10.812 27.688 1 95.38 302 GLU B O 1
ATOM 6892 N N . TRP B 1 303 ? -15.625 8.984 26.547 1 95.25 303 TRP B N 1
ATOM 6893 C CA . TRP B 1 303 ? -16.922 9.578 26.25 1 95.25 303 TRP B CA 1
ATOM 6894 C C . TRP B 1 303 ? -17.703 9.852 27.531 1 95.25 303 TRP B C 1
ATOM 6896 O O . TRP B 1 303 ? -17.656 9.07 28.484 1 95.25 303 TRP B O 1
ATOM 6906 N N . PRO B 1 304 ? -18.422 10.953 27.453 1 94.44 304 PRO B N 1
ATOM 6907 C CA . PRO B 1 304 ? -19.344 11.141 28.578 1 94.44 304 PRO B CA 1
ATOM 6908 C C . PRO B 1 304 ? -20.531 10.172 28.531 1 94.44 304 PRO B C 1
ATOM 6910 O O . PRO B 1 304 ? -20.906 9.703 27.453 1 94.44 304 PRO B O 1
ATOM 6913 N N . GLN B 1 305 ? -21.094 9.938 29.703 1 89.81 305 GLN B N 1
ATOM 6914 C CA . GLN B 1 305 ? -22.203 9 29.781 1 89.81 305 GLN B CA 1
ATOM 6915 C C . GLN B 1 305 ? -23.438 9.547 29.062 1 89.81 305 GLN B C 1
ATOM 6917 O O . GLN B 1 305 ? -24.172 8.781 28.438 1 89.81 305 GLN B O 1
ATOM 6922 N N . LYS B 1 306 ? -23.594 10.859 29.25 1 91.56 306 LYS B N 1
ATOM 6923 C CA . LYS B 1 306 ? -24.703 11.555 28.594 1 91.56 306 LYS B CA 1
ATOM 6924 C C . LYS B 1 306 ? -24.281 12.953 28.156 1 91.56 306 LYS B C 1
ATOM 6926 O O . LYS B 1 306 ? -23.422 13.578 28.781 1 91.56 306 LYS B O 1
ATOM 6931 N N . LEU B 1 307 ? -24.969 13.406 27.141 1 93.06 307 LEU B N 1
ATOM 6932 C CA . LEU B 1 307 ? -24.75 14.781 26.719 1 93.06 307 LEU B CA 1
ATOM 6933 C C . LEU B 1 307 ? -25.719 15.727 27.406 1 93.06 307 LEU B C 1
ATOM 6935 O O . LEU B 1 307 ? -26.906 15.445 27.516 1 93.06 307 LEU B O 1
ATOM 6939 N N . VAL B 1 308 ? -25.125 16.781 27.906 1 91.88 308 VAL B N 1
ATOM 6940 C CA . VAL B 1 308 ? -25.922 17.812 28.594 1 91.88 308 VAL B CA 1
ATOM 6941 C C . VAL B 1 308 ? -25.797 19.125 27.844 1 91.88 308 VAL B C 1
ATOM 6943 O O . VAL B 1 308 ? -24.703 19.484 27.359 1 91.88 308 VAL B O 1
ATOM 6946 N N . ASN B 1 309 ? -26.922 19.891 27.703 1 90.25 309 ASN B N 1
ATOM 6947 C CA . ASN B 1 309 ? -26.938 21.078 26.875 1 90.25 309 ASN B CA 1
ATOM 6948 C C . ASN B 1 309 ? -26.969 22.344 27.703 1 90.25 309 ASN B C 1
ATOM 6950 O O . ASN B 1 309 ? -27.547 23.359 27.297 1 90.25 309 ASN B O 1
ATOM 6954 N N . ASP B 1 310 ? -26.328 22.312 28.844 1 94.44 310 ASP B N 1
ATOM 6955 C CA . ASP B 1 310 ? -26.234 23.516 29.641 1 94.44 310 ASP B CA 1
ATOM 6956 C C . ASP B 1 310 ? -25.188 24.469 29.078 1 94.44 310 ASP B C 1
ATOM 6958 O O . ASP B 1 310 ? -23.984 24.188 29.125 1 94.44 310 ASP B O 1
ATOM 6962 N N . LYS B 1 311 ? -25.672 25.625 28.703 1 94.88 311 LYS B N 1
ATOM 6963 C CA . LYS B 1 311 ? -24.781 26.594 28.062 1 94.88 311 LYS B CA 1
ATOM 6964 C C . LYS B 1 311 ? -23.828 27.219 29.078 1 94.88 311 LYS B C 1
ATOM 6966 O O . LYS B 1 311 ? -24.203 27.484 30.219 1 94.88 311 LYS B O 1
ATOM 6971 N N . ALA B 1 312 ? -22.641 27.406 28.625 1 94.94 312 ALA B N 1
ATOM 6972 C CA . ALA B 1 312 ? -21.672 28.109 29.453 1 94.94 312 ALA B CA 1
ATOM 6973 C C . ALA B 1 312 ? -21.938 29.625 29.453 1 94.94 312 ALA B C 1
ATOM 6975 O O . ALA B 1 312 ? -22.281 30.188 28.422 1 94.94 312 ALA B O 1
ATOM 6976 N N . GLU B 1 313 ? -21.812 30.219 30.594 1 92.88 313 GLU B N 1
ATOM 6977 C CA . GLU B 1 313 ? -22.016 31.656 30.703 1 92.88 313 GLU B CA 1
ATOM 6978 C C . GLU B 1 313 ? -20.734 32.406 30.344 1 92.88 313 GLU B C 1
ATOM 6980 O O . GLU B 1 313 ? -20.781 33.469 29.719 1 92.88 313 GLU B O 1
ATOM 6985 N N . GLU B 1 314 ? -19.656 31.906 30.828 1 95.12 314 GLU B N 1
ATOM 6986 C CA . GLU B 1 314 ? -18.344 32.469 30.531 1 95.12 314 GLU B CA 1
ATOM 6987 C C . GLU B 1 314 ? -17.453 31.453 29.812 1 95.12 314 GLU B C 1
ATOM 6989 O O . GLU B 1 314 ? -17.422 30.281 30.188 1 95.12 314 GLU B O 1
ATOM 6994 N N . TYR B 1 315 ? -16.828 31.953 28.781 1 96.12 315 TYR B N 1
ATOM 6995 C CA . TYR B 1 315 ? -15.914 31.109 28 1 96.12 315 TYR B CA 1
ATOM 6996 C C . TYR B 1 315 ? -14.93 31.953 27.203 1 96.12 315 TYR B C 1
ATOM 6998 O O . TYR B 1 315 ? -15.18 33.125 26.953 1 96.12 315 TYR B O 1
ATOM 7006 N N . GLU B 1 316 ? -13.781 31.328 26.859 1 95.25 316 GLU B N 1
ATOM 7007 C CA . GLU B 1 316 ? -12.773 31.969 26.031 1 95.25 316 GLU B CA 1
ATOM 7008 C C . GLU B 1 316 ? -13.125 31.875 24.547 1 95.25 316 GLU B C 1
ATOM 7010 O O . GLU B 1 316 ? -13.828 30.938 24.125 1 95.25 316 GLU B O 1
ATOM 7015 N N . VAL B 1 317 ? -12.602 32.812 23.766 1 96.31 317 VAL B N 1
ATOM 7016 C CA . VAL B 1 317 ? -12.805 32.781 22.328 1 96.31 317 VAL B CA 1
ATOM 7017 C C . VAL B 1 317 ? -12.258 31.5 21.734 1 96.31 317 VAL B C 1
ATOM 7019 O O . VAL B 1 317 ? -12.82 30.953 20.797 1 96.31 317 VAL B O 1
ATOM 7022 N N . ALA B 1 318 ? -11.164 31 22.328 1 96.94 318 ALA B N 1
ATOM 7023 C CA . ALA B 1 318 ? -10.586 29.734 21.875 1 96.94 318 ALA B CA 1
ATOM 7024 C C . ALA B 1 318 ? -11.602 28.594 22 1 96.94 318 ALA B C 1
ATOM 7026 O O . ALA B 1 318 ? -11.695 27.75 21.125 1 96.94 318 ALA B O 1
ATOM 7027 N N . ASP B 1 319 ? -12.352 28.609 23.078 1 97.75 319 ASP B N 1
ATOM 7028 C CA . ASP B 1 319 ? -13.359 27.578 23.281 1 97.75 319 ASP B CA 1
ATOM 7029 C C . ASP B 1 319 ? -14.508 27.719 22.297 1 97.75 319 ASP B C 1
ATOM 7031 O O . ASP B 1 319 ? -15.047 26.719 21.797 1 97.75 319 ASP B O 1
ATOM 7035 N N . GLN B 1 320 ? -14.875 28.984 22.078 1 97.81 320 GLN B N 1
ATOM 7036 C CA . GLN B 1 320 ? -15.906 29.234 21.062 1 97.81 320 GLN B CA 1
ATOM 7037 C C . GLN B 1 320 ? -15.469 28.719 19.703 1 97.81 320 GLN B C 1
ATOM 7039 O O . GLN B 1 320 ? -16.266 28.078 18.984 1 97.81 320 GLN B O 1
ATOM 7044 N N . MET B 1 321 ? -14.266 28.953 19.328 1 98.25 321 MET B N 1
ATOM 7045 C CA . MET B 1 321 ? -13.781 28.516 18.016 1 98.25 321 MET B CA 1
ATOM 7046 C C . MET B 1 321 ? -13.672 27 17.953 1 98.25 321 MET B C 1
ATOM 7048 O O . MET B 1 321 ? -14.008 26.406 16.922 1 98.25 321 MET B O 1
ATOM 7052 N N . VAL B 1 322 ? -13.18 26.375 19.016 1 98.38 322 VAL B N 1
ATOM 7053 C CA . VAL B 1 322 ? -13.094 24.906 19.062 1 98.38 322 VAL B CA 1
ATOM 7054 C C . VAL B 1 322 ? -14.484 24.312 18.875 1 98.38 322 VAL B C 1
ATOM 7056 O O . VAL B 1 322 ? -14.672 23.391 18.062 1 98.38 322 VAL B O 1
ATOM 7059 N N . THR B 1 323 ? -15.43 24.828 19.594 1 98.38 323 THR B N 1
ATOM 7060 C CA . THR B 1 323 ? -16.781 24.297 19.516 1 98.38 323 THR B CA 1
ATOM 7061 C C . THR B 1 323 ? -17.406 24.578 18.156 1 98.38 323 THR B C 1
ATOM 7063 O O . THR B 1 323 ? -18.125 23.719 17.609 1 98.38 323 THR B O 1
ATOM 7066 N N . SER B 1 324 ? -17.203 25.75 17.625 1 98.38 324 SER B N 1
ATOM 7067 C CA . SER B 1 324 ? -17.703 26.078 16.297 1 98.38 324 SER B CA 1
ATOM 7068 C C . SER B 1 324 ? -17.125 25.141 15.234 1 98.38 324 SER B C 1
ATOM 7070 O O . SER B 1 324 ? -17.844 24.703 14.336 1 98.38 324 SER B O 1
ATOM 7072 N N . LEU B 1 325 ? -15.852 24.875 15.305 1 98.19 325 LEU B N 1
ATOM 7073 C CA . LEU B 1 325 ? -15.203 23.938 14.383 1 98.19 325 LEU B CA 1
ATOM 7074 C C . LEU B 1 325 ? -15.773 22.531 14.555 1 98.19 325 LEU B C 1
ATOM 7076 O O . LEU B 1 325 ? -16.031 21.844 13.57 1 98.19 325 LEU B O 1
ATOM 7080 N N . ALA B 1 326 ? -15.906 22.141 15.773 1 98.38 326 ALA B N 1
ATOM 7081 C CA . ALA B 1 326 ? -16.453 20.812 16.047 1 98.38 326 ALA B CA 1
ATOM 7082 C C . ALA B 1 326 ? -17.828 20.641 15.414 1 98.38 326 ALA B C 1
ATOM 7084 O O . ALA B 1 326 ? -18.172 19.562 14.93 1 98.38 326 ALA B O 1
ATOM 7085 N N . ARG B 1 327 ? -18.578 21.656 15.406 1 97.06 327 ARG B N 1
ATOM 7086 C CA . ARG B 1 327 ? -19.953 21.609 14.938 1 97.06 327 ARG B CA 1
ATOM 7087 C C . ARG B 1 327 ? -20.016 21.625 13.414 1 97.06 327 ARG B C 1
ATOM 7089 O O . ARG B 1 327 ? -21.078 21.453 12.828 1 97.06 327 ARG B O 1
ATOM 7096 N N . THR B 1 328 ? -18.875 21.844 12.766 1 96.75 328 THR B N 1
ATOM 7097 C CA . THR B 1 328 ? -18.828 21.688 11.32 1 96.75 328 THR B CA 1
ATOM 7098 C C . THR B 1 328 ? -18.719 20.219 10.93 1 96.75 328 THR B C 1
ATOM 7100 O O . THR B 1 328 ? -18.891 19.859 9.766 1 96.75 328 THR B O 1
ATOM 7103 N N . ILE B 1 329 ? -18.5 19.359 11.875 1 97.25 329 ILE B N 1
ATOM 7104 C CA . ILE B 1 329 ? -18.281 17.938 11.625 1 97.25 329 ILE B CA 1
ATOM 7105 C C . ILE B 1 329 ? -19.594 17.172 11.812 1 97.25 329 ILE B C 1
ATOM 7107 O O . ILE B 1 329 ? -20.203 17.219 12.883 1 97.25 329 ILE B O 1
ATOM 7111 N N . ASP B 1 330 ? -20.016 16.484 10.789 1 96.25 330 ASP B N 1
ATOM 7112 C CA . ASP B 1 330 ? -21.188 15.625 10.875 1 96.25 330 ASP B CA 1
ATOM 7113 C C . ASP B 1 330 ? -20.812 14.242 11.391 1 96.25 330 ASP B C 1
ATOM 7115 O O . ASP B 1 330 ? -19.672 13.789 11.211 1 96.25 330 ASP B O 1
ATOM 7119 N N . ASP B 1 331 ? -21.766 13.617 12.055 1 96.12 331 ASP B N 1
ATOM 7120 C CA . ASP B 1 331 ? -21.5 12.266 12.531 1 96.12 331 ASP B CA 1
ATOM 7121 C C . ASP B 1 331 ? -21.234 11.312 11.359 1 96.12 331 ASP B C 1
ATOM 7123 O O . ASP B 1 331 ? -22.047 11.219 10.438 1 96.12 331 ASP B O 1
ATOM 7127 N N . GLY B 1 332 ? -20.078 10.742 11.375 1 94.06 332 GLY B N 1
ATOM 7128 C CA . GLY B 1 332 ? -19.672 9.852 10.297 1 94.06 332 GLY B CA 1
ATOM 7129 C C . GLY B 1 332 ? -18.641 10.469 9.375 1 94.06 332 GLY B C 1
ATOM 7130 O O . GLY B 1 332 ? -18.031 9.766 8.562 1 94.06 332 GLY B O 1
ATOM 7131 N N . ASP B 1 333 ? -18.312 11.773 9.555 1 95.75 333 ASP B N 1
ATOM 7132 C CA . ASP B 1 333 ? -17.312 12.453 8.727 1 95.75 333 ASP B CA 1
ATOM 7133 C C . ASP B 1 333 ? -15.922 11.891 8.977 1 95.75 333 ASP B C 1
ATOM 7135 O O . ASP B 1 333 ? -15.594 11.492 10.102 1 95.75 333 ASP B O 1
ATOM 7139 N N . THR B 1 334 ? -15.234 11.883 7.941 1 94.88 334 THR B N 1
ATOM 7140 C CA . THR B 1 334 ? -13.797 11.672 8.078 1 94.88 334 THR B CA 1
ATOM 7141 C C . THR B 1 334 ? -13.086 12.992 8.359 1 94.88 334 THR B C 1
ATOM 7143 O O . THR B 1 334 ? -13.273 13.969 7.637 1 94.88 334 THR B O 1
ATOM 7146 N N . THR B 1 335 ? -12.305 12.984 9.391 1 94.19 335 THR B N 1
ATOM 7147 C CA . THR B 1 335 ? -11.516 14.164 9.75 1 94.19 335 THR B CA 1
ATOM 7148 C C . THR B 1 335 ? -10.023 13.852 9.711 1 94.19 335 THR B C 1
ATOM 7150 O O . THR B 1 335 ? -9.602 12.773 10.133 1 94.19 335 THR B O 1
ATOM 7153 N N . VAL B 1 336 ? -9.273 14.758 9.188 1 91.06 336 VAL B N 1
ATOM 7154 C CA . VAL B 1 336 ? -7.828 14.562 9.094 1 91.06 336 VAL B CA 1
ATOM 7155 C C . VAL B 1 336 ? -7.105 15.656 9.883 1 91.06 336 VAL B C 1
ATOM 7157 O O . VAL B 1 336 ? -7.336 16.844 9.664 1 91.06 336 VAL B O 1
ATOM 7160 N N . LEU B 1 337 ? -6.254 15.18 10.758 1 87.44 337 LEU B N 1
ATOM 7161 C CA . LEU B 1 337 ? -5.449 16.109 11.539 1 87.44 337 LEU B CA 1
ATOM 7162 C C . LEU B 1 337 ? -4.262 16.625 10.727 1 87.44 337 LEU B C 1
ATOM 7164 O O . LEU B 1 337 ? -3.449 15.828 10.242 1 87.44 337 LEU B O 1
ATOM 7168 N N . GLY B 1 338 ? -4.16 17.875 10.578 1 80.88 338 GLY B N 1
ATOM 7169 C CA . GLY B 1 338 ? -3.064 18.5 9.852 1 80.88 338 GLY B CA 1
ATOM 7170 C C . GLY B 1 338 ? -1.919 18.922 10.75 1 80.88 338 GLY B C 1
ATOM 7171 O O . GLY B 1 338 ? -1.975 18.734 11.969 1 80.88 338 GLY B O 1
ATOM 7172 N N . SER B 1 339 ? -0.933 19.5 10.102 1 77.69 339 SER B N 1
ATOM 7173 C CA . SER B 1 339 ? 0.256 19.953 10.812 1 77.69 339 SER B CA 1
ATOM 7174 C C . SER B 1 339 ? -0.075 21.109 11.758 1 77.69 339 SER B C 1
ATOM 7176 O O . SER B 1 339 ? -0.524 22.172 11.32 1 77.69 339 SER B O 1
ATOM 7178 N N . PHE B 1 340 ? 0.183 20.922 13 1 77.5 340 PHE B N 1
ATOM 7179 C CA . PHE B 1 340 ? 0.067 21.859 14.109 1 77.5 340 PHE B CA 1
ATOM 7180 C C . PHE B 1 340 ? -1.18 22.719 13.969 1 77.5 340 PHE B C 1
ATOM 7182 O O . PHE B 1 340 ? -1.082 23.938 13.797 1 77.5 340 PHE B O 1
ATOM 7189 N N . THR B 1 341 ? -2.234 22.266 14.117 1 85.94 341 THR B N 1
ATOM 7190 C CA . THR B 1 341 ? -3.553 22.891 14.117 1 85.94 341 THR B CA 1
ATOM 7191 C C . THR B 1 341 ? -4.273 22.609 15.438 1 85.94 341 THR B C 1
ATOM 7193 O O . THR B 1 341 ? -5.25 21.859 15.477 1 85.94 341 THR B O 1
ATOM 7196 N N . PRO B 1 342 ? -3.83 23.359 16.438 1 90.62 342 PRO B N 1
ATOM 7197 C CA . PRO B 1 342 ? -4.312 23 17.781 1 90.62 342 PRO B CA 1
ATOM 7198 C C . PRO B 1 342 ? -5.824 23.172 17.922 1 90.62 342 PRO B C 1
ATOM 7200 O O . PRO B 1 342 ? -6.484 22.359 18.578 1 90.62 342 PRO B O 1
ATOM 7203 N N . LEU B 1 343 ? -6.391 24.203 17.359 1 95.12 343 LEU B N 1
ATOM 7204 C CA . LEU B 1 343 ? -7.832 24.406 17.484 1 95.12 343 LEU B CA 1
ATOM 7205 C C . LEU B 1 343 ? -8.594 23.281 16.781 1 95.12 343 LEU B C 1
ATOM 7207 O O . LEU B 1 343 ? -9.562 22.75 17.328 1 95.12 343 LEU B O 1
ATOM 7211 N N . ALA B 1 344 ? -8.164 23 15.594 1 94.19 344 ALA B N 1
ATOM 7212 C CA . ALA B 1 344 ? -8.805 21.906 14.852 1 94.19 344 ALA B CA 1
ATOM 7213 C C . ALA B 1 344 ? -8.633 20.578 15.57 1 94.19 344 ALA B C 1
ATOM 7215 O O . ALA B 1 344 ? -9.555 19.75 15.609 1 94.19 344 ALA B O 1
ATOM 7216 N N . TYR B 1 345 ? -7.453 20.453 16.062 1 92.25 345 TYR B N 1
ATOM 7217 C CA . TYR B 1 345 ? -7.133 19.234 16.812 1 92.25 345 TYR B CA 1
ATOM 7218 C C . TYR B 1 345 ? -8.094 19.047 17.969 1 92.25 345 TYR B C 1
ATOM 7220 O O . TYR B 1 345 ? -8.656 17.953 18.156 1 92.25 345 TYR B O 1
ATOM 7228 N N . ALA B 1 346 ? -8.266 20.031 18.719 1 96.25 346 ALA B N 1
ATOM 7229 C CA . ALA B 1 346 ? -9.211 20 19.828 1 96.25 346 ALA B CA 1
ATOM 7230 C C . ALA B 1 346 ? -10.641 19.781 19.344 1 96.25 346 ALA B C 1
ATOM 7232 O O . ALA B 1 346 ? -11.406 19.047 19.969 1 96.25 346 ALA B O 1
ATOM 7233 N N . ALA B 1 347 ? -10.938 20.391 18.312 1 97.56 347 ALA B N 1
ATOM 7234 C CA . ALA B 1 347 ? -12.289 20.328 17.766 1 97.56 347 ALA B CA 1
ATOM 7235 C C . ALA B 1 347 ? -12.656 18.922 17.328 1 97.56 347 ALA B C 1
ATOM 7237 O O . ALA B 1 347 ? -13.789 18.469 17.547 1 97.56 347 ALA B O 1
ATOM 7238 N N . TYR B 1 348 ? -11.766 18.25 16.656 1 96.31 348 TYR B N 1
ATOM 7239 C CA . TYR B 1 348 ? -12.055 16.906 16.188 1 96.31 348 TYR B CA 1
ATOM 7240 C C . TYR B 1 348 ? -12.297 15.953 17.359 1 96.31 348 TYR B C 1
ATOM 7242 O O . TYR B 1 348 ? -13.219 15.133 17.328 1 96.31 348 TYR B O 1
ATOM 7250 N N . ASN B 1 349 ? -11.461 16.062 18.344 1 96.75 349 ASN B N 1
ATOM 7251 C CA . ASN B 1 34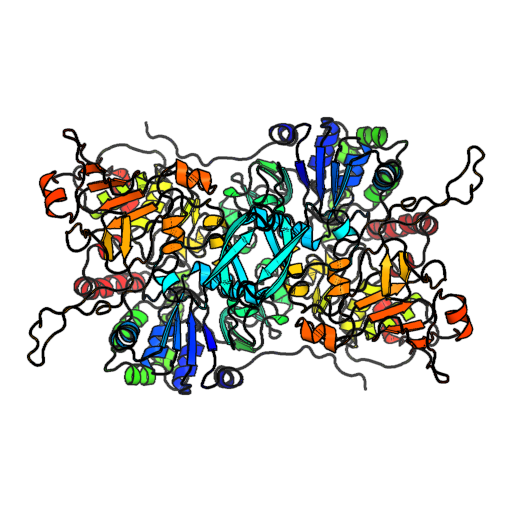9 ? -11.672 15.266 19.547 1 96.75 349 ASN B CA 1
ATOM 7252 C C . ASN B 1 349 ? -13.008 15.602 20.203 1 96.75 349 ASN B C 1
ATOM 7254 O O . ASN B 1 349 ? -13.742 14.695 20.625 1 96.75 349 ASN B O 1
ATOM 7258 N N . LEU B 1 350 ? -13.297 16.844 20.281 1 98.31 350 LEU B N 1
ATOM 7259 C CA . LEU B 1 350 ? -14.539 17.266 20.906 1 98.31 350 LEU B CA 1
ATOM 7260 C C . LEU B 1 350 ? -15.742 16.734 20.141 1 98.31 350 LEU B C 1
ATOM 7262 O O . LEU B 1 350 ? -16.703 16.234 20.734 1 98.31 350 LEU B O 1
ATOM 7266 N N . ALA B 1 351 ? -15.727 16.938 18.844 1 97.88 351 ALA B N 1
ATOM 7267 C CA . ALA B 1 351 ? -16.828 16.438 18.016 1 97.88 351 ALA B CA 1
ATOM 7268 C C . ALA B 1 351 ? -17.047 14.945 18.25 1 97.88 351 ALA B C 1
ATOM 7270 O O . ALA B 1 351 ? -18.188 14.5 18.391 1 97.88 351 ALA B O 1
ATOM 7271 N N . LYS B 1 352 ? -16.016 14.242 18.312 1 96.81 352 LYS B N 1
ATOM 7272 C CA . LYS B 1 352 ? -16.109 12.797 18.484 1 96.81 352 LYS B CA 1
ATOM 7273 C C . LYS B 1 352 ? -16.656 12.445 19.859 1 96.81 352 LYS B C 1
ATOM 7275 O O . LYS B 1 352 ? -17.328 11.43 20.031 1 96.81 352 LYS B O 1
ATOM 7280 N N . LEU B 1 353 ? -16.406 13.211 20.844 1 97.5 353 LEU B N 1
ATOM 7281 C CA . LEU B 1 353 ? -16.859 12.992 22.219 1 97.5 353 LEU B CA 1
ATOM 7282 C C . LEU B 1 353 ? -18.312 13.422 22.375 1 97.5 353 LEU B C 1
ATOM 7284 O O . LEU B 1 353 ? -18.969 13.07 23.359 1 97.5 353 LEU B O 1
ATOM 7288 N N . THR B 1 354 ? -18.781 14.156 21.438 1 96.19 354 THR B N 1
ATOM 7289 C CA . THR B 1 354 ? -20.094 14.758 21.625 1 96.19 354 THR B CA 1
ATOM 7290 C C . THR B 1 354 ? -21 14.516 20.422 1 96.19 354 THR B C 1
ATOM 7292 O O . THR B 1 354 ? -21.547 13.422 20.266 1 96.19 354 THR B O 1
ATOM 7295 N N . THR B 1 355 ? -20.922 15.398 19.422 1 93.69 355 THR B N 1
ATOM 7296 C CA . THR B 1 355 ? -21.953 15.461 18.391 1 93.69 355 THR B CA 1
ATOM 7297 C C . THR B 1 355 ? -21.641 14.492 17.25 1 93.69 355 THR B C 1
ATOM 7299 O O . THR B 1 355 ? -22.516 14.172 16.438 1 93.69 355 THR B O 1
ATOM 7302 N N . ALA B 1 356 ? -20.469 14.078 17.125 1 96.5 356 ALA B N 1
ATOM 7303 C CA . ALA B 1 356 ? -20.094 13.203 16.016 1 96.5 356 ALA B CA 1
ATOM 7304 C C . ALA B 1 356 ? -19.281 12.008 16.5 1 96.5 356 ALA B C 1
ATOM 7306 O O . ALA B 1 356 ? -18.156 11.773 16.047 1 96.5 356 ALA B O 1
ATOM 7307 N N . PRO B 1 357 ? -19.844 11.203 17.297 1 95.31 357 PRO B N 1
ATOM 7308 C CA . PRO B 1 357 ? -19.109 10.086 17.891 1 95.31 357 PRO B CA 1
ATOM 7309 C C . PRO B 1 357 ? -18.625 9.078 16.844 1 95.31 357 PRO B C 1
ATOM 7311 O O . PRO B 1 357 ? -17.672 8.344 17.094 1 95.31 357 PRO B O 1
ATOM 7314 N N . ASN B 1 358 ? -19.234 9.016 15.688 1 95.94 358 ASN B N 1
ATOM 7315 C CA . ASN B 1 358 ? -18.844 8.07 14.648 1 95.94 358 ASN B CA 1
ATOM 7316 C C . ASN B 1 358 ? -17.906 8.703 13.633 1 95.94 358 ASN B C 1
ATOM 7318 O O . ASN B 1 358 ? -17.656 8.133 12.562 1 95.94 358 ASN B O 1
ATOM 7322 N N . SER B 1 359 ? -17.406 9.891 13.984 1 96.25 359 SER B N 1
ATOM 7323 C CA . SER B 1 359 ? -16.422 10.477 13.078 1 96.25 359 SER B CA 1
ATOM 7324 C C . SER B 1 359 ? -15.172 9.609 12.992 1 96.25 359 SER B C 1
ATOM 7326 O O . SER B 1 359 ? -14.789 8.961 13.961 1 96.25 359 SER B O 1
ATOM 7328 N N . PHE B 1 360 ? -14.688 9.477 11.805 1 95.62 360 PHE B N 1
ATOM 7329 C CA . PHE B 1 360 ? -13.477 8.734 11.492 1 95.62 360 PHE B CA 1
ATOM 7330 C C . PHE B 1 360 ? -12.258 9.656 11.531 1 95.62 360 PHE B C 1
ATOM 7332 O O . PHE B 1 360 ? -11.914 10.289 10.531 1 95.62 360 PHE B O 1
ATOM 7339 N N . MET B 1 361 ? -11.547 9.648 12.656 1 94.81 361 MET B N 1
ATOM 7340 C CA . MET B 1 361 ? -10.461 10.602 12.867 1 94.81 361 MET B CA 1
ATOM 7341 C C . MET B 1 361 ? -9.117 9.992 12.461 1 94.81 361 MET B C 1
ATOM 7343 O O . MET B 1 361 ? -8.727 8.945 12.984 1 94.81 361 MET B O 1
ATOM 7347 N N . VAL B 1 362 ? -8.492 10.734 11.594 1 92.31 362 VAL B N 1
ATOM 7348 C CA . VAL B 1 362 ? -7.211 10.266 11.078 1 92.31 362 VAL B CA 1
ATOM 7349 C C . VAL B 1 362 ? -6.121 11.289 11.406 1 92.31 362 VAL B C 1
ATOM 7351 O O . VAL B 1 362 ? -6.238 12.461 11.055 1 92.31 362 VAL B O 1
ATOM 7354 N N . GLY B 1 363 ? -5.156 10.781 12.062 1 83.88 363 GLY B N 1
ATOM 7355 C CA . GLY B 1 363 ? -3.918 11.531 12.211 1 83.88 363 GLY B CA 1
ATOM 7356 C C . GLY B 1 363 ? -2.844 11.102 11.227 1 83.88 363 GLY B C 1
ATOM 7357 O O . GLY B 1 363 ? -3.057 10.195 10.422 1 83.88 363 GLY B O 1
ATOM 7358 N N . TYR B 1 364 ? -1.8 11.664 11.055 1 71.88 364 TYR B N 1
ATOM 7359 C CA . TYR B 1 364 ? -0.793 11.352 10.047 1 71.88 364 TYR B CA 1
ATOM 7360 C C . TYR B 1 364 ? -0.347 9.898 10.148 1 71.88 364 TYR B C 1
ATOM 7362 O O . TYR B 1 364 ? -0.098 9.25 9.133 1 71.88 364 TYR B O 1
ATOM 7370 N N . SER B 1 365 ? -0.422 9.406 11.25 1 74.31 365 SER B N 1
ATOM 7371 C CA . SER B 1 365 ? -0.017 8 11.227 1 74.31 365 SER B CA 1
ATOM 7372 C C . SER B 1 365 ? -1.031 7.121 11.945 1 74.31 365 SER B C 1
ATOM 7374 O O . SER B 1 365 ? -0.928 5.895 11.914 1 74.31 365 SER B O 1
ATOM 7376 N N . GLY B 1 366 ? -1.95 7.707 12.547 1 89.62 366 GLY B N 1
ATOM 7377 C CA . GLY B 1 366 ? -2.975 6.945 13.242 1 89.62 366 GLY B CA 1
ATOM 7378 C C . GLY B 1 366 ? -4.332 7.02 12.57 1 89.62 366 GLY B C 1
ATOM 7379 O O . GLY B 1 366 ? -4.785 8.102 12.188 1 89.62 366 GLY B O 1
ATOM 7380 N N . VAL B 1 367 ? -4.938 5.828 12.438 1 94.69 367 VAL B N 1
ATOM 7381 C CA . VAL B 1 367 ? -6.199 5.754 11.711 1 94.69 367 VAL B CA 1
ATOM 7382 C C . VAL B 1 367 ? -7.332 5.395 12.672 1 94.69 367 VAL B C 1
ATOM 7384 O O . VAL B 1 367 ? -7.203 4.465 13.469 1 94.69 367 VAL B O 1
ATOM 7387 N N . ASP B 1 368 ? -8.406 6.172 12.547 1 95.62 368 ASP B N 1
ATOM 7388 C CA . ASP B 1 368 ? -9.617 5.938 13.32 1 95.62 368 ASP B CA 1
ATOM 7389 C C . ASP B 1 368 ? -9.328 5.949 14.82 1 95.62 368 ASP B C 1
ATOM 7391 O O . ASP B 1 368 ? -9.641 4.988 15.531 1 95.62 368 ASP B O 1
ATOM 7395 N N . ALA B 1 369 ? -8.812 6.988 15.289 1 95.12 369 ALA B N 1
ATOM 7396 C CA . ALA B 1 369 ? -8.422 7.133 16.688 1 95.12 369 ALA B CA 1
ATOM 7397 C C . ALA B 1 369 ? -9.641 7.371 17.578 1 95.12 369 ALA B C 1
ATOM 7399 O O . ALA B 1 369 ? -10.562 8.094 17.203 1 95.12 369 ALA B O 1
ATOM 7400 N N . TYR B 1 370 ? -9.594 6.695 18.766 1 95.44 370 TYR B N 1
ATOM 7401 C CA . TYR B 1 370 ? -10.469 7.148 19.828 1 95.44 370 TYR B CA 1
ATOM 7402 C C . TYR B 1 370 ? -10.031 8.516 20.359 1 95.44 370 TYR B C 1
ATOM 7404 O O . TYR B 1 370 ? -8.898 8.938 20.125 1 95.44 370 TYR B O 1
ATOM 7412 N N . PRO B 1 371 ? -10.969 9.227 20.953 1 95.88 371 PRO B N 1
ATOM 7413 C CA . PRO B 1 371 ? -10.555 10.523 21.5 1 95.88 371 PRO B CA 1
ATOM 7414 C C . PRO B 1 371 ? -9.391 10.414 22.469 1 95.88 371 PRO B C 1
ATOM 7416 O O . PRO B 1 371 ? -9.328 9.469 23.266 1 95.88 371 PRO B O 1
ATOM 7419 N N . PHE B 1 372 ? -8.508 11.352 22.422 1 94.75 372 PHE B N 1
ATOM 7420 C CA . PHE B 1 372 ? -7.297 11.305 23.234 1 94.75 372 PHE B CA 1
ATOM 7421 C C . PHE B 1 372 ? -6.859 12.703 23.641 1 94.75 372 PHE B C 1
ATOM 7423 O O . PHE B 1 372 ? -7.375 13.695 23.125 1 94.75 372 PHE B O 1
ATOM 7430 N N . GLN B 1 373 ? -5.996 12.711 24.625 1 94 373 GLN B N 1
ATOM 7431 C CA . GLN B 1 373 ? -5.402 13.969 25.062 1 94 373 GLN B CA 1
ATOM 7432 C C . GLN B 1 373 ? -4.375 14.484 24.062 1 94 373 GLN B C 1
ATOM 7434 O O . GLN B 1 373 ? -3.447 13.758 23.688 1 94 373 GLN B O 1
ATOM 7439 N N . MET B 1 374 ? -4.578 15.719 23.641 1 89.19 374 MET B N 1
ATOM 7440 C CA . MET B 1 374 ? -3.73 16.219 22.562 1 89.19 374 MET B CA 1
ATOM 7441 C C . MET B 1 374 ? -2.338 16.562 23.078 1 89.19 374 MET B C 1
ATOM 7443 O O . MET B 1 374 ? -2.18 16.938 24.234 1 89.19 374 MET B O 1
ATOM 7447 N N . GLY B 1 375 ? -1.385 16.312 22.266 1 82.06 375 GLY B N 1
ATOM 7448 C CA . GLY B 1 375 ? -0.013 16.734 22.5 1 82.06 375 GLY B CA 1
ATOM 7449 C C . GLY B 1 375 ? 0.441 17.812 21.531 1 82.06 375 GLY B C 1
ATOM 7450 O O . GLY B 1 375 ? -0.378 18.578 21.016 1 82.06 375 GLY B O 1
ATOM 7451 N N . PHE B 1 376 ? 1.722 17.938 21.453 1 76.38 376 PHE B N 1
ATOM 7452 C CA . PHE B 1 376 ? 2.285 19.031 20.672 1 76.38 376 PHE B CA 1
ATOM 7453 C C . PHE B 1 376 ? 2.373 18.641 19.203 1 76.38 376 PHE B C 1
ATOM 7455 O O . PHE B 1 376 ? 2.5 19.516 18.328 1 76.38 376 PHE B O 1
ATOM 7462 N N . HIS B 1 377 ? 2.326 17.297 19.047 1 72.5 377 HIS B N 1
ATOM 7463 C CA . HIS B 1 377 ? 2.461 16.875 17.656 1 72.5 377 HIS B CA 1
ATOM 7464 C C . HIS B 1 377 ? 1.415 15.82 17.297 1 72.5 377 HIS B C 1
ATOM 7466 O O . HIS B 1 377 ? 0.944 15.086 18.156 1 72.5 377 HIS B O 1
ATOM 7472 N N . THR B 1 378 ? 1.036 15.805 16.047 1 63.97 378 THR B N 1
ATOM 7473 C CA . THR B 1 378 ? 0.007 14.891 15.578 1 63.97 378 THR B CA 1
ATOM 7474 C C . THR B 1 378 ? 0.531 13.453 15.562 1 63.97 378 THR B C 1
ATOM 7476 O O . THR B 1 378 ? -0.25 12.5 15.617 1 63.97 378 THR B O 1
ATOM 7479 N N . SER B 1 379 ? 1.738 13.289 15.328 1 63.5 379 SER B N 1
ATOM 7480 C CA . SER B 1 379 ? 2.307 11.945 15.281 1 63.5 379 SER B CA 1
ATOM 7481 C C . SER B 1 379 ? 2.818 11.516 16.656 1 63.5 379 SER B C 1
ATOM 7483 O O . SER B 1 379 ? 3.902 10.938 16.766 1 63.5 379 SER B O 1
ATOM 7485 N N . GLU B 1 380 ? 1.985 11.727 17.609 1 77.56 380 GLU B N 1
ATOM 7486 C CA . GLU B 1 380 ? 2.455 11.445 18.969 1 77.56 380 GLU B CA 1
ATOM 7487 C C . GLU B 1 380 ? 1.796 10.195 19.531 1 77.56 380 GLU B C 1
ATOM 7489 O O . GLU B 1 380 ? 0.935 9.594 18.891 1 77.56 380 GLU B O 1
ATOM 7494 N N . ALA B 1 381 ? 2.32 9.875 20.641 1 85.94 381 ALA B N 1
ATOM 7495 C CA . ALA B 1 381 ? 2.062 8.594 21.297 1 85.94 381 ALA B CA 1
ATOM 7496 C C . ALA B 1 381 ? 0.571 8.406 21.562 1 85.94 381 ALA B C 1
ATOM 7498 O O . ALA B 1 381 ? 0.027 7.324 21.328 1 85.94 381 ALA B O 1
ATOM 7499 N N . ALA B 1 382 ? -0.105 9.453 21.875 1 89.88 382 ALA B N 1
ATOM 7500 C CA . ALA B 1 382 ? -1.514 9.312 22.234 1 89.88 382 ALA B CA 1
ATOM 7501 C C . ALA B 1 382 ? -2.369 9.031 21 1 89.88 382 ALA B C 1
ATOM 7503 O O . ALA B 1 382 ? -3.297 8.219 21.062 1 89.88 382 ALA B O 1
ATOM 7504 N N . CYS B 1 383 ? -2.104 9.75 19.953 1 90.56 383 CYS B N 1
ATOM 7505 C CA . CYS B 1 383 ? -2.85 9.5 18.719 1 90.56 383 CYS B CA 1
ATOM 7506 C C . CYS B 1 383 ? -2.637 8.078 18.234 1 90.56 383 CYS B C 1
ATOM 7508 O O . CYS B 1 383 ? -3.602 7.352 17.984 1 90.56 383 CYS B O 1
ATOM 7510 N N . ILE B 1 384 ? -1.412 7.684 18.125 1 91.31 384 ILE B N 1
ATOM 7511 C CA . ILE B 1 384 ? -1.076 6.359 17.609 1 91.31 384 ILE B CA 1
ATOM 7512 C C . ILE B 1 384 ? -1.62 5.289 18.562 1 91.31 384 ILE B C 1
ATOM 7514 O O . ILE B 1 384 ? -2.191 4.293 18.109 1 91.31 384 ILE B O 1
ATOM 7518 N N . GLY B 1 385 ? -1.49 5.547 19.828 1 92.44 385 GLY B N 1
ATOM 7519 C CA . GLY B 1 385 ? -1.906 4.578 20.828 1 92.44 385 GLY B CA 1
ATOM 7520 C C . GLY B 1 385 ? -3.4 4.312 20.812 1 92.44 385 GLY B C 1
ATOM 7521 O O . GLY B 1 385 ? -3.846 3.229 21.203 1 92.44 385 GLY B O 1
ATOM 7522 N N . ASN B 1 386 ? -4.152 5.219 20.328 1 94.88 386 ASN B N 1
ATOM 7523 C CA . ASN B 1 386 ? -5.605 5.094 20.344 1 94.88 386 ASN B CA 1
ATOM 7524 C C . ASN B 1 386 ? -6.168 4.828 18.953 1 94.88 386 ASN B C 1
ATOM 7526 O O . ASN B 1 386 ? -7.383 4.871 18.75 1 94.88 386 ASN B O 1
ATOM 7530 N N . SER B 1 387 ? -5.34 4.516 18.062 1 95.56 387 SER B N 1
ATOM 7531 C CA . SER B 1 387 ? -5.758 4.32 16.672 1 95.56 387 SER B CA 1
ATOM 7532 C C . SER B 1 387 ? -6.008 2.846 16.375 1 95.56 387 SER B C 1
ATOM 7534 O O . SER B 1 387 ? -5.336 1.974 16.938 1 95.56 387 SER B O 1
ATOM 7536 N N . ALA B 1 388 ? -6.941 2.609 15.469 1 96.75 388 ALA B N 1
ATOM 7537 C CA . ALA B 1 388 ? -7.301 1.247 15.086 1 96.75 388 ALA B CA 1
ATOM 7538 C C . ALA B 1 388 ? -6.277 0.661 14.117 1 96.75 388 ALA B C 1
ATOM 7540 O O . ALA B 1 388 ? -6.203 -0.558 13.945 1 96.75 388 ALA B O 1
ATOM 7541 N N . GLY B 1 389 ? -5.543 1.526 13.523 1 95.56 389 GLY B N 1
ATOM 7542 C CA . GLY B 1 389 ? -4.551 1.093 12.555 1 95.56 389 GLY B CA 1
ATOM 7543 C C . GLY B 1 389 ? -3.57 2.188 12.172 1 95.56 389 GLY B C 1
ATOM 7544 O O . GLY B 1 389 ? -3.559 3.258 12.781 1 95.56 389 GLY B O 1
ATOM 7545 N N . LEU B 1 390 ? -2.709 1.823 11.203 1 93.25 390 LEU B N 1
ATOM 7546 C CA . LEU B 1 390 ? -1.651 2.723 10.75 1 93.25 390 LEU B CA 1
ATOM 7547 C C . LEU B 1 390 ? -1.653 2.844 9.234 1 93.25 390 LEU B C 1
ATOM 7549 O O . LEU B 1 390 ? -1.819 1.848 8.523 1 93.25 390 LEU B O 1
ATOM 7553 N N . TRP B 1 391 ? -1.547 4.062 8.75 1 92.06 391 TRP B N 1
ATOM 7554 C CA . TRP B 1 391 ? -1.349 4.332 7.328 1 92.06 391 TRP B CA 1
ATOM 7555 C C . TRP B 1 391 ? -0.004 5.004 7.086 1 92.06 391 TRP B C 1
ATOM 7557 O O . TRP B 1 391 ? 0.451 5.812 7.898 1 92.06 391 TRP B O 1
ATOM 7567 N N . SER B 1 392 ? 0.61 4.629 5.988 1 91.62 392 SER B N 1
ATOM 7568 C CA . SER B 1 392 ? 1.615 5.527 5.426 1 91.62 392 SER B CA 1
ATOM 7569 C C . SER B 1 392 ? 0.977 6.801 4.883 1 91.62 392 SER B C 1
ATOM 7571 O O . SER B 1 392 ? -0.245 6.875 4.734 1 91.62 392 SER B O 1
ATOM 7573 N N . MET B 1 393 ? 1.763 7.789 4.598 1 90.81 393 MET B N 1
ATOM 7574 C CA . MET B 1 393 ? 1.225 9 3.99 1 90.81 393 MET B CA 1
ATOM 7575 C C . MET B 1 393 ? 0.583 8.695 2.641 1 90.81 393 MET B C 1
ATOM 7577 O O . MET B 1 393 ? -0.433 9.297 2.281 1 90.81 393 MET B O 1
ATOM 7581 N N . THR B 1 394 ? 1.159 7.77 1.916 1 91.25 394 THR B N 1
ATOM 7582 C CA . THR B 1 394 ? 0.604 7.371 0.626 1 91.25 394 THR B CA 1
ATOM 7583 C C . THR B 1 394 ? -0.779 6.754 0.8 1 91.25 394 THR B C 1
ATOM 7585 O O . THR B 1 394 ? -1.72 7.109 0.088 1 91.25 394 THR B O 1
ATOM 7588 N N . GLU B 1 395 ? -0.857 5.883 1.727 1 90.81 395 GLU B N 1
ATOM 7589 C CA . GLU B 1 395 ? -2.15 5.254 1.975 1 90.81 395 GLU B CA 1
ATOM 7590 C C . GLU B 1 395 ? -3.189 6.281 2.418 1 90.81 395 GLU B C 1
ATOM 7592 O O . GLU B 1 395 ? -4.355 6.199 2.031 1 90.81 395 GLU B O 1
ATOM 7597 N N . CYS B 1 396 ? -2.775 7.215 3.188 1 89.94 396 CYS B N 1
ATOM 7598 C CA . CYS B 1 396 ? -3.678 8.25 3.672 1 89.94 396 CYS B CA 1
ATOM 7599 C C . CYS B 1 396 ? -4.215 9.094 2.518 1 89.94 396 CYS B C 1
ATOM 7601 O O . CYS B 1 396 ? -5.422 9.297 2.4 1 89.94 396 CYS B O 1
ATOM 7603 N N . ILE B 1 397 ? -3.346 9.539 1.679 1 90.12 397 ILE B N 1
ATOM 7604 C CA . ILE B 1 397 ? -3.777 10.438 0.613 1 90.12 397 ILE B CA 1
ATOM 7605 C C . ILE B 1 397 ? -4.602 9.664 -0.413 1 90.12 397 ILE B C 1
ATOM 7607 O O . ILE B 1 397 ? -5.547 10.203 -0.995 1 90.12 397 ILE B O 1
ATOM 7611 N N . GLU B 1 398 ? -4.27 8.43 -0.582 1 89.25 398 GLU B N 1
ATOM 7612 C CA . GLU B 1 398 ? -5.016 7.617 -1.536 1 89.25 398 GLU B CA 1
ATOM 7613 C C . GLU B 1 398 ? -6.41 7.289 -1.015 1 89.25 398 GLU B C 1
ATOM 7615 O O . GLU B 1 398 ? -7.371 7.234 -1.787 1 89.25 398 GLU B O 1
ATOM 7620 N N . ALA B 1 399 ? -6.434 7.105 0.227 1 87.38 399 ALA B N 1
ATOM 7621 C CA . ALA B 1 399 ? -7.715 6.738 0.826 1 87.38 399 ALA B CA 1
ATOM 7622 C C . ALA B 1 399 ? -8.625 7.953 0.961 1 87.38 399 ALA B C 1
ATOM 7624 O O . ALA B 1 399 ? -9.844 7.84 0.808 1 87.38 399 ALA B O 1
ATOM 7625 N N . LEU B 1 400 ? -8.016 9.102 1.188 1 86.19 400 LEU B N 1
ATOM 7626 C CA . LEU B 1 400 ? -8.875 10.18 1.656 1 86.19 400 LEU B CA 1
ATOM 7627 C C . LEU B 1 400 ? -8.852 11.352 0.679 1 86.19 400 LEU B C 1
ATOM 7629 O O . LEU B 1 400 ? -9.852 12.07 0.544 1 86.19 400 LEU B O 1
ATOM 7633 N N . HIS B 1 401 ? -7.766 11.531 0.043 1 81.69 401 HIS B N 1
ATOM 7634 C CA . HIS B 1 401 ? -7.637 12.766 -0.72 1 81.69 401 HIS B CA 1
ATOM 7635 C C . HIS B 1 401 ? -8.023 12.555 -2.18 1 81.69 401 HIS B C 1
ATOM 7637 O O . HIS B 1 401 ? -8.852 13.297 -2.721 1 81.69 401 HIS B O 1
ATOM 7643 N N . PHE B 1 402 ? -7.57 11.578 -2.789 1 77.44 402 PHE B N 1
ATOM 7644 C CA . PHE B 1 402 ? -7.746 11.445 -4.23 1 77.44 402 PHE B CA 1
ATOM 7645 C C . PHE B 1 402 ? -9.109 10.852 -4.555 1 77.44 402 PHE B C 1
ATOM 7647 O O . PHE B 1 402 ? -9.633 11.039 -5.656 1 77.44 402 PHE B O 1
ATOM 7654 N N . ARG B 1 403 ? -9.688 10.078 -3.598 1 72.44 403 ARG B N 1
ATOM 7655 C CA . ARG B 1 403 ? -11 9.492 -3.834 1 72.44 403 ARG B CA 1
ATOM 7656 C C . ARG B 1 403 ? -12.109 10.5 -3.547 1 72.44 403 ARG B C 1
ATOM 7658 O O . ARG B 1 403 ? -13.25 10.305 -3.963 1 72.44 403 ARG B O 1
ATOM 7665 N N . GLY B 1 404 ? -11.711 11.57 -2.945 1 70.62 404 GLY B N 1
ATOM 7666 C CA . GLY B 1 404 ? -12.688 12.57 -2.543 1 70.62 404 GLY B CA 1
ATOM 7667 C C . GLY B 1 404 ? -13.562 12.117 -1.384 1 70.62 404 GLY B C 1
ATOM 7668 O O . GLY B 1 404 ? -14.711 12.547 -1.261 1 70.62 404 GLY B O 1
ATOM 7669 N N . THR B 1 405 ? -13.047 11.172 -0.631 1 75.31 405 THR B N 1
ATOM 7670 C CA . THR B 1 405 ? -13.844 10.656 0.479 1 75.31 405 THR B CA 1
ATOM 7671 C C . THR B 1 405 ? -13.516 11.398 1.771 1 75.31 405 THR B C 1
ATOM 7673 O O . THR B 1 405 ? -14.203 11.227 2.779 1 75.31 405 THR B O 1
ATOM 7676 N N . GLY B 1 406 ? -12.523 12.273 1.688 1 87 406 GLY B N 1
ATOM 7677 C CA . GLY B 1 406 ? -12.281 13.133 2.836 1 87 406 GLY B CA 1
ATOM 7678 C C . GLY B 1 406 ? -13.375 14.164 3.047 1 87 406 GLY B C 1
ATOM 7679 O O . GLY B 1 406 ? -13.891 14.734 2.082 1 87 406 GLY B O 1
ATOM 7680 N N . ASP B 1 407 ? -13.625 14.367 4.348 1 93.56 407 ASP B N 1
ATOM 7681 C CA . ASP B 1 407 ? -14.719 15.297 4.621 1 93.56 407 ASP B CA 1
ATOM 7682 C C . ASP B 1 407 ? -14.188 16.625 5.148 1 93.56 407 ASP B C 1
ATOM 7684 O O . ASP B 1 407 ? -14.516 17.688 4.609 1 93.56 407 ASP B O 1
ATOM 7688 N N . VAL B 1 408 ? -13.352 16.5 6.188 1 94.44 408 VAL B N 1
ATOM 7689 C CA . VAL B 1 408 ? -12.938 17.75 6.809 1 94.44 408 VAL B CA 1
ATOM 7690 C C . VAL B 1 408 ? -11.461 17.672 7.199 1 94.44 408 VAL B C 1
ATOM 7692 O O . VAL B 1 408 ? -11.047 16.734 7.887 1 94.44 408 VAL B O 1
ATOM 7695 N N . GLU B 1 409 ? -10.719 18.594 6.789 1 93.12 409 GLU B N 1
ATOM 7696 C CA . GLU B 1 409 ? -9.383 18.953 7.266 1 93.12 409 GLU B CA 1
ATOM 7697 C C . GLU B 1 409 ? -9.219 20.469 7.363 1 93.12 409 GLU B C 1
ATOM 7699 O O . GLU B 1 409 ? -8.938 21.125 6.363 1 93.12 409 GLU B O 1
ATOM 7704 N N . ALA B 1 410 ? -9.312 20.891 8.555 1 93.88 410 ALA B N 1
ATOM 7705 C CA . ALA B 1 410 ? -9.297 22.328 8.742 1 93.88 410 ALA B CA 1
ATOM 7706 C C . ALA B 1 410 ? -7.887 22.891 8.57 1 93.88 410 ALA B C 1
ATOM 7708 O O . ALA B 1 410 ? -6.926 22.344 9.109 1 93.88 410 ALA B O 1
ATOM 7709 N N . VAL B 1 411 ? -7.867 23.984 7.824 1 90.12 411 VAL B N 1
ATOM 7710 C CA . VAL B 1 411 ? -6.578 24.609 7.531 1 90.12 411 VAL B CA 1
ATOM 7711 C C . VAL B 1 411 ? -6.543 26.031 8.102 1 90.12 411 VAL B C 1
ATOM 7713 O O . VAL B 1 411 ? -7.574 26.703 8.172 1 90.12 411 VAL B O 1
ATOM 7716 N N . SER B 1 412 ? -5.395 26.344 8.594 1 88.69 412 SER B N 1
ATOM 7717 C CA . SER B 1 412 ? -5.129 27.75 8.867 1 88.69 412 SER B CA 1
ATOM 7718 C C . SER B 1 412 ? -4.215 28.359 7.812 1 88.69 412 SER B C 1
ATOM 7720 O O . SER B 1 412 ? -3.527 27.641 7.086 1 88.69 412 SER B O 1
ATOM 7722 N N . SER B 1 413 ? -4.32 29.672 7.613 1 92.56 413 SER B N 1
ATOM 7723 C CA . SER B 1 413 ? -3.562 30.344 6.562 1 92.56 413 SER B CA 1
ATOM 7724 C C . SER B 1 413 ? -3.193 31.766 6.973 1 92.56 413 SER B C 1
ATOM 7726 O O . SER B 1 413 ? -3.715 32.281 7.957 1 92.56 413 SER B O 1
ATOM 7728 N N . ALA B 1 414 ? -2.258 32.281 6.262 1 94.62 414 ALA B N 1
ATOM 7729 C CA . ALA B 1 414 ? -1.853 33.656 6.504 1 94.62 414 ALA B CA 1
ATOM 7730 C C . ALA B 1 414 ? -2.863 34.625 5.91 1 94.62 414 ALA B C 1
ATOM 7732 O O . ALA B 1 414 ? -3.119 35.688 6.48 1 94.62 414 ALA B O 1
ATOM 7733 N N . GLN B 1 415 ? -3.367 34.281 4.758 1 97.06 415 GLN B N 1
ATOM 7734 C CA . GLN B 1 415 ? -4.355 35.156 4.102 1 97.06 415 GLN B CA 1
ATOM 7735 C C . GLN B 1 415 ? -5.414 34.312 3.387 1 97.06 415 GLN B C 1
ATOM 7737 O O . GLN B 1 415 ? -5.164 33.156 3.027 1 97.06 415 GLN B O 1
ATOM 7742 N N . MET B 1 416 ? -6.551 34.906 3.242 1 97.88 416 MET B N 1
ATOM 7743 C CA . MET B 1 416 ? -7.629 34.406 2.393 1 97.88 416 MET B CA 1
ATOM 7744 C C . MET B 1 416 ? -8.289 35.562 1.636 1 97.88 416 MET B C 1
ATOM 7746 O O . MET B 1 416 ? -8.492 36.625 2.189 1 97.88 416 MET B O 1
ATOM 7750 N N . ASP B 1 417 ? -8.641 35.344 0.39 1 98.25 417 ASP B N 1
ATOM 7751 C CA . ASP B 1 417 ? -9.211 36.469 -0.372 1 98.25 417 ASP B CA 1
ATOM 7752 C C . ASP B 1 417 ? -10.695 36.25 -0.635 1 98.25 417 ASP B C 1
ATOM 7754 O O . ASP B 1 417 ? -11.297 35.312 -0.085 1 98.25 417 ASP B O 1
ATOM 7758 N N . ALA B 1 418 ? -11.289 37.094 -1.428 1 98.31 418 ALA B N 1
ATOM 7759 C CA . ALA B 1 418 ? -12.734 37.156 -1.655 1 98.31 418 ALA B CA 1
ATOM 7760 C C . ALA B 1 418 ? -13.227 35.906 -2.354 1 98.31 418 ALA B C 1
ATOM 7762 O O . ALA B 1 418 ? -14.406 35.531 -2.25 1 98.31 418 ALA B O 1
ATOM 7763 N N . ASN B 1 419 ? -12.391 35.156 -2.996 1 97.38 419 ASN B N 1
ATOM 7764 C CA . ASN B 1 419 ? -12.766 33.938 -3.715 1 97.38 419 ASN B CA 1
ATOM 7765 C C . ASN B 1 419 ? -12.484 32.688 -2.891 1 97.38 419 ASN B C 1
ATOM 7767 O O . ASN B 1 419 ? -12.711 31.578 -3.357 1 97.38 419 ASN B O 1
ATOM 7771 N N . GLY B 1 420 ? -11.977 32.906 -1.723 1 96.81 420 GLY B N 1
ATOM 7772 C CA . GLY B 1 420 ? -11.648 31.766 -0.867 1 96.81 420 GLY B CA 1
ATOM 7773 C C . GLY B 1 420 ? -10.273 31.188 -1.131 1 96.81 420 GLY B C 1
ATOM 7774 O O . GLY B 1 420 ? -9.945 30.094 -0.651 1 96.81 420 GLY B O 1
ATOM 7775 N N . ASP B 1 421 ? -9.453 31.844 -1.959 1 97.31 421 ASP B N 1
ATOM 7776 C CA . ASP B 1 421 ? -8.078 31.406 -2.186 1 97.31 421 ASP B CA 1
ATOM 7777 C C . ASP B 1 421 ? -7.207 31.688 -0.957 1 97.31 421 ASP B C 1
ATOM 7779 O O . ASP B 1 421 ? -7.336 32.719 -0.321 1 97.31 421 ASP B O 1
ATOM 7783 N N . ILE B 1 422 ? -6.34 30.75 -0.629 1 96.75 422 ILE B N 1
ATOM 7784 C CA . ILE B 1 422 ? -5.531 30.906 0.574 1 96.75 422 ILE B CA 1
ATOM 7785 C C . ILE B 1 422 ? -4.062 31.062 0.188 1 96.75 422 ILE B C 1
ATOM 7787 O O . ILE B 1 422 ? -3.627 30.562 -0.851 1 96.75 422 ILE B O 1
ATOM 7791 N N . ASN B 1 423 ? -3.305 31.781 1.036 1 96.94 423 ASN B N 1
ATOM 7792 C CA . ASN B 1 423 ? -1.875 32 0.858 1 96.94 423 ASN B CA 1
ATOM 7793 C C . ASN B 1 423 ? -1.096 31.703 2.135 1 96.94 423 ASN B C 1
ATOM 7795 O O . ASN B 1 423 ? -1.247 32.406 3.141 1 96.94 423 ASN B O 1
ATOM 7799 N N . ILE B 1 424 ? -0.299 30.766 2.045 1 94.69 424 ILE B N 1
ATOM 7800 C CA . ILE B 1 424 ? 0.601 30.422 3.139 1 94.69 424 ILE B CA 1
ATOM 7801 C C . ILE B 1 424 ? 2.002 30.156 2.592 1 94.69 424 ILE B C 1
ATOM 7803 O O . ILE B 1 424 ? 2.732 29.312 3.123 1 94.69 424 ILE B O 1
ATOM 7807 N N . SER B 1 425 ? 2.324 30.812 1.495 1 95.81 425 SER B N 1
ATOM 7808 C CA . SER B 1 425 ? 3.596 30.562 0.822 1 95.81 425 SER B CA 1
ATOM 7809 C C . SER B 1 425 ? 4.48 31.812 0.834 1 95.81 425 SER B C 1
ATOM 7811 O O . SER B 1 425 ? 5.621 31.766 1.296 1 95.81 425 SER B O 1
ATOM 7813 N N . TRP B 1 426 ? 3.953 32.906 0.267 1 95.62 426 TRP B N 1
ATOM 7814 C CA . TRP B 1 426 ? 4.727 34.156 0.141 1 95.62 426 TRP B CA 1
ATOM 7815 C C . TRP B 1 426 ? 3.871 35.375 0.47 1 95.62 426 TRP B C 1
ATOM 7817 O O . TRP B 1 426 ? 2.756 35.5 -0.04 1 95.62 426 TRP B O 1
ATOM 7827 N N . LEU B 1 427 ? 4.48 36.219 1.313 1 94.38 427 LEU B N 1
ATOM 7828 C CA . LEU B 1 427 ? 3.84 37.531 1.547 1 94.38 427 LEU B CA 1
ATOM 7829 C C . LEU B 1 427 ? 4.707 38.656 1.026 1 94.38 427 LEU B C 1
ATOM 7831 O O . LEU B 1 427 ? 5.934 38.625 1.15 1 94.38 427 LEU B O 1
ATOM 7835 N N . PRO B 1 428 ? 4.035 39.656 0.491 1 91.81 428 PRO B N 1
ATOM 7836 C CA . PRO B 1 428 ? 4.809 40.812 0.045 1 91.81 428 PRO B CA 1
ATOM 7837 C C . PRO B 1 428 ? 5.383 41.625 1.206 1 91.81 428 PRO B C 1
ATOM 7839 O O . PRO B 1 428 ? 4.738 41.75 2.248 1 91.81 428 PRO B O 1
ATOM 7842 N N . MET B 1 429 ? 6.539 42.062 0.958 1 90.75 429 MET B N 1
ATOM 7843 C CA . MET B 1 429 ? 7.176 42.938 1.94 1 90.75 429 MET B CA 1
ATOM 7844 C C . MET B 1 429 ? 7.641 44.25 1.293 1 90.75 429 MET B C 1
ATOM 7846 O O . MET B 1 429 ? 8.094 44.25 0.149 1 90.75 4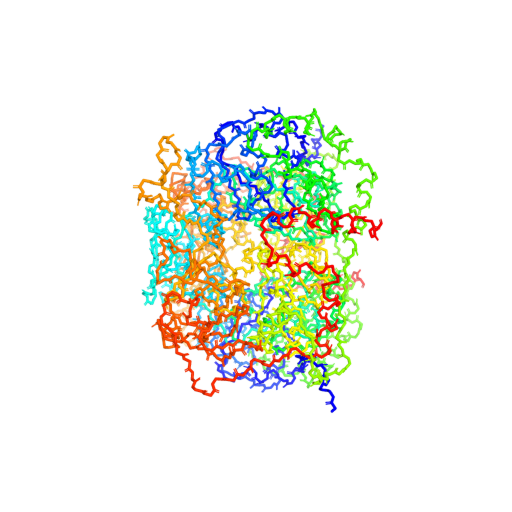29 MET B O 1
ATOM 7850 N N . PRO B 1 430 ? 7.523 45.312 2.074 1 89.81 430 PRO B N 1
ATOM 7851 C CA . PRO B 1 430 ? 8.016 46.594 1.534 1 89.81 430 PRO B CA 1
ATOM 7852 C C . PRO B 1 430 ? 9.523 46.562 1.282 1 89.81 430 PRO B C 1
ATOM 7854 O O . PRO B 1 430 ? 10.281 46 2.074 1 89.81 430 PRO B O 1
ATOM 7857 N N . VAL B 1 431 ? 9.836 47.156 0.184 1 90.5 431 VAL B N 1
ATOM 7858 C CA . VAL B 1 431 ? 11.25 47.375 -0.103 1 90.5 431 VAL B CA 1
ATOM 7859 C C . VAL B 1 431 ? 11.758 48.594 0.646 1 90.5 431 VAL B C 1
ATOM 7861 O O . VAL B 1 431 ? 11.141 49.656 0.596 1 90.5 431 VAL B O 1
ATOM 7864 N N . MET B 1 432 ? 12.781 48.375 1.377 1 89 432 MET B N 1
ATOM 7865 C CA . MET B 1 432 ? 13.344 49.469 2.164 1 89 432 MET B CA 1
ATOM 7866 C C . MET B 1 432 ? 14.516 50.125 1.439 1 89 432 MET B C 1
ATOM 7868 O O . MET B 1 432 ? 15.273 49.438 0.742 1 89 432 MET B O 1
ATOM 7872 N N . ASP B 1 433 ? 14.672 51.406 1.545 1 89.44 433 ASP B N 1
ATOM 7873 C CA . ASP B 1 433 ? 15.844 52.094 0.988 1 89.44 433 ASP B CA 1
ATOM 7874 C C . ASP B 1 433 ? 17.031 51.969 1.936 1 89.44 433 ASP B C 1
ATOM 7876 O O . ASP B 1 433 ? 16.984 51.25 2.939 1 89.44 433 ASP B O 1
ATOM 7880 N N . ALA B 1 434 ? 18.188 52.562 1.488 1 90.12 434 ALA B N 1
ATOM 7881 C CA . ALA B 1 434 ? 19.438 52.469 2.217 1 90.12 434 ALA B CA 1
ATOM 7882 C C . ALA B 1 434 ? 19.312 53 3.637 1 90.12 434 ALA B C 1
ATOM 7884 O O . ALA B 1 434 ? 20.047 52.594 4.535 1 90.12 434 ALA B O 1
ATOM 7885 N N . GLU B 1 435 ? 18.312 53.844 3.895 1 90.12 435 GLU B N 1
ATOM 7886 C CA . GLU B 1 435 ? 18.125 54.438 5.207 1 90.12 435 GLU B CA 1
ATOM 7887 C C . GLU B 1 435 ? 17.078 53.688 6.016 1 90.12 435 GLU B C 1
ATOM 7889 O O . GLU B 1 435 ? 16.766 54.062 7.152 1 90.12 435 GLU B O 1
ATOM 7894 N N . GLY B 1 436 ? 16.547 52.594 5.461 1 84.56 436 GLY B N 1
ATOM 7895 C CA . GLY B 1 436 ? 15.57 51.781 6.152 1 84.56 436 GLY B CA 1
ATOM 7896 C C . GLY B 1 436 ? 14.148 52.25 5.988 1 84.56 436 GLY B C 1
ATOM 7897 O O . GLY B 1 436 ? 13.281 51.969 6.805 1 84.56 436 GLY B O 1
ATOM 7898 N N . LYS B 1 437 ? 13.984 53.219 5.102 1 88.94 437 LYS B N 1
ATOM 7899 C CA . LYS B 1 437 ? 12.648 53.719 4.836 1 88.94 437 LYS B CA 1
ATOM 7900 C C . LYS B 1 437 ? 11.992 53 3.666 1 88.94 437 LYS B C 1
ATOM 7902 O O . LYS B 1 437 ? 12.656 52.688 2.678 1 88.94 437 LYS B O 1
ATOM 7907 N N . PRO B 1 438 ? 10.617 52.781 3.828 1 89.62 438 PRO B N 1
ATOM 7908 C CA . PRO B 1 438 ? 9.945 52.125 2.705 1 89.62 438 PRO B CA 1
ATOM 7909 C C . PRO B 1 438 ? 10.023 52.938 1.415 1 89.62 438 PRO B C 1
ATOM 7911 O O . PRO B 1 438 ? 9.805 54.156 1.435 1 89.62 438 PRO B O 1
ATOM 7914 N N . THR B 1 439 ? 10.344 52.406 0.322 1 92.38 439 THR B N 1
ATOM 7915 C CA . THR B 1 439 ? 10.484 53.031 -0.982 1 92.38 439 THR B CA 1
ATOM 7916 C C . THR B 1 439 ? 9.125 53.156 -1.665 1 92.38 439 THR B C 1
ATOM 7918 O O . THR B 1 439 ? 8.992 53.875 -2.672 1 92.38 439 THR B O 1
ATOM 7921 N N . GLY B 1 440 ? 8.172 52.469 -1.115 1 88.94 440 GLY B N 1
ATOM 7922 C CA . GLY B 1 440 ? 6.883 52.406 -1.793 1 88.94 440 GLY B CA 1
ATOM 7923 C C . GLY B 1 440 ? 6.742 51.156 -2.658 1 88.94 440 GLY B C 1
ATOM 7924 O O . GLY B 1 440 ? 5.629 50.781 -3.039 1 88.94 440 GLY B O 1
ATOM 7925 N N . GLU B 1 441 ? 7.836 50.5 -2.947 1 89 441 GLU B N 1
ATOM 7926 C CA . GLU B 1 441 ? 7.824 49.25 -3.707 1 89 441 GLU B CA 1
ATOM 7927 C C . GLU B 1 441 ? 7.691 48.031 -2.783 1 89 441 GLU B C 1
ATOM 7929 O O . GLU B 1 441 ? 7.98 48.125 -1.588 1 89 441 GLU B O 1
ATOM 7934 N N . PHE B 1 442 ? 7.102 47 -3.363 1 88.81 442 PHE B N 1
ATOM 7935 C CA . PHE B 1 442 ? 6.945 45.781 -2.598 1 88.81 442 PHE B CA 1
ATOM 7936 C C . PHE B 1 442 ? 7.613 44.594 -3.309 1 88.81 442 PHE B C 1
ATOM 7938 O O . PHE B 1 442 ? 7.551 44.5 -4.535 1 88.81 442 PHE B O 1
ATOM 7945 N N . ASN B 1 443 ? 8.367 43.875 -2.506 1 88.56 443 ASN B N 1
ATOM 7946 C CA . ASN B 1 443 ? 8.82 42.562 -2.955 1 88.56 443 ASN B CA 1
ATOM 7947 C C . ASN B 1 443 ? 7.738 41.5 -2.752 1 88.56 443 ASN B C 1
ATOM 7949 O O . ASN B 1 443 ? 7.387 41.188 -1.617 1 88.56 443 ASN B O 1
ATOM 7953 N N . ALA B 1 444 ? 7.281 40.938 -3.844 1 85.19 444 ALA B N 1
ATOM 7954 C CA . ALA B 1 444 ? 6.172 40 -3.812 1 85.19 444 ALA B CA 1
ATOM 7955 C C . ALA B 1 444 ? 6.566 38.719 -3.07 1 85.19 444 ALA B C 1
ATOM 7957 O O . ALA B 1 444 ? 5.707 38 -2.545 1 85.19 444 ALA B O 1
ATOM 7958 N N . ARG B 1 445 ? 7.82 38.5 -3.008 1 89.25 445 ARG B N 1
ATOM 7959 C CA . ARG B 1 445 ? 8.352 37.312 -2.303 1 89.25 445 ARG B CA 1
ATOM 7960 C C . ARG B 1 445 ? 9.25 37.75 -1.145 1 89.25 445 ARG B C 1
ATOM 7962 O O . ARG B 1 445 ? 10.383 37.281 -1.031 1 89.25 445 ARG B O 1
ATOM 7969 N N . GLY B 1 446 ? 8.633 38.594 -0.377 1 89.88 446 GLY B N 1
ATOM 7970 C CA . GLY B 1 446 ? 9.414 39.188 0.689 1 89.88 446 GLY B CA 1
ATOM 7971 C C . GLY B 1 446 ? 9.484 38.344 1.94 1 89.88 446 GLY B C 1
ATOM 7972 O O . GLY B 1 446 ? 10.531 38.281 2.598 1 89.88 446 GLY B O 1
ATOM 7973 N N . LEU B 1 447 ? 8.391 37.719 2.283 1 93.69 447 LEU B N 1
ATOM 7974 C CA . LEU B 1 447 ? 8.344 36.875 3.461 1 93.69 447 LEU B CA 1
ATOM 7975 C C . LEU B 1 447 ? 7.922 35.438 3.084 1 93.69 447 LEU B C 1
ATOM 7977 O O . LEU B 1 447 ? 6.82 35.25 2.572 1 93.69 447 LEU B O 1
ATOM 7981 N N . ARG B 1 448 ? 8.828 34.531 3.361 1 95.56 448 ARG B N 1
ATOM 7982 C CA . ARG B 1 448 ? 8.523 33.156 3.059 1 95.56 448 ARG B CA 1
ATOM 7983 C C . ARG B 1 448 ? 7.781 32.469 4.211 1 95.56 448 ARG B C 1
ATOM 7985 O O . ARG B 1 448 ? 8.219 32.562 5.363 1 95.56 448 ARG B O 1
ATOM 7992 N N . LEU B 1 449 ? 6.695 31.875 3.91 1 94.75 449 LEU B N 1
ATOM 7993 C CA . LEU B 1 449 ? 5.918 31.078 4.859 1 94.75 449 LEU B CA 1
ATOM 7994 C C . LEU B 1 449 ? 6.176 29.594 4.672 1 94.75 449 LEU B C 1
ATOM 7996 O O . LEU B 1 449 ? 7.02 29.203 3.863 1 94.75 449 LEU B O 1
ATOM 8000 N N . PRO B 1 450 ? 5.605 28.672 5.465 1 91.75 450 PRO B N 1
ATOM 8001 C CA . PRO B 1 450 ? 5.953 27.25 5.457 1 91.75 450 PRO B CA 1
ATOM 8002 C C . PRO B 1 450 ? 5.676 26.578 4.113 1 91.75 450 PRO B C 1
ATOM 8004 O O . PRO B 1 450 ? 6.379 25.641 3.727 1 91.75 450 PRO B O 1
ATOM 8007 N N . GLY B 1 451 ? 4.605 27.031 3.414 1 88.69 451 GLY B N 1
ATOM 8008 C CA . GLY B 1 451 ? 4.199 26.375 2.184 1 88.69 451 GLY B CA 1
ATOM 8009 C C . GLY B 1 451 ? 2.932 25.562 2.338 1 88.69 451 GLY B C 1
ATOM 8010 O O . GLY B 1 451 ? 2.365 25.484 3.428 1 88.69 451 GLY B O 1
ATOM 8011 N N . GLY B 1 452 ? 2.52 24.953 1.301 1 84.69 452 GLY B N 1
ATOM 8012 C CA . GLY B 1 452 ? 1.154 24.453 1.227 1 84.69 452 GLY B CA 1
ATOM 8013 C C . GLY B 1 452 ? 1.028 23 1.635 1 84.69 452 GLY B C 1
ATOM 8014 O O . GLY B 1 452 ? -0.064 22.531 1.967 1 84.69 452 GLY B O 1
ATOM 8015 N N . ALA B 1 453 ? 2.146 22.234 1.622 1 88.31 453 ALA B N 1
ATOM 8016 C CA . ALA B 1 453 ? 2.018 20.797 1.848 1 88.31 453 ALA B CA 1
ATOM 8017 C C . ALA B 1 453 ? 0.881 20.203 1.016 1 88.31 453 ALA B C 1
ATOM 8019 O O . ALA B 1 453 ? 0.852 20.359 -0.207 1 88.31 453 ALA B O 1
ATOM 8020 N N . GLY B 1 454 ? -0.126 19.641 1.694 1 89.31 454 GLY B N 1
ATOM 8021 C CA . GLY B 1 454 ? -1.261 19.047 1 1 89.31 454 GLY B CA 1
ATOM 8022 C C . GLY B 1 454 ? -2.43 20 0.854 1 89.31 454 GLY B C 1
ATOM 8023 O O . GLY B 1 454 ? -3.455 19.656 0.266 1 89.31 454 GLY B O 1
ATOM 8024 N N . ALA B 1 455 ? -2.293 21.266 1.202 1 89.25 455 ALA B N 1
ATOM 8025 C CA . ALA B 1 455 ? -3.4 22.219 1.267 1 89.25 455 ALA B CA 1
ATOM 8026 C C . ALA B 1 455 ? -4.039 22.406 -0.105 1 89.25 455 ALA B C 1
ATOM 8028 O O . ALA B 1 455 ? -5.262 22.531 -0.216 1 89.25 455 ALA B O 1
ATOM 8029 N N . PRO B 1 456 ? -3.268 22.484 -1.156 1 90.75 456 PRO B N 1
ATOM 8030 C CA . PRO B 1 456 ? -3.889 22.688 -2.469 1 90.75 456 PRO B CA 1
ATOM 8031 C C . PRO B 1 456 ? -4.879 21.578 -2.822 1 90.75 456 PRO B C 1
ATOM 8033 O O . PRO B 1 456 ? -5.918 21.844 -3.432 1 90.75 456 PRO B O 1
ATOM 8036 N N . VAL B 1 457 ? -4.543 20.375 -2.449 1 89.75 457 VAL B N 1
ATOM 8037 C CA . VAL B 1 457 ? -5.406 19.234 -2.756 1 89.75 457 VAL B CA 1
ATOM 8038 C C . VAL B 1 457 ? -6.551 19.172 -1.745 1 89.75 457 VAL B C 1
ATOM 8040 O O . VAL B 1 457 ? -7.711 18.984 -2.121 1 89.75 457 VAL B O 1
ATOM 8043 N N . VAL B 1 458 ? -6.273 19.359 -0.51 1 87.25 458 VAL B N 1
ATOM 8044 C CA . VAL B 1 458 ? -7.238 19.25 0.578 1 87.25 458 VAL B CA 1
ATOM 8045 C C . VAL B 1 458 ? -8.336 20.297 0.399 1 87.25 458 VAL B C 1
ATOM 8047 O O . VAL B 1 458 ? -9.523 19.984 0.462 1 87.25 458 VAL B O 1
ATOM 8050 N N . PHE B 1 459 ? -7.883 21.453 0.219 1 87.94 459 PHE B N 1
ATOM 8051 C CA . PHE B 1 459 ? -8.82 22.562 0.094 1 87.94 459 PHE B CA 1
ATOM 8052 C C . PHE B 1 459 ? -9.695 22.391 -1.146 1 87.94 459 PHE B C 1
ATOM 8054 O O . PHE B 1 459 ? -10.859 22.781 -1.146 1 87.94 459 PHE B O 1
ATOM 8061 N N . GLY B 1 460 ? -9.195 21.781 -2.107 1 88 460 GLY B N 1
ATOM 8062 C CA . GLY B 1 460 ? -9.898 21.641 -3.373 1 88 460 GLY B CA 1
ATOM 8063 C C . GLY B 1 460 ? -10.805 20.422 -3.42 1 88 460 GLY B C 1
ATOM 8064 O O . GLY B 1 460 ? -11.859 20.453 -4.055 1 88 460 GLY B O 1
ATOM 8065 N N . LEU B 1 461 ? -10.422 19.375 -2.705 1 90.56 461 LEU B N 1
ATOM 8066 C CA . LEU B 1 461 ? -11.055 18.094 -3.023 1 90.56 461 LEU B CA 1
ATOM 8067 C C . LEU B 1 461 ? -11.922 17.609 -1.862 1 90.56 461 LEU B C 1
ATOM 8069 O O . LEU B 1 461 ? -12.844 16.828 -2.057 1 90.56 461 LEU B O 1
ATOM 8073 N N . HIS B 1 462 ? -11.664 18.016 -0.661 1 93 462 HIS B N 1
ATOM 8074 C CA . HIS B 1 462 ? -12.461 17.547 0.471 1 93 462 HIS B CA 1
ATOM 8075 C C . HIS B 1 462 ? -13.906 18.031 0.353 1 93 462 HIS B C 1
ATOM 8077 O O . HIS B 1 462 ? -14.18 19.047 -0.279 1 93 462 HIS B O 1
ATOM 8083 N N . ARG B 1 463 ? -14.852 17.281 0.972 1 94.44 463 ARG B N 1
ATOM 8084 C CA . ARG B 1 463 ? -16.266 17.625 0.899 1 94.44 463 ARG B CA 1
ATOM 8085 C C . ARG B 1 463 ? -16.516 19.031 1.427 1 94.44 463 ARG B C 1
ATOM 8087 O O . ARG B 1 463 ? -17.125 19.859 0.744 1 94.44 463 ARG B O 1
ATOM 8094 N N . LYS B 1 464 ? -16.031 19.25 2.607 1 95.06 464 LYS B N 1
ATOM 8095 C CA . LYS B 1 464 ? -16.047 20.594 3.188 1 95.06 464 LYS B CA 1
ATOM 8096 C C . LYS B 1 464 ? -14.656 21.203 3.227 1 95.06 464 LYS B C 1
ATOM 8098 O O . LYS B 1 464 ? -13.711 20.578 3.719 1 95.06 464 LYS B O 1
ATOM 8103 N N . SER B 1 465 ? -14.586 22.359 2.607 1 94.31 465 SER B N 1
ATOM 8104 C CA . SER B 1 465 ? -13.359 23.125 2.797 1 94.31 465 SER B CA 1
ATOM 8105 C C . SER B 1 465 ? -13.461 24.031 4.027 1 94.31 465 SER B C 1
ATOM 8107 O O . SER B 1 465 ? -14.164 25.047 4.008 1 94.31 465 SER B O 1
ATOM 8109 N N . VAL B 1 466 ? -12.703 23.641 5.051 1 96.25 466 VAL B N 1
ATOM 8110 C CA . VAL B 1 466 ? -12.836 24.344 6.324 1 96.25 466 VAL B CA 1
ATOM 8111 C C . VAL B 1 466 ? -11.523 25.047 6.66 1 96.25 466 VAL B C 1
ATOM 8113 O O . VAL B 1 466 ? -10.453 24.438 6.594 1 96.25 466 VAL B O 1
ATOM 8116 N N . ALA B 1 467 ? -11.617 26.297 6.953 1 96.75 467 ALA B N 1
ATOM 8117 C CA . ALA B 1 467 ? -10.477 27.062 7.438 1 96.75 467 ALA B CA 1
ATOM 8118 C C . ALA B 1 467 ? -10.812 27.781 8.742 1 96.75 467 ALA B C 1
ATOM 8120 O O . ALA B 1 467 ? -11.984 27.953 9.086 1 96.75 467 ALA B O 1
ATOM 8121 N N . TYR B 1 468 ? -9.812 28.141 9.484 1 97.06 468 TYR B N 1
ATOM 8122 C CA . TYR B 1 468 ? -10.031 28.938 10.688 1 97.06 468 TYR B CA 1
ATOM 8123 C C . TYR B 1 468 ? -8.938 29.984 10.852 1 97.06 468 TYR B C 1
ATOM 8125 O O . TYR B 1 468 ? -7.801 29.781 10.422 1 97.06 468 TYR B O 1
ATOM 8133 N N . PHE B 1 469 ? -9.297 31.109 11.406 1 97.38 469 PHE B N 1
ATOM 8134 C CA . PHE B 1 469 ? -8.414 32.25 11.625 1 97.38 469 PHE B CA 1
ATOM 8135 C C . PHE B 1 469 ? -8.633 32.844 13.008 1 97.38 469 PHE B C 1
ATOM 8137 O O . PHE B 1 469 ? -9.609 33.562 13.234 1 97.38 469 PHE B O 1
ATOM 8144 N N . PRO B 1 470 ? -7.66 32.688 13.859 1 95.75 470 PRO B N 1
ATOM 8145 C CA . PRO B 1 470 ? -7.824 33.219 15.211 1 95.75 470 PRO B CA 1
ATOM 8146 C C . PRO B 1 470 ? -7.812 34.719 15.25 1 95.75 470 PRO B C 1
ATOM 8148 O O . PRO B 1 470 ? -8.211 35.344 16.25 1 95.75 470 PRO B O 1
ATOM 8151 N N . ASN B 1 471 ? -7.301 35.344 14.242 1 95 471 ASN B N 1
ATOM 8152 C CA . ASN B 1 471 ? -7.273 36.781 14.133 1 95 471 ASN B CA 1
ATOM 8153 C C . ASN B 1 471 ? -7.949 37.25 12.852 1 95 471 ASN B C 1
ATOM 8155 O O . ASN B 1 471 ? -7.305 37.375 11.805 1 95 471 ASN B O 1
ATOM 8159 N N . HIS B 1 472 ? -9.227 37.75 12.984 1 97.81 472 HIS B N 1
ATOM 8160 C CA . HIS B 1 472 ? -9.977 38.312 11.859 1 97.81 472 HIS B CA 1
ATOM 8161 C C . HIS B 1 472 ? -9.609 39.75 11.602 1 97.81 472 HIS B C 1
ATOM 8163 O O . HIS B 1 472 ? -9.945 40.625 12.406 1 97.81 472 HIS B O 1
ATOM 8169 N N . SER B 1 473 ? -8.914 39.969 10.492 1 97.69 473 SER B N 1
ATOM 8170 C CA . SER B 1 473 ? -8.484 41.344 10.18 1 97.69 473 SER B CA 1
ATOM 8171 C C . SER B 1 473 ? -8.383 41.562 8.672 1 97.69 473 SER B C 1
ATOM 8173 O O . SER B 1 473 ? -8.383 40.594 7.902 1 97.69 473 SER B O 1
ATOM 8175 N N . LYS B 1 474 ? -8.203 42.75 8.281 1 97.25 474 LYS B N 1
ATOM 8176 C CA . LYS B 1 474 ? -8.086 43.094 6.871 1 97.25 474 LYS B CA 1
ATOM 8177 C C . LYS B 1 474 ? -6.754 42.656 6.293 1 97.25 474 LYS B C 1
ATOM 8179 O O . LYS B 1 474 ? -6.621 42.469 5.078 1 97.25 474 LYS B O 1
ATOM 8184 N N . GLN B 1 475 ? -5.801 42.469 7.164 1 94.88 475 GLN B N 1
ATOM 8185 C CA . GLN B 1 475 ? -4.504 41.969 6.707 1 94.88 475 GLN B CA 1
ATOM 8186 C C . GLN B 1 475 ? -4.578 40.5 6.336 1 94.88 475 GLN B C 1
ATOM 8188 O O . GLN B 1 475 ? -3.787 40 5.523 1 94.88 475 GLN B O 1
ATOM 8193 N N . ILE B 1 476 ? -5.527 39.844 6.926 1 97.25 476 ILE B N 1
ATOM 8194 C CA . ILE B 1 476 ? -5.691 38.406 6.707 1 97.25 476 ILE B CA 1
ATOM 8195 C C . ILE B 1 476 ? -6.73 38.156 5.613 1 97.25 476 ILE B C 1
ATOM 8197 O O . ILE B 1 476 ? -6.492 37.406 4.68 1 97.25 476 ILE B O 1
ATOM 8201 N N . PHE B 1 477 ? -7.859 38.844 5.75 1 98.44 477 PHE B N 1
ATOM 8202 C CA . PHE B 1 477 ? -8.898 38.75 4.734 1 98.44 477 PHE B CA 1
ATOM 8203 C C . PHE B 1 477 ? -8.75 39.875 3.709 1 98.44 477 PHE B C 1
ATOM 8205 O O . PHE B 1 477 ? -9.367 40.938 3.842 1 98.44 477 PHE B O 1
ATOM 8212 N N . VAL B 1 478 ? -8.062 39.594 2.631 1 97.94 478 VAL B N 1
ATOM 8213 C CA . VAL B 1 478 ? -7.688 40.562 1.628 1 97.94 478 VAL B CA 1
ATOM 8214 C C . VAL B 1 478 ? -8.586 40.438 0.4 1 97.94 478 VAL B C 1
ATOM 8216 O O . VAL B 1 478 ? -9.172 39.375 0.172 1 97.94 478 VAL B O 1
ATOM 8219 N N . PRO B 1 479 ? -8.695 41.469 -0.366 1 97.88 479 PRO B N 1
ATOM 8220 C CA . PRO B 1 479 ? -9.492 41.344 -1.586 1 97.88 479 PRO B CA 1
ATOM 8221 C C . PRO B 1 479 ? -8.961 40.281 -2.531 1 97.88 479 PRO B C 1
ATOM 8223 O O . PRO B 1 479 ? -9.742 39.5 -3.102 1 97.88 479 PRO B O 1
ATOM 8226 N N . LYS B 1 480 ? -7.633 40.281 -2.641 1 97.19 480 LYS B N 1
ATOM 8227 C CA . LYS B 1 480 ? -6.957 39.312 -3.5 1 97.19 480 LYS B CA 1
ATOM 8228 C C . LYS B 1 480 ? -5.59 38.938 -2.934 1 97.19 480 LYS B C 1
ATOM 8230 O O . LYS B 1 480 ? -4.809 39.812 -2.553 1 97.19 480 LYS B O 1
ATOM 8235 N N . VAL B 1 481 ? -5.324 37.688 -2.838 1 96.75 481 VAL B N 1
ATOM 8236 C CA . VAL B 1 481 ? -4.008 37.25 -2.391 1 96.75 481 VAL B CA 1
ATOM 8237 C C . VAL B 1 481 ? -2.996 37.406 -3.523 1 96.75 481 VAL B C 1
ATOM 8239 O O . VAL B 1 481 ? -3.35 37.312 -4.699 1 96.75 481 VAL B O 1
ATOM 8242 N N . ASN B 1 482 ? -1.724 37.594 -3.188 1 95.25 482 ASN B N 1
ATOM 8243 C CA . ASN B 1 482 ? -0.681 37.75 -4.195 1 95.25 482 ASN B CA 1
ATOM 8244 C C . ASN B 1 482 ? -0.146 36.406 -4.672 1 95.25 482 ASN B C 1
ATOM 8246 O O . ASN B 1 482 ? 0.519 36.312 -5.703 1 95.25 482 ASN B O 1
ATOM 8250 N N . TYR B 1 483 ? -0.369 35.406 -3.914 1 96.38 483 TYR B N 1
ATOM 8251 C CA . TYR B 1 483 ? 0.06 34.031 -4.195 1 96.38 483 TYR B CA 1
ATOM 8252 C C . TYR B 1 483 ? -1.005 33.031 -3.773 1 96.38 483 TYR B C 1
ATOM 8254 O O . TYR B 1 483 ? -1.432 33 -2.617 1 96.38 483 TYR B O 1
ATOM 8262 N N . ILE B 1 484 ? -1.419 32.188 -4.695 1 96.88 484 ILE B N 1
ATOM 8263 C CA . ILE B 1 484 ? -2.438 31.188 -4.379 1 96.88 484 ILE B CA 1
ATOM 8264 C C . ILE B 1 484 ? -1.77 29.875 -4.004 1 96.88 484 ILE B C 1
ATOM 8266 O O . ILE B 1 484 ? -1.325 29.125 -4.879 1 96.88 484 ILE B O 1
ATOM 8270 N N . THR B 1 485 ? -1.793 29.625 -2.756 1 96.38 485 THR B N 1
ATOM 8271 C CA . THR B 1 485 ? -1.308 28.312 -2.309 1 96.38 485 THR B CA 1
ATOM 8272 C C . THR B 1 485 ? -2.354 27.234 -2.562 1 96.38 485 THR B C 1
ATOM 8274 O O . THR B 1 485 ? -2.037 26.172 -3.102 1 96.38 485 THR B O 1
ATOM 8277 N N . GLY B 1 486 ? -3.527 27.453 -2.127 1 95 486 GLY B N 1
ATOM 8278 C CA . GLY B 1 486 ? -4.645 26.547 -2.314 1 95 486 GLY B CA 1
ATOM 8279 C C . GLY B 1 486 ? -5.926 27.25 -2.725 1 95 486 GLY B C 1
ATOM 8280 O O . GLY B 1 486 ? -6.156 28.406 -2.348 1 95 486 GLY B O 1
ATOM 8281 N N . THR B 1 487 ? -6.738 26.578 -3.467 1 94.75 487 THR B N 1
ATOM 8282 C CA . THR B 1 487 ? -8.016 27.109 -3.92 1 94.75 487 THR B CA 1
ATOM 8283 C C . THR B 1 487 ? -9.016 25.984 -4.188 1 94.75 487 THR B C 1
ATOM 8285 O O . THR B 1 487 ? -8.625 24.844 -4.406 1 94.75 487 THR B O 1
ATOM 8288 N N . ARG B 1 488 ? -10.211 26.281 -4.008 1 94.75 488 ARG B N 1
ATOM 8289 C CA . ARG B 1 488 ? -11.297 25.375 -4.359 1 94.75 488 ARG B CA 1
ATOM 8290 C C . ARG B 1 488 ? -11.859 25.719 -5.734 1 94.75 488 ARG B C 1
ATOM 8292 O O . ARG B 1 488 ? -12.867 26.422 -5.844 1 94.75 488 ARG B O 1
ATOM 8299 N N . VAL B 1 489 ? -11.32 25.078 -6.727 1 93.94 489 VAL B N 1
ATOM 8300 C CA . VAL B 1 489 ? -11.672 25.391 -8.109 1 93.94 489 VAL B CA 1
ATOM 8301 C C . VAL B 1 489 ? -13.125 25 -8.367 1 93.94 489 VAL B C 1
ATOM 8303 O O . VAL B 1 489 ? -13.883 25.75 -8.984 1 93.94 489 VAL B O 1
ATOM 8306 N N . TYR B 1 490 ? -13.469 23.781 -7.98 1 93.31 490 TYR B N 1
ATOM 8307 C CA . TYR B 1 490 ? -14.859 23.344 -8.055 1 93.31 490 TYR B CA 1
ATOM 8308 C C . TYR B 1 490 ? -15.602 23.688 -6.766 1 93.31 490 TYR B C 1
ATOM 8310 O O . TYR B 1 490 ? -15.469 22.969 -5.766 1 93.31 490 TYR B O 1
ATOM 8318 N N . LEU B 1 491 ? -16.406 24.672 -6.832 1 94.62 491 LEU B N 1
ATOM 8319 C CA . LEU B 1 491 ? -16.922 25.219 -5.586 1 94.62 491 LEU B CA 1
ATOM 8320 C C . LEU B 1 491 ? -18.375 24.812 -5.359 1 94.62 491 LEU B C 1
ATOM 8322 O O . LEU B 1 491 ? -18.703 24.281 -4.305 1 94.62 491 LEU B O 1
ATOM 8326 N N . ASN B 1 492 ? -19.219 25.062 -6.316 1 93.88 492 ASN B N 1
ATOM 8327 C CA . ASN B 1 492 ? -20.641 24.797 -6.086 1 93.88 492 ASN B CA 1
ATOM 8328 C C . ASN B 1 492 ? -20.984 23.328 -6.32 1 93.88 492 ASN B C 1
ATOM 8330 O O . ASN B 1 492 ? -20.156 22.578 -6.844 1 93.88 492 ASN B O 1
ATOM 8334 N N . ASP B 1 493 ? -22.141 22.984 -5.977 1 94 493 ASP B N 1
ATOM 8335 C CA . ASP B 1 493 ? -22.547 21.578 -5.98 1 94 493 ASP B CA 1
ATOM 8336 C C . ASP B 1 493 ? -22.531 21.016 -7.398 1 94 493 ASP B C 1
ATOM 8338 O O . ASP B 1 493 ? -22.094 19.875 -7.609 1 94 493 ASP B O 1
ATOM 8342 N N . GLU B 1 494 ? -22.938 21.75 -8.344 1 95.31 494 GLU B N 1
ATOM 8343 C CA . GLU B 1 494 ? -22.984 21.297 -9.727 1 95.31 494 GLU B CA 1
ATOM 8344 C C . GLU B 1 494 ? -21.594 21.031 -10.273 1 95.31 494 GLU B C 1
ATOM 8346 O O . GLU B 1 494 ? -21.359 20 -10.922 1 95.31 494 GLU B O 1
ATOM 8351 N N . GLU B 1 495 ? -20.672 21.969 -10.031 1 93.56 495 GLU B N 1
ATOM 8352 C CA . GLU B 1 495 ? -19.297 21.812 -10.469 1 93.56 495 GLU B CA 1
ATOM 8353 C C . GLU B 1 495 ? -18.656 20.578 -9.852 1 93.56 495 GLU B C 1
ATOM 8355 O O . GLU B 1 495 ? -17.953 19.828 -10.539 1 93.56 495 GLU B O 1
ATOM 8360 N N . ARG B 1 496 ? -18.906 20.391 -8.617 1 92.19 496 ARG B N 1
ATOM 8361 C CA . ARG B 1 496 ? -18.281 19.297 -7.895 1 92.19 496 ARG B CA 1
ATOM 8362 C C . ARG B 1 496 ? -18.844 17.953 -8.352 1 92.19 496 ARG B C 1
ATOM 8364 O O . ARG B 1 496 ? -18.078 17.031 -8.648 1 92.19 496 ARG B O 1
ATOM 8371 N N . LEU B 1 497 ? -20.109 17.875 -8.516 1 92.38 497 LEU B N 1
ATOM 8372 C CA . LEU B 1 497 ? -20.75 16.641 -8.969 1 92.38 497 LEU B CA 1
ATOM 8373 C C . LEU B 1 497 ? -20.281 16.281 -10.367 1 92.38 497 LEU B C 1
ATOM 8375 O O . LEU B 1 497 ? -20.094 15.094 -10.68 1 92.38 497 LEU B O 1
ATOM 8379 N N . ALA B 1 498 ? -20.047 17.281 -11.156 1 90.25 498 ALA B N 1
ATOM 8380 C CA . ALA B 1 498 ? -19.578 17.047 -12.523 1 90.25 498 ALA B CA 1
ATOM 8381 C C . ALA B 1 498 ? -18.203 16.391 -12.539 1 90.25 498 ALA B C 1
ATOM 8383 O O . ALA B 1 498 ? -17.844 15.703 -13.492 1 90.25 498 ALA B O 1
ATOM 8384 N N . GLN B 1 499 ? -17.453 16.562 -11.461 1 87.19 499 GLN B N 1
ATOM 8385 C CA . GLN B 1 499 ? -16.109 15.977 -11.359 1 87.19 499 GLN B CA 1
ATOM 8386 C C . GLN B 1 499 ? -16.141 14.688 -10.539 1 87.19 499 GLN B C 1
ATOM 8388 O O . GLN B 1 499 ? -15.094 14.094 -10.273 1 87.19 499 GLN B O 1
ATOM 8393 N N . GLY B 1 500 ? -17.328 14.297 -10.047 1 83.62 500 GLY B N 1
ATOM 8394 C CA . GLY B 1 500 ? -17.453 13.117 -9.211 1 83.62 500 GLY B CA 1
ATOM 8395 C C . GLY B 1 500 ? -17.094 13.375 -7.758 1 83.62 500 GLY B C 1
ATOM 8396 O O . GLY B 1 500 ? -16.812 12.445 -7.004 1 83.62 500 GLY B O 1
ATOM 8397 N N . LEU B 1 501 ? -17.094 14.688 -7.371 1 89.25 501 LEU B N 1
ATOM 8398 C CA . LEU B 1 501 ? -16.75 15.055 -6.004 1 89.25 501 LEU B CA 1
ATOM 8399 C C . LEU B 1 501 ? -18.016 15.25 -5.168 1 89.25 501 LEU B C 1
ATOM 8401 O O . LEU B 1 501 ? -19.078 15.562 -5.711 1 89.25 501 LEU B O 1
ATOM 8405 N N . GLN B 1 502 ? -17.875 15.07 -3.875 1 91 502 GLN B N 1
ATOM 8406 C CA . GLN B 1 502 ? -18.984 15.297 -2.963 1 91 502 GLN B CA 1
ATOM 8407 C C . GLN B 1 502 ? -19.297 16.781 -2.826 1 91 502 GLN B C 1
ATOM 8409 O O . GLN B 1 502 ? -18.375 17.609 -2.707 1 91 502 GLN B O 1
ATOM 8414 N N . PRO B 1 503 ? -20.578 17.078 -2.842 1 93.06 503 PRO B N 1
ATOM 8415 C CA . PRO B 1 503 ? -20.922 18.484 -2.602 1 93.06 503 PRO B CA 1
ATOM 8416 C C . PRO B 1 503 ? -20.734 18.891 -1.145 1 93.06 503 PRO B C 1
ATOM 8418 O O . PRO B 1 503 ? -20.922 18.078 -0.237 1 93.06 503 PRO B O 1
ATOM 8421 N N . GLY B 1 504 ? -20.375 20.125 -0.877 1 93.12 504 GLY B N 1
ATOM 8422 C CA . GLY B 1 504 ? -20.203 20.688 0.451 1 93.12 504 GLY B CA 1
ATOM 8423 C C . GLY B 1 504 ? -19.719 22.125 0.427 1 93.12 504 GLY B C 1
ATOM 8424 O O . GLY B 1 504 ? -19.219 22.609 -0.592 1 93.12 504 GLY B O 1
ATOM 8425 N N . PRO B 1 505 ? -19.844 22.828 1.475 1 93.94 505 PRO B N 1
ATOM 8426 C CA . PRO B 1 505 ? -19.516 24.25 1.523 1 93.94 505 PRO B CA 1
ATOM 8427 C C . PRO B 1 505 ? -18.047 24.5 1.878 1 93.94 505 PRO B C 1
ATOM 8429 O O . PRO B 1 505 ? -17.344 23.578 2.301 1 93.94 505 PRO B O 1
ATOM 8432 N N . MET B 1 506 ? -17.688 25.734 1.573 1 96.5 506 MET B N 1
ATOM 8433 C CA . MET B 1 506 ? -16.531 26.297 2.254 1 96.5 506 MET B CA 1
ATOM 8434 C C . MET B 1 506 ? -16.938 26.984 3.555 1 96.5 506 MET B C 1
ATOM 8436 O O . MET B 1 506 ? -17.875 27.781 3.574 1 96.5 506 MET B O 1
ATOM 8440 N N . ILE B 1 507 ? -16.312 26.672 4.594 1 97.94 507 ILE B N 1
ATOM 8441 C CA . ILE B 1 507 ? -16.641 27.219 5.906 1 97.94 507 ILE B CA 1
ATOM 8442 C C . ILE B 1 507 ? -15.406 27.859 6.523 1 97.94 507 ILE B C 1
ATOM 8444 O O . ILE B 1 507 ? -14.305 27.297 6.457 1 97.94 507 ILE B O 1
ATOM 8448 N N . VAL B 1 508 ? -15.562 29 7.078 1 98.38 508 VAL B N 1
ATOM 8449 C CA . VAL B 1 508 ? -14.477 29.672 7.777 1 98.38 508 VAL B CA 1
ATOM 8450 C C . VAL B 1 508 ? -14.922 30.031 9.195 1 98.38 508 VAL B C 1
ATOM 8452 O O . VAL B 1 508 ? -15.969 30.641 9.383 1 98.38 508 VAL B O 1
ATOM 8455 N N . VAL B 1 509 ? -14.141 29.656 10.148 1 98.56 509 VAL B N 1
ATOM 8456 C CA . VAL B 1 509 ? -14.375 30 11.547 1 98.56 509 VAL B CA 1
ATOM 8457 C C . VAL B 1 509 ? -13.297 30.969 12.023 1 98.56 509 VAL B C 1
ATOM 8459 O O . VAL B 1 509 ? -12.102 30.688 11.898 1 98.56 509 VAL B O 1
ATOM 8462 N N . THR B 1 510 ? -13.695 32.125 12.578 1 98.44 510 THR B N 1
ATOM 8463 C CA . THR B 1 510 ? -12.742 33.094 13.094 1 98.44 510 THR B CA 1
ATOM 8464 C C . THR B 1 510 ? -13.055 33.438 14.547 1 98.44 510 THR B C 1
ATOM 8466 O O . THR B 1 510 ? -13.922 32.812 15.164 1 98.44 510 THR B O 1
ATOM 8469 N N . ASN B 1 511 ? -12.258 34.406 15.102 1 98 511 ASN B N 1
ATOM 8470 C CA . ASN B 1 511 ? -12.539 34.875 16.453 1 98 511 ASN B CA 1
ATOM 8471 C C . ASN B 1 511 ? -13.766 35.781 16.484 1 98 511 ASN B C 1
ATOM 8473 O O . ASN B 1 511 ? -14.258 36.125 17.562 1 98 511 ASN B O 1
ATOM 8477 N N . LEU B 1 512 ? -14.367 36.094 15.344 1 98.56 512 LEU B N 1
ATOM 8478 C CA . LEU B 1 512 ? -15.508 37 15.32 1 98.56 512 LEU B CA 1
ATOM 8479 C C . LEU B 1 512 ? -16.781 36.281 14.93 1 98.56 512 LEU B C 1
ATOM 8481 O O . LEU B 1 512 ? -17.875 36.625 15.406 1 98.56 512 LEU B O 1
ATOM 8485 N N . CYS B 1 513 ? -16.688 35.281 14.031 1 98.62 513 CYS B N 1
ATOM 8486 C CA . CYS B 1 513 ? -17.922 34.781 13.414 1 98.62 513 CYS B CA 1
ATOM 8487 C C . CYS B 1 513 ? -17.656 33.469 12.688 1 98.62 513 CYS B C 1
ATOM 8489 O O . CYS B 1 513 ? -16.547 32.938 12.727 1 98.62 513 CYS B O 1
ATOM 8491 N N . VAL B 1 514 ? -18.688 32.875 12.188 1 98.69 514 VAL B N 1
ATOM 8492 C CA . VAL B 1 514 ? -18.656 31.75 11.234 1 98.69 514 VAL B CA 1
ATOM 8493 C C . VAL B 1 514 ? -19.203 32.219 9.883 1 98.69 514 VAL B C 1
ATOM 8495 O O . VAL B 1 514 ? -20.266 32.844 9.812 1 98.69 514 VAL B O 1
ATOM 8498 N N . MET B 1 515 ? -18.5 32 8.867 1 98.06 515 MET B N 1
ATOM 8499 C CA . MET B 1 515 ? -18.969 32.406 7.543 1 98.06 515 MET B CA 1
ATOM 8500 C C . MET B 1 515 ? -18.922 31.219 6.574 1 98.06 515 MET B C 1
ATOM 8502 O O . MET B 1 515 ? -18.219 30.234 6.824 1 98.06 515 MET B O 1
ATOM 8506 N N . GLU B 1 516 ? -19.656 31.297 5.5 1 97.81 516 GLU B N 1
ATOM 8507 C CA . GLU B 1 516 ? -19.797 30.234 4.512 1 97.81 516 GLU B CA 1
ATOM 8508 C C . GLU B 1 516 ? -19.844 30.797 3.096 1 97.81 516 GLU B C 1
ATOM 8510 O O . GLU B 1 516 ? -20.312 31.922 2.887 1 97.81 516 GLU B O 1
ATOM 8515 N N . MET B 1 517 ? -19.312 30.047 2.211 1 97.31 517 MET B N 1
ATOM 8516 C CA . MET B 1 517 ? -19.391 30.375 0.791 1 97.31 517 MET B CA 1
ATOM 8517 C C . MET B 1 517 ? -19.844 29.172 -0.028 1 97.31 517 MET B C 1
ATOM 8519 O O . MET B 1 517 ? -19.25 28.094 0.084 1 97.31 517 MET B O 1
ATOM 8523 N N . ARG B 1 518 ? -20.844 29.328 -0.886 1 94.69 518 ARG B N 1
ATOM 8524 C CA . ARG B 1 518 ? -21.328 28.281 -1.781 1 94.69 518 ARG B CA 1
ATOM 8525 C C . ARG B 1 518 ? -21.266 28.734 -3.236 1 94.69 518 ARG B C 1
ATOM 8527 O O . ARG B 1 518 ? -21.344 27.906 -4.152 1 94.69 518 ARG B O 1
ATOM 8534 N N . GLU B 1 519 ? -21.203 30.047 -3.371 1 94.81 519 GLU B N 1
ATOM 8535 C CA . GLU B 1 519 ? -20.969 30.688 -4.66 1 94.81 519 GLU B CA 1
ATOM 8536 C C . GLU B 1 519 ? -19.734 31.594 -4.609 1 94.81 519 GLU B C 1
ATOM 8538 O O . GLU B 1 519 ? -19.531 32.312 -3.639 1 94.81 519 GLU B O 1
ATOM 8543 N N . ARG B 1 520 ? -19 31.516 -5.625 1 95.44 520 ARG B N 1
ATOM 8544 C CA . ARG B 1 520 ? -17.719 32.219 -5.625 1 95.44 520 ARG B CA 1
ATOM 8545 C C . ARG B 1 520 ? -17.891 33.688 -5.34 1 95.44 520 ARG B C 1
ATOM 8547 O O . ARG B 1 520 ? -18.672 34.375 -6.008 1 95.44 520 ARG B O 1
ATOM 8554 N N . GLY B 1 521 ? -17.219 34.094 -4.402 1 95.62 521 GLY B N 1
ATOM 8555 C CA . GLY B 1 521 ? -17.188 35.531 -4.07 1 95.62 521 GLY B CA 1
ATOM 8556 C C . GLY B 1 521 ? -18.344 35.938 -3.18 1 95.62 521 GLY B C 1
ATOM 8557 O O . GLY B 1 521 ? -18.391 37.094 -2.734 1 95.62 521 GLY B O 1
ATOM 8558 N N . LYS B 1 522 ? -19.219 35.062 -2.908 1 96.81 522 LYS B N 1
ATOM 8559 C CA . LYS B 1 522 ? -20.375 35.438 -2.104 1 96.81 522 LYS B CA 1
ATOM 8560 C C . LYS B 1 522 ? -20.281 34.844 -0.7 1 96.81 522 LYS B C 1
ATOM 8562 O O . LYS B 1 522 ? -20.938 33.844 -0.395 1 96.81 522 LYS B O 1
ATOM 8567 N N . TRP B 1 523 ? -19.641 35.594 0.138 1 97.88 523 TRP B N 1
ATOM 8568 C CA . TRP B 1 523 ? -19.484 35.156 1.525 1 97.88 523 TRP B CA 1
ATOM 8569 C C . TRP B 1 523 ? -20.703 35.562 2.354 1 97.88 523 TRP B C 1
ATOM 8571 O O . TRP B 1 523 ? -21.172 36.688 2.287 1 97.88 523 TRP B O 1
ATOM 8581 N N . LYS B 1 524 ? -21.203 34.594 3.07 1 98 524 LYS B N 1
ATOM 8582 C CA . LYS B 1 524 ? -22.312 34.812 3.996 1 98 524 LYS B CA 1
ATOM 8583 C C . LYS B 1 524 ? -21.875 34.594 5.441 1 98 524 LYS B C 1
ATOM 8585 O O . LYS B 1 524 ? -21.25 33.594 5.754 1 98 524 LYS B O 1
ATOM 8590 N N . ILE B 1 525 ? -22.234 35.594 6.289 1 98.5 525 ILE B N 1
ATOM 8591 C CA . ILE B 1 525 ? -22.031 35.375 7.719 1 98.5 525 ILE B CA 1
ATOM 8592 C C . ILE B 1 525 ? -23.172 34.531 8.289 1 98.5 525 ILE B C 1
ATOM 8594 O O . ILE B 1 525 ? -24.328 34.938 8.297 1 98.5 525 ILE B O 1
ATOM 8598 N N . VAL B 1 526 ? -22.797 33.406 8.773 1 98 526 VAL B N 1
ATOM 8599 C CA . VAL B 1 526 ? -23.766 32.438 9.281 1 98 526 VAL B CA 1
ATOM 8600 C C . VAL B 1 526 ? -24.156 32.781 10.719 1 98 526 VAL B C 1
ATOM 8602 O O . VAL B 1 526 ? -25.297 32.594 11.125 1 98 526 VAL B O 1
ATOM 8605 N N . SER B 1 527 ? -23.172 33.25 11.492 1 98.44 527 SER B N 1
ATOM 8606 C CA . SER B 1 527 ? -23.406 33.656 12.867 1 98.44 527 SER B CA 1
ATOM 8607 C C . SER B 1 527 ? -22.281 34.531 13.375 1 98.44 527 SER B C 1
ATOM 8609 O O . SER B 1 527 ? -21.172 34.5 12.852 1 98.44 527 SER B O 1
ATOM 8611 N N . LEU B 1 528 ? -22.625 35.344 14.359 1 98.56 528 LEU B N 1
ATOM 8612 C CA . LEU B 1 528 ? -21.672 36.219 15.039 1 98.56 528 LEU B CA 1
ATOM 8613 C C . LEU B 1 528 ? -21.406 35.75 16.453 1 98.56 528 LEU B C 1
ATOM 8615 O O . LEU B 1 528 ? -22.328 35.312 17.156 1 98.56 528 LEU B O 1
ATOM 8619 N N . HIS B 1 529 ? -20.141 35.75 16.812 1 98.06 529 HIS B N 1
ATOM 8620 C CA . HIS B 1 529 ? -19.844 35.375 18.188 1 98.06 529 HIS B CA 1
ATOM 8621 C C . HIS B 1 529 ? -20.406 36.375 19.188 1 98.06 529 HIS B C 1
ATOM 8623 O O . HIS B 1 529 ? -20.766 37.5 18.797 1 98.06 529 HIS B O 1
ATOM 8629 N N . LYS B 1 530 ? -20.5 35.938 20.422 1 96.75 530 LYS B N 1
ATOM 8630 C CA . LYS B 1 530 ? -21.047 36.812 21.469 1 96.75 530 LYS B CA 1
ATOM 8631 C C . LYS B 1 530 ? -20.297 38.125 21.562 1 96.75 530 LYS B C 1
ATOM 8633 O O . LYS B 1 530 ? -19.062 38.156 21.625 1 96.75 530 LYS B O 1
ATOM 8638 N N . GLY B 1 531 ? -21.047 39.188 21.484 1 96 531 GLY B N 1
ATOM 8639 C CA . GLY B 1 531 ? -20.469 40.531 21.656 1 96 531 GLY B CA 1
ATOM 8640 C C . GLY B 1 531 ? -19.969 41.125 20.359 1 96 531 GLY B C 1
ATOM 8641 O O . GLY B 1 531 ? -19.547 42.281 20.312 1 96 531 GLY B O 1
ATOM 8642 N N . VAL B 1 532 ? -19.984 40.406 19.297 1 97.69 532 VAL B N 1
ATOM 8643 C CA . VAL B 1 532 ? -19.516 40.906 18 1 97.69 532 VAL B CA 1
ATOM 8644 C C . VAL B 1 532 ? -20.656 41.531 17.219 1 97.69 532 VAL B C 1
ATOM 8646 O O . VAL B 1 532 ? -21.766 40.969 17.203 1 97.69 532 VAL B O 1
ATOM 8649 N N . THR B 1 533 ? -20.438 42.688 16.594 1 97.12 533 THR B N 1
ATOM 8650 C CA . THR B 1 533 ? -21.438 43.344 15.773 1 97.12 533 THR B CA 1
ATOM 8651 C C . THR B 1 533 ? -21.156 43.125 14.289 1 97.12 533 THR B C 1
ATOM 8653 O O . THR B 1 533 ? -20.031 42.812 13.914 1 97.12 533 THR B O 1
ATOM 8656 N N . PRO B 1 534 ? -22.172 43.312 13.477 1 97.5 534 PRO B N 1
ATOM 8657 C CA . PRO B 1 534 ? -21.938 43.25 12.031 1 97.5 534 PRO B CA 1
ATOM 8658 C C . PRO B 1 534 ? -20.859 44.25 11.586 1 97.5 534 PRO B C 1
ATOM 8660 O O . PRO B 1 534 ? -20.062 43.938 10.688 1 97.5 534 PRO B O 1
ATOM 8663 N N . GLU B 1 535 ? -20.812 45.375 12.18 1 97.06 535 GLU B N 1
ATOM 8664 C CA . GLU B 1 535 ? -19.828 46.406 11.828 1 97.06 535 GLU B CA 1
ATOM 8665 C C . GLU B 1 535 ? -18.406 45.906 12.117 1 97.06 535 GLU B C 1
ATOM 8667 O O . GLU B 1 535 ? -17.469 46.219 11.375 1 97.06 535 GLU B O 1
ATOM 8672 N N . ASP B 1 536 ? -18.266 45.188 13.195 1 97.69 536 ASP B N 1
ATOM 8673 C CA . ASP B 1 536 ? -16.953 44.625 13.531 1 97.69 536 ASP B CA 1
ATOM 8674 C C . ASP B 1 536 ? -16.438 43.75 12.398 1 97.69 536 ASP B C 1
ATOM 8676 O O . ASP B 1 536 ? -15.258 43.812 12.031 1 97.69 536 ASP B O 1
ATOM 8680 N N . VAL B 1 537 ? -17.297 42.906 11.852 1 98.31 537 VAL B N 1
ATOM 8681 C CA . VAL B 1 537 ? -16.906 41.969 10.805 1 98.31 537 VAL B CA 1
ATOM 8682 C C . VAL B 1 537 ? -16.578 42.75 9.523 1 98.31 537 VAL B C 1
ATOM 8684 O O . VAL B 1 537 ? -15.547 42.5 8.891 1 98.31 537 VAL B O 1
ATOM 8687 N N . VAL B 1 538 ? -17.422 43.688 9.125 1 97.94 538 VAL B N 1
ATOM 8688 C CA . VAL B 1 538 ? -17.25 44.438 7.891 1 97.94 538 VAL B CA 1
ATOM 8689 C C . VAL B 1 538 ? -15.961 45.25 7.953 1 97.94 538 VAL B C 1
ATOM 8691 O O . VAL B 1 538 ? -15.203 45.312 6.984 1 97.94 538 VAL B O 1
ATOM 8694 N N . LYS B 1 539 ? -15.727 45.844 9.086 1 97.69 539 LYS B N 1
ATOM 8695 C CA . LYS B 1 539 ? -14.555 46.688 9.273 1 97.69 539 LYS B CA 1
ATOM 8696 C C . LYS B 1 539 ? -13.266 45.875 9.148 1 97.69 539 LYS B C 1
ATOM 8698 O O . LYS B 1 539 ? -12.227 46.406 8.75 1 97.69 539 LYS B O 1
ATOM 8703 N N . ASN B 1 540 ? -13.344 44.625 9.461 1 98.31 540 ASN B N 1
ATOM 8704 C CA . ASN B 1 540 ? -12.133 43.812 9.516 1 98.31 540 ASN B CA 1
ATOM 8705 C C . ASN B 1 540 ? -12.039 42.875 8.328 1 98.31 540 ASN B C 1
ATOM 8707 O O . ASN B 1 540 ? -11.211 41.938 8.328 1 98.31 540 ASN B O 1
ATOM 8711 N N . THR B 1 541 ? -12.922 43 7.371 1 98.56 541 THR B N 1
ATOM 8712 C CA . THR B 1 541 ? -12.906 42.156 6.18 1 98.56 541 THR B CA 1
ATOM 8713 C C . THR B 1 541 ? -12.602 42.969 4.938 1 98.56 541 THR B C 1
ATOM 8715 O O . THR B 1 541 ? -13.219 44.031 4.711 1 98.56 541 THR B O 1
ATOM 8718 N N . GLY B 1 542 ? -11.664 42.531 4.152 1 98.31 542 GLY B N 1
ATOM 8719 C CA . GLY B 1 542 ? -11.203 43.312 3.002 1 98.31 542 GLY B CA 1
ATOM 8720 C C . GLY B 1 542 ? -12.07 43.125 1.772 1 98.31 542 GLY B C 1
ATOM 8721 O O . GLY B 1 542 ? -11.75 43.625 0.696 1 98.31 542 GLY B O 1
ATOM 8722 N N . PHE B 1 543 ? -13.148 42.438 1.766 1 98.25 543 PHE B N 1
ATOM 8723 C CA . PHE B 1 543 ? -14.086 42.219 0.67 1 98.25 543 PHE B CA 1
ATOM 8724 C C . PHE B 1 543 ? -15.516 42.188 1.179 1 98.25 543 PHE B C 1
ATOM 8726 O O . PHE B 1 543 ? -15.758 42.094 2.385 1 98.25 543 PHE B O 1
ATOM 8733 N N . PRO B 1 544 ? -16.469 42.281 0.331 1 97.31 544 PRO B N 1
ATOM 8734 C CA . PRO B 1 544 ? -17.875 42.312 0.76 1 97.31 544 PRO B CA 1
ATOM 8735 C C . PRO B 1 544 ? -18.344 41 1.357 1 97.31 544 PRO B C 1
ATOM 8737 O O . PRO B 1 544 ? -17.984 39.938 0.868 1 97.31 544 PRO B O 1
ATOM 8740 N N . VAL B 1 545 ? -19.172 41.125 2.395 1 98.12 545 VAL B N 1
ATOM 8741 C CA . VAL B 1 545 ? -19.828 39.969 3.004 1 98.12 545 VAL B CA 1
ATOM 8742 C C . VAL B 1 545 ? -21.312 40.25 3.178 1 98.12 545 VAL B C 1
ATOM 8744 O O . VAL B 1 545 ? -21.719 41.406 3.34 1 98.12 545 VAL B O 1
ATOM 8747 N N . GLU B 1 546 ? -22.047 39.219 3.051 1 97.88 546 GLU B N 1
ATOM 8748 C CA . GLU B 1 546 ? -23.484 39.281 3.291 1 97.88 546 GLU B CA 1
ATOM 8749 C C . GLU B 1 546 ? -23.828 38.938 4.734 1 97.88 546 GLU B C 1
ATOM 8751 O O . GLU B 1 546 ? -23.5 37.844 5.199 1 97.88 546 GLU B O 1
ATOM 8756 N N . ILE B 1 547 ? -24.5 39.844 5.41 1 97.5 547 ILE B N 1
ATOM 8757 C CA . ILE B 1 547 ? -24.953 39.625 6.781 1 97.5 547 ILE B CA 1
ATOM 8758 C C . ILE B 1 547 ? -26.453 39.875 6.879 1 97.5 547 ILE B C 1
ATOM 8760 O O . ILE B 1 547 ? -26.922 40.969 6.629 1 97.5 547 ILE B O 1
ATOM 8764 N N . ALA B 1 548 ? -27.125 38.875 7.246 1 95.19 548 ALA B N 1
ATOM 8765 C CA . ALA B 1 548 ? -28.562 39 7.41 1 95.19 548 ALA B CA 1
ATOM 8766 C C . ALA B 1 548 ? -28.891 39.906 8.602 1 95.19 548 ALA B C 1
ATOM 8768 O O . ALA B 1 548 ? -28.156 39.938 9.594 1 95.19 548 ALA B O 1
ATOM 8769 N N . ALA B 1 549 ? -30.031 40.531 8.531 1 93.62 549 ALA B N 1
ATOM 8770 C CA . ALA B 1 549 ? -30.453 41.406 9.617 1 93.62 549 ALA B CA 1
ATOM 8771 C C . ALA B 1 549 ? -30.688 40.625 10.906 1 93.62 549 ALA B C 1
ATOM 8773 O O . ALA B 1 549 ? -30.438 41.125 12.008 1 93.62 549 ALA B O 1
ATOM 8774 N N . ASP B 1 550 ? -31.062 39.469 10.711 1 95.12 550 ASP B N 1
ATOM 8775 C CA . ASP B 1 550 ? -31.344 38.625 11.867 1 95.12 550 ASP B CA 1
ATOM 8776 C C . ASP B 1 550 ? -30.25 37.594 12.055 1 95.12 550 ASP B C 1
ATOM 8778 O O . ASP B 1 550 ? -30.516 36.469 12.5 1 95.12 550 ASP B O 1
ATOM 8782 N N . CYS B 1 551 ? -29.047 38 11.664 1 96.81 551 CYS B N 1
ATOM 8783 C CA . CYS B 1 551 ? -27.938 37.062 11.844 1 96.81 551 CYS B CA 1
ATOM 8784 C C . CYS B 1 551 ? -27.844 36.594 13.289 1 96.81 551 CYS B C 1
ATOM 8786 O O . CYS B 1 551 ? -27.781 37.406 14.211 1 96.81 551 CYS B O 1
ATOM 8788 N N . PRO B 1 552 ? -27.859 35.344 13.508 1 97.5 552 PRO B N 1
ATOM 8789 C CA . PRO B 1 552 ? -27.891 34.844 14.883 1 97.5 552 PRO B CA 1
ATOM 8790 C C . PRO B 1 552 ? -26.547 34.969 15.586 1 97.5 552 PRO B C 1
ATOM 8792 O O . PRO B 1 552 ? -25.516 35.094 14.93 1 97.5 552 PRO B O 1
ATOM 8795 N N . VAL B 1 553 ? -26.609 34.938 16.922 1 97.38 553 VAL B N 1
ATOM 8796 C CA . VAL B 1 553 ? -25.422 34.781 17.734 1 97.38 553 VAL B CA 1
ATOM 8797 C C . VAL B 1 553 ? -24.984 33.312 17.75 1 97.38 553 VAL B C 1
ATOM 8799 O O . VAL B 1 553 ? -25.812 32.406 17.891 1 97.38 553 VAL B O 1
ATOM 8802 N N . THR B 1 554 ? -23.703 33.094 17.562 1 97.81 554 THR B N 1
ATOM 8803 C CA . THR B 1 554 ? -23.172 31.734 17.562 1 97.81 554 THR B CA 1
ATOM 8804 C C . THR B 1 554 ? -23.5 31.031 18.875 1 97.81 554 THR B C 1
ATOM 8806 O O . THR B 1 554 ? -23.297 31.609 19.953 1 97.81 554 THR B O 1
ATOM 8809 N N . GLU B 1 555 ? -23.969 29.844 18.781 1 96.19 555 GLU B N 1
ATOM 8810 C CA . GLU B 1 555 ? -24.234 29.094 20 1 96.19 555 GLU B CA 1
ATOM 8811 C C . GLU B 1 555 ? -22.969 28.922 20.844 1 96.19 555 GLU B C 1
ATOM 8813 O O . GLU B 1 555 ? -21.938 28.453 20.344 1 96.19 555 GLU B O 1
ATOM 8818 N N . PRO B 1 556 ? -23 29.312 22.078 1 97 556 PRO B N 1
ATOM 8819 C CA . PRO B 1 556 ? -21.812 29.141 22.922 1 97 556 PRO B CA 1
ATOM 8820 C C . PRO B 1 556 ? -21.531 27.688 23.266 1 97 556 PRO B C 1
ATOM 8822 O O . PRO B 1 556 ? -22.406 26.828 23.094 1 97 556 PRO B O 1
ATOM 8825 N N . PRO B 1 557 ? -20.281 27.422 23.766 1 97.81 557 PRO B N 1
ATOM 8826 C CA . PRO B 1 557 ? -20.031 26.094 24.297 1 97.81 557 PRO B CA 1
ATOM 8827 C C . PRO B 1 557 ? -20.938 25.75 25.484 1 97.81 557 PRO B C 1
ATOM 8829 O O . PRO B 1 557 ? -21.375 26.656 26.203 1 97.81 557 PRO B O 1
ATOM 8832 N N . THR B 1 558 ? -21.219 24.5 25.672 1 97.31 558 THR B N 1
ATOM 8833 C CA . THR B 1 558 ? -21.844 24.047 26.906 1 97.31 558 THR B CA 1
ATOM 8834 C C . THR B 1 558 ? -20.812 23.922 28.016 1 97.31 558 THR B C 1
ATOM 8836 O O . THR B 1 558 ? -19.609 23.891 27.766 1 97.31 558 THR B O 1
ATOM 8839 N N . LYS B 1 559 ? -21.312 23.797 29.219 1 97.44 559 LYS B N 1
ATOM 8840 C CA . LYS B 1 559 ? -20.422 23.547 30.359 1 97.44 559 LYS B CA 1
ATOM 8841 C C . LYS B 1 559 ? -19.688 22.234 30.188 1 97.44 559 LYS B C 1
ATOM 8843 O O . LYS B 1 559 ? -18.5 22.125 30.531 1 97.44 559 LYS B O 1
ATOM 8848 N N . GLN B 1 560 ? -20.406 21.266 29.688 1 97 560 GLN B N 1
ATOM 8849 C CA . GLN B 1 560 ? -19.797 19.953 29.469 1 97 560 GLN B CA 1
ATOM 8850 C C . GLN B 1 560 ? -18.703 20.031 28.391 1 97 560 GLN B C 1
ATOM 8852 O O . GLN B 1 560 ? -17.656 19.406 28.516 1 97 560 GLN B O 1
ATOM 8857 N N . GLU B 1 561 ? -18.984 20.734 27.328 1 97.94 561 GLU B N 1
ATOM 8858 C CA . GLU B 1 561 ? -17.984 20.891 26.281 1 97.94 561 GLU B CA 1
ATOM 8859 C C . GLU B 1 561 ? -16.719 21.578 26.812 1 97.94 561 GLU B C 1
ATOM 8861 O O . GLU B 1 561 ? -15.602 21.219 26.453 1 97.94 561 GLU B O 1
ATOM 8866 N N . GLN B 1 562 ? -16.891 22.516 27.656 1 97.56 562 GLN B N 1
ATOM 8867 C CA . GLN B 1 562 ? -15.75 23.172 28.266 1 97.56 562 GLN B CA 1
ATOM 8868 C C . GLN B 1 562 ? -14.922 22.203 29.094 1 97.56 562 GLN B C 1
ATOM 8870 O O . GLN B 1 562 ? -13.688 22.234 29.047 1 97.56 562 GLN B O 1
ATOM 8875 N N . GLU B 1 563 ? -15.633 21.406 29.828 1 97.12 563 GLU B N 1
ATOM 8876 C CA . GLU B 1 563 ? -14.945 20.391 30.609 1 97.12 563 GLU B CA 1
ATOM 8877 C C . GLU B 1 563 ? -14.164 19.422 29.719 1 97.12 563 GLU B C 1
ATOM 8879 O O . GLU B 1 563 ? -13.023 19.078 30.031 1 97.12 563 GLU B O 1
ATOM 8884 N N . LEU B 1 564 ? -14.789 19 28.703 1 98 564 LEU B N 1
ATOM 8885 C CA . LEU B 1 564 ? -14.156 18.062 27.781 1 98 564 LEU B CA 1
ATOM 8886 C C . LEU B 1 564 ? -12.945 18.719 27.109 1 98 564 LEU B C 1
ATOM 8888 O O . LEU B 1 564 ? -11.914 18.062 26.922 1 98 564 LEU B O 1
ATOM 8892 N N . ILE B 1 565 ? -13.062 19.969 26.703 1 98.25 565 ILE B N 1
ATOM 8893 C CA . ILE B 1 565 ? -11.93 20.688 26.125 1 98.25 565 ILE B CA 1
ATOM 8894 C C . ILE B 1 565 ? -10.758 20.672 27.109 1 98.25 565 ILE B C 1
ATOM 8896 O O . ILE B 1 565 ? -9.602 20.5 26.703 1 98.25 565 ILE B O 1
ATOM 8900 N N . GLY B 1 566 ? -11.07 20.859 28.375 1 97.19 566 GLY B N 1
ATOM 8901 C CA . GLY B 1 566 ? -10.047 20.797 29.406 1 97.19 566 GLY B CA 1
ATOM 8902 C C . GLY B 1 566 ? -9.367 19.438 29.484 1 97.19 566 GLY B C 1
ATOM 8903 O O . GLY B 1 566 ? -8.164 19.359 29.75 1 97.19 566 GLY B O 1
ATOM 8904 N N . LYS B 1 567 ? -10.117 18.391 29.266 1 97.38 567 LYS B N 1
ATOM 8905 C CA . LYS B 1 567 ? -9.555 17.031 29.281 1 97.38 567 LYS B CA 1
ATOM 8906 C C . LYS B 1 567 ? -8.75 16.766 28.016 1 97.38 567 LYS B C 1
ATOM 8908 O O . LYS B 1 567 ? -7.727 16.078 28.062 1 97.38 567 LYS B O 1
ATOM 8913 N N . ILE B 1 568 ? -9.195 17.281 26.922 1 97.06 568 ILE B N 1
ATOM 8914 C CA . ILE B 1 568 ? -8.531 17.125 25.625 1 97.06 568 ILE B CA 1
ATOM 8915 C C . ILE B 1 568 ? -7.207 17.875 25.625 1 97.06 568 ILE B C 1
ATOM 8917 O O . ILE B 1 568 ? -6.195 17.375 25.141 1 97.06 568 ILE B O 1
ATOM 8921 N N . ASP B 1 569 ? -7.219 19.031 26.188 1 95.44 569 ASP B N 1
ATOM 8922 C CA . ASP B 1 569 ? -6.078 19.938 26.141 1 95.44 569 ASP B CA 1
ATOM 8923 C C . ASP B 1 569 ? -5.785 20.516 27.516 1 95.44 569 ASP B C 1
ATOM 8925 O O . ASP B 1 569 ? -5.871 21.734 27.719 1 95.44 569 ASP B O 1
ATOM 8929 N N . PRO B 1 570 ? -5.309 19.688 28.391 1 92.94 570 PRO B N 1
ATOM 8930 C CA . PRO B 1 57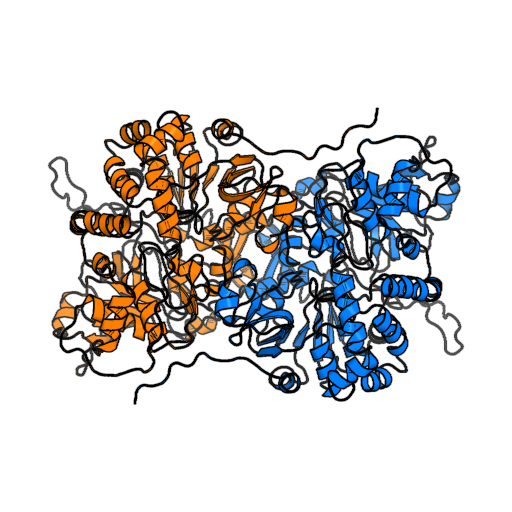0 ? -5.078 20.156 29.75 1 92.94 570 PRO B CA 1
ATOM 8931 C C . PRO B 1 570 ? -3.975 21.219 29.828 1 92.94 570 PRO B C 1
ATOM 8933 O O . PRO B 1 570 ? -3.92 21.984 30.797 1 92.94 570 PRO B O 1
ATOM 8936 N N . LYS B 1 571 ? -3.152 21.344 28.906 1 89.25 571 LYS B N 1
ATOM 8937 C CA . LYS B 1 571 ? -2.029 22.266 28.953 1 89.25 571 LYS B CA 1
ATOM 8938 C C . LYS B 1 571 ? -2.355 23.578 28.234 1 89.25 571 LYS B C 1
ATOM 8940 O O . LYS B 1 571 ? -1.55 24.516 28.234 1 89.25 571 LYS B O 1
ATOM 8945 N N . GLY B 1 572 ? -3.445 23.656 27.594 1 91 572 GLY B N 1
ATOM 8946 C CA . GLY B 1 572 ? -3.9 24.875 26.922 1 91 572 GLY B CA 1
ATOM 8947 C C . GLY B 1 572 ? -3.141 25.172 25.656 1 91 572 GLY B C 1
ATOM 8948 O O . GLY B 1 572 ? -2.918 26.344 25.312 1 91 572 GLY B O 1
ATOM 8949 N N . ILE B 1 573 ? -2.75 24.188 24.984 1 89.94 573 ILE B N 1
ATOM 8950 C CA . ILE B 1 573 ? -1.98 24.328 23.75 1 89.94 573 ILE B CA 1
ATOM 8951 C C . ILE B 1 573 ? -2.814 25.047 22.703 1 89.94 573 ILE B C 1
ATOM 8953 O O . ILE B 1 573 ? -2.271 25.766 21.844 1 89.94 573 ILE B O 1
ATOM 8957 N N . ARG B 1 574 ? -4.102 25 22.734 1 92.5 574 ARG B N 1
ATOM 8958 C CA . ARG B 1 574 ? -4.996 25.641 21.781 1 92.5 574 ARG B CA 1
ATOM 8959 C C . ARG B 1 574 ? -4.812 27.156 21.781 1 92.5 574 ARG B C 1
ATOM 8961 O O . ARG B 1 574 ? -5.051 27.828 20.766 1 92.5 574 ARG B O 1
ATOM 8968 N N . ARG B 1 575 ? -4.328 27.688 22.859 1 91.81 575 ARG B N 1
ATOM 8969 C CA . ARG B 1 575 ? -4.176 29.125 23.016 1 91.81 575 ARG B CA 1
ATOM 8970 C C . ARG B 1 575 ? -2.994 29.641 22.203 1 91.81 575 ARG B C 1
ATOM 8972 O O . ARG B 1 575 ? -2.895 30.844 21.922 1 91.81 575 ARG B O 1
ATOM 8979 N N . LEU B 1 576 ? -2.133 28.688 21.844 1 88.38 576 LEU B N 1
ATOM 8980 C CA . LEU B 1 576 ? -0.944 29.078 21.094 1 88.38 576 LEU B CA 1
ATOM 8981 C C . LEU B 1 576 ? -1.325 29.672 19.75 1 88.38 576 LEU B C 1
ATOM 8983 O O . LEU B 1 576 ? -0.587 30.5 19.188 1 88.38 576 LEU B O 1
ATOM 8987 N N . ASP B 1 577 ? -2.486 29.359 19.234 1 89.81 577 ASP B N 1
ATOM 8988 C CA . ASP B 1 577 ? -2.947 29.859 17.938 1 89.81 577 ASP B CA 1
ATOM 8989 C C . ASP B 1 577 ? -3.201 31.359 18 1 89.81 577 ASP B C 1
ATOM 8991 O O . ASP B 1 577 ? -3.211 32.031 16.969 1 89.81 577 ASP B O 1
ATOM 8995 N N . PHE B 1 578 ? -3.375 31.875 19.188 1 92.38 578 PHE B N 1
ATOM 8996 C CA . PHE B 1 578 ? -3.732 33.281 19.344 1 92.38 578 PHE B CA 1
ATOM 8997 C C . PHE B 1 578 ? -2.504 34.125 19.688 1 92.38 578 PHE B C 1
ATOM 8999 O O . PHE B 1 578 ? -2.596 35.344 19.812 1 92.38 578 PHE B O 1
ATOM 9006 N N . MET B 1 579 ? -1.375 33.469 19.797 1 88.38 579 MET B N 1
ATOM 9007 C CA . MET B 1 579 ? -0.169 34.156 20.234 1 88.38 579 MET B CA 1
ATOM 9008 C C . MET B 1 579 ? 0.747 34.469 19.062 1 88.38 579 MET B C 1
ATOM 9010 O O . MET B 1 579 ? 0.852 33.688 18.125 1 88.38 579 MET B O 1
ATOM 9014 N N . SER B 1 580 ? 1.368 35.625 19.188 1 84.38 580 SER B N 1
ATOM 9015 C CA . SER B 1 580 ? 2.441 35.938 18.25 1 84.38 580 SER B CA 1
ATOM 9016 C C . SER B 1 580 ? 3.666 35.062 18.516 1 84.38 580 SER B C 1
ATOM 9018 O O . SER B 1 580 ? 3.75 34.375 19.531 1 84.38 580 SER B O 1
ATOM 9020 N N . GLY B 1 581 ? 4.543 35.156 17.578 1 80.94 581 GLY B N 1
ATOM 9021 C CA . GLY B 1 581 ? 5.781 34.406 17.75 1 80.94 581 GLY B CA 1
ATOM 9022 C C . GLY B 1 581 ? 6.523 34.781 19.031 1 80.94 581 GLY B C 1
ATOM 9023 O O . GLY B 1 581 ? 7.027 33.906 19.734 1 80.94 581 GLY B O 1
ATOM 9024 N N . LYS B 1 582 ? 6.52 36 19.359 1 83.94 582 LYS B N 1
ATOM 9025 C CA . LYS B 1 582 ? 7.203 36.5 20.547 1 83.94 582 LYS B CA 1
ATOM 9026 C C . LYS B 1 582 ? 6.52 36.031 21.812 1 83.94 582 LYS B C 1
ATOM 9028 O O . LYS B 1 582 ? 7.188 35.656 22.781 1 83.94 582 LYS B O 1
ATOM 9033 N N . GLU B 1 583 ? 5.254 36.031 21.781 1 87.44 583 GLU B N 1
ATOM 9034 C CA . GLU B 1 583 ? 4.488 35.594 22.938 1 87.44 583 GLU B CA 1
ATOM 9035 C C . GLU B 1 583 ? 4.688 34.094 23.172 1 87.44 583 GLU B C 1
ATOM 9037 O O . GLU B 1 583 ? 4.832 33.656 24.312 1 87.44 583 GLU B O 1
ATOM 9042 N N . ARG B 1 584 ? 4.703 33.344 22.156 1 86.88 584 ARG B N 1
ATOM 9043 C CA . ARG B 1 584 ? 4.918 31.922 22.266 1 86.88 584 ARG B CA 1
ATOM 9044 C C . ARG B 1 584 ? 6.289 31.609 22.859 1 86.88 584 ARG B C 1
ATOM 9046 O O . ARG B 1 584 ? 6.422 30.703 23.672 1 86.88 584 ARG B O 1
ATOM 9053 N N . ALA B 1 585 ? 7.242 32.375 22.406 1 84.25 585 ALA B N 1
ATOM 9054 C CA . ALA B 1 585 ? 8.609 32.125 22.859 1 84.25 585 ALA B CA 1
ATOM 9055 C C . ALA B 1 585 ? 8.719 32.281 24.375 1 84.25 585 ALA B C 1
ATOM 9057 O O . ALA B 1 585 ? 9.539 31.625 25.016 1 84.25 585 ALA B O 1
ATOM 9058 N N . VAL B 1 586 ? 7.852 33.062 24.891 1 87 586 VAL B N 1
ATOM 9059 C CA . VAL B 1 586 ? 7.875 33.312 26.328 1 87 586 VAL B CA 1
ATOM 9060 C C . VAL B 1 586 ? 7.117 32.219 27.062 1 87 586 VAL B C 1
ATOM 9062 O O . VAL B 1 586 ? 7.52 31.781 28.156 1 87 586 VAL B O 1
ATOM 9065 N N . LYS B 1 587 ? 6.121 31.734 26.484 1 88 587 LYS B N 1
ATOM 9066 C CA . LYS B 1 587 ? 5.215 30.812 27.188 1 88 587 LYS B CA 1
ATOM 9067 C C . LYS B 1 587 ? 5.652 29.359 27 1 88 587 LYS B C 1
ATOM 9069 O O . LYS B 1 587 ? 5.434 28.531 27.875 1 88 587 LYS B O 1
ATOM 9074 N N . LEU B 1 588 ? 6.262 29.047 25.984 1 89.19 588 LEU B N 1
ATOM 9075 C CA . LEU B 1 588 ? 6.535 27.672 25.562 1 89.19 588 LEU B CA 1
ATOM 9076 C C . LEU B 1 588 ? 7.488 26.984 26.547 1 89.19 588 LEU B C 1
ATOM 9078 O O . LEU B 1 588 ? 7.281 25.844 26.922 1 89.19 588 LEU B O 1
ATOM 9082 N N . PRO B 1 589 ? 8.523 27.672 27.016 1 90.56 589 PRO B N 1
ATOM 9083 C CA . PRO B 1 589 ? 9.469 27 27.906 1 90.56 589 PRO B CA 1
ATOM 9084 C C . PRO B 1 589 ? 8.797 26.438 29.156 1 90.56 589 PRO B C 1
ATOM 9086 O O . PRO B 1 589 ? 9.117 25.328 29.594 1 90.56 589 PRO B O 1
ATOM 9089 N N . ASP B 1 590 ? 7.871 27.141 29.641 1 90.56 590 ASP B N 1
ATOM 9090 C CA . ASP B 1 590 ? 7.176 26.672 30.844 1 90.56 590 ASP B CA 1
ATOM 9091 C C . ASP B 1 590 ? 6.32 25.453 30.531 1 90.56 590 ASP B C 1
ATOM 9093 O O . ASP B 1 590 ? 6.293 24.5 31.312 1 90.56 590 ASP B O 1
ATOM 9097 N N . ILE B 1 591 ? 5.664 25.484 29.5 1 89.75 591 ILE B N 1
ATOM 9098 C CA . ILE B 1 591 ? 4.805 24.375 29.094 1 89.75 591 ILE B CA 1
ATOM 9099 C C . ILE B 1 591 ? 5.652 23.125 28.828 1 89.75 591 ILE B C 1
ATOM 9101 O O . ILE B 1 591 ? 5.281 22.016 29.234 1 89.75 591 ILE B O 1
ATOM 9105 N N . LEU B 1 592 ? 6.777 23.312 28.219 1 92.94 592 LEU B N 1
ATOM 9106 C CA . LEU B 1 592 ? 7.668 22.203 27.875 1 92.94 592 LEU B CA 1
ATOM 9107 C C . LEU B 1 592 ? 8.281 21.594 29.125 1 92.94 592 LEU B C 1
ATOM 9109 O O . LEU B 1 592 ? 8.422 20.375 29.234 1 92.94 592 LEU B O 1
ATOM 9113 N N . GLN B 1 593 ? 8.617 22.469 30.016 1 93.69 593 GLN B N 1
ATOM 9114 C CA . GLN B 1 593 ? 9.18 21.984 31.266 1 93.69 593 GLN B CA 1
ATOM 9115 C C . GLN B 1 593 ? 8.156 21.172 32.062 1 93.69 593 GLN B C 1
ATOM 9117 O O . GLN B 1 593 ? 8.492 20.156 32.688 1 93.69 593 GLN B O 1
ATOM 9122 N N . GLU B 1 594 ? 6.98 21.641 32.031 1 91.31 594 GLU B N 1
ATOM 9123 C CA . GLU B 1 594 ? 5.91 20.922 32.719 1 91.31 594 GLU B CA 1
ATOM 9124 C C . GLU B 1 594 ? 5.73 19.516 32.156 1 91.31 594 GLU B C 1
ATOM 9126 O O . GLU B 1 594 ? 5.535 18.562 32.875 1 91.31 594 GLU B O 1
ATOM 9131 N N . GLU B 1 595 ? 5.711 19.453 30.891 1 89.81 595 GLU B N 1
ATOM 9132 C CA . GLU B 1 595 ? 5.605 18.141 30.25 1 89.81 595 GLU B CA 1
ATOM 9133 C C . GLU B 1 595 ? 6.781 17.25 30.609 1 89.81 595 GLU B C 1
ATOM 9135 O O . GLU B 1 595 ? 6.598 16.062 30.891 1 89.81 595 GLU B O 1
ATOM 9140 N N . TRP B 1 596 ? 7.945 17.797 30.562 1 93.75 596 TRP B N 1
ATOM 9141 C CA . TRP B 1 596 ? 9.164 17.062 30.891 1 93.75 596 TRP B CA 1
ATOM 9142 C C . TRP B 1 596 ? 9.102 16.516 32.312 1 93.75 596 TRP B C 1
ATOM 9144 O O . TRP B 1 596 ? 9.5 15.375 32.562 1 93.75 596 TRP B O 1
ATOM 9154 N N . ASP B 1 597 ? 8.516 17.25 33.188 1 94.25 597 ASP B N 1
ATOM 9155 C CA . ASP B 1 597 ? 8.492 16.922 34.625 1 94.25 597 ASP B CA 1
ATOM 9156 C C . ASP B 1 597 ? 7.352 15.953 34.938 1 94.25 597 ASP B C 1
ATOM 9158 O O . ASP B 1 597 ? 7.27 15.43 36.031 1 94.25 597 ASP B O 1
ATOM 9162 N N . SER B 1 598 ? 6.492 15.797 34 1 90.06 598 SER B N 1
ATOM 9163 C CA . SER B 1 598 ? 5.328 14.945 34.25 1 90.06 598 SER B CA 1
ATOM 9164 C C . SER B 1 598 ? 5.73 13.484 34.375 1 90.06 598 SER B C 1
ATOM 9166 O O . SER B 1 598 ? 4.938 12.648 34.812 1 90.06 598 SER B O 1
ATOM 9168 N N . VAL B 1 599 ? 6.82 13.094 33.969 1 91.94 599 VAL B N 1
ATOM 9169 C CA . VAL B 1 599 ? 7.305 11.719 34.062 1 91.94 599 VAL B CA 1
ATOM 9170 C C . VAL B 1 599 ? 8.609 11.672 34.844 1 91.94 599 VAL B C 1
ATOM 9172 O O . VAL B 1 599 ? 9.336 12.664 34.906 1 91.94 599 VAL B O 1
#

Foldseek 3Di:
DDDDDDADFQADALLCCCVQQAAQFEEEFFDAQQAFTQVQNLLSCLLVVHANYNYEYLHAEDSVLLCLLSHRYQEYEYFFYANFLLGHRQSVFVCQQVVVHHYQHDANLLLLQLLVCLLVVHQKGWFADFDPAVSCVVCVVQWDWDADPVPRDITIIGGHDEGQEYETEAAEDERLGFGFHPFERASRLSNLSNYNAYEYEYQYYDHPVVCVVVVVRTRDDSVSHNHYYYDRVSSPCGYRPLQFHHLVLVVLVLSVQSNSVRNNVSSPCQSDNHPQNNLVVSPHPVSSVLRNVLSQPQAADDADPDDDFAFDPDDDLLLQLLCVLLVVDAAQAEEEEDRNQVSNLLNVLLNCSPHHVNYWYDYQFATRFHRTADDSGRRGNNRNVRGPGTDHNNRVCVVAQRLQRHADYEAEAQAAALQRFGDQAADKDFDADPVRHGPPDIDRRNGGGGRQHNNQRCCARHQEREYEEADQACSHYANDRSGGRHHHPQAACVSQVVVVHHHHWYWYYYSFFIWIDRDGSEIETQATEPPHDPCNNVNGHRGDYDYDPCRYYRRHDRPVSVVSSCRRHVLPSSCSSVDDSVRSSVVVVVSSVVSSVVD/DDDDDDADFFADALLCCCVQQAAQFEEEFFDAQQAFTQVQNLLSCLLVVHANYNYEYLHAEDSVLLCLLSHRYAEYEYFFYANFLLGHRQSVFVCQQVVVHHYQHDANLLLLQLLVCLLVVHQKGWFADFDPAVSCVVCVVQWDWDADPVPRDITIIGGHDEGQEYETEAAEDERLGFGFHDFERASRLSNLSNYNAYEYEYQYYDHPVVCVVVVVRTRDDSVSHNHYYYDRVSSPCGYRPLQFHHLVLVVLVLSVQSNSVRNNVSSPCQSDNHVQNNLVVSPHPVSSVLRNVLSQPQAADDADPDDDFAFDPDDDLLLQLLCVLLVVDAAQAEEEEDRNQLSNLLNVLLNCSPHHVNYWYDYQFATRFHRTADDSGSRGNNRNVRGPGTDHNNRVCVVAQRLQRHADYEDEAQAAALQRFGDQAADKDFDADPVRHGPVDIDRRNGGGGRQHNNQRCCARHQEREYEEADQACSHYDNDRSGGRHHHPQAACVSQVVVVHHHHWYWYYYSFFIWIDRDGSEIETQATEPPHDPCNNVNGHRGDYDYDPCRYYRRHDRPVSVVSSCRNHVLPSSCSSVDDSVRSSVVVVVSSVVSSVVD

Solvent-accessible surface area (backbone atoms only — not comparable to full-atom values): 58551 Å² total; per-residue (Å²): 132,40,61,68,82,72,75,69,71,27,69,51,51,78,88,51,50,60,81,72,58,45,68,54,35,36,36,33,47,26,27,38,62,58,28,22,28,35,32,48,56,50,42,44,39,56,65,68,61,50,33,49,20,28,38,33,28,57,44,27,22,62,64,53,36,51,37,50,34,57,59,22,54,42,29,45,36,34,16,23,38,35,50,53,91,77,34,69,43,58,28,51,38,50,30,61,52,65,60,72,37,49,77,45,61,42,49,26,63,52,51,54,40,7,17,45,12,27,36,38,56,34,73,46,31,76,42,78,56,65,50,85,24,46,50,56,69,73,32,57,92,46,45,50,60,45,60,39,80,87,78,56,53,76,28,35,25,27,42,40,40,65,33,50,28,12,36,30,38,43,50,32,26,27,51,51,28,38,28,27,49,87,41,60,46,31,52,28,62,41,40,26,52,19,18,76,34,16,39,35,35,15,49,38,77,47,53,68,65,58,41,27,73,47,17,70,35,34,75,44,41,40,90,42,36,62,31,34,25,81,32,66,73,30,21,48,54,24,8,42,48,65,62,22,35,50,36,61,66,57,47,56,51,44,61,64,39,39,32,73,90,41,10,45,62,41,46,55,65,50,39,46,92,41,72,67,52,25,32,64,73,64,50,38,70,66,40,52,53,46,26,32,53,53,18,66,52,41,50,68,49,76,66,58,80,50,47,64,86,51,67,41,90,75,80,55,64,66,52,43,42,21,48,56,54,17,67,71,49,52,63,56,33,31,35,44,55,55,85,68,42,47,44,54,50,51,7,54,36,46,18,36,53,58,78,8,54,51,36,38,31,26,37,60,23,12,29,50,35,53,43,35,39,62,70,85,49,60,73,31,35,16,44,46,55,35,4,41,20,60,33,34,43,63,54,45,42,38,59,26,50,41,40,29,60,24,27,38,50,63,40,71,62,60,27,34,20,45,69,60,33,26,23,35,38,46,37,66,28,72,34,58,42,100,85,69,42,72,68,82,45,66,36,66,63,45,39,62,49,47,38,43,24,50,39,20,42,46,42,32,38,25,20,30,26,35,34,44,36,68,68,72,28,44,83,25,30,25,54,67,65,94,37,38,34,19,23,46,78,52,48,32,52,67,54,17,48,75,72,71,33,51,62,45,45,35,37,38,42,32,62,48,34,35,33,37,37,58,48,86,50,48,37,33,46,64,22,27,30,86,92,51,51,72,63,58,52,57,74,24,34,44,48,78,69,45,69,56,93,77,50,41,66,44,83,65,42,24,48,56,53,52,52,48,48,43,61,32,35,72,81,50,62,46,56,56,70,72,44,52,73,71,54,42,67,67,51,46,60,58,56,48,50,51,59,62,64,71,95,131,42,62,68,80,71,74,70,71,26,68,51,52,76,88,50,48,60,82,70,57,43,69,55,36,35,37,34,46,26,28,38,60,56,28,22,28,36,32,48,58,51,43,43,40,55,67,67,62,53,33,49,21,30,37,34,29,57,43,26,22,62,66,53,36,52,38,50,33,59,59,22,53,41,30,45,37,34,14,22,39,34,50,52,90,77,34,70,44,58,29,53,38,50,31,60,51,65,60,72,36,49,76,44,62,40,50,26,62,52,49,52,39,7,18,45,12,28,35,37,58,34,73,44,32,76,43,75,55,65,48,86,25,46,52,57,68,72,33,57,90,47,45,49,60,46,61,38,80,88,77,57,53,77,29,34,26,27,41,40,40,67,34,50,27,14,38,29,38,43,49,32,25,27,53,52,27,40,28,26,48,86,41,59,46,31,52,30,62,41,40,26,53,20,18,76,34,15,40,35,37,16,50,37,77,48,53,68,66,59,42,27,74,48,16,71,34,32,76,45,42,39,90,42,36,64,31,34,25,82,32,68,73,30,21,48,54,24,8,44,49,65,63,22,34,50,37,60,67,57,46,56,52,45,62,64,38,39,32,73,91,40,10,45,62,41,46,55,66,50,39,44,92,40,71,66,52,25,31,63,72,65,50,38,69,65,40,51,54,48,25,33,53,53,19,65,52,42,52,68,49,76,67,56,79,49,46,64,87,51,67,43,91,76,82,55,63,67,50,43,41,22,45,55,54,17,67,71,49,53,63,55,33,32,34,44,55,56,86,68,41,49,44,55,51,51,6,54,37,48,18,35,54,58,77,7,55,52,36,39,33,28,36,63,24,12,30,49,33,53,43,35,38,64,71,84,50,61,75,31,34,16,44,48,55,35,4,40,21,60,33,34,43,62,52,45,41,38,59,28,48,40,39,28,62,25,27,39,50,62,40,73,62,61,28,33,20,44,70,60,32,27,23,36,39,46,37,65,29,74,36,57,43,98,85,68,43,73,68,80,46,66,36,66,62,45,38,63,48,47,38,43,24,50,39,21,41,47,42,33,37,26,19,31,26,34,34,44,36,67,66,70,27,43,84,24,29,25,54,65,66,95,37,39,34,20,25,46,77,52,49,34,52,67,54,16,48,74,72,69,33,50,62,44,47,37,38,40,40,33,63,48,33,35,34,37,34,59,47,86,52,49,36,32,47,65,22,27,31,85,92,50,50,74,63,59,54,57,73,24,35,46,46,78,70,44,68,56,94,78,49,42,67,44,81,66,42,25,49,57,54,52,53,49,49,43,62,31,35,72,81,49,62,47,56,55,70,71,45,52,74,71,54,40,65,66,50,45,60,57,55,49,49,50,60,61,63,70,97

Sequence (1198 aa):
MGKKIELTSKIGQLSDIGRFITPGAFVAFGGGWSCNKPMAVIREIARQNITNLKVMSIVGGWEMEWLLGAGCVDHLVFSFLSLEFFGLPANFRRVAERQLVKLTEIEGCSMIKGLEAARLGLPFAPFMGPKGSDIVKEAPELYKTVACPFTGKELTAIQAIVPDVAVIHAQRADEQGNVQIFGTSASDLDMAMAAKKTIVTVEEIVSGDQIRADKTATKLFRTDVDMVIHVPFGASPCSSIPYYSAHLLQMNRDVQGLNPKTAKEYIAATVGKNEDEYWAKAGGDAAKKKLQSLARQTTRVEWPQKLVNDKAEEYEVADQMVTSLARTIDDGDTTVLGSFTPLAYAAYNLAKLTTAPNSFMVGYSGVDAYPFQMGFHTSEAACIGNSAGLWSMTECIEALHFRGTGDVEAVSSAQMDANGDINISWLPMPVMDAEGKPTGEFNARGLRLPGGAGAPVVFGLHRKSVAYFPNHSKQIFVPKVNYITGTRVYLNDEERLAQGLQPGPMIVVTNLCVMEMRERGKWKIVSLHKGVTPEDVVKNTGFPVEIAADCPVTEPPTKQEQELIGKIDPKGIRRLDFMSGKERAVKLPDILQEEWDSVMGKKIELTSKIGQLSDIGRFITPGAFVAFGGGWSCNKPMAVIREIARQNITNLKVMSIVGGWEMEWLLGAGCVDHLVFSFLSLEFFGLPANFRRVAERQLVKLTEIEGCSMIKGLEAARLGLPFAPFMGPKGSDIVKEAPELYKTVACPFTGKELTAIQAIVPDVAVIHAQRADEQGNVQIFGTSASDLDMAMAAKKTIVTVEEIVSGDQIRADKTATKLFRTDVDMVIHVPFGASPCSSIPYYSAHLLQMNRDVQGLNPKTAKEYIAATVGKNEDEYWAKAGGDAAKKKLQSLARQTTRVEWPQKLVNDKAEEYEVADQMVTSLARTIDDGDTTVLGSFTPLAYAAYNLAKLTTAPNSFMVGYSGVDAYPFQMGFHTSEAACIGNSAGLWSMTECIEALHFRGTGDVEAVSSAQMDANGDINISWLPMPVMDAEGKPTGEFNARGLRLPGGAGAPVVFGLHRKSVAYFPNHSKQIFVPKVNYITGTRVYLNDEERLAQGLQPGPMIVVTNLCVMEMRERGKWKIVSLHKGVTPEDVVKNTGFPVEIAADCPVTEPPTKQEQELIGKIDPKGIRRLDFMSGKERAVKLPDILQEEWDSV

InterPro domains:
  IPR004165 Coenzyme A transferase family I [PF01144] (19-218)
  IPR004165 Coenzyme A transferase family I [PF01144] (323-540)
  IPR004165 Coenzyme A transferase family I [SM00882] (11-231)
  IPR004165 Coenzyme A transferase family I [SM00882] (319-540)
  IPR037171 NagB/RpiA transferase-like [SSF100950] (10-286)
  IPR037171 NagB/RpiA transferase-like [SSF100950] (313-575)

Organism: Geobacter metallireducens (strain ATCC 53774 / DSM 7210 / GS-15) (NCBI:txid269799)

Secondary structure (DSSP, 8-state):
-PPPP-PPP-EE-GGGGGGT--TT-EEEE--BTTBS--HHHHHHHHHHT--SEEEEESSBSHHHHHHHHHT-EEEEEES-B--GGG-S-HHHHHHHHTT-SEEEE--HHHHHHHHHHHHTT-SEEEE----S-HHHHT-TTTEEEEE-TTT--EEEEEE----SEEEEEEEEE-TTS-EE-SS--TTHHHHHHHSSEEEEEEEEE--HHHHHHTGGGEEE-TTT-SEEEE-TTTTTTSBBTTTB---HHHHHHHHHHT-TTTHHHHHHHHH-SSHHHHHHHHTHHHHHHHHHHHHT--PBPPPPSS---PBPSS--HHHHHHHHHHTTPPTT-EEE--TT-HHHHHHHHHHHHTT-TT-EEE-SS-BSPPPB---S-TTSHHHHHT-SB---HHHHIIIIISSS---B--B--SEE-TT--EE-SEEEEEEE-TTS-EEEEEEEEEEE----TTHHHHHHHSSBEEEEESS--TTTB-SS-SS-SB--SS-SHHHHHHTTPPP--EEEEESSEEEEESSTT-EEEEEE-TT--HHHHHHT-SS-EEE-TTPPBPPPPBHHHHHHHHHH-TT-GGGGGGS-HHHHHHHHHHHHHHHHHT-/-PPPP-PPP-EE-GGGGGGT--TT-EEEE--BTTBS--HHHHHHHHHHT--SEEEEESSBSHHHHHHHHHT-EEEEEES-B--GGG-S-HHHHHHHHTT-SEEEE--HHHHHHHHHHHHTT-SEEEE----S-HHHHT-TTTEEEEE-TTT--EEEEEE----SEEEEEEEEE-TTS-EE-SS--TTHHHHHHHSSEEEEEEEEE--HHHHHHTGGGEEE-TTT-SEEEE-TTTTTTSBBTTTB---HHHHHHHHHHT-TTTHHHHHHHHH-SSHHHHHHHHTHHHHHHHHHHHHT--PBPPPPSS---PBPSS--HHHHHHHHHHTTPPTT-EEE--TT-HHHHHHHHHHHHTT-TT-EEE-SSEESPPPB---S-TTSHHHHHT-SEE--HHHHIIIIISSS---B--B--SEE-TT--EE-SEEEEEEE-TTS-EEEEEEEEEEE----TTHHHHHHHSSBEEEEESS--TTTB-SS-SS-SB--SS-SHHHHHHTTPPP--EEEEESSEEEEESSTT-EEEEEE-TT--HHHHHHT-SS-EEE-TTPPBPPPPBHHHHHHHHHH-TT-GGGGGGS-HHHHHHHHHHHHHHHHHT-

Nearest PDB structures (foldseek):
  1poi-assembly1_A  TM=9.391E-01  e=6.633E-26  Acidaminococcus fermentans
  5n02-assembly1_A  TM=9.015E-01  e=9.175E-23  Myxococcus xanthus DK 1622
  5mzw-assembly1_B  TM=8.855E-01  e=9.221E-19  Myxococcus xanthus DK 1622
  5n02-assembly1_D  TM=8.895E-01  e=1.857E-18  Myxococcus xanthus DK 1622
  5n00-assembly1_B  TM=8.892E-01  e=1.968E-18  Myxococcus xanthus DK 1622

Radius of gyration: 31.63 Å; Cα contacts (8 Å, |Δi|>4): 3003; chains: 2; bounding box: 68×97×75 Å

pLDDT: mean 93.94, std 5.91, range [37.72, 98.94]